Protein 3G4N (pdb70)

Solvent-accessible surface area: 38975 Å² total; per-residue (Å²): 209,88,19,40,33,38,18,2,43,20,28,16,67,28,109,36,65,25,13,121,140,56,80,39,0,36,86,120,36,0,103,80,18,44,84,77,0,15,53,21,10,2,36,32,8,62,0,3,6,17,129,43,67,2,0,4,0,67,9,12,62,1,78,20,75,92,28,104,12,78,29,0,8,0,9,17,71,126,60,42,66,5,30,7,55,108,61,62,30,29,75,11,83,18,3,72,42,72,70,2,7,133,89,4,0,60,32,57,19,15,4,17,42,6,3,0,29,0,0,58,27,0,0,0,0,91,7,12,5,43,123,35,105,19,14,2,31,52,25,54,31,74,108,66,65,130,3,5,26,0,84,2,25,49,110,70,70,47,144,44,147,69,8,35,66,13,0,19,0,70,0,34,85,21,49,5,46,0,40,37,130,15,39,60,52,32,119,54,79,105,65,67,72,92,94,44,62,55,6,68,10,77,0,8,5,64,44,122,78,101,48,46,24,76,31,2,16,3,109,9,19,10,33,25,60,29,57,7,81,34,76,98,32,0,3,120,110,0,46,5,122,46,144,26,117,11,32,41,19,29,53,4,83,33,72,5,93,1,38,38,134,80,32,2,19,69,18,62,43,36,81,72,91,59,96,83,65,45,58,37,135,7,88,0,49,29,138,8,56,2,4,2,23,0,36,6,15,75,1,40,2,25,4,45,5,53,0,17,0,52,11,21,9,23,0,35,0,34,14,5,0,81,160,59,16,2,0,28,104,78,65,20,80,119,70,24,110,54,102,19,52,0,20,9,46,68,38,128,71,79,27,11,8,5,58,4,11,0,12,39,7,117,86,116,61,50,38,112,41,4,30,3,47,36,0,25,111,48,24,8,64,62,24,0,26,72,12,0,3,78,8,30,27,51,8,52,0,1,1,31,7,81,3,39,3,75,4,28,32,12,17,97,17,18,51,8,52,61,58,103,47,149,47,105,42,86,20,112,58,84,80,158,91,1,55,70,56,23,2,59,122,32,41,29,34,46,67,105,67,212,91,17,46,40,32,22,0,48,12,27,18,68,29,102,33,67,24,13,123,145,57,74,39,0,45,101,119,33,0,75,80,13,36,85,67,0,18,46,24,8,1,29,31,14,63,0,1,4,18,138,45,55,2,0,10,0,65,10,12,60,1,73,30,75,86,29,110,15,83,32,0,6,0,8,16,78,128,44,44,71,6,33,7,55,107,36,43,32,35,63,11,85,16,2,69,29,72,62,1,8,134,88,5,0,59,40,61,21,22,3,15,34,6,4,0,31,0,0,55,26,0,0,0,4,77,7,10,5,39,125,32,96,11,20,4,41,52,23,64,33,76,109,68,65,117,1,6,29,0,84,2,30,54,108,74,66,50,137,48,142,73,10,36,60,14,0,20,0,69,0,30,102,27,50,6,58,0,29,45,130,15,28,62,87,34,130,55,102,81,63,104,68,124,74,49,54,46,10,80,17,168,79,161,78,52,20,93,24,22,8,3,103,10,18,9,17,4,61,30,56,8,77,36,81,94,26,0,0,122,118,0,47,4,107,92,133,23,152,8,39,61,22,39,65,2,81,35,49,5,78,0,39,34,138,83,28,4,22,66,20,62,44,34,94,58,91,61,84,84,64,36,36,19,35,9,84,90,43,21,9,20,6,21,8,21,68,1,39,2,30,2,54,6,50,0,34,0,42,11,19,10,18,0,30,0,32,15,8,0,68,161,54,20,1,0,28,98,86,62,23,81,120,74,24,118,54,104,21,48,0,22,8,42,83,44,122,54,78,31,6,11,3,59,5,11,0,19,42,8,118,86,116,54,47,43,110,48,4,34,3,45,46,0,28,155,101,46,32,61,70,43,0,31,75,12,0,3,70,7,28,17,54,9,45,0,2,0,35,7,80,2,46,6,42,2,18,8,11,18,78,11,11,36,53,66,114,57,72,70,154,76,4,54,70,60,35,2,76,106,36,39,38,44,89,72,104,92

Radius of gyration: 32.11 Å; Cα contacts (8 Å, |Δi|>4): 2156; chains: 2; bounding box: 64×55×109 Å

GO terms:
  GO:0042802 identical protein binding (F, IPI)
  GO:0001897 symbiont-mediated cytolysis of host cell (P, EXP)

InterPro domains:
  IPR005138 Aerolysin/Pertussis toxin domain [PF03440] (24-105)
  IPR005830 Aerolysin [PR00754] (46-64)
  IPR005830 Aerolysin [PR00754] (65-84)
  IPR005830 Aerolysin [PR00754] (85-105)
  IPR005830 Aerolysin [PR00754] (140-162)
  IPR005830 Aerolysin [PR00754] (265-289)
  IPR005830 Aerolysin [PR00754] (337-360)
  IPR005830 Aerolysin [PR00754] (382-401)
  IPR005830 Aerolysin [PR00754] (404-422)
  IPR005830 Aerolysin [PR00754] (423-442)
  IPR005831 Aerolysin/haemolysin toxin, conserved site [PS00274] (246-255)
  IPR016187 C-type lectin fold [SSF56436] (25-106)
  IPR037015 Aerolysin/Pertussis toxin (APT), N-terminal domain superfamily [G3DSA:3.10.40.10] (24-113)
  IPR055267 Aerolysin-like, C-terminal [PF01117] (120-476)
  IPR055267 Aerolysin-like, C-terminal [SM00999] (119-477)

Foldseek 3Di:
DAADLVQKDKDQAFWQDDDPQKGFAAPVNCVSVQVSVLVPDDLADWADGPDQWIFGHVVVPGDIDGHTDSMGIIGGPDAQPQAQDADAAAEDEDAAPVVSQCVQCPDQVQHQQLLQVVCVLQFFPQQAAQVDPDHSYCWDWDDDVQWIKTWHHQPDDHDDVPNNFIKIKIKDDKAWAWDLVQKDWAPWPDWDKDFPDKWKFKAWAAAQAWDWQKKKKKKWKFKKKKFWAWPYNNLQGYFHQAKDFHDDDDPPDDGHIDHGPDRSRVCGMDMDMDMDMAIDTDTAGHQWMKMKMKTKIKIKIKTKIKTKIWMKIKIKIWHWGDAPDRFFPVRDHPRDTDIAIAIQDDDDDLSRHPSNCSSCLVPVVSRHTGNVVSSCVVQNSVVVSVSVSSVNHTYIYMIIIMMMMMIMDMDHIDIGDIDHHCNHDDIDDDQVVCVVVRIHPIDIDMGRD/DAADLVQKDKDQAFWQDDDPQKGFAAPVNCVSVVVSVLVVDDLADWADGPDQWIFGHVVVPRDIGGHTDRMGIIGGPDAQPQAQDADAADEDEAAAPVVSQVCQCVDQVQHQPLLQVVCVLQFFPAQAAQVDPDHSYCWDWADDDQKIKTWHHQPDDHDDDPNSQIKIKIKDDKAWAWDLVQKDWDDKDFADKDFLDKAWDDDCDWQKKFKKKWKKKKKKFKDWPYNVQQRYFHQAKAARDDDYDADHGHIRHGPHGSRVDTIDIDIDIDMAIDIDNHFIKIKIKIKGKIKTKMKTKIWMKIKIKMWTWGDAPAGFFPVRDRPRDTDIAIAIQDDDDDCRRHPSNCSNCLPPVVSRHTTNVVSSCVVPNSVVVSVSVSSNNHTYIYMTIIMMMMMMMDMDHTDGCHDDDQVVCVVSVIHDIDTDMDGD

CATH classification: 3.10.40.10 (+2 more: 3.30.412.10, 2.170.15.10)

Organism: Aeromonas hydrophila (NCBI:txid644)

Sequence (877 aa):
EPVYPDQLRLFSLGQGVCGDKYRPVNREEAQSVKSNIVGMMGQWQISGLANGWVIMGPGYNGEIKPGTASNTWCYPTNPVTGEIPTLSALDIPDGDEVDVQWRLVHDSANFIKPTSYLAHYLGYAWVGGNDSQYVGEDMDVTRDGDGWVIRGNNDGGCDGYRCGDKTAIKVSNFAYNLDPDSFKHGDVTQSDRQLVKTVVGWAVNDSDTPQSGYDVTLRYDTATNWSKTNTYGLSEKVTTKNKFKWPLVGETELSIEIAANQSWASQNGGSTTTSLSQSVRPTVPARSKIPVKIELYKADISYPYEFKADVSYDLTLSGFLRWGGNAWYTHPDNRPNWNHTFVIGPYKDKASSIRYQWDKRYIPGEVKWWDWNWTIQQNGLSTMQNNLARVLRPVRAGITGDFSAESQFAGNIEIGAPVPLALRLEIPLDAQELSGLGFNNVSLSVTPAEPVYPDQLRLFSLGQGVCGDKYRPVNREEAQSVKSNIVGMMGQWQISGLANGWVIMGPGYNGEIKPGTASNTWCYPTNPVTGEIPTLSALDIPDGDEVDVQWRLVHDSANFIKPTSYLAHYLGYAWVGGNDSQYVGEDMDVTRDGDGWVIRGNNDGGCDGYRCGDKTAIKVSNFAYNLDPDSFKHGDVTQSDRQLVKTVVGWAPQSGYDVTLRYDTATNWSKTNTYGLSEKVTTKNKFKWPLVGETELSIEIAANQSWASQNGGSTTTSLSQSVRPTVIPVKIELYKADISYPYEFKADVSYDLTLSGFLRWGGNAWYTHPDNRPNWNHTFVIGPYKDKASSIRYQWDKRYIPGEVKWWDWNWTIQQNGLSTMQNNLARVLRPVRAGITGDFSAESQFAGNIEIGIPLDAQELSGLGFNNVSLSVTPA

Nearest PDB structures (foldseek):
  3g4n-assembly2_B  TM=1.002E+00  e=3.046E-89  Aeromonas hydrophila
  3g4o-assembly1_B  TM=9.792E-01  e=4.217E-81  Aeromonas hydrophila
  3g4n-assembly1_A  TM=9.771E-01  e=6.176E-81  Aeromonas hydrophila
  1pre-assembly1_B  TM=9.896E-01  e=1.203E-77  Aeromonas hydrophila
  3c0n-assembly1_A  TM=9.786E-01  e=7.780E-78  Aeromonas hydrophila

Secondary structure (DSSP, 8-state):
----GGG-EEE-SSTT---TTEEE--HHHHHHTHHHHHTTS-TT-EEE-STTEEEE-GGGTT-EEE---SSEEEEESSPPPSPPPPPPPEEE----HHHHHHHHHT-IIIIIHHHHHHHHHTTBS--S-TT-SSTT-SEEEEEETTEEEEEE---S---STTTTS--EEEEEEEEEEE-GGG-EE---SEEEEEEEEEEEEEEEE-SSS-B-SEEEEEEEEEEEEEEE--SSGGGGTEE-SS-EEPPP-SSS----EEPTTS-GGG--EEEEEEEEEEEE---B-TTEEEEEEEEEEEEEEEEEEEEEEEEEEEEEEEEEBPTT---BTT---S--EEEEEEEESS---GGG-HHHHHHHTT-GGG-SSB-HHHHHHHH-HHHHHHHHHHHT--EEEEEEEEEEEEEEEE---EE---EE---EEE----HHHHHHTT-EEEEEEEEE-/----GGG-EEE-SSTT---TTEEE--HHHHHHTHHHHHTTS-TT-EEEETTTEEEE-GGGTT-EEE---SSEEEEESSPPP-PPP-PPPEEE----HHHHHHHHHT-IIIIIHHHHHHHHHHTBS--S-TT-SSTT-SEEEEEETTEEEEEE---S---STTTTS--EEEEEEEEEEEEEEEEEE------EEEEEEEEEEE----SEEEEEEEEEEEEEEE--SSSGGGT-B-SS-EEPPP-SS-----EE-SSS-STT--EEEEEEEEEE-------EEEEEEEEEEEEEEEEEEEEEEEEEEEEEEBPTT---BTT--SS--EEEEEEEESS---GGG-HHHHHHTTT-GGG-SSB-HHHHHHHH-HHHHHHHHHHHT--EEEEEEEEEEEEEEEEEEEEE-----HHHHHHTT--S---EEEE-

B-factor: mean 48.71, std 21.64, range [9.12, 160.84]

Structure (mmCIF, N/CA/C/O backbone):
data_3G4N
#
_entry.id   3G4N
#
_cell.length_a   95.723
_cell.length_b   70.211
_cell.length_c   165.446
_cell.angle_alpha   90.00
_cell.angle_beta   109.11
_cell.angle_gamma   90.00
#
_symmetry.space_group_name_H-M   'C 1 2 1'
#
loop_
_entity.id
_entity.type
_entity.pdbx_description
1 polymer Aerolysin
2 water water
#
loop_
_atom_site.group_PDB
_atom_site.id
_atom_site.type_symbol
_atom_site.label_atom_id
_atom_site.label_alt_id
_atom_site.label_comp_id
_atom_site.label_asym_id
_atom_site.label_entity_id
_atom_site.label_seq_id
_atom_site.pdbx_PDB_ins_code
_atom_site.Cartn_x
_atom_site.Cartn_y
_atom_site.Cartn_z
_atom_site.occupancy
_atom_site.B_iso_or_equiv
_atom_site.auth_seq_id
_atom_site.auth_comp_id
_atom_site.auth_asym_id
_atom_site.auth_atom_id
_atom_site.pdbx_PDB_model_num
ATOM 1 N N . GLU A 1 2 ? -30.988 6.072 25.110 1.00 96.52 2 GLU A N 1
ATOM 2 C CA . GLU A 1 2 ? -30.540 7.273 25.808 1.00 91.83 2 GLU A CA 1
ATOM 3 C C . GLU A 1 2 ? -30.039 6.993 27.234 1.00 70.15 2 GLU A C 1
ATOM 4 O O . GLU A 1 2 ? -30.318 7.762 28.154 1.00 58.78 2 GLU A O 1
ATOM 10 N N . PRO A 1 3 ? -29.301 5.889 27.431 1.00 63.14 3 PRO A N 1
ATOM 11 C CA . PRO A 1 3 ? -28.793 5.619 28.781 1.00 59.01 3 PRO A CA 1
ATOM 12 C C . PRO A 1 3 ? -27.782 6.663 29.270 1.00 51.39 3 PRO A C 1
ATOM 13 O O . PRO A 1 3 ? -27.196 7.413 28.480 1.00 43.81 3 PRO A O 1
ATOM 17 N N . VAL A 1 4 ? -27.602 6.715 30.583 1.00 49.18 4 VAL A N 1
ATOM 18 C CA . VAL A 1 4 ? -26.527 7.492 31.165 1.00 38.94 4 VAL A CA 1
ATOM 19 C C . VAL A 1 4 ? -25.268 6.674 30.988 1.00 33.69 4 VAL A C 1
ATOM 20 O O . VAL A 1 4 ? -25.242 5.490 31.328 1.00 39.39 4 VAL A O 1
ATOM 24 N N . TYR A 1 5 ? -24.226 7.292 30.443 1.00 29.31 5 TYR A N 1
ATOM 25 C CA . TYR A 1 5 ? -22.958 6.592 30.245 1.00 30.66 5 TYR A CA 1
ATOM 26 C C . TYR A 1 5 ? -21.976 6.874 31.391 1.00 28.25 5 TYR A C 1
ATOM 27 O O . TYR A 1 5 ? -21.378 7.952 31.449 1.00 28.30 5 TYR A O 1
ATOM 36 N N . PRO A 1 6 ? -21.778 5.887 32.285 1.00 34.71 6 PRO A N 1
ATOM 37 C CA . PRO A 1 6 ? -20.922 6.058 33.463 1.00 33.39 6 PRO A CA 1
ATOM 38 C C . PRO A 1 6 ? -19.543 6.621 33.100 1.00 31.52 6 PRO A C 1
ATOM 39 O O . PRO A 1 6 ? -19.021 7.460 33.820 1.00 29.36 6 PRO A O 1
ATOM 43 N N . ASP A 1 7 ? -18.958 6.186 31.993 1.00 30.14 7 ASP A N 1
ATOM 44 C CA . ASP A 1 7 ? -17.609 6.662 31.668 1.00 25.14 7 ASP A CA 1
ATOM 45 C C . ASP A 1 7 ? -17.589 8.114 31.188 1.00 25.12 7 ASP A C 1
ATOM 46 O O . ASP A 1 7 ? -16.532 8.659 30.874 1.00 25.98 7 ASP A O 1
ATOM 51 N N . GLN A 1 8 ? -18.755 8.756 31.181 1.00 25.59 8 GLN A N 1
ATOM 52 C CA . GLN A 1 8 ? -18.821 10.205 30.937 1.00 30.51 8 GLN A CA 1
ATOM 53 C C . GLN A 1 8 ? -19.087 11.067 32.180 1.00 31.09 8 GLN A C 1
ATOM 54 O O . GLN A 1 8 ? -19.070 12.297 32.108 1.00 27.18 8 GLN A O 1
ATOM 60 N N . LEU A 1 9 ? -19.330 10.416 33.312 1.00 33.89 9 LEU A N 1
ATOM 61 C CA . LEU A 1 9 ? -19.495 11.116 34.586 1.00 30.42 9 LEU A CA 1
ATOM 62 C C . LEU A 1 9 ? -18.201 11.819 34.952 1.00 27.06 9 LEU A C 1
ATOM 63 O O . LEU A 1 9 ? -17.123 11.299 34.665 1.00 27.97 9 LEU A O 1
ATOM 68 N N . ARG A 1 10 ? -18.305 12.996 35.570 1.00 27.65 10 ARG A N 1
ATOM 69 C CA . ARG A 1 10 ? -17.153 13.671 36.176 1.00 27.59 10 ARG A CA 1
ATOM 70 C C . ARG A 1 10 ? -17.511 14.295 37.527 1.00 30.39 10 ARG A C 1
ATOM 71 O O . ARG A 1 10 ? -18.526 14.989 37.664 1.00 27.24 10 ARG A O 1
ATOM 79 N N . LEU A 1 11 ? -16.651 14.091 38.512 1.00 30.24 11 LEU A N 1
ATOM 80 C CA . LEU A 1 11 ? -16.878 14.670 39.833 1.00 30.22 11 LEU A CA 1
ATOM 81 C C . LEU A 1 11 ? -16.299 16.082 39.901 1.00 33.28 11 LEU A C 1
ATOM 82 O O . LEU A 1 11 ? -15.140 16.313 39.530 1.00 32.17 11 LEU A O 1
ATOM 87 N N . PHE A 1 12 ? -17.110 17.026 40.363 1.00 27.97 12 PHE A N 1
ATOM 88 C CA . PHE A 1 12 ? -16.638 18.381 40.616 1.00 35.01 12 PHE A CA 1
ATOM 89 C C . PHE A 1 12 ? -16.661 18.686 42.122 1.00 39.38 12 PHE A C 1
ATOM 90 O O . PHE A 1 12 ? -17.461 18.116 42.864 1.00 43.40 12 PHE A O 1
ATOM 98 N N . SER A 1 13 ? -15.778 19.576 42.563 1.00 34.38 13 SER A N 1
ATOM 99 C CA . SER A 1 13 ? -15.719 19.974 43.970 1.00 43.16 13 SER A CA 1
ATOM 100 C C . SER A 1 13 ? -15.845 21.481 44.036 1.00 46.75 13 SER A C 1
ATOM 101 O O . SER A 1 13 ? -14.888 22.180 44.370 1.00 48.48 13 SER A O 1
ATOM 104 N N . LEU A 1 14 ? -17.038 21.974 43.712 1.00 53.31 14 LEU A N 1
ATOM 105 C CA . LEU A 1 14 ? -17.252 23.397 43.485 1.00 53.27 14 LEU A CA 1
ATOM 106 C C . LEU A 1 14 ? -18.358 23.984 44.355 1.00 51.73 14 LEU A C 1
ATOM 107 O O . LEU A 1 14 ? -18.814 25.102 44.113 1.00 51.74 14 LEU A O 1
ATOM 112 N N . GLY A 1 15 ? -18.787 23.231 45.363 1.00 50.99 15 GLY A N 1
ATOM 113 C CA . GLY A 1 15 ? -19.872 23.665 46.222 1.00 56.91 15 GLY A CA 1
ATOM 114 C C . GLY A 1 15 ? -21.165 22.906 45.989 1.00 62.47 15 GLY A C 1
ATOM 115 O O . GLY A 1 15 ? -21.268 22.114 45.050 1.00 64.04 15 GLY A O 1
ATOM 116 N N . GLN A 1 16 ? -22.153 23.155 46.846 1.00 63.50 16 GLN A N 1
ATOM 117 C CA . GLN A 1 16 ? -23.450 22.482 46.769 1.00 61.42 16 GLN A CA 1
ATOM 118 C C . GLN A 1 16 ? -24.085 22.530 45.384 1.00 55.14 16 GLN A C 1
ATOM 119 O O . GLN A 1 16 ? -24.410 23.601 44.881 1.00 55.62 16 GLN A O 1
ATOM 125 N N . GLY A 1 17 ? -24.263 21.357 44.786 1.00 53.79 17 GLY A N 1
ATOM 126 C CA . GLY A 1 17 ? -24.916 21.219 43.494 1.00 58.41 17 GLY A CA 1
ATOM 127 C C . GLY A 1 17 ? -24.290 21.973 42.333 1.00 59.40 17 GLY A C 1
ATOM 128 O O . GLY A 1 17 ? -24.940 22.166 41.306 1.00 66.96 17 GLY A O 1
ATOM 129 N N . VAL A 1 18 ? -23.035 22.393 42.479 1.00 51.56 18 VAL A N 1
ATOM 130 C CA . VAL A 1 18 ? -22.360 23.141 41.418 1.00 51.06 18 VAL A CA 1
ATOM 131 C C . VAL A 1 18 ? -21.535 22.238 40.510 1.00 47.40 18 VAL A C 1
ATOM 132 O O . VAL A 1 18 ? -20.776 21.389 40.983 1.00 46.05 18 VAL A O 1
ATOM 136 N N . CYS A 1 19 ? -21.695 22.436 39.206 1.00 50.58 19 CYS A N 1
ATOM 137 C CA . CYS A 1 19 ? -20.979 21.677 38.187 1.00 48.11 19 CYS A CA 1
ATOM 138 C C . CYS A 1 19 ? -20.134 22.613 37.335 1.00 42.54 19 CYS A C 1
ATOM 139 O O . CYS A 1 19 ? -20.444 23.787 37.209 1.00 44.49 19 CYS A O 1
ATOM 142 N N . GLY A 1 20 ? -19.060 22.089 36.759 1.00 44.05 20 GLY A N 1
ATOM 143 C CA . GLY A 1 20 ? -18.196 22.884 35.904 1.00 47.56 20 GLY A CA 1
ATOM 144 C C . GLY A 1 20 ? -18.864 23.169 34.571 1.00 47.92 20 GLY A C 1
ATOM 145 O O . GLY A 1 20 ? -19.934 22.641 34.280 1.00 46.06 20 GLY A O 1
ATOM 146 N N . ASP A 1 21 ? -18.233 24.007 33.759 1.00 51.74 21 ASP A N 1
ATOM 147 C CA . ASP A 1 21 ? -18.798 24.372 32.461 1.00 55.14 21 ASP A CA 1
ATOM 148 C C . ASP A 1 21 ? -19.135 23.131 31.633 1.00 54.07 21 ASP A C 1
ATOM 149 O O . ASP A 1 21 ? -18.367 22.169 31.605 1.00 57.36 21 ASP A O 1
ATOM 154 N N . LYS A 1 22 ? -20.291 23.155 30.976 1.00 56.70 22 LYS A N 1
ATOM 155 C CA . LYS A 1 22 ? -20.696 22.084 30.062 1.00 58.09 22 LYS A CA 1
ATOM 156 C C . LYS A 1 22 ? -21.085 20.808 30.800 1.00 50.54 22 LYS A C 1
ATOM 157 O O . LYS A 1 22 ? -21.255 19.753 30.183 1.00 42.44 22 LYS A O 1
ATOM 163 N N . TYR A 1 23 ? -21.208 20.902 32.122 1.00 43.02 23 TYR A N 1
ATOM 164 C CA . TYR A 1 23 ? -21.684 19.779 32.908 1.00 37.38 23 TYR A CA 1
ATOM 165 C C . TYR A 1 23 ? -22.908 20.179 33.728 1.00 44.28 23 TYR A C 1
ATOM 166 O O . TYR A 1 23 ? -23.129 21.360 33.995 1.00 46.18 23 TYR A O 1
ATOM 175 N N . ARG A 1 24 ? -23.709 19.187 34.104 1.00 40.26 24 ARG A N 1
ATOM 176 C CA . ARG A 1 24 ? -24.911 19.408 34.893 1.00 41.54 24 ARG A CA 1
ATOM 177 C C . ARG A 1 24 ? -24.947 18.301 35.924 1.00 41.80 24 ARG A C 1
ATOM 178 O O . ARG A 1 24 ? -24.313 17.267 35.729 1.00 48.67 24 ARG A O 1
ATOM 186 N N . PRO A 1 25 ? -25.700 18.497 37.018 1.00 40.36 25 PRO A N 1
ATOM 187 C CA . PRO A 1 25 ? -25.690 17.476 38.071 1.00 38.70 25 PRO A CA 1
ATOM 188 C C . PRO A 1 25 ? -26.495 16.241 37.683 1.00 31.22 25 PRO A C 1
ATOM 189 O O . PRO A 1 25 ? -27.555 16.367 37.094 1.00 34.10 25 PRO A O 1
ATOM 193 N N . VAL A 1 26 ? -25.966 15.067 38.007 1.00 31.22 26 VAL A N 1
ATOM 194 C CA . VAL A 1 26 ? -26.666 13.796 37.863 1.00 33.74 26 VAL A CA 1
ATOM 195 C C . VAL A 1 26 ? -27.828 13.698 38.847 1.00 34.10 26 VAL A C 1
ATOM 196 O O . VAL A 1 26 ? -27.639 13.932 40.041 1.00 34.88 26 VAL A O 1
ATOM 200 N N . ASN A 1 27 ? -29.022 13.345 38.371 1.00 34.79 27 ASN A N 1
ATOM 201 C CA . ASN A 1 27 ? -30.168 13.211 39.283 1.00 44.60 27 ASN A CA 1
ATOM 202 C C . ASN A 1 27 ? -30.279 11.794 39.868 1.00 41.48 27 ASN A C 1
ATOM 203 O O . ASN A 1 27 ? -29.520 10.901 39.480 1.00 40.91 27 ASN A O 1
ATOM 208 N N . ARG A 1 28 ? -31.218 11.582 40.783 1.00 37.05 28 ARG A N 1
ATOM 209 C CA . ARG A 1 28 ? -31.261 10.314 41.517 1.00 37.15 28 ARG A CA 1
ATOM 210 C C . ARG A 1 28 ? -31.599 9.140 40.609 1.00 36.82 28 ARG A C 1
ATOM 211 O O . ARG A 1 28 ? -30.966 8.092 40.679 1.00 43.92 28 ARG A O 1
ATOM 219 N N . GLU A 1 29 ? -32.610 9.320 39.768 1.00 36.49 29 GLU A N 1
ATOM 220 C CA . GLU A 1 29 ? -32.995 8.310 38.791 1.00 41.60 29 GLU A CA 1
ATOM 221 C C . GLU A 1 29 ? -31.796 7.915 37.944 1.00 38.42 29 GLU A C 1
ATOM 222 O O . GLU A 1 29 ? -31.467 6.737 37.822 1.00 44.34 29 GLU A O 1
ATOM 228 N N . GLU A 1 30 ? -31.136 8.906 37.361 1.00 35.05 30 GLU A N 1
ATOM 229 C CA . GLU A 1 30 ? -29.940 8.635 36.569 1.00 37.55 30 GLU A CA 1
ATOM 230 C C . GLU A 1 30 ? -28.903 7.847 37.377 1.00 41.01 30 GLU A C 1
ATOM 231 O O . GLU A 1 30 ? -28.391 6.831 36.906 1.00 40.70 30 GLU A O 1
ATOM 237 N N . ALA A 1 31 ? -28.616 8.299 38.602 1.00 34.91 31 ALA A N 1
ATOM 238 C CA . ALA A 1 31 ? -27.643 7.620 39.451 1.00 32.50 31 ALA A CA 1
ATOM 239 C C . ALA A 1 31 ? -28.056 6.184 39.752 1.00 34.14 31 ALA A C 1
ATOM 240 O O . ALA A 1 31 ? -27.228 5.282 39.734 1.00 37.38 31 ALA A O 1
ATOM 242 N N . GLN A 1 32 ? -29.334 5.969 40.033 1.00 35.89 32 GLN A N 1
ATOM 243 C CA . GLN A 1 32 ? -29.812 4.619 40.300 1.00 38.66 32 GLN A CA 1
ATOM 244 C C . GLN A 1 32 ? -29.581 3.696 39.106 1.00 40.97 32 GLN A C 1
ATOM 245 O O . GLN A 1 32 ? -29.160 2.545 39.267 1.00 40.96 32 GLN A O 1
ATOM 251 N N . SER A 1 33 ? -29.868 4.217 37.913 1.00 38.09 33 SER A N 1
ATOM 252 C CA . SER A 1 33 ? -29.793 3.440 36.685 1.00 43.76 33 SER A CA 1
ATOM 253 C C . SER A 1 33 ? -28.409 2.844 36.487 1.00 45.01 33 SER A C 1
ATOM 254 O O . SER A 1 33 ? -28.281 1.763 35.918 1.00 50.64 33 SER A O 1
ATOM 257 N N . VAL A 1 34 ? -27.381 3.548 36.969 1.00 39.75 34 VAL A N 1
ATOM 258 C CA . VAL A 1 34 ? -25.998 3.080 36.887 1.00 35.20 34 VAL A CA 1
ATOM 259 C C . VAL A 1 34 ? -25.318 3.103 38.266 1.00 43.71 34 VAL A C 1
ATOM 260 O O . VAL A 1 34 ? -24.147 3.471 38.381 1.00 36.54 34 VAL A O 1
ATOM 264 N N . LYS A 1 35 ? -26.052 2.703 39.303 1.00 44.97 35 LYS A N 1
ATOM 265 C CA . LYS A 1 35 ? -25.584 2.844 40.689 1.00 41.41 35 LYS A CA 1
ATOM 266 C C . LYS A 1 35 ? -24.233 2.207 40.966 1.00 35.72 35 LYS A C 1
ATOM 267 O O . LYS A 1 35 ? -23.338 2.857 41.497 1.00 43.80 35 LYS A O 1
ATOM 273 N N . SER A 1 36 ? -24.090 0.928 40.649 1.00 33.79 36 SER A N 1
ATOM 274 C CA . SER A 1 36 ? -22.852 0.220 40.971 1.00 40.36 36 SER A CA 1
ATOM 275 C C . SER A 1 36 ? -21.614 0.834 40.300 1.00 34.66 36 SER A C 1
ATOM 276 O O . SER A 1 36 ? -20.517 0.773 40.861 1.00 33.30 36 SER A O 1
ATOM 279 N N . ASN A 1 37 ? -21.785 1.408 39.101 1.00 35.23 37 ASN A N 1
ATOM 280 C CA . ASN A 1 37 ? -20.658 2.028 38.375 1.00 35.04 37 ASN A CA 1
ATOM 281 C C . ASN A 1 37 ? -20.150 3.289 39.067 1.00 31.33 37 ASN A C 1
ATOM 282 O O . ASN A 1 37 ? -18.942 3.541 39.138 1.00 31.16 37 ASN A O 1
ATOM 287 N N . ILE A 1 38 ? -21.089 4.090 39.563 1.00 38.89 38 ILE A N 1
ATOM 288 C CA . ILE A 1 38 ? -20.752 5.299 40.308 1.00 32.41 38 ILE A CA 1
ATOM 289 C C . ILE A 1 38 ? -20.097 4.957 41.643 1.00 28.50 38 ILE A C 1
ATOM 290 O O . ILE A 1 38 ? -19.062 5.510 42.004 1.00 28.57 38 ILE A O 1
ATOM 295 N N . VAL A 1 39 ? -20.692 4.024 42.366 1.00 33.11 39 VAL A N 1
ATOM 296 C CA . VAL A 1 39 ? -20.198 3.690 43.687 1.00 28.48 39 VAL A CA 1
ATOM 297 C C . VAL A 1 39 ? -18.782 3.155 43.519 1.00 34.04 39 VAL A C 1
ATOM 298 O O . VAL A 1 39 ? -17.887 3.452 44.313 1.00 29.83 39 VAL A O 1
ATOM 302 N N . GLY A 1 40 ? -18.572 2.406 42.442 1.00 31.43 40 GLY A N 1
ATOM 303 C CA . GLY A 1 40 ? -17.292 1.783 42.198 1.00 24.46 40 GLY A CA 1
ATOM 304 C C . GLY A 1 40 ? -16.221 2.801 41.824 1.00 36.15 40 GLY A C 1
ATOM 305 O O . GLY A 1 40 ? -15.044 2.461 41.730 1.00 42.44 40 GLY A O 1
ATOM 306 N N . MET A 1 41 ? -16.629 4.048 41.599 1.00 31.78 41 MET A N 1
ATOM 307 C CA . MET A 1 41 ? -15.677 5.125 41.347 1.00 27.60 41 MET A CA 1
ATOM 308 C C . MET A 1 41 ? -15.477 6.020 42.555 1.00 31.19 41 MET A C 1
ATOM 309 O O . MET A 1 41 ? -14.899 7.097 42.432 1.00 30.29 41 MET A O 1
ATOM 314 N N . MET A 1 42 ? -15.953 5.586 43.725 1.00 25.91 42 MET A N 1
ATOM 315 C CA . MET A 1 42 ? -15.878 6.440 44.901 1.00 29.06 42 MET A CA 1
ATOM 316 C C . MET A 1 42 ? -15.007 5.822 45.989 1.00 30.57 42 MET A C 1
ATOM 317 O O . MET A 1 42 ? -14.874 4.592 46.071 1.00 24.97 42 MET A O 1
ATOM 322 N N . GLY A 1 43 ? -14.417 6.679 46.817 1.00 28.94 43 GLY A N 1
ATOM 323 C CA . GLY A 1 43 ? -13.704 6.223 48.003 1.00 32.11 43 GLY A CA 1
ATOM 324 C C . GLY A 1 43 ? -14.655 5.612 49.022 1.00 35.54 43 GLY A C 1
ATOM 325 O O . GLY A 1 43 ? -15.857 5.906 49.020 1.00 27.53 43 GLY A O 1
ATOM 326 N N . GLN A 1 44 ? -14.115 4.776 49.906 1.00 28.88 44 GLN A N 1
ATOM 327 C CA . GLN A 1 44 ? -14.930 3.955 50.784 1.00 24.11 44 GLN A CA 1
ATOM 328 C C . GLN A 1 44 ? -15.969 4.769 51.583 1.00 26.83 44 GLN A C 1
ATOM 329 O O . GLN A 1 44 ? -17.135 4.387 51.645 1.00 28.34 44 GLN A O 1
ATOM 335 N N . TRP A 1 45 ? -15.550 5.893 52.164 1.00 29.50 45 TRP A N 1
ATOM 336 C CA . TRP A 1 45 ? -16.445 6.744 52.936 1.00 29.27 45 TRP A CA 1
ATOM 337 C C . TRP A 1 45 ? -16.776 8.060 52.239 1.00 25.48 45 TRP A C 1
ATOM 338 O O . TRP A 1 45 ? -17.205 9.033 52.861 1.00 30.74 45 TRP A O 1
ATOM 349 N N . GLN A 1 46 ? -16.626 8.062 50.932 1.00 29.13 46 GLN A N 1
ATOM 350 C CA . GLN A 1 46 ? -16.950 9.226 50.130 1.00 31.62 46 GLN A CA 1
ATOM 351 C C . GLN A 1 46 ? -18.460 9.426 50.123 1.00 28.92 46 GLN A C 1
ATOM 352 O O . GLN A 1 46 ? -19.240 8.468 50.165 1.00 30.32 46 GLN A O 1
ATOM 358 N N . ILE A 1 47 ? -18.866 10.685 50.127 1.00 25.29 47 ILE A N 1
ATOM 359 C CA . ILE A 1 47 ? -20.262 11.036 49.950 1.00 28.41 47 ILE A CA 1
ATOM 360 C C . ILE A 1 47 ? -20.344 12.182 48.942 1.00 29.90 47 ILE A C 1
ATOM 361 O O . ILE A 1 47 ? -19.790 13.258 49.170 1.00 33.73 47 ILE A O 1
ATOM 366 N N . SER A 1 48 ? -21.043 11.955 47.836 1.00 27.41 48 SER A N 1
ATOM 367 C CA . SER A 1 48 ? -21.058 12.930 46.748 1.00 20.68 48 SER A CA 1
ATOM 368 C C . SER A 1 48 ? -22.465 13.367 46.403 1.00 26.72 48 SER A C 1
ATOM 369 O O . SER A 1 48 ? -23.409 12.573 46.431 1.00 34.77 48 SER A O 1
ATOM 372 N N . GLY A 1 49 ? -22.609 14.644 46.075 1.00 31.65 49 GLY A N 1
ATOM 373 C CA . GLY A 1 49 ? -23.923 15.204 45.806 1.00 32.54 49 GLY A CA 1
ATOM 374 C C . GLY A 1 49 ? -24.552 14.747 44.500 1.00 36.18 49 GLY A C 1
ATOM 375 O O . GLY A 1 49 ? -23.852 14.516 43.515 1.00 33.56 49 GLY A O 1
ATOM 376 N N . LEU A 1 50 ? -25.875 14.588 44.511 1.00 30.03 50 LEU A N 1
ATOM 377 C CA . LEU A 1 50 ? -26.666 14.457 43.296 1.00 32.67 50 LEU A CA 1
ATOM 378 C C . LEU A 1 50 ? -27.562 15.670 43.265 1.00 37.64 50 LEU A C 1
ATOM 379 O O . LEU A 1 50 ? -27.581 16.456 44.224 1.00 39.98 50 LEU A O 1
ATOM 384 N N . ALA A 1 51 ? -28.303 15.824 42.175 1.00 34.49 51 ALA A N 1
ATOM 385 C CA . ALA A 1 51 ? -29.218 16.939 42.033 1.00 33.87 51 ALA A CA 1
ATOM 386 C C . ALA A 1 51 ? -30.363 16.845 43.054 1.00 37.31 51 ALA A C 1
ATOM 387 O O . ALA A 1 51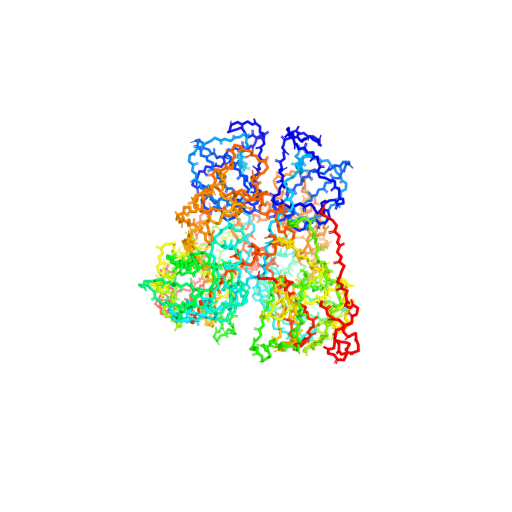 ? -30.689 15.757 43.519 1.00 37.59 51 ALA A O 1
ATOM 389 N N . ASN A 1 52 ? -30.933 18.000 43.400 1.00 29.03 52 ASN A N 1
ATOM 390 C CA . ASN A 1 52 ? -32.187 18.116 44.153 1.00 36.26 52 ASN A CA 1
ATOM 391 C C . ASN A 1 52 ? -32.124 17.508 45.553 1.00 39.01 52 ASN A C 1
ATOM 392 O O . ASN A 1 52 ? -33.021 16.770 45.930 1.00 34.32 52 ASN A O 1
ATOM 397 N N . GLY A 1 53 ? -31.065 17.793 46.304 1.00 40.44 53 GLY A N 1
ATOM 398 C CA . GLY A 1 53 ? -31.029 17.438 47.722 1.00 39.65 53 GLY A CA 1
ATOM 399 C C . GLY A 1 53 ? -30.641 16.000 48.026 1.00 40.76 53 GLY A C 1
ATOM 400 O O . GLY A 1 53 ? -30.683 15.580 49.181 1.00 44.51 53 GLY A O 1
ATOM 401 N N . TRP A 1 54 ? -30.262 15.239 47.002 1.00 37.22 54 TRP A N 1
ATOM 402 C CA . TRP A 1 54 ? -29.870 13.848 47.213 1.00 32.35 54 TRP A CA 1
ATOM 403 C C . TRP A 1 54 ? -28.386 13.697 47.209 1.00 38.39 54 TRP A C 1
ATOM 404 O O . TRP A 1 54 ? -27.654 14.524 46.652 1.00 36.63 54 TRP A O 1
ATOM 415 N N . VAL A 1 55 ? -27.951 12.590 47.786 1.00 30.67 55 VAL A N 1
ATOM 416 C CA . VAL A 1 55 ? -26.539 12.292 47.851 1.00 32.82 55 VAL A CA 1
ATOM 417 C C . VAL A 1 55 ? -26.360 10.805 47.574 1.00 30.40 55 VAL A C 1
ATOM 418 O O . VAL A 1 55 ? -27.300 10.028 47.762 1.00 31.24 55 VAL A O 1
ATOM 422 N N . ILE A 1 56 ? -25.193 10.427 47.048 1.00 28.86 56 ILE A N 1
ATOM 423 C CA . ILE A 1 56 ? -24.844 9.015 46.863 1.00 26.57 56 ILE A CA 1
ATOM 424 C C . ILE A 1 56 ? -23.584 8.694 47.668 1.00 28.17 56 ILE A C 1
ATOM 425 O O . ILE A 1 56 ? -22.639 9.482 47.679 1.00 26.46 56 ILE A O 1
ATOM 430 N N . MET A 1 57 ? -23.570 7.541 48.337 1.00 30.52 57 MET A N 1
ATOM 431 C CA . MET A 1 57 ? -22.495 7.227 49.277 1.00 29.26 57 MET A CA 1
ATOM 432 C C . MET A 1 57 ? -21.538 6.152 48.775 1.00 36.28 57 MET A C 1
ATOM 433 O O . MET A 1 57 ? -21.902 5.329 47.932 1.00 38.12 57 MET A O 1
ATOM 438 N N . GLY A 1 58 ? -20.321 6.164 49.317 1.00 37.27 58 GLY A N 1
ATOM 439 C CA . GLY A 1 58 ? -19.260 5.269 48.881 1.00 35.15 58 GLY A CA 1
ATOM 440 C C . GLY A 1 58 ? -19.555 3.840 49.274 1.00 31.92 58 GLY A C 1
ATOM 441 O O . GLY A 1 58 ? -20.546 3.581 49.962 1.00 30.44 58 GLY A O 1
ATOM 442 N N . PRO A 1 59 ? -18.692 2.907 48.857 1.00 30.10 59 PRO A N 1
ATOM 443 C CA . PRO A 1 59 ? -18.950 1.474 49.048 1.00 32.46 59 PRO A CA 1
ATOM 444 C C . PRO A 1 59 ? -18.884 1.064 50.518 1.00 32.50 59 PRO A C 1
ATOM 445 O O . PRO A 1 59 ? -19.403 0.013 50.900 1.00 37.11 59 PRO A O 1
ATOM 449 N N . GLY A 1 60 ? -18.234 1.883 51.331 1.00 23.09 60 GLY A N 1
ATOM 450 C CA . GLY A 1 60 ? -18.181 1.631 52.761 1.00 26.17 60 GLY A CA 1
ATOM 451 C C . GLY A 1 60 ? -19.554 1.826 53.399 1.00 28.51 60 GLY A C 1
ATOM 452 O O . GLY A 1 60 ? -19.860 1.213 54.420 1.00 32.43 60 GLY A O 1
ATOM 453 N N . TYR A 1 61 ? -20.377 2.673 52.783 1.00 29.88 61 TYR A N 1
ATOM 454 C CA . TYR A 1 61 ? -21.762 2.888 53.224 1.00 31.93 61 TYR A CA 1
ATOM 455 C C . TYR A 1 61 ? -22.732 2.056 52.379 1.00 26.17 61 TYR A C 1
ATOM 456 O O . TYR A 1 61 ? -23.914 2.363 52.307 1.00 32.66 61 TYR A O 1
ATOM 465 N N . ASN A 1 62 ? -22.216 1.034 51.705 1.00 29.97 62 ASN A N 1
ATOM 466 C CA . ASN A 1 62 ? -23.039 0.196 50.840 1.00 36.80 62 ASN A CA 1
ATOM 467 C C . ASN A 1 62 ? -23.657 0.952 49.657 1.00 38.87 62 ASN A C 1
ATOM 468 O O . ASN A 1 62 ? -24.718 0.577 49.160 1.00 35.20 62 ASN A O 1
ATOM 473 N N . GLY A 1 63 ? -22.985 2.005 49.194 1.00 40.56 63 GLY A N 1
ATOM 474 C CA . GLY A 1 63 ? -23.447 2.767 48.042 1.00 35.67 63 GLY A CA 1
ATOM 475 C C . GLY A 1 63 ? -24.887 3.250 48.107 1.00 41.26 63 GLY A C 1
ATOM 476 O O . GLY A 1 63 ? -25.615 3.202 47.117 1.00 45.36 63 GLY A O 1
ATOM 477 N N . GLU A 1 64 ? -25.294 3.738 49.271 1.00 35.15 64 GLU A N 1
ATOM 478 C CA . GLU A 1 64 ? -26.655 4.226 49.477 1.00 34.92 64 GLU A CA 1
ATOM 479 C C . GLU A 1 64 ? -26.936 5.585 48.810 1.00 32.42 64 GLU A C 1
ATOM 480 O O . GLU A 1 64 ? -26.119 6.505 48.868 1.00 35.53 64 GLU A O 1
ATOM 486 N N . ILE A 1 65 ? -28.097 5.691 48.173 1.00 28.73 65 ILE A N 1
ATOM 487 C CA . ILE A 1 65 ? -28.645 6.975 47.745 1.00 39.14 65 ILE A CA 1
ATOM 488 C C . ILE A 1 65 ? -29.698 7.454 48.739 1.00 47.57 65 ILE A C 1
ATOM 489 O O . ILE A 1 65 ? -30.721 6.801 48.934 1.00 54.25 65 ILE A O 1
ATOM 494 N N . LYS A 1 66 ? -29.447 8.596 49.366 1.00 42.90 66 LYS A N 1
ATOM 495 C CA . LYS A 1 66 ? -30.309 9.087 50.424 1.00 39.69 66 LYS A CA 1
ATOM 496 C C . LYS A 1 66 ? -30.210 10.599 50.467 1.00 38.34 66 LYS A C 1
ATOM 497 O O . LYS A 1 66 ? -29.274 11.170 49.919 1.00 37.51 66 LYS A O 1
ATOM 503 N N . PRO A 1 67 ? -31.177 11.260 51.110 1.00 41.49 67 PRO A N 1
ATOM 504 C CA . PRO A 1 67 ? -31.127 12.723 51.160 1.00 50.73 67 PRO A CA 1
ATOM 505 C C . PRO A 1 67 ? -29.871 13.247 51.838 1.00 50.15 67 PRO A C 1
ATOM 506 O O . PRO A 1 67 ? -29.328 12.620 52.749 1.00 50.01 67 PRO A O 1
ATOM 510 N N . GLY A 1 68 ? -29.416 14.413 51.403 1.00 46.30 68 GLY A N 1
ATOM 511 C CA . GLY A 1 68 ? -28.265 15.023 52.034 1.00 45.67 68 GLY A CA 1
ATOM 512 C C . GLY A 1 68 ? -27.637 16.150 51.248 1.00 42.19 68 GLY A C 1
ATOM 513 O O . GLY A 1 68 ? -28.097 16.509 50.149 1.00 37.14 68 GLY A O 1
ATOM 514 N N . THR A 1 69 ? -26.579 16.713 51.822 1.00 46.04 69 THR A N 1
ATOM 515 C CA . THR A 1 69 ? -25.816 17.772 51.171 1.00 58.80 69 THR A CA 1
ATOM 516 C C . THR A 1 69 ? -24.346 17.375 51.043 1.00 52.24 69 THR A C 1
ATOM 517 O O . THR A 1 69 ? -23.828 16.600 51.852 1.00 47.27 69 THR A O 1
ATOM 521 N N . ALA A 1 70 ? -23.688 17.911 50.016 1.00 46.80 70 ALA A N 1
ATOM 522 C CA . ALA A 1 70 ? -22.295 17.595 49.731 1.00 40.22 70 ALA A CA 1
ATOM 523 C C . ALA A 1 70 ? -21.645 18.756 48.987 1.00 38.73 70 ALA A C 1
ATOM 524 O O . ALA A 1 70 ? -22.289 19.421 48.194 1.00 42.60 70 ALA A O 1
ATOM 526 N N . SER A 1 71 ? -20.376 19.018 49.267 1.00 46.41 71 SER A N 1
ATOM 527 C CA . SER A 1 71 ? -19.664 20.108 48.602 1.00 47.66 71 SER A CA 1
ATOM 528 C C . SER A 1 71 ? -19.204 19.673 47.217 1.00 47.17 71 SER A C 1
ATOM 529 O O . SER A 1 71 ? -19.029 20.502 46.325 1.00 53.71 71 SER A O 1
ATOM 532 N N . ASN A 1 72 ? -19.011 18.370 47.045 1.00 40.07 72 ASN A N 1
ATOM 533 C CA . ASN A 1 72 ? -18.704 17.809 45.727 1.00 34.89 72 ASN A CA 1
ATOM 534 C C . ASN A 1 72 ? -19.937 17.189 45.058 1.00 29.86 72 ASN A C 1
ATOM 535 O O . ASN A 1 72 ? -20.841 16.712 45.738 1.00 32.30 72 ASN A O 1
ATOM 540 N N . THR A 1 73 ? -19.977 17.201 43.726 1.00 41.03 73 THR A N 1
ATOM 541 C CA . THR A 1 73 ? -21.175 16.804 42.985 1.00 35.99 73 THR A CA 1
ATOM 542 C C . THR A 1 73 ? -20.839 15.874 41.825 1.00 35.80 73 THR A C 1
ATOM 543 O O . THR A 1 73 ? -19.890 16.132 41.073 1.00 34.28 73 THR A O 1
ATOM 547 N N . TRP A 1 74 ? -21.605 14.794 41.677 1.00 27.09 74 TRP A N 1
ATOM 548 C CA . TRP A 1 74 ? -21.446 13.933 40.512 1.00 25.32 74 TRP A CA 1
ATOM 549 C C . TRP A 1 74 ? -22.153 14.618 39.353 1.00 28.34 74 TRP A C 1
ATOM 550 O O . TRP A 1 74 ? -23.311 15.029 39.493 1.00 33.43 74 TRP A O 1
ATOM 561 N N . CYS A 1 75 ? -21.447 14.750 38.224 1.00 35.26 75 CYS A N 1
ATOM 562 C CA . CYS A 1 75 ? -21.912 15.543 37.076 1.00 31.29 75 CYS A CA 1
ATOM 563 C C . CYS A 1 75 ? -21.830 14.804 35.736 1.00 28.54 75 CYS A C 1
ATOM 564 O O . CYS A 1 75 ? -21.152 13.791 35.615 1.00 29.87 75 CYS A O 1
ATOM 567 N N . TYR A 1 76 ? -22.519 15.338 34.726 1.00 27.99 76 TYR A N 1
ATOM 568 C CA . TYR A 1 76 ? -22.687 14.635 33.465 1.00 35.91 76 TYR A CA 1
ATOM 569 C C . TYR A 1 76 ? -22.798 15.663 32.345 1.00 37.40 76 TYR A C 1
ATOM 570 O O . TYR A 1 76 ? -23.447 16.693 32.514 1.00 44.48 76 TYR A O 1
ATOM 579 N N . PRO A 1 77 ? -22.159 15.390 31.200 1.00 32.64 77 PRO A N 1
ATOM 580 C CA . PRO A 1 77 ? -22.137 16.395 30.128 1.00 37.32 77 PRO A CA 1
ATOM 581 C C . PRO A 1 77 ? -23.517 16.936 29.807 1.00 34.06 77 PRO A C 1
ATOM 582 O O . PRO A 1 77 ? -24.458 16.174 29.592 1.00 34.31 77 PRO A O 1
ATOM 586 N N . THR A 1 78 ? -23.636 18.254 29.800 1.00 36.82 78 THR A N 1
ATOM 587 C CA . THR A 1 78 ? -24.827 18.882 29.260 1.00 52.24 78 THR A CA 1
ATOM 588 C C . THR A 1 78 ? -25.026 18.416 27.806 1.00 53.43 78 THR A C 1
ATOM 589 O O . THR A 1 78 ? -26.152 18.368 27.309 1.00 56.57 78 THR A O 1
ATOM 593 N N . ASN A 1 79 ? -23.933 18.055 27.137 1.00 47.52 79 ASN A N 1
ATOM 594 C CA . ASN A 1 79 ? -23.999 17.496 25.778 1.00 48.51 79 ASN A CA 1
ATOM 595 C C . ASN A 1 79 ? -23.128 16.254 25.644 1.00 39.15 79 ASN A C 1
ATOM 596 O O . ASN A 1 79 ? -21.971 16.350 25.235 1.00 40.73 79 ASN A O 1
ATOM 601 N N . PRO A 1 80 ? -23.675 15.085 26.010 1.00 36.66 80 PRO A N 1
ATOM 602 C CA . PRO A 1 80 ? -22.901 13.838 26.108 1.00 39.62 80 PRO A CA 1
ATOM 603 C C . PRO A 1 80 ? -22.574 13.251 24.746 1.00 48.91 80 PRO A C 1
ATOM 604 O O . PRO A 1 80 ? -23.312 13.476 23.785 1.00 43.27 80 PRO A O 1
ATOM 608 N N . VAL A 1 81 ? -21.481 12.501 24.659 1.00 45.59 81 VAL A N 1
ATOM 609 C CA . VAL A 1 81 ? -21.156 11.813 23.415 1.00 41.26 81 VAL A CA 1
ATOM 610 C C . VAL A 1 81 ? -22.093 10.630 23.277 1.00 45.32 81 VAL A C 1
ATOM 611 O O . VAL A 1 81 ? -22.137 9.753 24.136 1.00 36.92 81 VAL A O 1
ATOM 615 N N . THR A 1 82 ? -22.837 10.595 22.184 1.00 41.80 82 THR A N 1
ATOM 616 C CA . THR A 1 82 ? -23.889 9.608 22.043 1.00 42.63 82 THR A CA 1
ATOM 617 C C . THR A 1 82 ? -23.414 8.271 21.461 1.00 33.43 82 THR A C 1
ATOM 618 O O . THR A 1 82 ? -22.295 8.145 20.974 1.00 38.24 82 THR A O 1
ATOM 622 N N . GLY A 1 83 ? -24.279 7.270 21.565 1.00 37.50 83 GLY A N 1
ATOM 623 C CA . GLY A 1 83 ? -24.024 5.945 21.038 1.00 34.16 83 GLY A CA 1
ATOM 624 C C . GLY A 1 83 ? -22.639 5.389 21.224 1.00 37.28 83 GLY A C 1
ATOM 625 O O . GLY A 1 83 ? -21.927 5.169 20.236 1.00 31.81 83 GLY A O 1
ATOM 626 N N . GLU A 1 84 ? -22.258 5.129 22.479 1.00 24.18 84 GLU A N 1
ATOM 627 C CA . GLU A 1 84 ? -20.980 4.505 22.757 1.00 28.44 84 GLU A CA 1
ATOM 628 C C . GLU A 1 84 ? -20.922 3.085 22.204 1.00 30.02 84 GLU A C 1
ATOM 629 O O . GLU A 1 84 ? -21.933 2.395 22.141 1.00 32.12 84 GLU A O 1
ATOM 635 N N . ILE A 1 85 ? -19.721 2.648 21.832 1.00 27.26 85 ILE A N 1
ATOM 636 C CA . ILE A 1 85 ? -19.493 1.256 21.479 1.00 31.59 85 ILE A CA 1
ATOM 637 C C . ILE A 1 85 ? -19.615 0.355 22.708 1.00 43.01 85 ILE A C 1
ATOM 638 O O . ILE A 1 85 ? -18.884 0.515 23.669 1.00 39.11 85 ILE A O 1
ATOM 643 N N . PRO A 1 86 ? -20.544 -0.605 22.675 1.00 50.44 86 PRO A N 1
ATOM 644 C CA . PRO A 1 86 ? -20.731 -1.484 23.833 1.00 45.97 86 PRO A CA 1
ATOM 645 C C . PRO A 1 86 ? -19.469 -2.272 24.146 1.00 45.57 86 PRO A C 1
ATOM 646 O O . PRO A 1 86 ? -18.644 -2.477 23.266 1.00 37.05 86 PRO A O 1
ATOM 650 N N . THR A 1 87 ? -19.326 -2.700 25.398 1.00 41.53 87 THR A N 1
ATOM 651 C CA . THR A 1 87 ? -18.268 -3.626 25.767 1.00 42.33 87 THR A CA 1
ATOM 652 C C . THR A 1 87 ? -18.894 -5.004 25.903 1.00 41.87 87 THR A C 1
ATOM 653 O O . THR A 1 87 ? -19.887 -5.160 26.599 1.00 46.34 87 THR A O 1
ATOM 657 N N . LEU A 1 88 ? -18.345 -5.996 25.210 1.00 40.61 88 LEU A N 1
ATOM 658 C CA . LEU A 1 88 ? -18.919 -7.339 25.248 1.00 34.75 88 LEU A CA 1
ATOM 659 C C . LEU A 1 88 ? -18.195 -8.182 26.278 1.00 31.70 88 LEU A C 1
ATOM 660 O O . LEU A 1 88 ? -17.110 -7.830 26.694 1.00 29.27 88 LEU A O 1
ATOM 665 N N . SER A 1 89 ? -18.798 -9.298 26.670 1.00 40.22 89 SER A N 1
ATOM 666 C CA . SER A 1 89 ? -18.152 -10.230 27.581 1.00 42.28 89 SER A CA 1
ATOM 667 C C . SER A 1 89 ? -16.925 -10.775 26.881 1.00 48.57 89 SER A C 1
ATOM 668 O O . SER A 1 89 ? -16.872 -10.807 25.649 1.00 47.42 89 SER A O 1
ATOM 671 N N . ALA A 1 90 ? -15.944 -11.206 27.663 1.00 42.79 90 ALA A N 1
ATOM 672 C CA . ALA A 1 90 ? -14.682 -11.663 27.105 1.00 48.61 90 ALA A CA 1
ATOM 673 C C . ALA A 1 90 ? -14.842 -12.896 26.220 1.00 44.39 90 ALA A C 1
ATOM 674 O O . ALA A 1 90 ? -15.754 -13.705 26.405 1.00 38.34 90 ALA A O 1
ATOM 676 N N . LEU A 1 91 ? -13.937 -13.022 25.257 1.00 45.16 91 LEU A N 1
ATOM 677 C CA . LEU A 1 91 ? -13.794 -14.244 24.482 1.00 46.49 91 LEU A CA 1
ATOM 678 C C . LEU A 1 91 ? -12.653 -15.053 25.093 1.00 46.96 91 LEU A C 1
ATOM 679 O O . LEU A 1 91 ? -11.491 -14.665 24.986 1.00 44.27 91 LEU A O 1
ATOM 684 N N . ASP A 1 92 ? -12.984 -16.162 25.749 1.00 54.16 92 ASP A N 1
ATOM 685 C CA . ASP A 1 92 ? -11.978 -16.944 26.458 1.00 55.14 92 ASP A CA 1
ATOM 686 C C . ASP A 1 92 ? -11.411 -18.081 25.611 1.00 56.59 92 ASP A C 1
ATOM 687 O O . ASP A 1 92 ? -12.137 -18.966 25.168 1.00 60.00 92 ASP A O 1
ATOM 692 N N . ILE A 1 93 ? -10.099 -18.033 25.396 1.00 56.61 93 ILE A N 1
ATOM 693 C CA . ILE A 1 93 ? -9.367 -19.078 24.696 1.00 50.69 93 ILE A CA 1
ATOM 694 C C . ILE A 1 93 ? -8.567 -19.924 25.693 1.00 52.22 93 ILE A C 1
ATOM 695 O O . ILE A 1 93 ? -7.871 -19.392 26.564 1.00 45.17 93 ILE A O 1
ATOM 700 N N . PRO A 1 94 ? -8.665 -21.252 25.571 1.00 56.36 94 PRO A N 1
ATOM 701 C CA . PRO A 1 94 ? -7.992 -22.161 26.508 1.00 56.24 94 PRO A CA 1
ATOM 702 C C . PRO A 1 94 ? -6.473 -21.989 26.470 1.00 55.88 94 PRO A C 1
ATOM 703 O O . PRO A 1 94 ? -5.915 -21.623 25.428 1.00 57.44 94 PRO A O 1
ATOM 707 N N . ASP A 1 95 ? -5.820 -22.227 27.602 1.00 49.81 95 ASP A N 1
ATOM 708 C CA . ASP A 1 95 ? -4.361 -22.258 27.660 1.00 47.69 95 ASP A CA 1
ATOM 709 C C . ASP A 1 95 ? -3.867 -23.170 26.538 1.00 49.84 95 ASP A C 1
ATOM 710 O O . ASP A 1 95 ? -4.526 -24.157 26.202 1.00 53.46 95 ASP A O 1
ATOM 715 N N . GLY A 1 96 ? -2.723 -22.826 25.947 1.00 42.03 96 GLY A N 1
ATOM 716 C CA . GLY A 1 96 ? -2.077 -23.676 24.961 1.00 40.13 96 GLY A CA 1
ATOM 717 C C . GLY A 1 96 ? -0.738 -23.059 24.620 1.00 45.55 96 GLY A C 1
ATOM 718 O O . GLY A 1 96 ? -0.373 -22.026 25.181 1.00 49.07 96 GLY A O 1
ATOM 719 N N . ASP A 1 97 ? 0.008 -23.674 23.714 1.00 43.79 97 ASP A N 1
ATOM 720 C CA . ASP A 1 97 ? 1.188 -23.008 23.185 1.00 44.66 97 ASP A CA 1
ATOM 721 C C . ASP A 1 97 ? 0.725 -21.802 22.370 1.00 47.53 97 ASP A C 1
ATOM 722 O O . ASP A 1 97 ? -0.425 -21.744 21.940 1.00 46.49 97 ASP A O 1
ATOM 727 N N . GLU A 1 98 ? 1.613 -20.835 22.172 1.00 48.48 98 GLU A N 1
ATOM 728 C CA . GLU A 1 98 ? 1.248 -19.583 21.513 1.00 49.35 98 GLU A CA 1
ATOM 729 C C . GLU A 1 98 ? 0.658 -19.736 20.102 1.00 48.13 98 GLU A C 1
ATOM 730 O O . GLU A 1 98 ? -0.248 -18.997 19.723 1.00 50.10 98 GLU A O 1
ATOM 736 N N . VAL A 1 99 ? 1.171 -20.674 19.314 1.00 44.61 99 VAL A N 1
ATOM 737 C CA . VAL A 1 99 ? 0.642 -20.837 17.966 1.00 48.72 99 VAL A CA 1
ATOM 738 C C . VAL A 1 99 ? -0.812 -21.292 18.024 1.00 48.77 99 VAL A C 1
ATOM 739 O O . VAL A 1 99 ? -1.680 -20.720 17.374 1.00 49.14 99 VAL A O 1
ATOM 743 N N . ASP A 1 100 ? -1.072 -22.319 18.818 1.00 51.21 100 ASP A N 1
ATOM 744 C CA . ASP A 1 100 ? -2.424 -22.841 18.953 1.00 50.64 100 ASP A CA 1
ATOM 745 C C . ASP A 1 100 ? -3.391 -21.811 19.524 1.00 46.49 100 ASP A C 1
ATOM 746 O O . ASP A 1 100 ? -4.559 -21.784 19.144 1.00 46.54 100 ASP A O 1
ATOM 751 N N . VAL A 1 101 ? -2.916 -20.958 20.428 1.00 48.01 101 VAL A N 1
ATOM 752 C CA . VAL A 1 101 ? -3.761 -19.874 20.922 1.00 41.58 101 VAL A CA 1
ATOM 753 C C . VAL A 1 101 ? -4.076 -18.862 19.801 1.00 51.15 101 VAL A C 1
ATOM 754 O O . VAL A 1 101 ? -5.237 -18.499 19.603 1.00 50.73 101 VAL A O 1
ATOM 758 N N . GLN A 1 102 ? -3.052 -18.427 19.058 1.00 50.12 102 GLN A N 1
ATOM 759 C CA . GLN A 1 102 ? -3.256 -17.520 17.921 1.00 47.82 102 GLN A CA 1
ATOM 760 C C . GLN A 1 102 ? -4.191 -18.131 16.881 1.00 45.79 102 GLN A C 1
ATOM 761 O O . GLN A 1 102 ? -5.177 -17.517 16.486 1.00 48.52 102 GLN A O 1
ATOM 767 N N . TRP A 1 103 ? -3.870 -19.342 16.441 1.00 46.98 103 TRP A N 1
ATOM 768 C CA . TRP A 1 103 ? -4.686 -20.072 15.471 1.00 49.02 103 TRP A CA 1
ATOM 769 C C . TRP A 1 103 ? -6.175 -20.060 15.834 1.00 49.42 103 TRP A C 1
ATOM 770 O O . TRP A 1 103 ? -7.032 -19.760 14.999 1.00 48.34 103 TRP A O 1
ATOM 781 N N . ARG A 1 104 ? -6.473 -20.390 17.083 1.00 46.64 104 ARG A N 1
ATOM 782 C CA . ARG A 1 104 ? -7.847 -20.418 17.574 1.00 52.07 104 ARG A CA 1
ATOM 783 C C . ARG A 1 104 ? -8.507 -19.066 17.378 1.00 49.63 104 ARG A C 1
ATOM 784 O O . ARG A 1 104 ? -9.690 -18.977 17.043 1.00 50.15 104 ARG A O 1
ATOM 792 N N . LEU A 1 105 ? -7.740 -18.007 17.597 1.00 43.57 105 LEU A N 1
ATOM 793 C CA . LEU A 1 105 ? -8.270 -16.666 17.407 1.00 45.91 105 LEU A CA 1
ATOM 794 C C . LEU A 1 105 ? -8.530 -16.328 15.932 1.00 46.64 105 LEU A C 1
ATOM 795 O O . LEU A 1 105 ? -9.648 -15.969 15.563 1.00 42.01 105 LEU A O 1
ATOM 800 N N . VAL A 1 106 ? -7.503 -16.445 15.092 1.00 49.62 106 VAL A N 1
ATOM 801 C CA . VAL A 1 106 ? -7.601 -15.957 13.713 1.00 46.49 106 VAL A CA 1
ATOM 802 C C . VAL A 1 106 ? -8.506 -16.806 12.808 1.00 48.93 106 VAL A C 1
ATOM 803 O O . VAL A 1 106 ? -8.926 -16.350 11.746 1.00 47.81 106 VAL A O 1
ATOM 807 N N . HIS A 1 107 ? -8.826 -18.023 13.236 1.00 54.30 107 HIS A N 1
ATOM 808 C CA . HIS A 1 107 ? -9.682 -18.901 12.440 1.00 56.60 107 HIS A CA 1
ATOM 809 C C . HIS A 1 107 ? -11.137 -18.924 12.928 1.00 54.32 107 HIS A C 1
ATOM 810 O O . HIS A 1 107 ? -11.951 -19.710 12.453 1.00 56.82 107 HIS A O 1
ATOM 817 N N . ASP A 1 108 ? -11.455 -18.047 13.872 1.00 47.26 108 ASP A N 1
ATOM 818 C CA . ASP A 1 108 ? -12.824 -17.891 14.362 1.00 42.84 108 ASP A CA 1
ATOM 819 C C . ASP A 1 108 ? -13.590 -17.024 13.363 1.00 42.89 108 ASP A C 1
ATOM 820 O O . ASP A 1 108 ? -13.320 -15.833 13.233 1.00 47.43 108 ASP A O 1
ATOM 825 N N . SER A 1 109 ? -14.533 -17.620 12.645 1.00 43.73 109 SER A N 1
ATOM 826 C CA . SER A 1 109 ? -15.301 -16.879 11.653 1.00 36.95 109 SER A CA 1
ATOM 827 C C . SER A 1 109 ? -16.172 -15.809 12.309 1.00 39.07 109 SER A C 1
ATOM 828 O O . SER A 1 109 ? -16.039 -14.619 12.024 1.00 36.52 109 SER A O 1
ATOM 831 N N . ALA A 1 110 ? -17.061 -16.239 13.197 1.00 41.58 110 ALA A N 1
ATOM 832 C CA . ALA A 1 110 ? -18.067 -15.343 13.759 1.00 38.93 110 ALA A CA 1
ATOM 833 C C . ALA A 1 110 ? -17.459 -14.256 14.638 1.00 35.21 110 ALA A C 1
ATOM 834 O O . ALA A 1 110 ? -17.968 -13.141 14.676 1.00 40.58 110 ALA A O 1
ATOM 836 N N . ASN A 1 111 ? -16.364 -14.566 15.331 1.00 39.98 111 ASN A N 1
ATOM 837 C CA . ASN A 1 111 ? -15.789 -13.609 16.288 1.00 41.23 111 ASN A CA 1
ATOM 838 C C . ASN A 1 111 ? -14.595 -12.804 15.793 1.00 42.47 111 ASN A C 1
ATOM 839 O O . ASN A 1 111 ? -14.298 -11.735 16.336 1.00 46.71 111 ASN A O 1
ATOM 844 N N . PHE A 1 112 ? -13.919 -13.304 14.764 1.00 39.14 112 PHE A N 1
ATOM 845 C CA . PHE A 1 112 ? -12.751 -12.607 14.235 1.00 38.94 112 PHE A CA 1
ATOM 846 C C . PHE A 1 112 ? -12.813 -12.284 12.732 1.00 39.35 112 PHE A C 1
ATOM 847 O O . PHE A 1 112 ? -12.748 -11.118 12.334 1.00 37.21 112 PHE A O 1
ATOM 855 N N . ILE A 1 113 ? -12.916 -13.314 11.902 1.00 36.92 113 ILE A N 1
ATOM 856 C CA . ILE A 1 113 ? -12.873 -13.121 10.453 1.00 33.55 113 ILE A CA 1
ATOM 857 C C . ILE A 1 113 ? -13.937 -12.144 9.939 1.00 36.81 113 ILE A C 1
ATOM 858 O O . ILE A 1 113 ? -13.603 -11.152 9.293 1.00 39.16 113 ILE A O 1
ATOM 863 N N . LYS A 1 114 ? -15.206 -12.408 10.243 1.00 38.02 114 LYS A N 1
ATOM 864 C CA . LYS A 1 114 ? -16.307 -11.555 9.774 1.00 33.40 114 LYS A CA 1
ATOM 865 C C . LYS A 1 114 ? -16.321 -10.133 10.353 1.00 40.80 114 LYS A C 1
ATOM 866 O O . LYS A 1 114 ? -16.511 -9.164 9.610 1.00 34.91 114 LYS A O 1
ATOM 872 N N . PRO A 1 115 ? -16.126 -9.999 11.682 1.00 37.87 115 PRO A N 1
ATOM 873 C CA . PRO A 1 115 ? -16.055 -8.669 12.300 1.00 33.54 115 PRO A CA 1
ATOM 874 C C . PRO A 1 115 ? -14.946 -7.788 11.737 1.00 30.76 115 PRO A C 1
ATOM 875 O O . PRO A 1 115 ? -15.190 -6.606 11.522 1.00 34.96 115 PRO A O 1
ATOM 879 N N . THR A 1 116 ? -13.750 -8.335 11.534 1.00 24.15 116 THR A N 1
ATOM 880 C CA . THR A 1 116 ? -12.649 -7.552 10.966 1.00 31.90 116 THR A CA 1
ATOM 881 C C . THR A 1 116 ? -12.840 -7.296 9.461 1.00 37.18 116 THR A C 1
ATOM 882 O O . THR A 1 116 ? -12.401 -6.276 8.939 1.00 36.59 116 THR A O 1
ATOM 886 N N . SER A 1 117 ? -13.494 -8.229 8.778 1.00 39.61 117 SER A N 1
ATOM 887 C CA . SER A 1 117 ? -13.817 -8.076 7.362 1.00 29.79 117 SER A CA 1
ATOM 888 C C . SER A 1 117 ? -14.817 -6.947 7.178 1.00 33.09 117 SER A C 1
ATOM 889 O O . SER A 1 117 ? -14.580 -6.013 6.418 1.00 38.47 117 SER A O 1
ATOM 892 N N . TYR A 1 118 ? -15.922 -7.020 7.908 1.00 36.43 118 TYR A N 1
ATOM 893 C CA . TYR A 1 118 ? -16.935 -5.977 7.861 1.00 38.33 118 TYR A CA 1
ATOM 894 C C . TYR A 1 118 ? -16.379 -4.610 8.201 1.00 37.76 118 TYR A C 1
ATOM 895 O O . TYR A 1 118 ? -16.772 -3.600 7.609 1.00 41.51 118 TYR A O 1
ATOM 904 N N . LEU A 1 119 ? -15.452 -4.585 9.149 1.00 35.47 119 LEU A N 1
ATOM 905 C CA . LEU A 1 119 ? -14.795 -3.348 9.537 1.00 36.39 119 LEU A CA 1
ATOM 906 C C . LEU A 1 119 ? -14.012 -2.759 8.372 1.00 31.31 119 LEU A C 1
ATOM 907 O O . LEU A 1 119 ? -14.130 -1.572 8.093 1.00 32.08 119 LEU A O 1
ATOM 912 N N . ALA A 1 120 ? -13.192 -3.587 7.725 1.00 27.09 120 ALA A N 1
ATOM 913 C CA . ALA A 1 120 ? -12.476 -3.177 6.515 1.00 35.57 120 ALA A CA 1
ATOM 914 C C . ALA A 1 120 ? -13.497 -2.675 5.497 1.00 35.94 120 ALA A C 1
ATOM 915 O O . ALA A 1 120 ? -13.289 -1.656 4.854 1.00 38.32 120 ALA A O 1
ATOM 917 N N . HIS A 1 121 ? -14.614 -3.387 5.396 1.00 37.09 121 HIS A N 1
ATOM 918 C CA . HIS A 1 121 ? -15.665 -3.072 4.426 1.00 41.37 121 HIS A CA 1
ATOM 919 C C . HIS A 1 121 ? -16.329 -1.721 4.708 1.00 39.85 121 HIS A C 1
ATOM 920 O O . HIS A 1 121 ? -16.461 -0.889 3.801 1.00 31.27 121 HIS A O 1
ATOM 927 N N . TYR A 1 122 ? -16.727 -1.500 5.964 1.00 33.76 122 TYR A N 1
ATOM 928 C CA . TYR A 1 122 ? -17.387 -0.254 6.366 1.00 26.38 122 TYR A CA 1
ATOM 929 C C . TYR A 1 122 ? -16.443 0.930 6.233 1.00 27.68 122 TYR A C 1
ATOM 930 O O . TYR A 1 122 ? -16.879 2.068 6.077 1.00 37.07 122 TYR A O 1
ATOM 939 N N . LEU A 1 123 ? -15.145 0.674 6.315 1.00 27.24 123 LEU A N 1
ATOM 940 C CA . LEU A 1 123 ? -14.176 1.758 6.161 1.00 28.46 123 LEU A CA 1
ATOM 941 C C . LEU A 1 123 ? -13.957 2.127 4.692 1.00 31.32 123 LEU A C 1
ATOM 942 O O . LEU A 1 123 ? -13.374 3.166 4.393 1.00 30.51 123 LEU A O 1
ATOM 947 N N . GLY A 1 124 ? -14.446 1.292 3.776 1.00 37.55 124 GLY A N 1
ATOM 948 C CA . GLY A 1 124 ? -14.293 1.579 2.362 1.00 38.68 124 GLY A CA 1
ATOM 949 C C . GLY A 1 124 ? -13.300 0.699 1.623 1.00 40.24 124 GLY A C 1
ATOM 950 O O . GLY A 1 124 ? -13.127 0.845 0.410 1.00 36.53 124 GLY A O 1
ATOM 951 N N . TYR A 1 125 ? -12.654 -0.224 2.331 1.00 30.19 125 TYR A N 1
ATOM 952 C CA . TYR A 1 125 ? -11.737 -1.162 1.680 1.00 34.12 125 TYR A CA 1
ATOM 953 C C . TYR A 1 125 ? -12.455 -2.041 0.655 1.00 42.27 125 TYR A C 1
ATOM 954 O O . TYR A 1 125 ? -13.553 -2.528 0.904 1.00 50.02 125 TYR A O 1
ATOM 963 N N . ALA A 1 126 ? -11.824 -2.252 -0.495 1.00 42.11 126 ALA A N 1
ATOM 964 C CA . ALA A 1 126 ? -12.484 -2.916 -1.621 1.00 37.49 126 ALA A CA 1
ATOM 965 C C . ALA A 1 126 ? -12.292 -4.431 -1.632 1.00 35.65 126 ALA A C 1
ATOM 966 O O . ALA A 1 126 ? -11.219 -4.925 -1.315 1.00 44.27 126 ALA A O 1
ATOM 968 N N . TRP A 1 127 ? -13.334 -5.167 -2.008 1.00 38.03 127 TRP A N 1
ATOM 969 C CA . TRP A 1 127 ? -13.206 -6.608 -2.222 1.00 31.65 127 TRP A CA 1
ATOM 970 C C . TRP A 1 127 ? -12.754 -7.381 -0.976 1.00 33.35 127 TRP A C 1
ATOM 971 O O . TRP A 1 127 ? -11.750 -8.104 -1.013 1.00 29.73 127 TRP A O 1
ATOM 982 N N . VAL A 1 128 ? -13.501 -7.236 0.115 1.00 37.72 128 VAL A N 1
ATOM 983 C CA . VAL A 1 128 ? -13.226 -8.004 1.337 1.00 39.01 128 VAL A CA 1
ATOM 984 C C . VAL A 1 128 ? -14.060 -9.286 1.325 1.00 41.59 128 VAL A C 1
ATOM 985 O O . VAL A 1 128 ? -15.084 -9.374 1.992 1.00 46.32 128 VAL A O 1
ATOM 989 N N . GLY A 1 129 ? -13.627 -10.268 0.537 1.00 44.64 129 GLY A N 1
ATOM 990 C CA . GLY A 1 129 ? -14.397 -11.478 0.299 1.00 32.51 129 GLY A CA 1
ATOM 991 C C . GLY A 1 129 ? -13.765 -12.343 -0.777 1.00 36.64 129 GLY A C 1
ATOM 992 O O . GLY A 1 129 ? -13.075 -11.846 -1.667 1.00 36.98 129 GLY A O 1
ATOM 993 N N . GLY A 1 130 ? -14.003 -13.646 -0.700 1.00 40.87 130 GLY A N 1
ATOM 994 C CA . GLY A 1 130 ? -13.422 -14.581 -1.650 1.00 44.56 130 GLY A CA 1
ATOM 995 C C . GLY A 1 130 ? -14.248 -14.683 -2.916 1.00 52.36 130 GLY A C 1
ATOM 996 O O . GLY A 1 130 ? -15.376 -14.185 -2.955 1.00 56.51 130 GLY A O 1
ATOM 997 N N . ASN A 1 131 ? -13.692 -15.318 -3.947 1.00 50.33 131 ASN A N 1
ATOM 998 C CA . ASN A 1 131 ? -14.371 -15.446 -5.237 1.00 49.77 131 ASN A CA 1
ATOM 999 C C . ASN A 1 131 ? -15.566 -16.399 -5.220 1.00 56.96 131 ASN A C 1
ATOM 1000 O O . ASN A 1 131 ? -16.389 -16.379 -6.126 1.00 57.05 131 ASN A O 1
ATOM 1005 N N . ASP A 1 132 ? -15.665 -17.230 -4.189 1.00 62.19 132 ASP A N 1
ATOM 1006 C CA . ASP A 1 132 ? -16.733 -18.225 -4.131 1.00 68.45 132 ASP A CA 1
ATOM 1007 C C . ASP A 1 132 ? -17.859 -17.833 -3.162 1.00 66.57 132 ASP A C 1
ATOM 1008 O O . ASP A 1 132 ? -18.527 -18.689 -2.575 1.00 67.93 132 ASP A O 1
ATOM 1013 N N . SER A 1 133 ? -18.057 -16.528 -3.005 1.00 63.12 133 SER A N 1
ATOM 1014 C CA . SER A 1 133 ? -19.135 -15.987 -2.188 1.00 57.49 133 SER A CA 1
ATOM 1015 C C . SER A 1 133 ? -19.400 -14.553 -2.635 1.00 47.61 133 SER A C 1
ATOM 1016 O O . SER A 1 133 ? -18.482 -13.845 -3.049 1.00 39.83 133 SER A O 1
ATOM 1019 N N . GLN A 1 134 ? -20.650 -14.118 -2.552 1.00 46.67 134 GLN A N 1
ATOM 1020 C CA . GLN A 1 134 ? -20.968 -12.731 -2.873 1.00 52.69 134 GLN A CA 1
ATOM 1021 C C . GLN A 1 134 ? -21.044 -11.869 -1.613 1.00 58.91 134 GLN A C 1
ATOM 1022 O O . GLN A 1 134 ? -21.341 -10.675 -1.684 1.00 60.46 134 GLN A O 1
ATOM 1028 N N . TYR A 1 135 ? -20.755 -12.475 -0.464 1.00 58.24 135 TYR A N 1
ATOM 1029 C CA . TYR A 1 135 ? -20.840 -11.772 0.814 1.00 55.81 135 TYR A CA 1
ATOM 1030 C C . TYR A 1 135 ? -19.484 -11.376 1.371 1.00 55.26 135 TYR A C 1
ATOM 1031 O O . TYR A 1 135 ? -18.492 -12.073 1.179 1.00 60.90 135 TYR A O 1
ATOM 1040 N N . VAL A 1 136 ? -19.452 -10.253 2.075 1.00 52.67 136 VAL A N 1
ATOM 1041 C CA . VAL A 1 136 ? -18.224 -9.781 2.688 1.00 47.4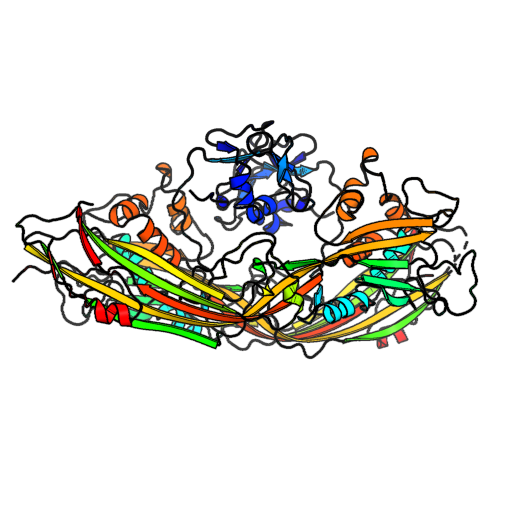7 136 VAL A CA 1
ATOM 1042 C C . VAL A 1 136 ? -17.773 -10.706 3.812 1.00 47.39 136 VAL A C 1
ATOM 1043 O O . VAL A 1 136 ? -18.588 -11.204 4.582 1.00 51.01 136 VAL A O 1
ATOM 1047 N N . GLY A 1 137 ? -16.470 -10.949 3.884 1.00 43.96 137 GLY A N 1
ATOM 1048 C CA . GLY A 1 137 ? -15.906 -11.757 4.944 1.00 46.39 137 GLY A CA 1
ATOM 1049 C C . GLY A 1 137 ? -16.121 -13.251 4.803 1.00 49.73 137 GLY A C 1
ATOM 1050 O O . GLY A 1 137 ? -15.870 -14.005 5.746 1.00 52.87 137 GLY A O 1
ATOM 1051 N N . GLU A 1 138 ? -16.589 -13.685 3.636 1.00 46.08 138 GLU A N 1
ATOM 1052 C CA . GLU A 1 138 ? -16.770 -15.109 3.371 1.00 46.56 138 GLU A CA 1
ATOM 1053 C C . GLU A 1 138 ? -15.759 -15.626 2.348 1.00 49.81 138 GLU A C 1
ATOM 1054 O O . GLU A 1 138 ? -15.233 -14.858 1.539 1.00 47.09 138 GLU A O 1
ATOM 1060 N N . ASP A 1 139 ? -15.496 -16.930 2.388 1.00 51.14 139 ASP A N 1
ATOM 1061 C CA . ASP A 1 139 ? -14.461 -17.533 1.554 1.00 48.48 139 ASP A CA 1
ATOM 1062 C C . ASP A 1 139 ? -13.155 -16.771 1.743 1.00 43.11 139 ASP A C 1
ATOM 1063 O O . ASP A 1 139 ? -12.497 -16.396 0.773 1.00 40.02 139 ASP A O 1
ATOM 1068 N N . MET A 1 140 ? -12.801 -16.516 3.005 1.00 46.70 140 MET A N 1
ATOM 1069 C CA . MET A 1 140 ? -11.544 -15.851 3.329 1.00 38.06 140 MET A CA 1
ATOM 1070 C C . MET A 1 140 ? -10.451 -16.888 3.543 1.00 39.94 140 MET A C 1
ATOM 1071 O O . MET A 1 140 ? -10.707 -17.961 4.077 1.00 48.84 140 MET A O 1
ATOM 1076 N N . ASP A 1 141 ? -9.229 -16.565 3.140 1.00 42.97 141 ASP A N 1
ATOM 1077 C CA . ASP A 1 141 ? -8.095 -17.450 3.381 1.00 39.72 141 ASP A CA 1
ATOM 1078 C C . ASP A 1 141 ? -7.255 -16.951 4.558 1.00 42.80 141 ASP A C 1
ATOM 1079 O O . ASP A 1 141 ? -6.832 -15.796 4.581 1.00 46.09 141 ASP A O 1
ATOM 1084 N N . VAL A 1 142 ? -7.024 -17.825 5.535 1.00 41.54 142 VAL A N 1
ATOM 1085 C CA . VAL A 1 142 ? -6.185 -17.487 6.681 1.00 43.29 142 VAL A CA 1
ATOM 1086 C C . VAL A 1 142 ? -4.826 -18.161 6.553 1.00 43.19 142 VAL A C 1
ATOM 1087 O O . VAL A 1 142 ? -4.734 -19.384 6.588 1.00 46.26 142 VAL A O 1
ATOM 1091 N N . THR A 1 143 ? -3.774 -17.363 6.389 1.00 42.40 143 THR A N 1
ATOM 1092 C CA . THR A 1 143 ? -2.437 -17.912 6.173 1.00 45.67 143 THR A CA 1
ATOM 1093 C C . THR A 1 143 ? -1.422 -17.302 7.132 1.00 46.19 143 THR A C 1
ATOM 1094 O O . THR A 1 143 ? -1.492 -16.115 7.446 1.00 48.25 143 THR A O 1
ATOM 1098 N N . ARG A 1 144 ? -0.484 -18.123 7.597 1.00 50.32 144 ARG A N 1
ATOM 1099 C CA . ARG A 1 144 ? 0.553 -17.663 8.517 1.00 56.12 144 ARG A CA 1
ATOM 1100 C C . ARG A 1 144 ? 1.571 -16.862 7.728 1.00 52.73 144 ARG A C 1
ATOM 1101 O O . ARG A 1 144 ? 1.997 -17.277 6.657 1.00 48.78 144 ARG A O 1
ATOM 1109 N N . ASP A 1 145 ? 1.934 -15.698 8.244 1.00 47.75 145 ASP A N 1
ATOM 1110 C CA . ASP A 1 145 ? 2.888 -14.848 7.558 1.00 39.55 145 ASP A CA 1
ATOM 1111 C C . ASP A 1 145 ? 3.928 -14.334 8.536 1.00 36.70 145 ASP A C 1
ATOM 1112 O O . ASP A 1 145 ? 3.709 -13.327 9.221 1.00 42.18 145 ASP A O 1
ATOM 1117 N N . GLY A 1 146 ? 5.060 -15.030 8.591 1.00 33.25 146 GLY A N 1
ATOM 1118 C CA . GLY A 1 146 ? 6.086 -14.737 9.569 1.00 37.41 146 GLY A CA 1
ATOM 1119 C C . GLY A 1 146 ? 5.468 -14.966 10.936 1.00 45.85 146 GLY A C 1
ATOM 1120 O O . GLY A 1 146 ? 4.840 -16.003 11.161 1.00 49.90 146 GLY A O 1
ATOM 1121 N N . ASP A 1 147 ? 5.614 -13.983 11.822 1.00 40.56 147 ASP A N 1
ATOM 1122 C CA . ASP A 1 147 ? 5.156 -14.094 13.209 1.00 47.58 147 ASP A CA 1
ATOM 1123 C C . ASP A 1 147 ? 3.679 -13.753 13.354 1.00 45.98 147 ASP A C 1
ATOM 1124 O O . ASP A 1 147 ? 3.131 -13.797 14.447 1.00 44.36 147 ASP A O 1
ATOM 1129 N N . GLY A 1 148 ? 3.031 -13.404 12.250 1.00 41.78 148 GLY A N 1
ATOM 1130 C CA . GLY A 1 148 ? 1.638 -13.001 12.311 1.00 46.56 148 GLY A CA 1
ATOM 1131 C C . GLY A 1 148 ? 0.749 -13.750 11.338 1.00 47.87 148 GLY A C 1
ATOM 1132 O O . GLY A 1 148 ? 1.118 -14.809 10.830 1.00 44.23 148 GLY A O 1
ATOM 1133 N N . TRP A 1 149 ? -0.425 -13.192 11.066 1.00 43.20 149 TRP A N 1
ATOM 1134 C CA . TRP A 1 149 ? -1.410 -13.884 10.241 1.00 42.69 149 TRP A CA 1
ATOM 1135 C C . TRP A 1 149 ? -2.066 -12.979 9.203 1.00 37.06 149 TRP A C 1
ATOM 1136 O O . TRP A 1 149 ? -2.250 -11.787 9.439 1.00 30.70 149 TRP A O 1
ATOM 1147 N N . VAL A 1 150 ? -2.416 -13.548 8.052 1.00 41.10 150 VAL A N 1
ATOM 1148 C CA . VAL A 1 150 ? -3.074 -12.776 7.001 1.00 39.32 150 VAL A CA 1
ATOM 1149 C C . VAL A 1 150 ? -4.414 -13.382 6.629 1.00 40.51 150 VAL A C 1
ATOM 1150 O O . VAL A 1 150 ? -4.501 -14.543 6.228 1.00 43.38 150 VAL A O 1
ATOM 1154 N N . ILE A 1 151 ? -5.460 -12.585 6.776 1.00 39.34 151 ILE A N 1
ATOM 1155 C CA . ILE A 1 151 ? -6.779 -12.965 6.313 1.00 37.18 151 ILE A CA 1
ATOM 1156 C C . ILE A 1 151 ? -7.039 -12.195 5.020 1.00 38.50 151 ILE A C 1
ATOM 1157 O O . ILE A 1 151 ? -6.795 -10.988 4.963 1.00 32.67 151 ILE A O 1
ATOM 1162 N N . ARG A 1 152 ? -7.524 -12.889 3.987 1.00 38.03 152 ARG A N 1
ATOM 1163 C CA . ARG A 1 152 ? -7.686 -12.292 2.662 1.00 33.91 152 ARG A CA 1
ATOM 1164 C C . ARG A 1 152 ? -8.520 -13.196 1.752 1.00 42.34 152 ARG A C 1
ATOM 1165 O O . ARG A 1 152 ? -8.244 -14.396 1.633 1.00 41.22 152 ARG A O 1
ATOM 1173 N N . GLY A 1 153 ? -9.530 -12.617 1.104 1.00 45.70 153 GLY A N 1
ATOM 1174 C CA . GLY A 1 153 ? -10.433 -13.377 0.254 1.00 43.70 153 GLY A CA 1
ATOM 1175 C C . GLY A 1 153 ? -9.686 -14.272 -0.716 1.00 39.81 153 GLY A C 1
ATOM 1176 O O . GLY A 1 153 ? -8.709 -13.850 -1.327 1.00 37.88 153 GLY A O 1
ATOM 1177 N N . ASN A 1 154 ? -10.117 -15.522 -0.842 1.00 38.83 154 ASN A N 1
ATOM 1178 C CA . ASN A 1 154 ? -9.495 -16.414 -1.814 1.00 46.83 154 ASN A CA 1
ATOM 1179 C C . ASN A 1 154 ? -9.556 -15.797 -3.204 1.00 47.85 154 ASN A C 1
ATOM 1180 O O . ASN A 1 154 ? -10.587 -15.242 -3.592 1.00 47.21 154 ASN A O 1
ATOM 1185 N N . ASN A 1 155 ? -8.456 -15.885 -3.949 1.00 43.84 155 ASN A N 1
ATOM 1186 C CA . ASN A 1 155 ? -8.371 -15.213 -5.242 1.00 44.81 155 ASN A CA 1
ATOM 1187 C C . ASN A 1 155 ? -8.243 -16.141 -6.453 1.00 43.04 155 ASN A C 1
ATOM 1188 O O . ASN A 1 155 ? -7.923 -15.683 -7.547 1.00 34.50 155 ASN A O 1
ATOM 1193 N N . ASP A 1 156 ? -8.490 -17.433 -6.264 1.00 44.42 156 ASP A N 1
ATOM 1194 C CA . ASP A 1 156 ? -8.310 -18.395 -7.353 1.00 47.29 156 ASP A CA 1
ATOM 1195 C C . ASP A 1 156 ? -9.239 -18.101 -8.527 1.00 51.92 156 ASP A C 1
ATOM 1196 O O . ASP A 1 156 ? -10.448 -17.921 -8.347 1.00 51.83 156 ASP A O 1
ATOM 1201 N N . GLY A 1 157 ? -8.661 -18.064 -9.726 1.00 52.98 157 GLY A N 1
ATOM 1202 C CA . GLY A 1 157 ? -9.424 -17.905 -10.949 1.00 53.72 157 GLY A CA 1
ATOM 1203 C C . GLY A 1 157 ? -9.707 -16.461 -11.304 1.00 56.40 157 GLY A C 1
ATOM 1204 O O . GLY A 1 157 ? -9.061 -15.535 -10.809 1.00 54.47 157 GLY A O 1
ATOM 1205 N N . GLY A 1 158 ? -10.685 -16.272 -12.181 1.00 57.97 158 GLY A N 1
ATOM 1206 C CA . GLY A 1 158 ? -11.079 -14.944 -12.599 1.00 52.83 158 GLY A CA 1
ATOM 1207 C C . GLY A 1 158 ? -12.154 -14.406 -11.685 1.00 46.33 158 GLY A C 1
ATOM 1208 O O . GLY A 1 158 ? -12.674 -15.122 -10.829 1.00 44.74 158 GLY A O 1
ATOM 1209 N N . CYS A 1 159 ? -12.490 -13.139 -11.877 1.00 45.23 159 CYS A N 1
ATOM 1210 C CA . CYS A 1 159 ? -13.502 -12.487 -11.069 1.00 51.60 159 CYS A CA 1
ATOM 1211 C C . CYS A 1 159 ? -14.115 -11.336 -11.848 1.00 51.43 159 CYS A C 1
ATOM 1212 O O . CYS A 1 159 ? -13.474 -10.748 -12.724 1.00 46.81 159 CYS A O 1
ATOM 1215 N N . ASP A 1 160 ? -15.349 -10.997 -11.501 1.00 59.45 160 ASP A N 1
ATOM 1216 C CA . ASP A 1 160 ? -16.044 -9.899 -12.152 1.00 62.80 160 ASP A CA 1
ATOM 1217 C C . ASP A 1 160 ? -16.141 -8.682 -11.235 1.00 61.97 160 ASP A C 1
ATOM 1218 O O . ASP A 1 160 ? -16.582 -8.778 -10.088 1.00 67.59 160 ASP A O 1
ATOM 1223 N N . GLY A 1 161 ? -15.705 -7.542 -11.757 1.00 51.69 161 GLY A N 1
ATOM 1224 C CA . GLY A 1 161 ? -15.714 -6.294 -11.026 1.00 35.90 161 GLY A CA 1
ATOM 1225 C C . GLY A 1 161 ? -14.430 -5.540 -11.291 1.00 39.34 161 GLY A C 1
ATOM 1226 O O . GLY A 1 161 ? -13.380 -6.138 -11.528 1.00 48.01 161 GLY A O 1
ATOM 1227 N N . TYR A 1 162 ? -14.500 -4.219 -11.256 1.00 40.84 162 TYR A N 1
ATOM 1228 C CA . TYR A 1 162 ? -13.302 -3.426 -11.442 1.00 42.41 162 TYR A CA 1
ATOM 1229 C C . TYR A 1 162 ? -12.294 -3.701 -10.308 1.00 50.91 162 TYR A C 1
ATOM 1230 O O . TYR A 1 162 ? -12.615 -3.575 -9.121 1.00 47.93 162 TYR A O 1
ATOM 1239 N N . ARG A 1 163 ? -11.084 -4.085 -10.700 1.00 46.19 163 ARG A N 1
ATOM 1240 C CA . ARG A 1 163 ? -10.008 -4.423 -9.785 1.00 45.49 163 ARG A CA 1
ATOM 1241 C C . ARG A 1 163 ? -10.369 -5.494 -8.765 1.00 41.10 163 ARG A C 1
ATOM 1242 O O . ARG A 1 163 ? -9.825 -5.509 -7.669 1.00 41.10 163 ARG A O 1
ATOM 1250 N N . CYS A 1 164 ? -11.251 -6.412 -9.149 1.00 35.24 164 CYS A N 1
ATOM 1251 C CA . CYS A 1 164 ? -11.658 -7.500 -8.268 1.00 40.85 164 CYS A CA 1
ATOM 1252 C C . CYS A 1 164 ? -10.511 -8.457 -7.948 1.00 46.57 164 CYS A C 1
ATOM 1253 O O . CYS A 1 164 ? -10.628 -9.306 -7.061 1.00 45.99 164 CYS A O 1
ATOM 1256 N N . GLY A 1 165 ? -9.408 -8.317 -8.677 1.00 48.34 165 GLY A N 1
ATOM 1257 C CA . GLY A 1 165 ? -8.221 -9.122 -8.444 1.00 38.31 165 GLY A CA 1
ATOM 1258 C C . GLY A 1 165 ? -7.433 -8.604 -7.253 1.00 40.81 165 GLY A C 1
ATOM 1259 O O . GLY A 1 165 ? -6.630 -9.324 -6.673 1.00 34.46 165 GLY A O 1
ATOM 1260 N N . ASP A 1 166 ? -7.673 -7.346 -6.897 1.00 44.79 166 ASP A N 1
ATOM 1261 C CA . ASP A 1 166 ? -6.990 -6.707 -5.782 1.00 41.92 166 ASP A CA 1
ATOM 1262 C C . ASP A 1 166 ? -7.783 -6.864 -4.479 1.00 38.58 166 ASP A C 1
ATOM 1263 O O . ASP A 1 166 ? -8.471 -5.942 -4.042 1.00 41.54 166 ASP A O 1
ATOM 1268 N N . LYS A 1 167 ? -7.687 -8.043 -3.870 1.00 33.18 167 LYS A N 1
ATOM 1269 C CA . LYS A 1 167 ? -8.429 -8.334 -2.654 1.00 37.83 167 LYS A CA 1
ATOM 1270 C C . LYS A 1 167 ? -7.769 -7.619 -1.476 1.00 32.96 167 LYS A C 1
ATOM 1271 O O . LYS A 1 167 ? -6.548 -7.619 -1.350 1.00 34.51 167 LYS A O 1
ATOM 1277 N N . THR A 1 168 ? -8.581 -6.991 -0.639 1.00 40.74 168 THR A N 1
ATOM 1278 C CA . THR A 1 168 ? -8.083 -6.345 0.577 1.00 30.52 168 THR A CA 1
ATOM 1279 C C . THR A 1 168 ? -7.584 -7.392 1.562 1.00 32.97 168 THR A C 1
ATOM 1280 O O . THR A 1 168 ? -8.224 -8.427 1.742 1.00 34.42 168 THR A O 1
ATOM 1284 N N . ALA A 1 169 ? -6.440 -7.118 2.192 1.00 35.76 169 ALA A N 1
ATOM 1285 C CA . ALA A 1 169 ? -5.863 -8.039 3.180 1.00 33.18 169 ALA A CA 1
ATOM 1286 C C . ALA A 1 169 ? -5.883 -7.478 4.597 1.00 33.73 169 ALA A C 1
ATOM 1287 O O . ALA A 1 169 ? -5.635 -6.287 4.827 1.00 31.26 169 ALA A O 1
ATOM 1289 N N . ILE A 1 170 ? -6.166 -8.367 5.542 1.00 35.04 170 ILE A N 1
ATOM 1290 C CA . ILE A 1 170 ? -6.180 -8.047 6.960 1.00 34.75 170 ILE A CA 1
ATOM 1291 C C . ILE A 1 170 ? -5.030 -8.800 7.625 1.00 40.72 170 ILE A C 1
ATOM 1292 O O . ILE A 1 170 ? -4.993 -10.030 7.608 1.00 39.85 170 ILE A O 1
ATOM 1297 N N . LYS A 1 171 ? -4.076 -8.076 8.193 1.00 28.48 171 LYS A N 1
ATOM 1298 C CA . LYS A 1 171 ? -2.951 -8.754 8.789 1.00 36.41 171 LYS A CA 1
ATOM 1299 C C . LYS A 1 171 ? -2.880 -8.551 10.304 1.00 35.90 171 LYS A C 1
ATOM 1300 O O . LYS A 1 171 ? -2.880 -7.425 10.803 1.00 38.14 171 LYS A O 1
ATOM 1306 N N . VAL A 1 172 ? -2.815 -9.664 11.019 1.00 37.94 172 VAL A N 1
ATOM 1307 C CA . VAL A 1 172 ? -2.733 -9.652 12.466 1.00 40.38 172 VAL A CA 1
ATOM 1308 C C . VAL A 1 172 ? -1.285 -9.845 12.884 1.00 41.53 172 VAL A C 1
ATOM 1309 O O . VAL A 1 172 ? -0.654 -10.826 12.502 1.00 40.92 172 VAL A O 1
ATOM 1313 N N . SER A 1 173 ? -0.762 -8.915 13.672 1.00 34.36 173 SER A N 1
ATOM 1314 C CA . SER A 1 173 ? 0.616 -9.024 14.110 1.00 39.67 173 SER A CA 1
ATOM 1315 C C . SER A 1 173 ? 0.834 -8.507 15.524 1.00 38.88 173 SER A C 1
ATOM 1316 O O . SER A 1 173 ? -0.090 -8.014 16.195 1.00 36.80 173 SER A O 1
ATOM 1319 N N . ASN A 1 174 ? 2.082 -8.608 15.957 1.00 33.81 174 ASN A N 1
ATOM 1320 C CA . ASN A 1 174 ? 2.507 -8.023 17.219 1.00 41.04 174 ASN A CA 1
ATOM 1321 C C . ASN A 1 174 ? 1.593 -8.395 18.394 1.00 37.94 174 ASN A C 1
ATOM 1322 O O . ASN A 1 174 ? 1.037 -7.533 19.067 1.00 34.58 174 ASN A O 1
ATOM 1327 N N . PHE A 1 175 ? 1.443 -9.691 18.623 1.00 34.89 175 PHE A N 1
ATOM 1328 C CA . PHE A 1 175 ? 0.645 -10.187 19.726 1.00 38.95 175 PHE A CA 1
ATOM 1329 C C . PHE A 1 175 ? 1.358 -9.917 21.057 1.00 40.89 175 PHE A C 1
ATOM 1330 O O . PHE A 1 175 ? 2.580 -9.993 21.146 1.00 39.67 175 PHE A O 1
ATOM 1338 N N . ALA A 1 176 ? 0.588 -9.593 22.081 1.00 40.50 176 ALA A N 1
ATOM 1339 C CA . ALA A 1 176 ? 1.131 -9.449 23.431 1.00 40.39 176 ALA A CA 1
ATOM 1340 C C . ALA A 1 176 ? 0.115 -9.950 24.460 1.00 44.93 176 ALA A C 1
ATOM 1341 O O . ALA A 1 176 ? -1.091 -9.954 24.199 1.00 41.53 176 ALA A O 1
ATOM 1343 N N . TYR A 1 177 ? 0.597 -10.370 25.629 1.00 43.30 177 TYR A N 1
ATOM 1344 C CA . TYR A 1 177 ? -0.265 -11.035 26.591 1.00 41.66 177 TYR A CA 1
ATOM 1345 C C . TYR A 1 177 ? -0.038 -10.495 28.005 1.00 45.56 177 TYR A C 1
ATOM 1346 O O . TYR A 1 177 ? 0.993 -10.754 28.611 1.00 34.46 177 TYR A O 1
ATOM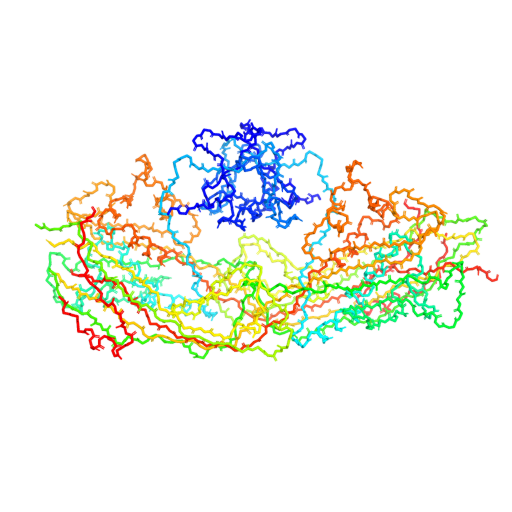 1355 N N . ASN A 1 178 ? -0.997 -9.732 28.520 1.00 48.16 178 ASN A N 1
ATOM 1356 C CA . ASN A 1 178 ? -0.867 -9.159 29.858 1.00 48.12 178 ASN A CA 1
ATOM 1357 C C . ASN A 1 178 ? -1.671 -9.910 30.901 1.00 44.36 178 ASN A C 1
ATOM 1358 O O . ASN A 1 178 ? -2.901 -9.830 30.897 1.00 37.37 178 ASN A O 1
ATOM 1363 N N . LEU A 1 179 ? -0.981 -10.629 31.790 1.00 42.44 179 LEU A N 1
ATOM 1364 C CA . LEU A 1 179 ? -1.650 -11.336 32.883 1.00 45.35 179 LEU A CA 1
ATOM 1365 C C . LEU A 1 179 ? -2.362 -10.346 33.787 1.00 46.89 179 LEU A C 1
ATOM 1366 O O . LEU A 1 179 ? -1.775 -9.365 34.243 1.00 48.92 179 LEU A O 1
ATOM 1371 N N . ASP A 1 180 ? -3.635 -10.619 34.035 1.00 41.81 180 ASP A N 1
ATOM 1372 C CA . ASP A 1 180 ? -4.474 -9.769 34.855 1.00 43.16 180 ASP A CA 1
ATOM 1373 C C . ASP A 1 180 ? -4.572 -10.363 36.257 1.00 42.16 180 ASP A C 1
ATOM 1374 O O . ASP A 1 180 ? -5.378 -11.254 36.492 1.00 44.75 180 ASP A O 1
ATOM 1379 N N . PRO A 1 181 ? -3.753 -9.867 37.197 1.00 44.24 181 PRO A N 1
ATOM 1380 C CA . PRO A 1 181 ? -3.659 -10.496 38.525 1.00 43.57 181 PRO A CA 1
ATOM 1381 C C . PRO A 1 181 ? -5.033 -10.748 39.147 1.00 40.17 181 PRO A C 1
ATOM 1382 O O . PRO A 1 181 ? -5.243 -11.796 39.748 1.00 38.55 181 PRO A O 1
ATOM 1386 N N . ASP A 1 182 ? -5.963 -9.822 38.941 1.00 51.39 182 ASP A N 1
ATOM 1387 C CA . ASP A 1 182 ? -7.295 -9.880 39.536 1.00 54.28 182 ASP A CA 1
ATOM 1388 C C . ASP A 1 182 ? -8.247 -10.901 38.899 1.00 53.37 182 ASP A C 1
ATOM 1389 O O . ASP A 1 182 ? -9.374 -11.065 39.365 1.00 51.46 182 ASP A O 1
ATOM 1394 N N . SER A 1 183 ? -7.810 -11.573 37.839 1.00 43.78 183 SER A N 1
ATOM 1395 C CA . SER A 1 183 ? -8.629 -12.607 37.204 1.00 36.98 183 SER A CA 1
ATOM 1396 C C . SER A 1 183 ? -8.406 -13.951 37.877 1.00 40.13 183 SER A C 1
ATOM 1397 O O . SER A 1 183 ? -9.012 -14.953 37.489 1.00 42.72 183 SER A O 1
ATOM 1400 N N . PHE A 1 184 ? -7.523 -13.969 38.876 1.00 32.66 184 PHE A N 1
ATOM 1401 C CA . PHE A 1 184 ? -7.152 -15.203 39.583 1.00 43.90 184 PHE A CA 1
ATOM 1402 C C . PHE A 1 184 ? -8.358 -16.077 39.892 1.00 48.37 184 PHE A C 1
ATOM 1403 O O . PHE A 1 184 ? -9.343 -15.612 40.468 1.00 51.00 184 PHE A O 1
ATOM 1411 N N . LYS A 1 185 ? -8.276 -17.340 39.489 1.00 49.74 185 LYS A N 1
ATOM 1412 C CA . LYS A 1 185 ? -9.200 -18.363 39.960 1.00 53.74 185 LYS A CA 1
ATOM 1413 C C . LYS A 1 185 ? -8.385 -19.613 40.292 1.00 57.23 185 LYS A C 1
ATOM 1414 O O . LYS A 1 185 ? -7.310 -19.831 39.729 1.00 60.05 185 LYS A O 1
ATOM 1420 N N . HIS A 1 186 ? -8.859 -20.416 41.236 1.00 49.87 186 HIS A N 1
ATOM 1421 C CA . HIS A 1 186 ? -8.098 -21.596 41.625 1.00 48.32 186 HIS A CA 1
ATOM 1422 C C . HIS A 1 186 ? -8.957 -22.851 41.710 1.00 57.29 186 HIS A C 1
ATOM 1423 O O . HIS A 1 186 ? -10.149 -22.778 42.012 1.00 63.29 186 HIS A O 1
ATOM 1430 N N . GLY A 1 187 ? -8.346 -23.997 41.423 1.00 51.95 187 GLY A N 1
ATOM 1431 C CA . GLY A 1 187 ? -9.036 -25.268 41.501 1.00 46.99 187 GLY A CA 1
ATOM 1432 C C . GLY A 1 187 ? -9.138 -25.728 42.942 1.00 55.85 187 GLY A C 1
ATOM 1433 O O . GLY A 1 187 ? -8.907 -24.957 43.874 1.00 55.61 187 GLY A O 1
ATOM 1434 N N . ASP A 1 188 ? -9.485 -26.992 43.134 1.00 62.52 188 ASP A N 1
ATOM 1435 C CA . ASP A 1 188 ? -9.623 -27.515 44.482 1.00 68.76 188 ASP A CA 1
ATOM 1436 C C . ASP A 1 188 ? -8.268 -27.547 45.192 1.00 61.88 188 ASP A C 1
ATOM 1437 O O . ASP A 1 188 ? -7.256 -27.952 44.613 1.00 62.90 188 ASP A O 1
ATOM 1442 N N . VAL A 1 189 ? -8.250 -27.097 46.442 1.00 52.91 189 VAL A N 1
ATOM 1443 C CA . VAL A 1 189 ? -7.019 -27.061 47.215 1.00 56.13 189 VAL A CA 1
ATOM 1444 C C . VAL A 1 189 ? -6.455 -28.470 47.434 1.00 68.29 189 VAL A C 1
ATOM 1445 O O . VAL A 1 189 ? -6.933 -29.224 48.281 1.00 69.63 189 VAL A O 1
ATOM 1449 N N . THR A 1 190 ? -5.444 -28.806 46.633 1.00 78.17 190 THR A N 1
ATOM 1450 C CA . THR A 1 190 ? -4.776 -30.109 46.659 1.00 81.31 190 THR A CA 1
ATOM 1451 C C . THR A 1 190 ? -4.340 -30.514 48.067 1.00 77.97 190 THR A C 1
ATOM 1452 O O . THR A 1 190 ? -4.845 -31.484 48.620 1.00 81.19 190 THR A O 1
ATOM 1456 N N . GLN A 1 191 ? -3.385 -29.776 48.625 1.00 76.65 191 GLN A N 1
ATOM 1457 C CA . GLN A 1 191 ? -2.970 -29.949 50.011 1.00 82.04 191 GLN A CA 1
ATOM 1458 C C . GLN A 1 191 ? -3.260 -28.666 50.766 1.00 75.47 191 GLN A C 1
ATOM 1459 O O . GLN A 1 191 ? -3.124 -27.573 50.216 1.00 69.35 191 GLN A O 1
ATOM 1465 N N . SER A 1 192 ? -3.669 -28.801 52.021 1.00 75.05 192 SER A N 1
ATOM 1466 C CA . SER A 1 192 ? -3.919 -27.643 52.865 1.00 75.74 192 SER A CA 1
ATOM 1467 C C . SER A 1 192 ? -3.929 -28.073 54.318 1.00 83.70 192 SER A C 1
ATOM 1468 O O . SER A 1 192 ? -4.531 -29.089 54.662 1.00 86.89 192 SER A O 1
ATOM 1471 N N . ASP A 1 193 ? -3.302 -27.258 55.153 1.00 87.68 193 ASP A N 1
ATOM 1472 C CA . ASP A 1 193 ? -3.245 -27.486 56.582 1.00 89.74 193 ASP A CA 1
ATOM 1473 C C . ASP A 1 193 ? -2.380 -26.462 57.362 1.00 86.22 193 ASP A C 1
ATOM 1474 O O . ASP A 1 193 ? -1.487 -25.823 56.822 1.00 81.21 193 ASP A O 1
ATOM 1479 N N . ARG A 1 194 ? -2.700 -26.297 58.639 1.00 84.13 194 ARG A N 1
ATOM 1480 C CA . ARG A 1 194 ? -1.984 -25.429 59.539 1.00 76.74 194 ARG A CA 1
ATOM 1481 C C . ARG A 1 194 ? -1.588 -26.317 60.696 1.00 66.50 194 ARG A C 1
ATOM 1482 O O . ARG A 1 194 ? -2.387 -26.488 61.577 1.00 56.08 194 ARG A O 1
ATOM 1490 N N . GLN A 1 195 ? -0.398 -26.924 60.694 1.00 40.85 195 GLN A N 1
ATOM 1491 C CA . GLN A 1 195 ? -0.157 -27.836 61.800 1.00 50.82 195 GLN A CA 1
ATOM 1492 C C . GLN A 1 195 ? 0.686 -27.222 62.916 1.00 41.94 195 GLN A C 1
ATOM 1493 O O . GLN A 1 195 ? 1.675 -26.523 62.671 1.00 31.64 195 GLN A O 1
ATOM 1499 N N . LEU A 1 196 ? 0.253 -27.472 64.144 1.00 40.99 196 LEU A N 1
ATOM 1500 C CA . LEU A 1 196 ? 0.960 -27.019 65.332 1.00 35.92 196 LEU A CA 1
ATOM 1501 C C . LEU A 1 196 ? 2.191 -27.900 65.506 1.00 37.41 196 LEU A C 1
ATOM 1502 O O . LEU A 1 196 ? 2.065 -29.104 65.701 1.00 38.58 196 LEU A O 1
ATOM 1507 N N . VAL A 1 197 ? 3.382 -27.316 65.423 1.00 36.10 197 VAL A N 1
ATOM 1508 C CA . VAL A 1 197 ? 4.603 -28.124 65.506 1.00 32.65 197 VAL A CA 1
ATOM 1509 C C . VAL A 1 197 ? 5.234 -28.038 66.899 1.00 35.59 197 VAL A C 1
ATOM 1510 O O . VAL A 1 197 ? 5.947 -28.940 67.348 1.00 30.32 197 VAL A O 1
ATOM 1514 N N . LYS A 1 198 ? 4.981 -26.930 67.573 1.00 34.37 198 LYS A N 1
ATOM 1515 C CA . LYS A 1 198 ? 5.516 -26.747 68.896 1.00 37.35 198 LYS A CA 1
ATOM 1516 C C . LYS A 1 198 ? 4.722 -25.685 69.597 1.00 36.08 198 LYS A C 1
ATOM 1517 O O . LYS A 1 198 ? 4.250 -24.729 68.982 1.00 34.29 198 LYS A O 1
ATOM 1523 N N . THR A 1 199 ? 4.576 -25.850 70.896 1.00 30.24 199 THR A N 1
ATOM 1524 C CA . THR A 1 199 ? 4.073 -24.751 71.679 1.00 35.54 199 THR A CA 1
ATOM 1525 C C . THR A 1 199 ? 5.074 -24.354 72.765 1.00 31.17 199 THR A C 1
ATOM 1526 O O . THR A 1 199 ? 5.592 -25.182 73.506 1.00 30.50 199 THR A O 1
ATOM 1530 N N . VAL A 1 200 ? 5.418 -23.076 72.756 1.00 30.44 200 VAL A N 1
ATOM 1531 C CA . VAL A 1 200 ? 6.320 -22.507 73.732 1.00 33.79 200 VAL A CA 1
ATOM 1532 C C . VAL A 1 200 ? 5.447 -21.999 74.859 1.00 33.84 200 VAL A C 1
ATOM 1533 O O . VAL A 1 200 ? 4.572 -21.176 74.614 1.00 39.76 200 VAL A O 1
ATOM 1537 N N . VAL A 1 201 ? 5.660 -22.491 76.084 1.00 32.35 201 VAL A N 1
ATOM 1538 C CA . VAL A 1 201 ? 4.768 -22.179 77.208 1.00 27.74 201 VAL A CA 1
ATOM 1539 C C . VAL A 1 201 ? 5.541 -21.957 78.511 1.00 35.77 201 VAL A C 1
ATOM 1540 O O . VAL A 1 201 ? 6.591 -22.561 78.726 1.00 34.46 201 VAL A O 1
ATOM 1544 N N . GLY A 1 202 ? 5.010 -21.102 79.386 1.00 24.51 202 GLY A N 1
ATOM 1545 C CA . GLY A 1 202 ? 5.651 -20.840 80.668 1.00 30.80 202 GLY A CA 1
ATOM 1546 C C . GLY A 1 202 ? 4.997 -19.723 81.461 1.00 33.77 202 GLY A C 1
ATOM 1547 O O . GLY A 1 202 ? 3.773 -19.610 81.500 1.00 39.96 202 GLY A O 1
ATOM 1548 N N . TRP A 1 203 ? 5.812 -18.899 82.108 1.00 36.87 203 TRP A N 1
ATOM 1549 C CA . TRP A 1 203 ? 5.287 -17.837 82.958 1.00 36.37 203 TRP A CA 1
ATOM 1550 C C . TRP A 1 203 ? 6.162 -16.605 82.869 1.00 39.50 203 TRP A C 1
ATOM 1551 O O . TRP A 1 203 ? 7.360 -16.691 82.611 1.00 42.51 203 TRP A O 1
ATOM 1562 N N . ALA A 1 204 ? 5.540 -15.454 83.067 1.00 30.70 204 ALA A N 1
ATOM 1563 C CA . ALA A 1 204 ? 6.265 -14.218 83.287 1.00 34.56 204 ALA A CA 1
ATOM 1564 C C . ALA A 1 204 ? 5.928 -13.822 84.724 1.00 42.27 204 ALA A C 1
ATOM 1565 O O . ALA A 1 204 ? 4.767 -13.876 85.122 1.00 41.84 204 ALA A O 1
ATOM 1567 N N . VAL A 1 205 ? 6.931 -13.457 85.514 1.00 46.15 205 VAL A N 1
ATOM 1568 C CA . VAL A 1 205 ? 6.697 -13.218 86.940 1.00 44.63 205 VAL A CA 1
ATOM 1569 C C . VAL A 1 205 ? 7.057 -11.797 87.365 1.00 48.28 205 VAL A C 1
ATOM 1570 O O . VAL A 1 205 ? 8.098 -11.271 86.983 1.00 55.81 205 VAL A O 1
ATOM 1574 N N . ASN A 1 206 ? 6.178 -11.175 88.140 1.00 51.54 206 ASN A N 1
ATOM 1575 C CA . ASN A 1 206 ? 6.476 -9.894 88.765 1.00 53.82 206 ASN A CA 1
ATOM 1576 C C . ASN A 1 206 ? 6.802 -10.107 90.242 1.00 55.67 206 ASN A C 1
ATOM 1577 O O . ASN A 1 206 ? 5.908 -10.327 91.055 1.00 56.41 206 ASN A O 1
ATOM 1582 N N . ASP A 1 207 ? 8.091 -10.048 90.571 1.00 57.53 207 ASP A N 1
ATOM 1583 C CA . ASP A 1 207 ? 8.586 -10.358 91.913 1.00 56.48 207 ASP A CA 1
ATOM 1584 C C . ASP A 1 207 ? 8.429 -9.206 92.903 1.00 62.52 207 ASP A C 1
ATOM 1585 O O . ASP A 1 207 ? 8.468 -9.421 94.114 1.00 65.51 207 ASP A O 1
ATOM 1590 N N . SER A 1 208 ? 8.275 -7.990 92.386 1.00 66.45 208 SER A N 1
ATOM 1591 C CA . SER A 1 208 ? 8.190 -6.794 93.221 1.00 67.37 208 SER A CA 1
ATOM 1592 C C . SER A 1 208 ? 6.897 -6.760 94.037 1.00 68.39 208 SER A C 1
ATOM 1593 O O . SER A 1 208 ? 6.006 -7.581 93.829 1.00 66.85 208 SER A O 1
ATOM 1596 N N . ASP A 1 209 ? 6.801 -5.813 94.968 1.00 72.94 209 ASP A N 1
ATOM 1597 C CA . ASP A 1 209 ? 5.599 -5.673 95.781 1.00 76.39 209 ASP A CA 1
ATOM 1598 C C . ASP A 1 209 ? 4.726 -4.581 95.196 1.00 78.03 209 ASP A C 1
ATOM 1599 O O . ASP A 1 209 ? 3.858 -4.032 95.873 1.00 80.49 209 ASP A O 1
ATOM 1604 N N . THR A 1 210 ? 4.963 -4.277 93.925 1.00 76.72 210 THR A N 1
ATOM 1605 C CA . THR A 1 210 ? 4.279 -3.186 93.251 1.00 78.03 210 THR A CA 1
ATOM 1606 C C . THR A 1 210 ? 3.753 -3.627 91.887 1.00 74.48 210 THR A C 1
ATOM 1607 O O . THR A 1 210 ? 4.494 -4.206 91.088 1.00 71.44 210 THR A O 1
ATOM 1611 N N . PRO A 1 211 ? 2.466 -3.355 91.618 1.00 73.31 211 PRO A N 1
ATOM 1612 C CA . PRO A 1 211 ? 1.852 -3.742 90.343 1.00 69.11 211 PRO A CA 1
ATOM 1613 C C . PRO A 1 211 ? 2.719 -3.281 89.190 1.00 70.81 211 PRO A C 1
ATOM 1614 O O . PRO A 1 211 ? 2.855 -2.080 88.983 1.00 73.30 211 PRO A O 1
ATOM 1618 N N . GLN A 1 212 ? 3.303 -4.220 88.454 1.00 76.02 212 GLN A N 1
ATOM 1619 C CA . GLN A 1 212 ? 4.219 -3.864 87.378 1.00 82.64 212 GLN A CA 1
ATOM 1620 C C . GLN A 1 212 ? 3.537 -3.767 86.018 1.00 89.47 212 GLN A C 1
ATOM 1621 O O . GLN A 1 212 ? 2.715 -4.607 85.649 1.00 91.64 212 GLN A O 1
ATOM 1627 N N . SER A 1 213 ? 3.895 -2.730 85.275 1.00 90.84 213 SER A N 1
ATOM 1628 C CA . SER A 1 213 ? 3.390 -2.545 83.927 1.00 90.71 213 SER A CA 1
ATOM 1629 C C . SER A 1 213 ? 4.439 -1.789 83.129 1.00 93.34 213 SER A C 1
ATOM 1630 O O . SER A 1 213 ? 5.570 -1.627 83.581 1.00 98.07 213 SER A O 1
ATOM 1633 N N . GLY A 1 214 ? 4.068 -1.320 81.945 1.00 91.48 214 GLY A N 1
ATOM 1634 C CA . GLY A 1 214 ? 5.008 -0.602 81.108 1.00 94.42 214 GLY A CA 1
ATOM 1635 C C . GLY A 1 214 ? 6.272 -1.406 80.868 1.00 94.72 214 GLY A C 1
ATOM 1636 O O . GLY A 1 214 ? 7.384 -0.894 81.002 1.00 96.47 214 GLY A O 1
ATOM 1637 N N . TYR A 1 215 ? 6.092 -2.679 80.525 1.00 91.08 215 TYR A N 1
ATOM 1638 C CA . TYR A 1 215 ? 7.197 -3.559 80.156 1.00 85.96 215 TYR A CA 1
ATOM 1639 C C . TYR A 1 215 ? 6.784 -4.458 79.000 1.00 71.48 215 TYR A C 1
ATOM 1640 O O . TYR A 1 215 ? 5.786 -5.174 79.086 1.00 63.71 215 TYR A O 1
ATOM 1649 N N . ASP A 1 216 ? 7.554 -4.416 77.919 1.00 64.41 216 ASP A N 1
ATOM 1650 C CA . ASP A 1 216 ? 7.263 -5.234 76.753 1.00 60.83 216 ASP A CA 1
ATOM 1651 C C . ASP A 1 216 ? 7.959 -6.587 76.840 1.00 54.54 216 ASP A C 1
ATOM 1652 O O . ASP A 1 216 ? 9.141 -6.674 77.186 1.00 43.31 216 ASP A O 1
ATOM 1657 N N . VAL A 1 217 ? 7.205 -7.639 76.538 1.00 51.39 217 VAL A N 1
ATOM 1658 C CA . VAL A 1 217 ? 7.773 -8.964 76.356 1.00 47.51 217 VAL A CA 1
ATOM 1659 C C . VAL A 1 217 ? 7.725 -9.274 74.873 1.00 52.01 217 VAL A C 1
ATOM 1660 O O . VAL A 1 217 ? 6.642 -9.429 74.303 1.00 51.80 217 VAL A O 1
ATOM 1664 N N . THR A 1 218 ? 8.894 -9.354 74.246 1.00 49.78 218 THR A N 1
ATOM 1665 C CA . THR A 1 218 ? 8.955 -9.461 72.795 1.00 49.86 218 THR A CA 1
ATOM 1666 C C . THR A 1 218 ? 9.607 -10.760 72.330 1.00 45.58 218 THR A C 1
ATOM 1667 O O . THR A 1 218 ? 10.680 -11.139 72.800 1.00 48.69 218 THR A O 1
ATOM 1671 N N . LEU A 1 219 ? 8.919 -11.451 71.427 1.00 36.10 219 LEU A N 1
ATOM 1672 C CA . LEU A 1 219 ? 9.439 -12.645 70.791 1.00 37.71 219 LEU A CA 1
ATOM 1673 C C . LEU A 1 219 ? 9.979 -12.217 69.446 1.00 42.43 219 LEU A C 1
ATOM 1674 O O . LEU A 1 219 ? 9.274 -11.574 68.675 1.00 42.43 219 LEU A O 1
ATOM 1679 N N . ARG A 1 220 ? 11.234 -12.548 69.166 1.00 41.30 220 ARG A N 1
ATOM 1680 C CA . ARG A 1 220 ? 11.753 -12.319 67.828 1.00 47.75 220 ARG A CA 1
ATOM 1681 C C . ARG A 1 220 ? 12.275 -13.623 67.247 1.00 40.32 220 ARG A C 1
ATOM 1682 O O . ARG A 1 220 ? 12.761 -14.492 67.972 1.00 33.41 220 ARG A O 1
ATOM 1690 N N . TYR A 1 221 ? 12.110 -13.777 65.940 1.00 36.89 221 TYR A N 1
ATOM 1691 C CA . TYR A 1 221 ? 12.488 -15.002 65.272 1.00 38.53 221 TYR A CA 1
ATOM 1692 C C . TYR A 1 221 ? 12.433 -14.746 63.784 1.00 44.77 221 TYR A C 1
ATOM 1693 O O . TYR A 1 221 ? 11.770 -13.815 63.338 1.00 52.78 221 TYR A O 1
ATOM 1702 N N . ASP A 1 222 ? 13.146 -15.550 63.011 1.00 48.29 222 ASP A N 1
ATOM 1703 C CA . ASP A 1 222 ? 12.984 -15.491 61.570 1.00 50.89 222 ASP A CA 1
ATOM 1704 C C . ASP A 1 222 ? 12.681 -16.866 61.015 1.00 48.89 222 ASP A C 1
ATOM 1705 O O . ASP A 1 222 ? 13.138 -17.876 61.543 1.00 52.52 222 ASP A O 1
ATOM 1710 N N . THR A 1 223 ? 11.859 -16.884 59.976 1.00 48.75 223 THR A N 1
ATOM 1711 C CA . THR A 1 223 ? 11.398 -18.103 59.333 1.00 46.75 223 THR A CA 1
ATOM 1712 C C . THR A 1 223 ? 11.497 -17.907 57.834 1.00 44.70 223 THR A C 1
ATOM 1713 O O . THR A 1 223 ? 11.526 -16.770 57.374 1.00 42.63 223 THR A O 1
ATOM 1717 N N . ALA A 1 224 ? 11.526 -19.012 57.085 1.00 41.38 224 ALA A N 1
ATOM 1718 C CA . ALA A 1 224 ? 11.487 -18.966 55.626 1.00 51.59 224 ALA A CA 1
ATOM 1719 C C . ALA A 1 224 ? 10.128 -19.359 55.040 1.00 48.67 224 ALA A C 1
ATOM 1720 O O . ALA A 1 224 ? 9.475 -20.296 55.491 1.00 57.63 224 ALA A O 1
ATOM 1722 N N . THR A 1 225 ? 9.711 -18.606 54.037 1.00 43.47 225 THR A N 1
ATOM 1723 C CA . THR A 1 225 ? 8.605 -18.983 53.179 1.00 35.61 225 THR A CA 1
ATOM 1724 C C . THR A 1 225 ? 9.171 -19.392 51.822 1.00 32.34 225 THR A C 1
ATOM 1725 O O . THR A 1 225 ? 9.912 -18.631 51.192 1.00 30.24 225 THR A O 1
ATOM 1729 N N . ASN A 1 226 ? 8.842 -20.590 51.361 1.00 25.09 226 ASN A N 1
ATOM 1730 C CA . ASN A 1 226 ? 9.162 -20.912 49.967 1.00 28.64 226 ASN A CA 1
ATOM 1731 C C . ASN A 1 226 ? 7.954 -21.376 49.189 1.00 36.44 226 ASN A C 1
ATOM 1732 O O . ASN A 1 226 ? 7.017 -21.973 49.742 1.00 33.36 226 ASN A O 1
ATOM 1737 N N . TRP A 1 227 ? 7.980 -21.048 47.903 1.00 36.81 227 TRP A N 1
ATOM 1738 C CA . TRP A 1 227 ? 6.886 -21.351 46.999 1.00 41.34 227 TRP A CA 1
ATOM 1739 C C . TRP A 1 227 ? 7.430 -21.775 45.653 1.00 41.59 227 TRP A C 1
ATOM 1740 O O . TRP A 1 227 ? 8.519 -21.352 45.246 1.00 39.23 227 TRP A O 1
ATOM 1751 N N . SER A 1 228 ? 6.657 -22.598 44.957 1.00 42.59 228 SER A N 1
ATOM 1752 C CA . SER A 1 228 ? 6.959 -22.911 43.569 1.00 45.61 228 SER A CA 1
ATOM 1753 C C . SER A 1 228 ? 5.677 -22.896 42.736 1.00 43.04 228 SER A C 1
ATOM 1754 O O . SER A 1 228 ? 4.571 -22.912 43.284 1.00 32.63 228 SER A O 1
ATOM 1757 N N . LYS A 1 229 ? 5.830 -22.835 41.413 1.00 38.12 229 LYS A N 1
ATOM 1758 C CA . LYS A 1 229 ? 4.695 -22.982 40.518 1.00 41.21 229 LYS A CA 1
ATOM 1759 C C . LYS A 1 229 ? 5.151 -23.530 39.173 1.00 41.93 229 LYS A C 1
ATOM 1760 O O . LYS A 1 229 ? 6.303 -23.341 38.771 1.00 37.94 229 LYS A O 1
ATOM 1766 N N . THR A 1 230 ? 4.243 -24.215 38.490 1.00 43.34 230 THR A N 1
ATOM 1767 C CA . THR A 1 230 ? 4.493 -24.668 37.125 1.00 40.67 230 THR A CA 1
ATOM 1768 C C . THR A 1 230 ? 3.651 -23.883 36.118 1.00 43.73 230 THR A C 1
ATOM 1769 O O . THR A 1 230 ? 2.719 -23.174 36.496 1.00 42.05 230 THR A O 1
ATOM 1773 N N . ASN A 1 231 ? 4.003 -24.004 34.838 1.00 38.91 231 ASN A N 1
ATOM 1774 C CA . ASN A 1 231 ? 3.288 -23.353 33.757 1.00 42.13 231 ASN A CA 1
ATOM 1775 C C . ASN A 1 231 ? 2.896 -24.447 32.769 1.00 47.19 231 ASN A C 1
ATOM 1776 O O . ASN A 1 231 ? 3.755 -25.066 32.144 1.00 39.15 231 ASN A O 1
ATOM 1781 N N . THR A 1 232 ? 1.605 -24.724 32.667 1.00 48.69 232 THR A N 1
ATOM 1782 C CA . THR A 1 232 ? 1.159 -25.873 31.888 1.00 52.29 232 THR A CA 1
ATOM 1783 C C . THR A 1 232 ? 1.633 -25.829 30.428 1.00 44.55 232 THR A C 1
ATOM 1784 O O . THR A 1 232 ? 1.973 -26.862 29.864 1.00 47.19 232 THR A O 1
ATOM 1788 N N . TYR A 1 233 ? 1.678 -24.634 29.841 1.00 44.05 233 TYR A N 1
ATOM 1789 C CA . TYR A 1 233 ? 1.981 -24.476 28.416 1.00 50.97 233 TYR A CA 1
ATOM 1790 C C . TYR A 1 233 ? 3.024 -23.386 28.124 1.00 53.33 233 TYR A C 1
ATOM 1791 O O . TYR A 1 233 ? 3.377 -22.601 29.001 1.00 47.51 233 TYR A O 1
ATOM 1800 N N . GLY A 1 234 ? 3.479 -23.326 26.872 1.00 52.91 234 GLY A N 1
ATOM 1801 C CA . GLY A 1 234 ? 4.547 -22.424 26.466 1.00 46.09 234 GLY A CA 1
ATOM 1802 C C . GLY A 1 234 ? 4.172 -20.965 26.244 1.00 43.51 234 GLY A C 1
ATOM 1803 O O . GLY A 1 234 ? 5.042 -20.097 26.207 1.00 41.46 234 GLY A O 1
ATOM 1804 N N . LEU A 1 235 ? 2.882 -20.684 26.109 1.00 40.33 235 LEU A N 1
ATOM 1805 C CA . LEU A 1 235 ? 2.410 -19.311 25.960 1.00 41.89 235 LEU A CA 1
ATOM 1806 C C . LEU A 1 235 ? 2.930 -18.421 27.100 1.00 45.16 235 LEU A C 1
ATOM 1807 O O . LEU A 1 235 ? 3.264 -17.242 26.905 1.00 42.65 235 LEU A O 1
ATOM 1812 N N . SER A 1 236 ? 2.987 -19.005 28.292 1.00 41.40 236 SER A N 1
ATOM 1813 C CA . SER A 1 236 ? 3.441 -18.309 29.489 1.00 40.92 236 SER A CA 1
ATOM 1814 C C . SER A 1 236 ? 4.840 -17.704 29.337 1.00 42.64 236 SER A C 1
ATOM 1815 O O . SER A 1 236 ? 5.174 -16.723 30.004 1.00 44.88 236 SER A O 1
ATOM 1818 N N . GLU A 1 237 ? 5.642 -18.283 28.448 1.00 43.97 237 GLU A N 1
ATOM 1819 C CA . GLU A 1 237 ? 6.966 -17.750 28.121 1.00 49.15 237 GLU A CA 1
ATOM 1820 C C . GLU A 1 237 ? 6.952 -16.329 27.574 1.00 44.83 237 GLU A C 1
ATOM 1821 O O . GLU A 1 237 ? 7.983 -15.660 27.584 1.00 49.24 237 GLU A O 1
ATOM 1827 N N . LYS A 1 238 ? 5.790 -15.867 27.111 1.00 37.83 238 LYS A N 1
ATOM 1828 C CA . LYS A 1 238 ? 5.652 -14.522 26.557 1.00 39.65 238 LYS A CA 1
ATOM 1829 C C . LYS A 1 238 ? 4.680 -13.619 27.334 1.00 39.17 238 LYS A C 1
ATOM 1830 O O . LYS A 1 238 ? 4.613 -12.410 27.092 1.00 38.64 238 LYS A O 1
ATOM 1836 N N . VAL A 1 239 ? 3.901 -14.186 28.245 1.00 41.05 239 VAL A N 1
ATOM 1837 C CA . VAL A 1 239 ? 3.005 -13.335 29.037 1.00 40.98 239 VAL A CA 1
ATOM 1838 C C . VAL A 1 239 ? 3.743 -12.618 30.158 1.00 43.31 239 VAL A C 1
ATOM 1839 O O . VAL A 1 239 ? 4.637 -13.177 30.783 1.00 45.44 239 VAL A O 1
ATOM 1843 N N . THR A 1 240 ? 3.378 -11.359 30.369 1.00 51.52 240 THR A N 1
ATOM 1844 C CA . THR A 1 240 ? 3.958 -10.530 31.414 1.00 51.44 240 THR A CA 1
ATOM 1845 C C . THR A 1 240 ? 2.806 -9.878 32.157 1.00 49.68 240 THR A C 1
ATOM 1846 O O . THR A 1 240 ? 1.668 -9.939 31.692 1.00 47.70 240 THR A O 1
ATOM 1850 N N . THR A 1 241 ? 3.094 -9.274 33.312 1.00 56.80 241 THR A N 1
ATOM 1851 C CA . THR A 1 241 ? 2.102 -8.484 34.042 1.00 53.20 241 THR A CA 1
ATOM 1852 C C . THR A 1 241 ? 2.562 -7.027 34.106 1.00 54.84 241 THR A C 1
ATOM 1853 O O . THR A 1 241 ? 3.744 -6.739 34.354 1.00 53.85 241 THR A O 1
ATOM 1857 N N . LYS A 1 242 ? 1.623 -6.118 33.853 1.00 49.61 242 LYS A N 1
ATOM 1858 C CA . LYS A 1 242 ? 1.950 -4.712 33.682 1.00 54.71 242 LYS A CA 1
ATOM 1859 C C . LYS A 1 242 ? 2.658 -4.191 34.934 1.00 57.49 242 LYS A C 1
ATOM 1860 O O . LYS A 1 242 ? 3.693 -3.524 34.846 1.00 59.03 242 LYS A O 1
ATOM 1866 N N . ASN A 1 243 ? 2.099 -4.519 36.095 1.00 62.44 243 ASN A N 1
ATOM 1867 C CA . ASN A 1 243 ? 2.616 -4.059 37.381 1.00 65.61 243 ASN A CA 1
ATOM 1868 C C . ASN A 1 243 ? 2.859 -5.211 38.349 1.00 66.71 243 ASN A C 1
ATOM 1869 O O . ASN A 1 243 ? 2.144 -6.215 38.331 1.00 64.85 243 ASN A O 1
ATOM 1874 N N . LYS A 1 244 ? 3.860 -5.057 39.211 1.00 62.47 244 LYS A N 1
ATOM 1875 C CA . LYS A 1 244 ? 4.150 -6.086 40.195 1.00 45.50 244 LYS A CA 1
ATOM 1876 C C . LYS A 1 244 ? 2.919 -6.303 41.079 1.00 47.15 244 LYS A C 1
ATOM 1877 O O . LYS A 1 244 ? 2.164 -5.372 41.344 1.00 46.80 244 LYS A O 1
ATOM 1883 N N . PHE A 1 245 ? 2.709 -7.533 41.527 1.00 43.94 245 PHE A N 1
ATOM 1884 C CA . PHE A 1 245 ? 1.583 -7.811 42.414 1.00 45.94 245 PHE A CA 1
ATOM 1885 C C . PHE A 1 245 ? 1.901 -8.958 43.368 1.00 44.58 245 PHE A C 1
ATOM 1886 O O . PHE A 1 245 ? 2.781 -9.779 43.102 1.00 43.18 245 PHE A O 1
ATOM 1894 N N . LYS A 1 246 ? 1.198 -9.000 44.491 1.00 53.38 246 LYS A N 1
ATOM 1895 C CA . LYS A 1 246 ? 1.418 -10.038 45.492 1.00 55.99 246 LYS A CA 1
ATOM 1896 C C . LYS A 1 246 ? 0.504 -11.226 45.221 1.00 53.30 246 LYS A C 1
ATOM 1897 O O . LYS A 1 246 ? -0.664 -11.047 44.872 1.00 49.61 246 LYS A O 1
ATOM 1903 N N . TRP A 1 247 ? 1.037 -12.435 45.383 1.00 53.17 247 TRP A N 1
ATOM 1904 C CA . TRP A 1 247 ? 0.261 -13.642 45.136 1.00 52.74 247 TRP A CA 1
ATOM 1905 C C . TRP A 1 247 ? -0.969 -13.710 46.038 1.00 49.99 247 TRP A C 1
ATOM 1906 O O . TRP A 1 247 ? -0.875 -13.497 47.247 1.00 47.33 247 TRP A O 1
ATOM 1917 N N . PRO A 1 248 ? -2.125 -14.039 45.445 1.00 48.95 248 PRO A N 1
ATOM 1918 C CA . PRO A 1 248 ? -3.408 -14.045 46.148 1.00 47.14 248 PRO A CA 1
ATOM 1919 C C . PRO A 1 248 ? -3.358 -14.895 47.404 1.00 48.18 248 PRO A C 1
ATOM 1920 O O . PRO A 1 248 ? -2.710 -15.944 47.423 1.00 38.49 248 PRO A O 1
ATOM 1924 N N . LEU A 1 249 ? -4.035 -14.434 48.449 1.00 48.44 249 LEU A N 1
ATOM 1925 C CA . LEU A 1 249 ? -4.161 -15.203 49.673 1.00 49.88 249 LEU A CA 1
ATOM 1926 C C . LEU A 1 249 ? -5.194 -16.308 49.477 1.00 52.10 249 LEU A C 1
ATOM 1927 O O . LEU A 1 249 ? -6.333 -16.041 49.102 1.00 53.29 249 LEU A O 1
ATOM 1932 N N . VAL A 1 250 ? -4.786 -17.552 49.704 1.00 54.02 250 VAL A N 1
ATOM 1933 C CA . VAL A 1 250 ? -5.726 -18.666 49.755 1.00 53.72 250 VAL A CA 1
ATOM 1934 C C . VAL A 1 250 ? -5.508 -19.481 51.036 1.00 48.03 250 VAL A C 1
ATOM 1935 O O . VAL A 1 250 ? -4.378 -19.890 51.340 1.00 44.61 250 VAL A O 1
ATOM 1939 N N . GLY A 1 251 ? -6.592 -19.719 51.770 1.00 46.79 251 GLY A N 1
ATOM 1940 C CA . GLY A 1 251 ? -6.522 -20.413 53.048 1.00 57.19 251 GLY A CA 1
ATOM 1941 C C . GLY A 1 251 ? -6.061 -19.491 54.162 1.00 68.05 251 GLY A C 1
ATOM 1942 O O . GLY A 1 251 ? -5.867 -18.297 53.939 1.00 65.58 251 GLY A O 1
ATOM 1943 N N . GLU A 1 252 ? -5.894 -20.036 55.365 1.00 84.72 252 GLU A N 1
ATOM 1944 C CA . GLU A 1 252 ? -5.419 -19.240 56.502 1.00 95.36 252 GLU A CA 1
ATOM 1945 C C . GLU A 1 252 ? -3.895 -19.125 56.520 1.00 100.70 252 GLU A C 1
ATOM 1946 O O . GLU A 1 252 ? -3.337 -18.241 57.171 1.00 103.43 252 GLU A O 1
ATOM 1952 N N . THR A 1 253 ? -3.234 -20.023 55.797 1.00 100.74 253 THR A N 1
ATOM 1953 C CA . THR A 1 253 ? -1.783 -19.988 55.653 1.00 106.01 253 THR A CA 1
ATOM 1954 C C . THR A 1 253 ? -1.309 -18.653 55.069 1.00 105.79 253 THR A C 1
ATOM 1955 O O . THR A 1 253 ? -1.401 -18.423 53.863 1.00 101.53 253 THR A O 1
ATOM 1959 N N . GLU A 1 254 ? -0.819 -17.775 55.940 1.00 109.28 254 GLU A N 1
ATOM 1960 C CA . GLU A 1 254 ? -0.307 -16.466 55.535 1.00 109.64 254 GLU A CA 1
ATOM 1961 C C . GLU A 1 254 ? 0.882 -16.605 54.595 1.00 99.46 254 GLU A C 1
ATOM 1962 O O . GLU A 1 254 ? 1.769 -17.425 54.832 1.00 101.88 254 GLU A O 1
ATOM 1968 N N . LEU A 1 255 ? 0.908 -15.800 53.536 1.00 87.58 255 LEU A N 1
ATOM 1969 C CA . LEU A 1 255 ? 2.007 -15.853 52.569 1.00 79.78 255 LEU A CA 1
ATOM 1970 C C . LEU A 1 255 ? 2.386 -14.483 52.005 1.00 73.18 255 LEU A C 1
ATOM 1971 O O . LEU A 1 255 ? 1.529 -13.631 51.778 1.00 74.16 255 LEU A O 1
ATOM 1976 N N . SER A 1 256 ? 3.679 -14.285 51.772 1.00 72.29 256 SER A N 1
ATOM 1977 C CA . SER A 1 256 ? 4.164 -13.072 51.135 1.00 77.15 256 SER A CA 1
ATOM 1978 C C . SER A 1 256 ? 4.982 -13.423 49.904 1.00 78.28 256 SER A C 1
ATOM 1979 O O . SER A 1 256 ? 6.172 -13.732 50.006 1.00 84.89 256 SER A O 1
ATOM 1982 N N . ILE A 1 257 ? 4.333 -13.386 48.743 1.00 71.40 257 ILE A N 1
ATOM 1983 C CA . ILE A 1 257 ? 4.979 -13.723 47.476 1.00 62.67 257 ILE A CA 1
ATOM 1984 C C . ILE A 1 257 ? 4.686 -12.671 46.414 1.00 57.21 257 ILE A C 1
ATOM 1985 O O . ILE A 1 257 ? 3.532 -12.355 46.140 1.00 55.75 257 ILE A O 1
ATOM 1990 N N . GLU A 1 258 ? 5.736 -12.138 45.804 1.00 52.66 258 GLU A N 1
ATOM 1991 C CA . GLU A 1 258 ? 5.583 -11.049 44.856 1.00 54.06 258 GLU A CA 1
ATOM 1992 C C . GLU A 1 258 ? 5.896 -11.516 43.445 1.00 61.28 258 GLU A C 1
ATOM 1993 O O . GLU A 1 258 ? 6.908 -12.174 43.212 1.00 68.73 258 GLU A O 1
ATOM 1999 N N . ILE A 1 259 ? 5.016 -11.181 42.510 1.00 56.93 259 ILE A N 1
ATOM 2000 C CA . ILE A 1 259 ? 5.259 -11.413 41.087 1.00 59.24 259 ILE A CA 1
ATOM 2001 C C . ILE A 1 259 ? 5.749 -10.115 40.457 1.00 55.12 259 ILE A C 1
ATOM 2002 O O . ILE A 1 259 ? 5.134 -9.067 40.634 1.00 43.84 259 ILE A O 1
ATOM 2007 N N . ALA A 1 260 ? 6.863 -10.187 39.733 1.00 55.84 260 ALA A N 1
ATOM 2008 C CA . ALA A 1 260 ? 7.492 -8.998 39.161 1.00 55.89 260 ALA A CA 1
ATOM 2009 C C . ALA A 1 260 ? 6.872 -8.546 37.851 1.00 51.19 260 ALA A C 1
ATOM 2010 O O . ALA A 1 260 ? 6.429 -9.359 37.030 1.00 42.43 260 ALA A O 1
ATOM 2012 N N . ALA A 1 261 ? 6.867 -7.234 37.656 1.00 48.18 261 ALA A N 1
ATOM 2013 C CA . ALA A 1 261 ? 6.411 -6.646 36.409 1.00 44.48 261 ALA A CA 1
ATOM 2014 C C . ALA A 1 261 ? 7.375 -6.925 35.270 1.00 67.15 261 ALA A C 1
ATOM 2015 O O . ALA A 1 261 ? 8.554 -7.223 35.494 1.00 56.71 261 ALA A O 1
ATOM 2017 N N . ASN A 1 262 ? 6.850 -6.825 34.049 1.00 71.37 262 ASN A N 1
ATOM 2018 C CA . ASN A 1 262 ? 7.650 -6.911 32.838 1.00 70.26 262 ASN A CA 1
ATOM 2019 C C . ASN A 1 262 ? 8.694 -8.015 32.928 1.00 68.89 262 ASN A C 1
ATOM 2020 O O . ASN A 1 262 ? 9.863 -7.817 32.585 1.00 68.57 262 ASN A O 1
ATOM 2025 N N . GLN A 1 263 ? 8.261 -9.175 33.407 1.00 64.21 263 GLN A N 1
ATOM 2026 C CA . GLN A 1 263 ? 9.114 -10.353 33.482 1.00 52.87 263 GLN A CA 1
ATOM 2027 C C . GLN A 1 263 ? 8.299 -11.569 33.071 1.00 41.69 263 GLN A C 1
ATOM 2028 O O . GLN A 1 263 ? 7.146 -11.722 33.481 1.00 47.23 263 GLN A O 1
ATOM 2034 N N . SER A 1 264 ? 8.906 -12.435 32.271 1.00 44.70 264 SER A N 1
ATOM 2035 C CA . SER A 1 264 ? 8.242 -13.623 31.744 1.00 43.43 264 SER A CA 1
ATOM 2036 C C . SER A 1 264 ? 7.543 -14.409 32.858 1.00 40.70 264 SER A C 1
ATOM 2037 O O . SER A 1 264 ? 8.171 -14.789 33.836 1.00 40.30 264 SER A O 1
ATOM 2040 N N . TRP A 1 265 ? 6.246 -14.640 32.700 1.00 37.78 265 TRP A N 1
ATOM 2041 C CA . TRP A 1 265 ? 5.486 -15.421 33.659 1.00 36.67 265 TRP A CA 1
ATOM 2042 C C . TRP A 1 265 ? 6.214 -16.728 33.854 1.00 42.38 265 TRP A C 1
ATOM 2043 O O . TRP A 1 265 ? 6.369 -17.212 34.983 1.00 38.59 265 TRP A O 1
ATOM 2054 N N . ALA A 1 266 ? 6.696 -17.275 32.746 1.00 35.39 266 ALA A N 1
ATOM 2055 C CA . ALA A 1 266 ? 7.381 -18.567 32.763 1.00 49.17 266 ALA A CA 1
ATOM 2056 C C . ALA A 1 266 ? 8.751 -18.521 33.422 1.00 44.24 266 ALA A C 1
ATOM 2057 O O . ALA A 1 266 ? 9.348 -19.564 33.657 1.00 43.73 266 ALA A O 1
ATOM 2059 N N . SER A 1 267 ? 9.257 -17.326 33.709 1.00 38.09 267 SER A N 1
ATOM 2060 C CA . SER A 1 267 ? 10.575 -17.210 34.325 1.00 44.24 267 SER A CA 1
ATOM 2061 C C . SER A 1 267 ? 10.505 -17.007 35.851 1.00 47.03 267 SER A C 1
ATOM 2062 O O . SER A 1 267 ? 11.540 -16.953 36.516 1.00 52.13 267 SER A O 1
ATOM 2065 N N . GLN A 1 268 ? 9.293 -16.884 36.397 1.00 48.98 268 GLN A N 1
ATOM 2066 C CA . GLN A 1 268 ? 9.114 -16.670 37.841 1.00 49.32 268 GLN A CA 1
ATOM 2067 C C . GLN A 1 268 ? 8.445 -17.886 38.465 1.00 39.62 268 GLN A C 1
ATOM 2068 O O . GLN A 1 268 ? 7.272 -17.822 38.842 1.00 38.79 268 GLN A O 1
ATOM 2074 N N . ASN A 1 269 ? 9.185 -18.989 38.567 1.00 39.93 269 ASN A N 1
ATOM 2075 C CA . ASN A 1 269 ? 8.599 -20.258 38.982 1.00 47.84 269 ASN A CA 1
ATOM 2076 C C . ASN A 1 269 ? 8.855 -20.652 40.442 1.00 49.50 269 ASN A C 1
ATOM 2077 O O . ASN A 1 269 ? 8.524 -21.765 40.865 1.00 44.43 269 ASN A O 1
ATOM 2082 N N . GLY A 1 270 ? 9.422 -19.742 41.218 1.00 39.72 270 GLY A N 1
ATOM 2083 C CA . GLY A 1 270 ? 9.666 -20.058 42.614 1.00 37.53 270 GLY A CA 1
ATOM 2084 C C . GLY A 1 270 ? 10.655 -19.183 43.349 1.00 39.10 270 GLY A C 1
ATOM 2085 O O . GLY A 1 270 ? 11.365 -18.379 42.743 1.00 38.87 270 GLY A O 1
ATOM 2086 N N . GLY A 1 271 ? 10.705 -19.348 44.673 1.00 39.52 271 GLY A N 1
ATOM 2087 C CA . GLY A 1 271 ? 11.693 -18.653 45.474 1.00 38.81 271 GLY A CA 1
ATOM 2088 C C . GLY A 1 271 ? 11.599 -18.978 46.954 1.00 41.16 271 GLY A C 1
ATOM 2089 O O . GLY A 1 271 ? 10.691 -19.680 47.399 1.00 29.98 271 GLY A O 1
ATOM 2090 N N . SER A 1 272 ? 12.555 -18.461 47.712 1.00 32.13 272 SER A N 1
ATOM 2091 C CA . SER A 1 272 ? 12.543 -18.589 49.159 1.00 38.91 272 SER A CA 1
ATOM 2092 C C . SER A 1 272 ? 12.952 -17.252 49.748 1.00 37.63 272 SER A C 1
ATOM 2093 O O . SER A 1 272 ? 13.893 -16.608 49.278 1.00 37.19 272 SER A O 1
ATOM 2096 N N . THR A 1 273 ? 12.212 -16.833 50.762 1.00 32.20 273 THR A N 1
ATOM 2097 C CA . THR A 1 273 ? 12.461 -15.581 51.450 1.00 39.77 273 THR A CA 1
ATOM 2098 C C . THR A 1 273 ? 12.555 -15.874 52.937 1.00 40.76 273 THR A C 1
ATOM 2099 O O . THR A 1 273 ? 11.723 -16.595 53.483 1.00 44.14 273 THR A O 1
ATOM 2103 N N . THR A 1 274 ? 13.557 -15.304 53.592 1.00 42.27 274 THR A N 1
ATOM 2104 C CA . THR A 1 274 ? 13.652 -15.376 55.047 1.00 42.70 274 THR A CA 1
ATOM 2105 C C . THR A 1 274 ? 13.437 -13.989 55.613 1.00 40.58 274 THR A C 1
ATOM 2106 O O . THR A 1 274 ? 14.005 -13.025 55.116 1.00 35.15 274 THR A O 1
ATOM 2110 N N . THR A 1 275 ? 12.610 -13.880 56.648 1.00 44.64 275 THR A N 1
ATOM 2111 C CA . THR A 1 275 ? 12.328 -12.584 57.241 1.00 50.55 275 THR A CA 1
ATOM 2112 C C . THR A 1 275 ? 12.401 -12.632 58.765 1.00 47.88 275 THR A C 1
ATOM 2113 O O . THR A 1 275 ? 11.857 -13.538 59.395 1.00 44.53 275 THR A O 1
ATOM 2117 N N . SER A 1 276 ? 13.067 -11.647 59.352 1.00 44.48 276 SER A N 1
ATOM 2118 C CA . SER A 1 276 ? 13.073 -11.514 60.796 1.00 51.27 276 SER A CA 1
ATOM 2119 C C . SER A 1 276 ? 11.797 -10.811 61.236 1.00 48.77 276 SER A C 1
ATOM 2120 O O . SER A 1 276 ? 11.469 -9.730 60.741 1.00 48.26 276 SER A O 1
ATOM 2123 N N . LEU A 1 277 ? 11.066 -11.439 62.150 1.00 44.46 277 LEU A N 1
ATOM 2124 C CA . LEU A 1 277 ? 9.822 -10.866 62.654 1.00 40.48 277 LEU A CA 1
ATOM 2125 C C . LEU A 1 277 ? 9.909 -10.802 64.161 1.00 40.18 277 LEU A C 1
ATOM 2126 O O . LEU A 1 277 ? 10.538 -11.653 64.778 1.00 36.45 277 LEU A O 1
ATOM 2131 N N . SER A 1 278 ? 9.260 -9.805 64.750 1.00 55.17 278 SER A N 1
ATOM 2132 C CA . SER A 1 278 ? 9.127 -9.729 66.201 1.00 66.48 278 SER A CA 1
ATOM 2133 C C . SER A 1 278 ? 7.740 -9.232 66.561 1.00 61.26 278 SER A C 1
ATOM 2134 O O . SER A 1 278 ? 7.225 -8.303 65.942 1.00 55.23 278 SER A O 1
ATOM 2137 N N . GLN A 1 279 ? 7.140 -9.873 67.559 1.00 62.30 279 GLN A N 1
ATOM 2138 C CA . GLN A 1 279 ? 5.832 -9.484 68.069 1.00 65.10 279 GLN A CA 1
ATOM 2139 C C . GLN A 1 279 ? 5.929 -9.322 69.578 1.00 67.88 279 GLN A C 1
ATOM 2140 O O . GLN A 1 279 ? 6.756 -9.966 70.226 1.00 66.65 279 GLN A O 1
ATOM 2146 N N . SER A 1 280 ? 5.084 -8.467 70.140 1.00 67.81 280 SER A N 1
ATOM 2147 C CA . SER A 1 280 ? 5.174 -8.169 71.562 1.00 68.78 280 SER A CA 1
ATOM 2148 C C . SER A 1 280 ? 3.820 -7.955 72.221 1.00 64.92 280 SER A C 1
ATOM 2149 O O . SER A 1 280 ? 2.789 -7.828 71.562 1.00 62.00 280 SER A O 1
ATOM 2152 N N . VAL A 1 281 ? 3.848 -7.923 73.543 1.00 63.56 281 VAL A N 1
ATOM 2153 C CA . VAL A 1 281 ? 2.676 -7.629 74.340 1.00 62.41 281 VAL A CA 1
ATOM 2154 C C . VAL A 1 281 ? 3.179 -6.824 75.531 1.00 60.45 281 VAL A C 1
ATOM 2155 O O . VAL A 1 281 ? 4.328 -6.983 75.934 1.00 61.19 281 VAL A O 1
ATOM 2159 N N . ARG A 1 282 ? 2.346 -5.935 76.065 1.00 61.07 282 ARG A N 1
ATOM 2160 C CA . ARG A 1 282 ? 2.749 -5.066 77.174 1.00 66.17 282 ARG A CA 1
ATOM 2161 C C . ARG A 1 282 ? 1.844 -5.299 78.386 1.00 61.19 282 ARG A C 1
ATOM 2162 O O . ARG A 1 282 ? 1.018 -4.455 78.726 1.00 62.73 282 ARG A O 1
ATOM 2170 N N . PRO A 1 283 ? 2.007 -6.457 79.041 1.00 55.58 283 PRO A N 1
ATOM 2171 C CA . PRO A 1 283 ? 1.102 -6.945 80.083 1.00 53.36 283 PRO A CA 1
ATOM 2172 C C . PRO A 1 283 ? 1.192 -6.152 81.381 1.00 55.17 283 PRO A C 1
ATOM 2173 O O . PRO A 1 283 ? 2.275 -5.700 81.763 1.00 54.97 283 PRO A O 1
ATOM 2177 N N . THR A 1 284 ? 0.057 -5.998 82.056 1.00 57.93 284 THR A N 1
ATOM 2178 C CA . THR A 1 284 ? 0.051 -5.489 83.422 1.00 53.57 284 THR A CA 1
ATOM 2179 C C . THR A 1 284 ? 0.009 -6.673 84.384 1.00 52.92 284 THR A C 1
ATOM 2180 O O . THR A 1 284 ? -0.922 -7.481 84.361 1.00 54.90 284 THR A O 1
ATOM 2184 N N . VAL A 1 285 ? 1.040 -6.791 85.211 1.00 48.95 285 VAL A N 1
ATOM 2185 C CA . VAL A 1 285 ? 1.128 -7.896 86.150 1.00 49.51 285 VAL A CA 1
ATOM 2186 C C . VAL A 1 285 ? 1.114 -7.371 87.594 1.00 56.80 285 VAL A C 1
ATOM 2187 O O . VAL A 1 285 ? 2.048 -6.701 88.038 1.00 54.02 285 VAL A O 1
ATOM 2191 N N . PRO A 1 286 ? 0.039 -7.668 88.328 1.00 55.28 286 PRO A N 1
ATOM 2192 C CA . PRO A 1 286 ? -0.084 -7.166 89.699 1.00 55.46 286 PRO A CA 1
ATOM 2193 C C . PRO A 1 286 ? 1.132 -7.562 90.545 1.00 55.78 286 PRO A C 1
ATOM 2194 O O . PRO A 1 286 ? 1.865 -8.491 90.197 1.00 56.23 286 PRO A O 1
ATOM 2198 N N . ALA A 1 287 ? 1.351 -6.839 91.636 1.00 55.99 287 ALA A N 1
ATOM 2199 C CA . ALA A 1 287 ? 2.476 -7.091 92.527 1.00 50.72 287 ALA A CA 1
ATOM 2200 C C . ALA A 1 287 ? 2.549 -8.561 92.911 1.00 47.42 287 ALA A C 1
ATOM 2201 O O . ALA A 1 287 ? 1.528 -9.183 93.186 1.00 59.71 287 ALA A O 1
ATOM 2203 N N . ARG A 1 288 ? 3.749 -9.126 92.905 1.00 47.07 288 ARG A N 1
ATOM 2204 C CA . ARG A 1 288 ? 3.945 -10.431 93.516 1.00 70.11 288 ARG A CA 1
ATOM 2205 C C . ARG A 1 288 ? 3.045 -11.479 92.869 1.00 66.09 288 ARG A C 1
ATOM 2206 O O . ARG A 1 288 ? 2.413 -12.276 93.567 1.00 57.13 288 ARG A O 1
ATOM 2214 N N . SER A 1 289 ? 2.995 -11.475 91.536 1.00 47.22 289 SER A N 1
ATOM 2215 C CA . SER A 1 289 ? 2.173 -12.421 90.786 1.00 47.82 289 SER A CA 1
ATOM 2216 C C . SER A 1 289 ? 2.829 -12.911 89.495 1.00 46.82 289 SER A C 1
ATOM 2217 O O . SER A 1 289 ? 3.839 -12.371 89.032 1.00 45.14 289 SER A O 1
ATOM 2220 N N . LYS A 1 290 ? 2.226 -13.944 88.921 1.00 41.26 290 LYS A N 1
ATOM 2221 C CA . LYS A 1 290 ? 2.682 -14.510 87.667 1.00 39.50 290 LYS A CA 1
ATOM 2222 C C . LYS A 1 290 ? 1.517 -14.592 86.689 1.00 43.21 290 LYS A C 1
ATOM 2223 O O . LYS A 1 290 ? 0.357 -14.680 87.103 1.00 46.38 290 LYS A O 1
ATOM 2229 N N . ILE A 1 291 ? 1.830 -14.534 85.400 1.00 33.62 291 ILE A N 1
ATOM 2230 C CA . ILE A 1 291 ? 0.852 -14.740 84.328 1.00 33.44 291 ILE A CA 1
ATOM 2231 C C . ILE A 1 291 ? 1.366 -15.800 83.364 1.00 37.33 291 ILE A C 1
ATOM 2232 O O . ILE A 1 291 ? 2.550 -15.823 83.025 1.00 34.77 291 ILE A O 1
ATOM 2237 N N . PRO A 1 292 ? 0.480 -16.699 82.933 1.00 33.02 292 PRO A N 1
ATOM 2238 C CA . PRO A 1 292 ? 0.880 -17.781 82.038 1.00 28.98 292 PRO A CA 1
ATOM 2239 C C . PRO A 1 292 ? 1.150 -17.157 80.664 1.00 29.24 292 PRO A C 1
ATOM 2240 O O . PRO A 1 292 ? 0.498 -16.177 80.315 1.00 30.56 292 PRO A O 1
ATOM 2244 N N . VAL A 1 293 ? 2.117 -17.683 79.919 1.00 35.10 293 VAL A N 1
ATOM 2245 C CA . VAL A 1 293 ? 2.404 -17.179 78.582 1.00 38.25 293 VAL A CA 1
ATOM 2246 C C . VAL A 1 293 ? 2.556 -18.360 77.649 1.00 38.84 293 VAL A C 1
ATOM 2247 O O . VAL A 1 293 ? 3.150 -19.369 78.023 1.00 35.82 293 VAL A O 1
ATOM 2251 N N . LYS A 1 294 ? 1.989 -18.240 76.451 1.00 34.15 294 LYS A N 1
ATOM 2252 C CA . LYS A 1 294 ? 2.026 -19.314 75.461 1.00 34.20 294 LYS A CA 1
ATOM 2253 C C . LYS A 1 294 ? 2.284 -18.713 74.080 1.00 33.10 294 LYS A C 1
ATOM 2254 O O . LYS A 1 294 ? 1.906 -17.583 73.817 1.00 36.71 294 LYS A O 1
ATOM 2260 N N . ILE A 1 295 ? 2.947 -19.464 73.214 1.00 28.73 295 ILE A N 1
ATOM 2261 C CA . ILE A 1 295 ? 3.134 -19.050 71.831 1.00 42.46 295 ILE A CA 1
ATOM 2262 C C . ILE A 1 295 ? 3.124 -20.314 70.993 1.00 39.38 295 ILE A C 1
ATOM 2263 O O . ILE A 1 295 ? 3.987 -21.182 71.146 1.00 39.47 295 ILE A O 1
ATOM 2268 N N . GLU A 1 296 ? 2.119 -20.436 70.139 1.00 35.01 296 GLU A N 1
ATOM 2269 C CA . GLU A 1 296 ? 2.008 -21.600 69.268 1.00 37.01 296 GLU A CA 1
ATOM 2270 C C . GLU A 1 296 ? 2.803 -21.390 67.992 1.00 24.94 296 GLU A C 1
ATOM 2271 O O . GLU A 1 296 ? 2.737 -20.330 67.384 1.00 34.98 296 GLU A O 1
ATOM 2277 N N . LEU A 1 297 ? 3.559 -22.411 67.603 1.00 25.77 297 LEU A N 1
ATOM 2278 C CA . LEU A 1 297 ? 4.349 -22.360 66.366 1.00 27.41 297 LEU A CA 1
ATOM 2279 C C . LEU A 1 297 ? 3.751 -23.305 65.348 1.00 28.82 297 LEU A C 1
ATOM 2280 O O . LEU A 1 297 ? 3.441 -24.461 65.669 1.00 31.81 297 LEU A O 1
ATOM 2285 N N . TYR A 1 298 ? 3.619 -22.823 64.120 1.00 25.53 298 TYR A N 1
ATOM 2286 C CA . TYR A 1 298 ? 2.923 -23.563 63.070 1.00 32.47 298 TYR A CA 1
ATOM 2287 C C . TYR A 1 298 ? 3.757 -23.760 61.803 1.00 34.86 298 TYR A C 1
ATOM 2288 O O . TYR A 1 298 ? 4.507 -22.874 61.402 1.00 27.10 298 TYR A O 1
ATOM 2297 N N . LYS A 1 299 ? 3.590 -24.927 61.186 1.00 37.63 299 LYS A N 1
ATOM 2298 C CA . LYS A 1 299 ? 3.979 -25.162 59.801 1.00 35.88 299 LYS A CA 1
ATOM 2299 C C . LYS A 1 299 ? 2.702 -25.169 58.977 1.00 42.16 299 LYS A C 1
ATOM 2300 O O . LYS A 1 299 ? 1.715 -25.798 59.356 1.00 41.88 299 LYS A O 1
ATOM 2306 N N . ALA A 1 300 ? 2.716 -24.460 57.855 1.00 31.11 300 ALA A N 1
ATOM 2307 C CA . ALA A 1 300 ? 1.567 -24.420 56.972 1.00 35.93 300 ALA A CA 1
ATOM 2308 C C . ALA A 1 300 ? 2.037 -24.673 55.539 1.00 42.07 300 ALA A C 1
ATOM 2309 O O . ALA A 1 300 ? 3.087 -24.181 55.116 1.00 39.89 300 ALA A O 1
ATOM 2311 N N . ASP A 1 301 ? 1.274 -25.462 54.800 1.00 41.49 301 ASP A N 1
ATOM 2312 C CA . ASP A 1 301 ? 1.542 -25.593 53.381 1.00 48.85 301 ASP A CA 1
ATOM 2313 C C . ASP A 1 301 ? 0.252 -25.692 52.581 1.00 49.23 301 ASP A C 1
ATOM 2314 O O . ASP A 1 301 ? -0.831 -25.930 53.137 1.00 44.74 301 ASP A O 1
ATOM 2319 N N . ILE A 1 302 ? 0.367 -25.461 51.277 1.00 39.49 302 ILE A N 1
ATOM 2320 C CA . ILE A 1 302 ? -0.803 -25.415 50.433 1.00 39.51 302 ILE A CA 1
ATOM 2321 C C . ILE A 1 302 ? -0.432 -25.673 48.990 1.00 43.23 302 ILE A C 1
ATOM 2322 O O . ILE A 1 302 ? 0.596 -25.204 48.496 1.00 46.70 302 ILE A O 1
ATOM 2327 N N . SER A 1 303 ? -1.261 -26.469 48.332 1.00 44.69 303 SER A N 1
ATOM 2328 C CA . SER A 1 303 ? -1.121 -26.726 46.915 1.00 43.86 303 SER A CA 1
ATOM 2329 C C . SER A 1 303 ? -2.488 -26.607 46.264 1.00 45.20 303 SER A C 1
ATOM 2330 O O . SER A 1 303 ? -3.509 -26.842 46.904 1.00 46.35 303 SER A O 1
ATOM 2333 N N . TYR A 1 304 ? -2.506 -26.225 44.994 1.00 40.82 304 TYR A N 1
ATOM 2334 C CA . TYR A 1 304 ? -3.751 -26.112 44.253 1.00 42.29 304 TYR A CA 1
ATOM 2335 C C . TYR A 1 304 ? -3.442 -25.706 42.822 1.00 45.34 304 TYR A C 1
ATOM 2336 O O . TYR A 1 304 ? -2.474 -24.983 42.582 1.00 43.99 304 TYR A O 1
ATOM 2345 N N . PRO A 1 305 ? -4.236 -26.205 41.859 1.00 49.10 305 PRO A N 1
ATOM 2346 C CA . PRO A 1 305 ? -4.070 -25.800 40.461 1.00 42.92 305 PRO A CA 1
ATOM 2347 C C . PRO A 1 305 ? -4.494 -24.352 40.282 1.00 43.27 305 PRO A C 1
ATOM 2348 O O . PRO A 1 305 ? -5.434 -23.909 40.931 1.00 40.45 305 PRO A O 1
ATOM 2352 N N . TYR A 1 306 ? -3.819 -23.613 39.414 1.00 43.69 306 TYR A N 1
ATOM 2353 C CA . TYR A 1 306 ? -4.144 -22.207 39.281 1.00 40.74 306 TYR A CA 1
ATOM 2354 C C . TYR A 1 306 ? -4.530 -21.856 37.860 1.00 41.64 306 TYR A C 1
ATOM 2355 O O . TYR A 1 306 ? -4.336 -22.643 36.928 1.00 37.73 306 TYR A O 1
ATOM 2364 N N . GLU A 1 307 ? -5.111 -20.672 37.716 1.00 46.29 307 GLU A N 1
ATOM 2365 C CA . GLU A 1 307 ? -5.461 -20.136 36.414 1.00 45.50 307 GLU A CA 1
ATOM 2366 C C . GLU A 1 307 ? -5.679 -18.635 36.506 1.00 44.07 307 GLU A C 1
ATOM 2367 O O . GLU A 1 307 ? -6.526 -18.178 37.272 1.00 43.50 307 GLU A O 1
ATOM 2373 N N . PHE A 1 308 ? -4.894 -17.880 35.742 1.00 35.76 308 PHE A N 1
ATOM 2374 C CA . PHE A 1 308 ? -5.152 -16.466 35.526 1.00 39.10 308 PHE A CA 1
ATOM 2375 C C . PHE A 1 308 ? -5.660 -16.299 34.075 1.00 42.21 308 PHE A C 1
ATOM 2376 O O . PHE A 1 308 ? -5.683 -17.261 33.305 1.00 42.90 308 PHE A O 1
ATOM 2384 N N . LYS A 1 309 ? -6.100 -15.095 33.716 1.00 45.75 309 LYS A N 1
ATOM 2385 C CA . LYS A 1 309 ? -6.394 -14.765 32.323 1.00 40.17 309 LYS A CA 1
ATOM 2386 C C . LYS A 1 309 ? -5.359 -13.760 31.865 1.00 47.07 309 LYS A C 1
ATOM 2387 O O . LYS A 1 309 ? -4.992 -12.856 32.619 1.00 42.96 309 LYS A O 1
ATOM 2393 N N . ALA A 1 310 ? -4.885 -13.914 30.631 1.00 35.97 310 ALA A N 1
ATOM 2394 C CA . ALA A 1 310 ? -3.991 -12.931 30.058 1.00 34.61 310 ALA A CA 1
ATOM 2395 C C . ALA A 1 310 ? -4.712 -12.252 28.915 1.00 39.78 310 ALA A C 1
ATOM 2396 O O . ALA A 1 310 ? -5.187 -12.907 27.975 1.00 42.13 310 ALA A O 1
ATOM 2398 N N . ASP A 1 311 ? -4.820 -10.935 29.005 1.00 37.62 311 ASP A N 1
ATOM 2399 C CA . ASP A 1 311 ? -5.494 -10.180 27.964 1.00 43.10 311 ASP A CA 1
ATOM 2400 C C . ASP A 1 311 ? -4.643 -10.192 26.689 1.00 46.04 311 ASP A C 1
ATOM 2401 O O . ASP A 1 311 ? -3.459 -9.854 26.721 1.00 48.77 311 ASP A O 1
ATOM 2406 N N . VAL A 1 312 ? -5.249 -10.605 25.578 1.00 42.01 312 VAL A N 1
ATOM 2407 C CA . VAL A 1 312 ? -4.528 -10.770 24.322 1.00 45.38 312 VAL A CA 1
ATOM 2408 C C . VAL A 1 312 ? -4.727 -9.568 23.423 1.00 47.00 312 VAL A C 1
ATOM 2409 O O . VAL A 1 312 ? -5.849 -9.243 23.056 1.00 41.01 312 VAL A O 1
ATOM 2413 N N . SER A 1 313 ? -3.631 -8.912 23.064 1.00 46.55 313 SER A N 1
ATOM 2414 C CA . SER A 1 313 ? -3.704 -7.725 22.230 1.00 45.90 313 SER A CA 1
ATOM 2415 C C . SER A 1 313 ? -2.950 -7.969 20.928 1.00 42.60 313 SER A C 1
ATOM 2416 O O . SER A 1 313 ? -2.034 -8.790 20.887 1.00 42.30 313 SER A O 1
ATOM 2419 N N . TYR A 1 314 ? -3.346 -7.274 19.866 1.00 39.58 314 TYR A N 1
ATOM 2420 C CA . TYR A 1 314 ? -2.685 -7.415 18.568 1.00 32.74 314 TYR A CA 1
ATOM 2421 C C . TYR A 1 314 ? -2.879 -6.164 17.727 1.00 32.22 314 TYR A C 1
ATOM 2422 O O . TYR A 1 314 ? -3.744 -5.332 18.010 1.00 35.54 314 TYR A O 1
ATOM 2431 N N . ASP A 1 315 ? -2.050 -6.026 16.701 1.00 33.30 315 ASP A N 1
ATOM 2432 C CA . ASP A 1 315 ? -2.240 -4.982 15.703 1.00 35.58 315 ASP A CA 1
ATOM 2433 C C . ASP A 1 315 ? -2.980 -5.530 14.499 1.00 36.74 315 ASP A C 1
ATOM 2434 O O . ASP A 1 315 ? -2.674 -6.617 13.989 1.00 31.35 315 ASP A O 1
ATOM 2439 N N . LEU A 1 316 ? -3.947 -4.749 14.042 1.00 39.49 316 LEU A N 1
ATOM 2440 C CA . LEU A 1 316 ? -4.759 -5.101 12.899 1.00 40.67 316 LEU A CA 1
ATOM 2441 C C . LEU A 1 316 ? -4.412 -4.123 11.792 1.00 35.36 316 LEU A C 1
ATOM 2442 O O . LEU A 1 316 ? -4.741 -2.939 11.888 1.00 32.96 316 LEU A O 1
ATOM 2447 N N . THR A 1 317 ? -3.720 -4.603 10.760 1.00 29.69 317 THR A N 1
ATOM 2448 C CA . THR A 1 317 ? -3.314 -3.742 9.650 1.00 31.75 317 THR A CA 1
ATOM 2449 C C . THR A 1 317 ? -4.180 -4.033 8.436 1.00 31.98 317 THR A C 1
ATOM 2450 O O . THR A 1 317 ? -4.171 -5.142 7.906 1.00 31.73 317 THR A O 1
ATOM 2454 N N . LEU A 1 318 ? -4.946 -3.036 8.016 1.00 39.12 318 LEU A N 1
ATOM 2455 C CA . LEU A 1 318 ? -5.867 -3.194 6.900 1.00 38.40 318 LEU A CA 1
ATOM 2456 C C . LEU A 1 318 ? -5.271 -2.605 5.627 1.00 35.75 318 LEU A C 1
ATOM 2457 O O . LEU A 1 318 ? -5.025 -1.401 5.562 1.00 29.69 318 LEU A O 1
ATOM 2462 N N . SER A 1 319 ? -5.058 -3.446 4.616 1.00 30.40 319 SER A N 1
ATOM 2463 C CA . SER A 1 319 ? -4.429 -2.981 3.379 1.00 32.62 319 SER A CA 1
ATOM 2464 C C . SER A 1 319 ? -5.175 -3.427 2.126 1.00 28.77 319 SER A C 1
ATOM 2465 O O . SER A 1 319 ? -5.462 -4.610 1.930 1.00 32.23 319 SER A O 1
ATOM 2468 N N . GLY A 1 320 ? -5.478 -2.457 1.280 1.00 31.84 320 GLY A N 1
ATOM 2469 C CA . GLY A 1 320 ? -6.280 -2.687 0.100 1.00 34.62 320 GLY A CA 1
ATOM 2470 C C . GLY A 1 320 ? -6.615 -1.308 -0.392 1.00 39.45 320 GLY A C 1
ATOM 2471 O O . GLY A 1 320 ? -6.244 -0.328 0.266 1.00 40.37 320 GLY A O 1
ATOM 2472 N N . PHE A 1 321 ? -7.301 -1.220 -1.533 1.00 33.74 321 PHE A N 1
ATOM 2473 C CA . PHE A 1 321 ? -7.654 0.076 -2.081 1.00 31.96 321 PHE A CA 1
ATOM 2474 C C . PHE A 1 321 ? -9.018 0.555 -1.619 1.00 32.94 321 PHE A C 1
ATOM 2475 O O . PHE A 1 321 ? -9.900 -0.240 -1.318 1.00 36.61 321 PHE A O 1
ATOM 2483 N N . LEU A 1 322 ? -9.170 1.868 -1.543 1.00 29.81 322 LEU A N 1
ATOM 2484 C CA . LEU A 1 322 ? -10.408 2.459 -1.071 1.00 37.14 322 LEU A CA 1
ATOM 2485 C C . LEU A 1 322 ? -11.375 2.734 -2.222 1.00 42.48 322 LEU A C 1
ATOM 2486 O O . LEU A 1 322 ? -11.011 3.345 -3.226 1.00 44.09 322 LEU A O 1
ATOM 2491 N N . ARG A 1 323 ? -12.610 2.283 -2.039 1.00 40.25 323 ARG A N 1
ATOM 2492 C CA . ARG A 1 323 ? -13.654 2.380 -3.034 1.00 40.55 323 ARG A CA 1
ATOM 2493 C C . ARG A 1 323 ? -14.007 3.800 -3.431 1.00 37.45 323 ARG A C 1
ATOM 2494 O O . ARG A 1 323 ? -13.927 4.741 -2.639 1.00 33.44 323 ARG A O 1
ATOM 2502 N N . TRP A 1 324 ? -14.398 3.920 -4.689 1.00 40.17 324 TRP A N 1
ATOM 2503 C CA . TRP A 1 324 ? -14.823 5.169 -5.276 1.00 41.99 324 TRP A CA 1
ATOM 2504 C C . TRP A 1 324 ? -16.241 5.499 -4.815 1.00 39.99 324 TRP A C 1
ATOM 2505 O O . TRP A 1 324 ? -17.103 4.623 -4.710 1.00 38.64 324 TRP A O 1
ATOM 2516 N N . GLY A 1 325 ? -16.474 6.770 -4.534 1.00 43.64 325 GLY A N 1
ATOM 2517 C CA . GLY A 1 325 ? -17.780 7.222 -4.105 1.00 50.11 325 GLY A CA 1
ATOM 2518 C C . GLY A 1 325 ? -18.250 6.595 -2.807 1.00 48.02 325 GLY A C 1
ATOM 2519 O O . GLY A 1 325 ? -19.453 6.483 -2.564 1.00 52.52 325 GLY A O 1
ATOM 2520 N N . GLY A 1 326 ? -17.312 6.179 -1.965 1.00 42.03 326 GLY A N 1
ATOM 2521 C CA . GLY A 1 326 ? -17.700 5.590 -0.702 1.00 36.02 326 GLY A CA 1
ATOM 2522 C C . GLY A 1 326 ? -16.610 4.921 0.100 1.00 35.98 326 GLY A C 1
ATOM 2523 O O . GLY A 1 326 ? -16.485 3.701 0.097 1.00 36.24 326 GLY A O 1
ATOM 2524 N N . ASN A 1 327 ? -15.828 5.723 0.805 1.00 39.55 327 ASN A N 1
ATOM 2525 C CA . ASN A 1 327 ? -14.911 5.189 1.806 1.00 35.64 327 ASN A CA 1
ATOM 2526 C C . ASN A 1 327 ? -14.863 6.141 2.992 1.00 35.32 327 ASN A C 1
ATOM 2527 O O . ASN A 1 327 ? -15.314 7.291 2.888 1.00 36.82 327 ASN A O 1
ATOM 2532 N N . ALA A 1 328 ? -14.308 5.677 4.111 1.00 40.16 328 ALA A N 1
ATOM 2533 C CA . ALA A 1 328 ? -14.410 6.420 5.370 1.00 37.61 328 ALA A CA 1
ATOM 2534 C C . ALA A 1 328 ? -13.227 7.320 5.695 1.00 38.42 328 ALA A C 1
ATOM 2535 O O . ALA A 1 328 ? -13.243 7.985 6.731 1.00 34.47 328 ALA A O 1
ATOM 2537 N N . TRP A 1 329 ? -12.214 7.366 4.825 1.00 37.08 329 TRP A N 1
ATOM 2538 C CA . TRP A 1 329 ? -11.071 8.224 5.104 1.00 38.58 329 TRP A CA 1
ATOM 2539 C C . TRP A 1 329 ? -11.519 9.676 5.139 1.00 43.49 329 TRP A C 1
ATOM 2540 O O . TRP A 1 329 ? -12.406 10.068 4.382 1.00 38.91 329 TRP A O 1
ATOM 2551 N N . TYR A 1 330 ? -10.912 10.469 6.022 1.00 41.90 330 TYR A N 1
ATOM 2552 C CA . TYR A 1 330 ? -11.399 11.823 6.276 1.00 44.50 330 TYR A CA 1
ATOM 2553 C C . TYR A 1 330 ? -11.332 12.700 5.029 1.00 46.97 330 TYR A C 1
ATOM 2554 O O . TYR A 1 330 ? -12.076 13.665 4.926 1.00 51.53 330 TYR A O 1
ATOM 2563 N N . THR A 1 331 ? -10.457 12.360 4.082 1.00 50.77 331 THR A N 1
ATOM 2564 C CA . THR A 1 331 ? -10.355 13.125 2.835 1.00 47.96 331 THR A CA 1
ATOM 2565 C C . THR A 1 331 ? -11.344 12.627 1.786 1.00 55.40 331 THR A C 1
ATOM 2566 O O . THR A 1 331 ? -11.610 13.320 0.813 1.00 52.65 331 THR A O 1
ATOM 2570 N N . HIS A 1 332 ? -11.882 11.427 1.988 1.00 55.79 332 HIS A N 1
ATOM 2571 C CA . HIS A 1 332 ? -12.805 10.828 1.028 1.00 53.88 332 HIS A CA 1
ATOM 2572 C C . HIS A 1 332 ? -12.224 10.829 -0.392 1.00 46.81 332 HIS A C 1
ATOM 2573 O O . HIS A 1 332 ? -12.761 11.464 -1.297 1.00 46.47 332 HIS A O 1
ATOM 2580 N N . PRO A 1 333 ? -11.104 10.118 -0.576 1.00 44.75 333 PRO A N 1
ATOM 2581 C CA . PRO A 1 333 ? -10.390 10.049 -1.858 1.00 44.85 333 PRO A CA 1
ATOM 2582 C C . PRO A 1 333 ? -11.195 9.279 -2.902 1.00 40.87 333 PRO A C 1
ATOM 2583 O O . PRO A 1 333 ? -11.842 8.283 -2.572 1.00 47.06 333 PRO A O 1
ATOM 2587 N N . ASP A 1 334 ? -11.157 9.738 -4.148 1.00 43.29 334 ASP A N 1
ATOM 2588 C CA . ASP A 1 334 ? -11.899 9.088 -5.224 1.00 45.60 334 ASP A CA 1
ATOM 2589 C C . ASP A 1 334 ? -11.017 8.470 -6.294 1.00 45.89 334 ASP A C 1
ATOM 2590 O O . ASP A 1 334 ? -11.509 8.028 -7.334 1.00 48.88 334 ASP A O 1
ATOM 2595 N N . ASN A 1 335 ? -9.720 8.426 -6.043 1.00 40.75 335 ASN A N 1
ATOM 2596 C CA . ASN A 1 335 ? -8.800 7.880 -7.032 1.00 46.25 335 ASN A CA 1
ATOM 2597 C C . ASN A 1 335 ? -8.412 6.420 -6.767 1.00 45.25 335 ASN A C 1
ATOM 2598 O O . ASN A 1 335 ? -7.466 5.895 -7.356 1.00 50.42 335 ASN A O 1
ATOM 2603 N N . ARG A 1 336 ? -9.170 5.766 -5.895 1.00 43.43 336 ARG A N 1
ATOM 2604 C CA . ARG A 1 336 ? -8.903 4.383 -5.510 1.00 32.81 336 ARG A CA 1
ATOM 2605 C C . ARG A 1 336 ? -7.467 4.180 -5.023 1.00 43.18 336 ARG A C 1
ATOM 2606 O O . ARG A 1 336 ? -6.756 3.284 -5.487 1.00 42.94 336 ARG A O 1
ATOM 2614 N N . PRO A 1 337 ? -7.041 5.001 -4.054 1.00 43.60 337 PRO A N 1
ATOM 2615 C CA . PRO A 1 337 ? -5.666 4.865 -3.578 1.00 40.00 337 PRO A CA 1
ATOM 2616 C C . PRO A 1 337 ? -5.505 3.558 -2.829 1.00 39.96 337 PRO A C 1
ATOM 2617 O O . PRO A 1 337 ? -6.456 3.073 -2.212 1.00 43.34 337 PRO A O 1
ATOM 2621 N N . ASN A 1 338 ? -4.314 2.982 -2.920 1.00 39.48 338 ASN A N 1
ATOM 2622 C CA . ASN A 1 338 ? -3.944 1.860 -2.084 1.00 44.02 338 ASN A CA 1
ATOM 2623 C C . ASN A 1 338 ? -3.714 2.375 -0.662 1.00 44.99 338 ASN A C 1
ATOM 2624 O O . ASN A 1 338 ? -3.040 3.382 -0.459 1.00 46.00 338 ASN A O 1
ATOM 2629 N N . TRP A 1 339 ? -4.307 1.706 0.316 1.00 41.33 339 TRP A N 1
ATOM 2630 C CA . TRP A 1 339 ? -4.325 2.239 1.664 1.00 39.23 339 TRP A CA 1
ATOM 2631 C C . TRP A 1 339 ? -3.854 1.205 2.662 1.00 38.64 339 TRP A C 1
ATOM 2632 O O . TRP A 1 339 ? -4.027 0.003 2.474 1.00 35.76 339 TRP A O 1
ATOM 2643 N N . ASN A 1 340 ? -3.259 1.696 3.737 1.00 38.37 340 ASN A N 1
ATOM 2644 C CA . ASN A 1 340 ? -2.782 0.853 4.804 1.00 36.64 340 ASN A CA 1
ATOM 2645 C C . ASN A 1 340 ? -3.069 1.610 6.059 1.00 36.30 340 ASN A C 1
ATOM 2646 O O . ASN A 1 340 ? -2.765 2.799 6.139 1.00 36.05 340 ASN A O 1
ATOM 2651 N N . HIS A 1 341 ? -3.673 0.934 7.026 1.00 29.36 341 HIS A N 1
ATOM 2652 C CA . HIS A 1 341 ? -3.879 1.524 8.332 1.00 36.13 341 HIS A CA 1
ATOM 2653 C C . HIS A 1 341 ? -3.810 0.466 9.419 1.00 28.86 341 HIS A C 1
ATOM 2654 O O . HIS A 1 341 ? -4.251 -0.672 9.234 1.00 36.88 341 HIS A O 1
ATOM 2661 N N . THR A 1 342 ? -3.242 0.846 10.551 1.00 36.87 342 THR A N 1
ATOM 2662 C CA . THR A 1 342 ? -3.060 -0.090 11.642 1.00 33.13 342 THR A CA 1
ATOM 2663 C C . THR A 1 342 ? -3.879 0.362 12.847 1.00 32.84 342 THR A C 1
ATOM 2664 O O . THR A 1 342 ? -3.760 1.493 13.313 1.00 34.79 342 THR A O 1
ATOM 2668 N N . PHE A 1 343 ? -4.766 -0.511 13.291 1.00 29.17 343 PHE A N 1
ATOM 2669 C CA . PHE A 1 343 ? -5.464 -0.313 14.547 1.00 36.97 343 PHE A CA 1
ATOM 2670 C C . PHE A 1 343 ? -4.804 -1.185 15.593 1.00 33.71 343 PHE A C 1
ATOM 2671 O O . PHE A 1 343 ? -4.352 -2.289 15.296 1.00 32.27 343 PHE A O 1
ATOM 2679 N N . VAL A 1 344 ? -4.742 -0.684 16.814 1.00 40.50 344 VAL A N 1
ATOM 2680 C CA . VAL A 1 344 ? -4.242 -1.479 17.926 1.00 39.03 344 VAL A CA 1
ATOM 2681 C C . VAL A 1 344 ? -5.423 -2.035 18.722 1.00 34.84 344 VAL A C 1
ATOM 2682 O O . VAL A 1 344 ? -6.197 -1.293 19.326 1.00 33.19 344 VAL A O 1
ATOM 2686 N N . ILE A 1 345 ? -5.577 -3.353 18.691 1.00 25.83 345 ILE A N 1
ATOM 2687 C CA . ILE A 1 345 ? -6.664 -3.994 19.394 1.00 31.20 345 ILE A CA 1
ATOM 2688 C C . ILE A 1 345 ? -6.158 -4.366 20.794 1.00 42.59 345 ILE A C 1
ATOM 2689 O O . ILE A 1 345 ? -5.431 -5.346 20.980 1.00 46.13 345 ILE A O 1
ATOM 2694 N N . GLY A 1 346 ? -6.530 -3.554 21.775 1.00 48.46 346 GLY A N 1
ATOM 2695 C CA . GLY A 1 346 ? -6.069 -3.733 23.137 1.00 44.44 346 GLY A CA 1
ATOM 2696 C C . GLY A 1 346 ? -5.691 -2.393 23.728 1.00 51.24 346 GLY A C 1
ATOM 2697 O O . GLY A 1 346 ? -6.210 -1.362 23.309 1.00 57.63 346 GLY A O 1
ATOM 2698 N N . PRO A 1 347 ? -4.793 -2.402 24.720 1.00 51.68 347 PRO A N 1
ATOM 2699 C CA . PRO A 1 347 ? -4.273 -1.184 25.343 1.00 53.33 347 PRO A CA 1
ATOM 2700 C C . PRO A 1 347 ? -4.024 -0.052 24.351 1.00 55.00 347 PRO A C 1
ATOM 2701 O O . PRO A 1 347 ? -3.357 -0.254 23.334 1.00 55.35 347 PRO A O 1
ATOM 2705 N N . TYR A 1 348 ? -4.569 1.122 24.661 1.00 50.78 348 TYR A N 1
ATOM 2706 C CA . TYR A 1 348 ? -4.356 2.337 23.884 1.00 47.55 348 TYR A CA 1
ATOM 2707 C C . TYR A 1 348 ? -2.876 2.637 23.642 1.00 50.57 348 TYR A C 1
ATOM 2708 O O . TYR A 1 348 ? -2.036 2.448 24.517 1.00 56.00 348 TYR A O 1
ATOM 2717 N N . LYS A 1 349 ? -2.563 3.114 22.444 1.00 37.40 349 LYS A N 1
ATOM 2718 C CA . LYS A 1 349 ? -1.184 3.471 22.119 1.00 42.62 349 LYS A CA 1
ATOM 2719 C C . LYS A 1 349 ? -1.081 4.888 21.584 1.00 41.20 349 LYS A C 1
ATOM 2720 O O . LYS A 1 349 ? -0.218 5.657 22.005 1.00 39.81 349 LYS A O 1
ATOM 2726 N N . ASP A 1 350 ? -1.977 5.229 20.661 1.00 43.47 350 ASP A N 1
ATOM 2727 C CA . ASP A 1 350 ? -2.125 6.601 20.189 1.00 37.02 350 ASP A CA 1
ATOM 2728 C C . ASP A 1 350 ? -3.450 6.773 19.434 1.00 37.89 350 ASP A C 1
ATOM 2729 O O . ASP A 1 350 ? -4.103 5.792 19.080 1.00 44.54 350 ASP A O 1
ATOM 2734 N N . LYS A 1 351 ? -3.847 8.018 19.202 1.00 34.40 351 LYS A N 1
ATOM 2735 C CA . LYS A 1 351 ? -5.160 8.312 18.635 1.00 31.87 351 LYS A CA 1
ATOM 2736 C C . LYS A 1 351 ? -5.346 7.694 17.251 1.00 34.74 351 LYS A C 1
ATOM 2737 O O . LYS A 1 351 ? -6.381 7.099 16.963 1.00 27.16 351 LYS A O 1
ATOM 2743 N N . ALA A 1 352 ? -4.330 7.823 16.405 1.00 35.09 352 ALA A N 1
ATOM 2744 C CA . ALA A 1 352 ? -4.425 7.347 15.026 1.00 35.09 352 ALA A CA 1
ATOM 2745 C C . ALA A 1 352 ? -4.844 5.887 14.993 1.00 37.50 352 ALA A C 1
ATOM 2746 O O . ALA A 1 352 ? -5.565 5.468 14.084 1.00 32.99 352 ALA A O 1
ATOM 2748 N N . SER A 1 353 ? -4.415 5.124 16.001 1.00 34.64 353 SER A N 1
ATOM 2749 C CA . SER A 1 353 ? -4.622 3.674 16.010 1.00 34.75 353 SER A CA 1
ATOM 2750 C C . SER A 1 353 ? -5.700 3.227 16.989 1.00 37.89 353 SER A C 1
ATOM 2751 O O . SER A 1 353 ? -5.801 2.048 17.318 1.00 35.98 353 SER A O 1
ATOM 2754 N N . SER A 1 354 ? -6.531 4.159 17.429 1.00 38.61 354 SER A N 1
ATOM 2755 C CA . SER A 1 354 ? -7.521 3.828 18.440 1.00 30.10 354 SER A CA 1
ATOM 2756 C C . SER A 1 354 ? -8.944 4.046 17.978 1.00 31.23 354 SER A C 1
ATOM 2757 O O . SER A 1 354 ? -9.414 5.181 17.883 1.00 30.31 354 SER A O 1
ATOM 2760 N N . ILE A 1 355 ? -9.627 2.946 17.690 1.00 36.51 355 ILE A N 1
ATOM 2761 C CA . ILE A 1 355 ? -11.029 2.993 17.295 1.00 38.39 355 ILE A CA 1
ATOM 2762 C C . ILE A 1 355 ? -11.892 3.701 18.357 1.00 35.84 355 ILE A C 1
ATOM 2763 O O . ILE A 1 355 ? -12.686 4.606 18.046 1.00 33.08 355 ILE A O 1
ATOM 2768 N N . ARG A 1 356 ? -11.720 3.295 19.613 1.00 33.12 356 ARG A N 1
ATOM 2769 C CA . ARG A 1 356 ? -12.466 3.903 20.711 1.00 32.96 356 ARG A CA 1
ATOM 2770 C C . ARG A 1 356 ? -12.294 5.408 20.790 1.00 27.58 356 ARG A C 1
ATOM 2771 O O . ARG A 1 356 ? -13.281 6.132 20.944 1.00 34.23 356 ARG A O 1
ATOM 2779 N N . TYR A 1 357 ? -11.051 5.875 20.709 1.00 26.50 357 TYR A N 1
ATOM 2780 C CA . TYR A 1 357 ? -10.780 7.308 20.760 1.00 31.30 357 TYR A CA 1
ATOM 2781 C C . TYR A 1 357 ? -11.421 8.028 19.571 1.00 35.24 357 TYR A C 1
ATOM 2782 O O . TYR A 1 357 ? -12.174 8.989 19.745 1.00 35.96 357 TYR A O 1
ATOM 2791 N N . GLN A 1 358 ? -11.120 7.565 18.365 1.00 38.43 358 GLN A N 1
ATOM 2792 C CA . GLN A 1 358 ? -11.660 8.202 17.159 1.00 27.77 358 GLN A CA 1
ATOM 2793 C C . GLN A 1 358 ? -13.178 8.273 17.245 1.00 27.44 358 GLN A C 1
ATOM 2794 O O . GLN A 1 358 ? -13.778 9.317 17.002 1.00 37.17 358 GLN A O 1
ATOM 2800 N N . TRP A 1 359 ? -13.790 7.158 17.630 1.00 25.19 359 TRP A N 1
ATOM 2801 C CA . TRP A 1 359 ? -15.236 7.090 17.795 1.00 33.20 359 TRP A CA 1
ATOM 2802 C C . TRP A 1 359 ? -15.809 8.099 18.797 1.00 35.27 359 TRP A C 1
ATOM 2803 O O . TRP A 1 359 ? -16.777 8.795 18.502 1.00 40.25 359 TRP A O 1
ATOM 2814 N N . ASP A 1 360 ? -15.219 8.180 19.983 1.00 36.53 360 ASP A N 1
ATOM 2815 C CA . ASP A 1 360 ? -15.766 9.061 21.011 1.00 38.39 360 ASP A CA 1
ATOM 2816 C C . ASP A 1 360 ? -15.543 10.537 20.702 1.00 41.73 360 ASP A C 1
ATOM 2817 O O . ASP A 1 360 ? -16.229 11.397 21.251 1.00 42.55 360 ASP A O 1
ATOM 2822 N N . LYS A 1 361 ? -14.612 10.831 19.799 1.00 46.08 361 LYS A N 1
ATOM 2823 C CA . LYS A 1 361 ? -14.323 12.221 19.446 1.00 39.31 361 LYS A CA 1
ATOM 2824 C C . LYS A 1 361 ? -14.918 12.658 18.118 1.00 40.66 361 LYS A C 1
ATOM 2825 O O . LYS A 1 361 ? -14.721 13.802 17.695 1.00 46.57 361 LYS A O 1
ATOM 2831 N N . ARG A 1 362 ? -15.665 11.760 17.479 1.00 37.77 362 ARG A N 1
ATOM 2832 C CA . ARG A 1 362 ? -16.108 11.952 16.092 1.00 44.66 362 ARG A CA 1
ATOM 2833 C C . ARG A 1 362 ? -16.894 13.244 15.834 1.00 56.09 362 ARG A C 1
ATOM 2834 O O . ARG A 1 362 ? -16.913 13.743 14.703 1.00 54.37 362 ARG A O 1
ATOM 2842 N N . TYR A 1 363 ? -17.548 13.781 16.865 1.00 54.10 363 TYR A N 1
ATOM 2843 C CA . TYR A 1 363 ? -18.347 14.995 16.694 1.00 51.86 363 TYR A CA 1
ATOM 2844 C C . TYR A 1 363 ? -17.509 16.265 16.850 1.00 56.43 363 TYR A C 1
ATOM 2845 O O . TYR A 1 363 ? -18.041 17.373 16.803 1.00 63.87 363 TYR A O 1
ATOM 2854 N N . ILE A 1 364 ? -16.200 16.103 17.030 1.00 55.00 364 ILE A N 1
ATOM 2855 C CA . ILE A 1 364 ? -15.285 17.238 17.145 1.00 55.00 364 ILE A CA 1
ATOM 2856 C C . ILE A 1 364 ? -14.396 17.337 15.909 1.00 54.01 364 ILE A C 1
ATOM 2857 O O . ILE A 1 364 ? -13.347 16.701 15.855 1.00 49.15 364 ILE A O 1
ATOM 2862 N N . PRO A 1 365 ? -14.806 18.143 14.914 1.00 67.04 365 PRO A N 1
ATOM 2863 C CA . PRO A 1 365 ? -14.128 18.193 13.609 1.00 65.12 365 PRO A CA 1
ATOM 2864 C C . PRO A 1 365 ? -12.600 18.269 13.676 1.00 57.18 365 PRO A C 1
ATOM 2865 O O . PRO A 1 365 ? -11.934 17.698 12.813 1.00 58.60 365 PRO A O 1
ATOM 2869 N N . GLY A 1 366 ? -12.051 18.948 14.677 1.00 50.54 366 GLY A N 1
ATOM 2870 C CA . GLY A 1 366 ? -10.607 19.067 14.795 1.00 48.49 366 GLY A CA 1
ATOM 2871 C C . GLY A 1 366 ? -9.925 17.750 15.128 1.00 53.89 366 GLY A C 1
ATOM 2872 O O . GLY A 1 366 ? -8.711 17.603 14.941 1.00 53.35 366 GLY A O 1
ATOM 2873 N N . GLU A 1 367 ? -10.707 16.788 15.618 1.00 47.84 367 GLU A N 1
ATOM 2874 C CA . GLU A 1 367 ? -10.179 15.479 16.012 1.00 47.81 367 GLU A CA 1
ATOM 2875 C C . GLU A 1 367 ? -10.190 14.463 14.862 1.00 48.65 367 GLU A C 1
ATOM 2876 O O . GLU A 1 367 ? -9.461 13.465 14.891 1.00 43.71 367 GLU A O 1
ATOM 2882 N N . VAL A 1 368 ? -11.017 14.724 13.853 1.00 50.05 368 VAL A N 1
ATOM 2883 C CA . VAL A 1 368 ? -11.180 13.804 12.731 1.00 46.26 368 VAL A CA 1
ATOM 2884 C C . VAL A 1 368 ? -10.000 13.899 11.761 1.00 44.75 368 VAL A C 1
ATOM 2885 O O . VAL A 1 368 ? -10.047 14.623 10.762 1.00 47.08 368 VAL A O 1
ATOM 2889 N N . LYS A 1 369 ? -8.941 13.153 12.055 1.00 34.21 369 LYS A N 1
ATOM 2890 C CA . LYS A 1 369 ? -7.739 13.203 11.229 1.00 37.92 369 LYS A CA 1
ATOM 2891 C C . LYS A 1 369 ? -7.440 11.899 10.482 1.00 32.98 369 LYS A C 1
ATOM 2892 O O . LYS A 1 369 ? -6.452 11.813 9.770 1.00 40.86 369 LYS A O 1
ATOM 2898 N N . TRP A 1 370 ? -8.274 10.884 10.666 1.00 32.38 370 TRP A N 1
ATOM 2899 C CA . TRP A 1 370 ? -8.031 9.585 10.054 1.00 36.96 370 TRP A CA 1
ATOM 2900 C C . TRP A 1 370 ? -9.330 9.072 9.475 1.00 43.19 370 TRP A C 1
ATOM 2901 O O . TRP A 1 370 ? -9.678 9.418 8.348 1.00 47.68 370 TRP A O 1
ATOM 2912 N N . TRP A 1 371 ? -10.064 8.282 10.252 1.00 36.46 371 TRP A N 1
ATOM 2913 C CA . TRP A 1 371 ? -11.334 7.749 9.784 1.00 38.47 371 TRP A CA 1
ATOM 2914 C C . TRP A 1 371 ? -12.496 8.639 10.206 1.00 40.26 371 TRP A C 1
ATOM 2915 O O . TRP A 1 371 ? -12.455 9.250 11.269 1.00 41.42 371 TRP A O 1
ATOM 2926 N N . ASP A 1 372 ? -13.511 8.722 9.346 1.00 38.76 372 ASP A N 1
ATOM 2927 C CA . ASP A 1 372 ? -14.687 9.566 9.546 1.00 39.03 372 ASP A CA 1
ATOM 2928 C C . ASP A 1 372 ? -15.825 8.668 10.009 1.00 36.21 372 ASP A C 1
ATOM 2929 O O . ASP A 1 372 ? -16.555 8.107 9.202 1.00 38.92 372 ASP A O 1
ATOM 2934 N N . TRP A 1 373 ? -15.961 8.503 11.318 1.00 32.48 373 TRP A N 1
ATOM 2935 C CA . TRP A 1 373 ? -16.907 7.525 11.845 1.00 35.49 373 TRP A CA 1
ATOM 2936 C C . TRP A 1 373 ? -18.363 7.938 11.704 1.00 35.15 373 TRP A C 1
ATOM 2937 O O . TRP A 1 373 ? -19.242 7.085 11.640 1.00 36.47 373 TRP A O 1
ATOM 2948 N N . ASN A 1 374 ? -18.608 9.241 11.657 1.00 33.53 374 ASN A N 1
ATOM 2949 C CA . ASN A 1 374 ? -19.939 9.762 11.378 1.00 37.30 374 ASN A CA 1
ATOM 2950 C C . ASN A 1 374 ? -20.423 9.367 9.985 1.00 39.19 374 ASN A C 1
ATOM 2951 O O . ASN A 1 374 ? -21.615 9.115 9.794 1.00 39.24 374 ASN A O 1
ATOM 2956 N N . TRP A 1 375 ? -19.495 9.308 9.032 1.00 38.99 375 TRP A N 1
ATOM 2957 C CA . TRP A 1 375 ? -19.785 8.799 7.686 1.00 38.94 375 TRP A CA 1
ATOM 2958 C C . TRP A 1 375 ? -20.131 7.316 7.751 1.00 42.02 375 TRP A C 1
ATOM 2959 O O . TRP A 1 375 ? -21.072 6.878 7.104 1.00 43.77 375 TRP A O 1
ATOM 2970 N N . THR A 1 376 ? -19.390 6.542 8.548 1.00 40.57 376 THR A N 1
ATOM 2971 C CA . THR A 1 376 ? -19.689 5.116 8.651 1.00 34.68 376 THR A CA 1
ATOM 2972 C C . THR A 1 376 ? -21.067 4.895 9.240 1.00 34.71 376 THR A C 1
ATOM 2973 O O . THR A 1 376 ? -21.748 3.927 8.895 1.00 34.02 376 THR A O 1
ATOM 2977 N N . ILE A 1 377 ? -21.478 5.813 10.113 1.00 33.93 377 ILE A N 1
ATOM 2978 C CA . ILE A 1 377 ? -22.763 5.715 10.797 1.00 35.75 377 ILE A CA 1
ATOM 2979 C C . ILE A 1 377 ? -23.883 6.065 9.830 1.00 41.86 377 ILE A C 1
ATOM 2980 O O . ILE A 1 377 ? -24.920 5.400 9.796 1.00 44.58 377 ILE A O 1
ATOM 2985 N N . GLN A 1 378 ? -23.662 7.111 9.042 1.00 46.66 378 GLN A N 1
ATOM 2986 C CA . GLN A 1 378 ? -24.659 7.553 8.070 1.00 47.67 378 GLN A CA 1
ATOM 2987 C C . GLN A 1 378 ? -24.893 6.475 7.009 1.00 45.17 378 GLN A C 1
ATOM 2988 O O . GLN A 1 378 ? -26.030 6.225 6.605 1.00 35.80 378 GLN A O 1
ATOM 2994 N N . GLN A 1 379 ? -23.818 5.809 6.603 1.00 41.92 379 GLN A N 1
ATOM 2995 C CA . GLN A 1 379 ? -23.873 4.791 5.561 1.00 38.81 379 GLN A CA 1
ATOM 2996 C C . GLN A 1 379 ? -24.479 3.462 5.994 1.00 46.20 379 GLN A C 1
ATOM 2997 O O . GLN A 1 379 ? -25.152 2.806 5.202 1.00 49.11 379 GLN A O 1
ATOM 3003 N N . ASN A 1 380 ? -24.219 3.046 7.233 1.00 38.33 380 ASN A N 1
ATOM 3004 C CA . ASN A 1 380 ? -24.590 1.702 7.665 1.00 37.09 380 ASN A CA 1
ATOM 3005 C C . ASN A 1 380 ? -25.532 1.668 8.863 1.00 40.44 380 ASN A C 1
ATOM 3006 O O . ASN A 1 380 ? -26.134 0.637 9.158 1.00 43.21 380 ASN A O 1
ATOM 3011 N N . GLY A 1 381 ? -25.666 2.800 9.542 1.00 37.43 381 GLY A N 1
ATOM 3012 C CA . GLY A 1 381 ? -26.591 2.903 10.651 1.00 43.67 381 GLY A CA 1
ATOM 3013 C C . GLY A 1 381 ? -25.866 2.770 11.975 1.00 38.76 381 GLY A C 1
ATOM 3014 O O . GLY A 1 381 ? -24.925 1.993 12.098 1.00 41.91 381 GLY A O 1
ATOM 3015 N N . LEU A 1 382 ? -26.303 3.538 12.961 1.00 37.66 382 LEU A N 1
ATOM 3016 C CA . LEU A 1 382 ? -25.624 3.565 14.260 1.00 35.87 382 LEU A CA 1
ATOM 3017 C C . LEU A 1 382 ? -25.443 2.174 14.875 1.00 42.49 382 LEU A C 1
ATOM 3018 O O . LEU A 1 382 ? -24.317 1.761 15.146 1.00 46.58 382 LEU A O 1
ATOM 3023 N N . SER A 1 383 ? -26.533 1.438 15.085 1.00 42.74 383 SER A N 1
ATOM 3024 C CA . SER A 1 383 ? -26.414 0.147 15.770 1.00 42.68 383 SER A CA 1
ATOM 3025 C C . SER A 1 383 ? -25.586 -0.875 14.992 1.00 41.06 383 SER A C 1
ATOM 3026 O O . SER A 1 383 ? -24.973 -1.749 15.590 1.00 45.38 383 SER A O 1
ATOM 3029 N N . THR A 1 384 ? -25.569 -0.771 13.664 1.00 37.17 384 THR A N 1
ATOM 3030 C CA . THR A 1 384 ? -24.730 -1.651 12.841 1.00 40.32 384 THR A CA 1
ATOM 3031 C C . THR A 1 384 ? -23.237 -1.430 13.075 1.00 37.55 384 THR A C 1
ATOM 3032 O O . THR A 1 384 ? -22.456 -2.377 13.121 1.00 37.63 384 THR A O 1
ATOM 3036 N N . MET A 1 385 ? -22.846 -0.163 13.159 1.00 32.99 385 MET A N 1
ATOM 3037 C CA . MET A 1 385 ? -21.471 0.197 13.441 1.00 32.59 385 MET A CA 1
ATOM 3038 C C . MET A 1 385 ? -21.142 -0.181 14.887 1.00 30.69 385 MET A C 1
ATOM 3039 O O . MET A 1 385 ? -20.079 -0.727 15.166 1.00 36.35 385 MET A O 1
ATOM 3044 N N . GLN A 1 386 ? -22.072 0.079 15.800 1.00 36.73 386 GLN A N 1
ATOM 3045 C CA . GLN A 1 386 ? -21.895 -0.296 17.211 1.00 38.63 386 GLN A CA 1
ATOM 3046 C C . GLN A 1 386 ? -21.646 -1.783 17.452 1.00 43.02 386 GLN A C 1
ATOM 3047 O O . GLN A 1 386 ? -20.724 -2.160 18.182 1.00 43.80 386 GLN A O 1
ATOM 3053 N N . ASN A 1 387 ? -22.484 -2.619 16.851 1.00 42.51 387 ASN A N 1
ATOM 3054 C CA . ASN A 1 387 ? -22.392 -4.066 16.997 1.00 45.88 387 ASN A CA 1
ATOM 3055 C C . ASN A 1 387 ? -21.154 -4.638 16.331 1.00 42.64 387 ASN A C 1
ATOM 3056 O O . ASN A 1 387 ? -20.576 -5.604 16.815 1.00 43.37 387 ASN A O 1
ATOM 3061 N N . ASN A 1 388 ? -20.763 -4.070 15.198 1.00 40.19 388 ASN A N 1
ATOM 3062 C CA . ASN A 1 388 ? -19.546 -4.530 14.539 1.00 37.98 388 ASN A CA 1
ATOM 3063 C C . ASN A 1 388 ? -18.278 -4.179 15.330 1.00 33.53 388 ASN A C 1
ATOM 3064 O O . ASN A 1 388 ? -17.430 -5.036 15.579 1.00 38.51 388 ASN A O 1
ATOM 3069 N N . LEU A 1 389 ? -18.138 -2.919 15.718 1.00 31.45 389 LEU A N 1
ATOM 3070 C CA . LEU A 1 389 ? -16.960 -2.514 16.492 1.00 31.85 389 LEU A CA 1
ATOM 3071 C C . LEU A 1 389 ? -16.883 -3.184 17.875 1.00 34.41 389 LEU A C 1
ATOM 3072 O O . LEU A 1 389 ? -15.786 -3.462 18.377 1.00 36.10 389 LEU A O 1
ATOM 3077 N N . ALA A 1 390 ? -18.031 -3.446 18.490 1.00 35.06 390 ALA A N 1
ATOM 3078 C CA . ALA A 1 390 ? -18.024 -4.118 19.789 1.00 38.52 390 ALA A CA 1
ATOM 3079 C C . ALA A 1 390 ? -17.464 -5.526 19.625 1.00 37.28 390 ALA A C 1
ATOM 3080 O O . ALA A 1 390 ? -16.831 -6.037 20.542 1.00 28.86 390 ALA A O 1
ATOM 3082 N N . ARG A 1 391 ? -17.660 -6.136 18.449 1.00 33.41 391 ARG A N 1
ATOM 3083 C CA . ARG A 1 391 ? -17.088 -7.470 18.176 1.00 35.33 391 ARG A CA 1
ATOM 3084 C C . ARG A 1 391 ? -15.598 -7.414 17.813 1.00 34.82 391 ARG A C 1
ATOM 3085 O O . ARG A 1 391 ? -14.792 -8.211 18.309 1.00 36.72 391 ARG A O 1
ATOM 3093 N N . VAL A 1 392 ? -15.243 -6.473 16.945 1.00 27.71 392 VAL A N 1
ATOM 3094 C CA . VAL A 1 392 ? -13.840 -6.165 16.682 1.00 24.41 392 VAL A CA 1
ATOM 3095 C C . VAL A 1 392 ? -13.055 -5.897 17.997 1.00 33.95 392 VAL A C 1
ATOM 3096 O O . VAL A 1 392 ? -11.945 -6.400 18.162 1.00 28.42 392 VAL A O 1
ATOM 3100 N N . LEU A 1 393 ? -13.635 -5.126 18.922 1.00 33.24 393 LEU A N 1
ATOM 3101 C CA . LEU A 1 393 ? -12.925 -4.696 20.144 1.00 31.64 393 LEU A CA 1
ATOM 3102 C C . LEU A 1 393 ? -13.158 -5.611 21.357 1.00 41.29 393 LEU A C 1
ATOM 3103 O O . LEU A 1 393 ? -12.750 -5.295 22.482 1.00 43.53 393 LEU A O 1
ATOM 3108 N N . ARG A 1 394 ? -13.801 -6.746 21.120 1.00 40.28 394 ARG A N 1
ATOM 3109 C CA . ARG A 1 394 ? -14.160 -7.665 22.179 1.00 41.36 394 ARG A CA 1
ATOM 3110 C C . ARG A 1 394 ? -12.906 -8.185 22.877 1.00 44.16 394 ARG A C 1
ATOM 3111 O O . ARG A 1 394 ? -11.999 -8.710 22.225 1.00 38.51 394 ARG A O 1
ATOM 3119 N N . PRO A 1 395 ? -12.837 -8.023 24.212 1.00 42.77 395 PRO A N 1
ATOM 3120 C CA . PRO A 1 395 ? -11.650 -8.500 24.919 1.00 41.16 395 PRO A CA 1
ATOM 3121 C C . PRO A 1 395 ? -11.425 -9.983 24.688 1.00 41.12 395 PRO A C 1
ATOM 3122 O O . PRO A 1 395 ? -12.338 -10.784 24.868 1.00 45.36 395 PRO A O 1
ATOM 3126 N N . VAL A 1 396 ? -10.211 -10.329 24.272 1.00 35.69 396 VAL A N 1
ATOM 3127 C CA . VAL A 1 396 ? -9.816 -11.715 24.089 1.00 35.95 396 VAL A CA 1
ATOM 3128 C C . VAL A 1 396 ? -8.854 -12.104 25.199 1.00 41.16 396 VAL A C 1
ATOM 3129 O O . VAL A 1 396 ? -7.843 -11.432 25.422 1.00 40.94 396 VAL A O 1
ATOM 3133 N N . ARG A 1 397 ? -9.167 -13.186 25.899 1.00 46.33 397 ARG A N 1
ATOM 3134 C CA . ARG A 1 397 ? -8.350 -13.600 27.035 1.00 43.04 397 ARG A CA 1
ATOM 3135 C C . ARG A 1 397 ? -7.927 -15.056 26.922 1.00 38.82 397 ARG A C 1
ATOM 3136 O O . ARG A 1 397 ? -8.748 -15.935 26.685 1.00 42.12 397 ARG A O 1
ATOM 3144 N N . ALA A 1 398 ? -6.626 -15.292 27.047 1.00 34.78 398 ALA A N 1
ATOM 3145 C CA . ALA A 1 398 ? -6.092 -16.642 27.076 1.00 34.07 398 ALA A CA 1
ATOM 3146 C C . ALA A 1 398 ? -5.903 -17.079 28.530 1.00 38.49 398 ALA A C 1
ATOM 3147 O O . ALA A 1 398 ? -5.491 -16.280 29.370 1.00 41.48 398 ALA A O 1
ATOM 3149 N N . GLY A 1 399 ? -6.202 -18.341 28.822 1.00 39.97 399 GLY A N 1
ATOM 3150 C CA . GLY A 1 399 ? -6.012 -18.894 30.156 1.00 37.52 399 GLY A CA 1
ATOM 3151 C C . GLY A 1 399 ? -4.566 -19.267 30.439 1.00 41.80 399 GLY A C 1
ATOM 3152 O O . GLY A 1 399 ? -3.876 -19.847 29.600 1.00 40.26 399 GLY A O 1
ATOM 3153 N N . ILE A 1 400 ? -4.090 -18.930 31.630 1.00 39.42 400 ILE A N 1
ATOM 3154 C CA . ILE A 1 400 ? -2.705 -19.219 31.985 1.00 37.13 400 ILE A CA 1
ATOM 3155 C C . ILE A 1 400 ? -2.690 -20.113 33.221 1.00 37.38 400 ILE A C 1
ATOM 3156 O O . ILE A 1 400 ? -3.044 -19.675 34.314 1.00 36.51 400 ILE A O 1
ATOM 3161 N N . THR A 1 401 ? -2.284 -21.365 33.036 1.00 37.34 401 THR A N 1
ATOM 3162 C CA . THR A 1 401 ? -2.456 -22.394 34.052 1.00 31.63 401 THR A CA 1
ATOM 3163 C C . THR A 1 401 ? -1.167 -23.095 34.450 1.00 38.45 401 THR A C 1
ATOM 3164 O O . THR A 1 401 ? -0.111 -22.915 33.835 1.00 33.85 401 THR A O 1
ATOM 3168 N N . GLY A 1 402 ? -1.287 -23.910 35.494 1.00 42.10 402 GLY A N 1
ATOM 3169 C CA . GLY A 1 402 ? -0.187 -24.680 36.045 1.00 38.28 402 GLY A CA 1
ATOM 3170 C C . GLY A 1 402 ? -0.531 -25.037 37.483 1.00 40.64 402 GLY A C 1
ATOM 3171 O O . GLY A 1 402 ? -1.682 -24.905 37.907 1.00 46.06 402 GLY A O 1
ATOM 3172 N N . ASP A 1 403 ? 0.454 -25.486 38.246 1.00 43.50 403 ASP A N 1
ATOM 3173 C CA . ASP A 1 403 ? 0.200 -25.801 39.651 1.00 44.25 403 ASP A CA 1
ATOM 3174 C C . ASP A 1 403 ? 0.970 -24.874 40.584 1.00 40.24 403 ASP A C 1
ATOM 3175 O O . ASP A 1 403 ? 2.050 -24.403 40.236 1.00 37.26 403 ASP A O 1
ATOM 3180 N N . PHE A 1 404 ? 0.377 -24.578 41.741 1.00 38.23 404 PHE A N 1
ATOM 3181 C CA . PHE A 1 404 ? 1.011 -23.744 42.763 1.00 38.79 404 PHE A CA 1
ATOM 3182 C C . PHE A 1 404 ? 1.183 -24.527 44.056 1.00 43.71 404 PHE A C 1
ATOM 3183 O O . PHE A 1 404 ? 0.396 -25.426 44.365 1.00 44.38 404 PHE A O 1
ATOM 3191 N N . SER A 1 405 ? 2.225 -24.182 44.806 1.00 40.95 405 SER A N 1
ATOM 3192 C CA . SER A 1 405 ? 2.503 -24.825 46.077 1.00 42.21 405 SER A CA 1
ATOM 3193 C C . SER A 1 405 ? 3.374 -23.904 46.911 1.00 41.94 405 SER A C 1
ATOM 3194 O O . SER A 1 405 ? 4.254 -23.213 46.393 1.00 35.25 405 SER A O 1
ATOM 3197 N N . ALA A 1 406 ? 3.109 -23.871 48.208 1.00 36.47 406 ALA A N 1
ATOM 3198 C CA . ALA A 1 406 ? 3.837 -22.977 49.084 1.00 28.75 406 ALA A CA 1
ATOM 3199 C C . ALA A 1 406 ? 3.940 -23.604 50.461 1.00 37.84 406 ALA A C 1
ATOM 3200 O O . ALA A 1 406 ? 3.120 -24.452 50.822 1.00 35.69 406 ALA A O 1
ATOM 3202 N N . GLU A 1 407 ? 4.945 -23.174 51.216 1.00 38.30 407 GLU A N 1
ATOM 3203 C CA . GLU A 1 407 ? 5.214 -23.698 52.550 1.00 39.83 407 GLU A CA 1
ATOM 3204 C C . GLU A 1 407 ? 5.741 -22.584 53.432 1.00 35.85 407 GLU A C 1
ATOM 3205 O O . GLU A 1 407 ? 6.595 -21.811 53.010 1.00 38.41 407 GLU A O 1
ATOM 3211 N N . SER A 1 408 ? 5.246 -22.496 54.661 1.00 31.15 408 SER A N 1
ATOM 3212 C CA . SER A 1 408 ? 5.797 -21.519 55.591 1.00 33.69 408 SER A CA 1
ATOM 3213 C C . SER A 1 408 ? 5.828 -22.024 57.033 1.00 33.65 408 SER A C 1
ATOM 3214 O O . SER A 1 408 ? 5.247 -23.057 57.365 1.00 33.05 408 SER A O 1
ATOM 3217 N N . GLN A 1 409 ? 6.528 -21.287 57.881 1.00 30.91 409 GLN A N 1
ATOM 3218 C CA . GLN A 1 409 ? 6.486 -21.520 59.318 1.00 28.40 409 GLN A CA 1
ATOM 3219 C C . GLN A 1 409 ? 6.228 -20.170 59.927 1.00 35.70 409 GLN A C 1
ATOM 3220 O O . GLN A 1 409 ? 6.843 -19.175 59.538 1.00 43.93 409 GLN A O 1
ATOM 3226 N N . PHE A 1 410 ? 5.292 -20.117 60.857 1.00 33.73 410 PHE A N 1
ATOM 3227 C CA . PHE A 1 410 ? 5.003 -18.858 61.513 1.00 38.93 410 PHE A CA 1
ATOM 3228 C C . PHE A 1 410 ? 4.613 -19.070 62.967 1.00 33.22 410 PHE A C 1
ATOM 3229 O O . PHE A 1 410 ? 4.212 -20.164 63.365 1.00 28.13 410 PHE A O 1
ATOM 3237 N N . ALA A 1 411 ? 4.754 -18.010 63.751 1.00 33.01 411 ALA A N 1
ATOM 3238 C CA . ALA A 1 411 ? 4.368 -18.030 65.150 1.00 34.42 411 ALA A CA 1
ATOM 3239 C C . ALA A 1 411 ? 2.980 -17.434 65.256 1.00 36.00 411 ALA A C 1
ATOM 3240 O O . ALA A 1 411 ? 2.639 -16.524 64.507 1.00 32.64 411 ALA A O 1
ATOM 3242 N N . GLY A 1 412 ? 2.179 -17.958 66.178 1.00 28.73 412 GLY A N 1
ATOM 3243 C CA . GLY A 1 412 ? 0.905 -17.353 66.503 1.00 27.23 412 GLY A CA 1
ATOM 3244 C C . GLY A 1 412 ? 1.229 -16.131 67.323 1.00 31.75 412 GLY A C 1
ATOM 3245 O O . GLY A 1 412 ? 2.397 -15.814 67.511 1.00 33.38 412 GLY A O 1
ATOM 3246 N N . ASN A 1 413 ? 0.209 -15.448 67.821 1.00 34.56 413 ASN A N 1
ATOM 3247 C CA . ASN A 1 413 ? 0.422 -14.302 68.692 1.00 34.29 413 ASN A CA 1
ATOM 3248 C C . ASN A 1 413 ? 0.889 -14.778 70.063 1.00 31.45 413 ASN A C 1
ATOM 3249 O O . ASN A 1 413 ? 0.599 -15.906 70.468 1.00 29.99 413 ASN A O 1
ATOM 3254 N N . ILE A 1 414 ? 1.622 -13.928 70.776 1.00 39.05 414 ILE A N 1
ATOM 3255 C CA . ILE A 1 414 ? 1.905 -14.194 72.181 1.00 34.47 414 ILE A CA 1
ATOM 3256 C C . ILE A 1 414 ? 0.601 -14.043 72.951 1.00 36.39 414 ILE A C 1
ATOM 3257 O O . ILE A 1 414 ? -0.056 -13.014 72.865 1.00 39.18 414 ILE A O 1
ATOM 3262 N N . GLU A 1 415 ? 0.236 -15.078 73.697 1.00 30.20 415 GLU A N 1
ATOM 3263 C CA . GLU A 1 415 ? -1.008 -15.085 74.439 1.00 32.98 415 GLU A CA 1
ATOM 3264 C C . GLU A 1 415 ? -0.688 -15.116 75.925 1.00 36.16 415 GLU A C 1
ATOM 3265 O O . GLU A 1 415 ? 0.290 -15.725 76.339 1.00 32.93 415 GLU A O 1
ATOM 3271 N N . ILE A 1 416 ? -1.519 -14.458 76.721 1.00 30.52 416 ILE A N 1
ATOM 3272 C CA . ILE A 1 416 ? -1.295 -14.398 78.153 1.00 32.99 416 ILE A CA 1
ATOM 3273 C C . ILE A 1 416 ? -2.595 -14.709 78.897 1.00 33.12 416 ILE A C 1
ATOM 3274 O O . ILE A 1 416 ? -3.685 -14.372 78.429 1.00 29.26 416 ILE A O 1
ATOM 3279 N N . GLY A 1 417 ? -2.479 -15.365 80.048 1.00 30.77 417 GLY A N 1
ATOM 3280 C CA . GLY A 1 417 ? -3.638 -15.636 80.883 1.00 35.37 417 GLY A CA 1
ATOM 3281 C C . GLY A 1 417 ? -3.761 -14.642 82.030 1.00 45.01 417 GLY A C 1
ATOM 3282 O O . GLY A 1 417 ? -3.015 -13.664 82.106 1.00 43.97 417 GLY A O 1
ATOM 3283 N N . ALA A 1 418 ? -4.716 -14.883 82.924 1.00 45.08 418 ALA A N 1
ATOM 3284 C CA . ALA A 1 418 ? -4.899 -14.008 84.069 1.00 45.68 418 ALA A CA 1
ATOM 3285 C C . ALA A 1 418 ? -3.832 -14.272 85.129 1.00 32.55 418 ALA A C 1
ATOM 3286 O O . ALA A 1 418 ? -3.327 -15.396 85.251 1.00 27.20 418 ALA A O 1
ATOM 3288 N N . PRO A 1 419 ? -3.468 -13.224 85.881 1.00 41.42 419 PRO A N 1
ATOM 3289 C CA . PRO A 1 419 ? -2.475 -13.329 86.955 1.00 41.54 419 PRO A CA 1
ATOM 3290 C C . PRO A 1 419 ? -2.876 -14.317 88.048 1.00 43.27 419 PRO A C 1
ATOM 3291 O O . PRO A 1 419 ? -4.051 -14.430 88.408 1.00 46.39 419 PRO A O 1
ATOM 3295 N N . VAL A 1 420 ? -1.872 -15.031 88.546 1.00 44.20 420 VAL A N 1
ATOM 3296 C CA . VAL A 1 420 ? -1.965 -15.897 89.722 1.00 46.82 420 VAL A CA 1
ATOM 3297 C C . VAL A 1 420 ? -1.043 -15.338 90.798 1.00 41.55 420 VAL A C 1
ATOM 3298 O O . VAL A 1 420 ? 0.088 -14.961 90.503 1.00 45.59 420 VAL A O 1
ATOM 3302 N N . PRO A 1 421 ? -1.528 -15.253 92.048 1.00 47.06 421 PRO A N 1
ATOM 3303 C CA . PRO A 1 421 ? -0.650 -14.878 93.166 1.00 40.93 421 PRO A CA 1
ATOM 3304 C C . PRO A 1 421 ? 0.488 -15.872 93.339 1.00 40.73 421 PRO A C 1
ATOM 3305 O O . PRO A 1 421 ? 0.244 -17.072 93.248 1.00 42.70 421 PRO A O 1
ATOM 3309 N N . LEU A 1 422 ? 1.706 -15.379 93.562 1.00 38.01 422 LEU A N 1
ATOM 3310 C CA . LEU A 1 422 ? 2.850 -16.241 93.854 1.00 39.81 422 LEU A CA 1
ATOM 3311 C C . LEU A 1 422 ? 2.580 -17.014 95.137 1.00 46.60 422 LEU A C 1
ATOM 3312 O O . LEU A 1 422 ? 1.891 -16.517 96.022 1.00 45.20 422 LEU A O 1
ATOM 3317 N N . ALA A 1 423 ? 3.103 -18.232 95.222 1.00 48.96 423 ALA A N 1
ATOM 3318 C CA . ALA A 1 423 ? 2.851 -19.102 96.369 1.00 66.34 423 ALA A CA 1
ATOM 3319 C C . ALA A 1 423 ? 3.975 -19.026 97.398 1.00 69.66 423 ALA A C 1
ATOM 3320 O O . ALA A 1 423 ? 4.479 -17.943 97.704 1.00 71.52 423 ALA A O 1
ATOM 3322 N N . LEU A 1 441 ? 10.341 -7.684 85.274 1.00 61.40 441 LEU A N 1
ATOM 3323 C CA . LEU A 1 441 ? 9.582 -8.854 84.838 1.00 52.53 441 LEU A CA 1
ATOM 3324 C C . LEU A 1 441 ? 10.512 -10.025 84.528 1.00 47.96 441 LEU A C 1
ATOM 3325 O O . LEU A 1 441 ? 11.440 -9.896 83.731 1.00 52.70 441 LEU A O 1
ATOM 3330 N N . ARG A 1 442 ? 10.248 -11.164 85.162 1.00 38.33 442 ARG A N 1
ATOM 3331 C CA . ARG A 1 442 ? 11.085 -12.352 85.028 1.00 38.98 442 ARG A CA 1
ATOM 3332 C C . ARG A 1 442 ? 10.405 -13.438 84.195 1.00 38.60 442 ARG A C 1
ATOM 3333 O O . ARG A 1 442 ? 9.271 -13.827 84.471 1.00 39.74 442 ARG A O 1
ATOM 3341 N N . LEU A 1 443 ? 11.096 -13.927 83.171 1.00 39.13 443 LEU A N 1
ATOM 3342 C CA . LEU A 1 443 ? 10.513 -14.934 82.286 1.00 38.78 443 LEU A CA 1
ATOM 3343 C C . LEU A 1 443 ? 10.972 -16.339 82.649 1.00 36.89 443 LEU A C 1
ATOM 3344 O O . LEU A 1 443 ? 12.175 -16.598 82.778 1.00 36.24 443 LEU A O 1
ATOM 3349 N N . GLU A 1 444 ? 10.008 -17.241 82.820 1.00 25.67 444 GLU A N 1
ATOM 3350 C CA . GLU A 1 444 ? 10.306 -18.663 82.920 1.00 33.90 444 GLU A CA 1
ATOM 3351 C C . GLU A 1 444 ? 9.649 -19.384 81.752 1.00 36.86 444 GLU A C 1
ATOM 3352 O O . GLU A 1 444 ? 8.562 -19.948 81.882 1.00 30.25 444 GLU A O 1
ATOM 3358 N N . ILE A 1 445 ? 10.321 -19.346 80.604 1.00 34.50 445 ILE A N 1
ATOM 3359 C CA . ILE A 1 445 ? 9.763 -19.873 79.367 1.00 31.79 445 ILE A CA 1
ATOM 3360 C C . ILE A 1 445 ? 10.883 -20.532 78.578 1.00 35.49 445 ILE A C 1
ATOM 3361 O O . ILE A 1 445 ? 11.612 -19.855 77.851 1.00 38.66 445 ILE A O 1
ATOM 3366 N N . PRO A 1 446 ? 11.032 -21.855 78.729 1.00 38.12 446 PRO A N 1
ATOM 3367 C CA . PRO A 1 446 ? 12.162 -22.547 78.099 1.00 39.37 446 PRO A CA 1
ATOM 3368 C C . PRO A 1 446 ? 12.061 -22.550 76.580 1.00 36.33 446 PRO A C 1
ATOM 3369 O O . PRO A 1 446 ? 10.973 -22.787 76.050 1.00 29.43 446 PRO A O 1
ATOM 3373 N N . LEU A 1 447 ? 13.191 -22.279 75.917 1.00 36.60 447 LEU A N 1
ATOM 3374 C CA . LEU A 1 447 ? 13.338 -22.320 74.466 1.00 38.00 447 LEU A CA 1
ATOM 3375 C C . LEU A 1 447 ? 14.570 -23.148 74.109 1.00 41.86 447 LEU A C 1
ATOM 3376 O O . LEU A 1 447 ? 15.674 -22.841 74.566 1.00 40.13 447 LEU A O 1
ATOM 3381 N N . ASP A 1 448 ? 14.397 -24.183 73.290 1.00 29.70 448 ASP A N 1
ATOM 3382 C CA . ASP A 1 448 ? 15.529 -24.972 72.865 1.00 33.21 448 ASP A CA 1
ATOM 3383 C C . ASP A 1 448 ? 15.911 -24.510 71.456 1.00 38.15 448 ASP A C 1
ATOM 3384 O O . ASP A 1 448 ? 15.213 -24.809 70.494 1.00 29.73 448 ASP A O 1
ATOM 3389 N N . ALA A 1 449 ? 16.999 -23.751 71.345 1.00 38.97 449 ALA A N 1
ATOM 3390 C CA . ALA A 1 449 ? 17.422 -23.194 70.060 1.00 36.87 449 ALA A CA 1
ATOM 3391 C C . ALA A 1 449 ? 17.586 -24.274 68.991 1.00 32.44 449 ALA A C 1
ATOM 3392 O O . ALA A 1 449 ? 17.148 -24.112 67.847 1.00 29.57 449 ALA A O 1
ATOM 3394 N N . GLN A 1 450 ? 18.221 -25.374 69.369 1.00 29.81 450 GLN A N 1
ATOM 3395 C CA . GLN A 1 450 ? 18.484 -26.454 68.424 1.00 29.09 450 GLN A CA 1
ATOM 3396 C C . GLN A 1 450 ? 17.185 -27.029 67.894 1.00 31.20 450 GLN A C 1
ATOM 3397 O O . GLN A 1 450 ? 17.003 -27.144 66.675 1.00 28.21 450 GLN A O 1
ATOM 3403 N N . GLU A 1 451 ? 16.285 -27.402 68.805 1.00 29.29 451 GLU A N 1
ATOM 3404 C CA . GLU A 1 451 ? 15.027 -28.011 68.375 1.00 29.16 451 GLU A CA 1
ATOM 3405 C C . GLU A 1 451 ? 14.227 -27.040 67.523 1.00 25.09 451 GLU A C 1
ATOM 3406 O O . GLU A 1 451 ? 13.653 -27.445 66.529 1.00 23.32 451 GLU A O 1
ATOM 3412 N N . LEU A 1 452 ? 14.187 -25.764 67.908 1.00 24.83 452 LEU A N 1
ATOM 3413 C CA . LEU A 1 452 ? 13.492 -24.762 67.107 1.00 28.51 452 LEU A CA 1
ATOM 3414 C C . LEU A 1 452 ? 14.090 -24.650 65.699 1.00 27.80 452 LEU A C 1
ATOM 3415 O O . LEU A 1 452 ? 13.350 -24.584 64.711 1.00 28.30 452 LEU A O 1
ATOM 3420 N N . SER A 1 453 ? 15.419 -24.638 65.610 1.00 23.28 453 SER A N 1
ATOM 3421 C CA . SER A 1 453 ? 16.079 -24.542 64.309 1.00 23.48 453 SER A CA 1
ATOM 3422 C C . SER A 1 453 ? 15.682 -25.748 63.456 1.00 25.63 453 SER A C 1
ATOM 3423 O O . SER A 1 453 ? 15.433 -25.626 62.268 1.00 30.07 453 SER A O 1
ATOM 3426 N N . GLY A 1 454 ? 15.607 -26.917 64.081 1.00 31.04 454 GLY A N 1
ATOM 3427 C CA . GLY A 1 454 ? 15.194 -28.106 63.363 1.00 31.50 454 GLY A CA 1
ATOM 3428 C C . GLY A 1 454 ? 13.760 -28.019 62.876 1.00 38.00 454 GLY A C 1
ATOM 3429 O O . GLY A 1 454 ? 13.382 -28.739 61.955 1.00 36.03 454 GLY A O 1
ATOM 3430 N N . LEU A 1 455 ? 12.960 -27.152 63.499 1.00 30.12 455 LEU A N 1
ATOM 3431 C CA . LEU A 1 455 ? 11.579 -26.943 63.068 1.00 30.36 455 LEU A CA 1
ATOM 3432 C C . LEU A 1 455 ? 11.432 -25.752 62.115 1.00 32.15 455 LEU A C 1
ATOM 3433 O O . LEU A 1 455 ? 10.323 -25.433 61.704 1.00 31.14 455 LEU A O 1
ATOM 3438 N N . GLY A 1 456 ? 12.542 -25.090 61.782 1.00 28.26 456 GLY A N 1
ATOM 3439 C CA . GLY A 1 456 ? 12.519 -24.002 60.806 1.00 31.53 456 GLY A CA 1
ATOM 3440 C C . GLY A 1 456 ? 12.389 -22.618 61.427 1.00 37.22 456 GLY A C 1
ATOM 3441 O O . GLY A 1 456 ? 12.186 -21.630 60.718 1.00 39.88 456 GLY A O 1
ATOM 3442 N N . PHE A 1 457 ? 12.514 -22.542 62.752 1.00 25.28 457 PHE A N 1
ATOM 3443 C CA . PHE A 1 457 ? 12.478 -21.261 63.457 1.00 27.22 457 PHE A CA 1
ATOM 3444 C C . PHE A 1 457 ? 13.863 -20.952 63.999 1.00 26.66 457 PHE A C 1
ATOM 3445 O O . PHE A 1 457 ? 14.364 -21.672 64.848 1.00 28.58 457 PHE A O 1
ATOM 3453 N N . ASN A 1 458 ? 14.477 -19.883 63.504 1.00 33.01 458 ASN A N 1
ATOM 3454 C CA . ASN A 1 458 ? 15.872 -19.596 63.814 1.00 32.88 458 ASN A CA 1
ATOM 3455 C C . ASN A 1 458 ? 16.023 -18.261 64.528 1.00 34.99 458 ASN A C 1
ATOM 3456 O O . ASN A 1 458 ? 15.158 -17.377 64.408 1.00 36.82 458 ASN A O 1
ATOM 3461 N N . ASN A 1 459 ? 17.110 -18.133 65.285 1.00 39.28 459 ASN A N 1
ATOM 3462 C CA . ASN A 1 459 ? 17.395 -16.918 66.040 1.00 41.37 459 ASN A CA 1
ATOM 3463 C C . ASN A 1 459 ? 16.181 -16.489 66.843 1.00 40.60 459 ASN A C 1
ATOM 3464 O O . ASN A 1 459 ? 15.678 -15.375 66.693 1.00 40.40 459 ASN A O 1
ATOM 3469 N N . VAL A 1 460 ? 15.708 -17.402 67.683 1.00 41.62 460 VAL A N 1
ATOM 3470 C CA . VAL A 1 460 ? 14.494 -17.191 68.458 1.00 38.79 460 VAL A CA 1
ATOM 3471 C C . VAL A 1 460 ? 14.837 -16.671 69.845 1.00 40.35 460 VAL A C 1
ATOM 3472 O O . VAL A 1 460 ? 15.674 -17.239 70.539 1.00 42.67 460 VAL A O 1
ATOM 3476 N N . SER A 1 461 ? 14.198 -15.582 70.246 1.00 36.77 461 SER A N 1
ATOM 3477 C CA . SER A 1 461 ? 14.421 -15.074 71.585 1.00 43.70 461 SER A CA 1
ATOM 3478 C C . SER A 1 461 ? 13.150 -14.475 72.167 1.00 42.34 461 SER A C 1
ATOM 3479 O O . SER A 1 461 ? 12.252 -14.056 71.431 1.00 38.62 461 SER A O 1
ATOM 3482 N N . LEU A 1 462 ? 13.078 -14.472 73.495 1.00 45.09 462 LEU A N 1
ATOM 3483 C CA . LEU A 1 462 ? 12.029 -13.781 74.229 1.00 46.83 462 LEU A CA 1
ATOM 3484 C C . LEU A 1 462 ? 12.694 -12.780 75.166 1.00 43.82 462 LEU A C 1
ATOM 3485 O O . LEU A 1 462 ? 13.530 -13.143 75.984 1.00 36.97 462 LEU A O 1
ATOM 3490 N N . SER A 1 463 ? 12.328 -11.513 75.030 1.00 51.66 463 SER A N 1
ATOM 3491 C CA . SER A 1 463 ? 13.011 -10.452 75.753 1.00 58.16 463 SER A CA 1
ATOM 3492 C C . SER A 1 463 ? 12.057 -9.617 76.589 1.00 57.00 463 SER A C 1
ATOM 3493 O O . SER A 1 463 ? 10.882 -9.473 76.257 1.00 53.59 463 SER A O 1
ATOM 3496 N N . VAL A 1 464 ? 12.587 -9.072 77.680 1.00 58.08 464 VAL A N 1
ATOM 3497 C CA . VAL A 1 464 ? 11.851 -8.157 78.538 1.00 55.89 464 VAL A CA 1
ATOM 3498 C C . VAL A 1 464 ? 12.567 -6.811 78.543 1.00 63.19 464 VAL A C 1
ATOM 3499 O O . VAL A 1 464 ? 13.721 -6.719 78.964 1.00 68.54 464 VAL A O 1
ATOM 3503 N N . THR A 1 465 ? 11.888 -5.775 78.057 1.00 65.13 465 THR A N 1
ATOM 3504 C CA . THR A 1 465 ? 12.466 -4.434 77.984 1.00 74.89 465 THR A CA 1
ATOM 3505 C C . THR A 1 465 ? 11.396 -3.370 78.225 1.00 88.48 465 THR A C 1
ATOM 3506 O O . THR A 1 465 ? 10.214 -3.613 77.975 1.00 93.17 465 THR A O 1
ATOM 3510 N N . PRO A 1 466 ? 11.807 -2.185 78.717 1.00 93.37 466 PRO A N 1
ATOM 3511 C CA . PRO A 1 466 ? 10.888 -1.054 78.899 1.00 96.41 466 PRO A CA 1
ATOM 3512 C C . PRO A 1 466 ? 10.142 -0.738 77.606 1.00 101.37 466 PRO A C 1
ATOM 3513 O O . PRO A 1 466 ? 10.744 -0.766 76.533 1.00 101.53 466 PRO A O 1
ATOM 3517 N N . ALA A 1 467 ? 8.850 -0.443 77.711 1.00 107.17 467 ALA A N 1
ATOM 3518 C CA . ALA A 1 467 ? 8.007 -0.250 76.533 1.00 114.26 467 ALA A CA 1
ATOM 3519 C C . ALA A 1 467 ? 8.530 0.834 75.592 1.00 122.33 467 ALA A C 1
ATOM 3520 O O . ALA A 1 467 ? 9.018 1.875 76.034 1.00 124.39 467 ALA A O 1
ATOM 3522 N N . GLU B 1 2 ? 4.868 3.819 54.768 1.00 101.11 2 GLU B N 1
ATOM 3523 C CA . GLU B 1 2 ? 4.022 4.962 54.439 1.00 100.32 2 GLU B CA 1
ATOM 3524 C C . GLU B 1 2 ? 3.191 4.705 53.181 1.00 84.63 2 GLU B C 1
ATOM 3525 O O . GLU B 1 2 ? 3.299 5.443 52.199 1.00 75.24 2 GLU B O 1
ATOM 3531 N N . PRO B 1 3 ? 2.349 3.658 53.215 1.00 79.38 3 PRO B N 1
ATOM 3532 C CA . PRO B 1 3 ? 1.526 3.276 52.065 1.00 72.35 3 PRO B CA 1
ATOM 3533 C C . PRO B 1 3 ? 0.417 4.286 51.798 1.00 57.85 3 PRO B C 1
ATOM 3534 O O . PRO B 1 3 ? -0.197 4.803 52.730 1.00 53.68 3 PRO B O 1
ATOM 3538 N N . VAL B 1 4 ? 0.173 4.571 50.526 1.00 49.98 4 VAL B N 1
ATOM 3539 C CA . VAL B 1 4 ? -0.933 5.429 50.150 1.00 33.46 4 VAL B CA 1
ATOM 3540 C C . VAL B 1 4 ? -2.181 4.591 50.251 1.00 31.99 4 VAL B C 1
ATOM 3541 O O . VAL B 1 4 ? -2.216 3.459 49.774 1.00 40.46 4 VAL B O 1
ATOM 3545 N N . TYR B 1 5 ? -3.201 5.122 50.915 1.00 36.39 5 TYR B N 1
ATOM 3546 C CA . TYR B 1 5 ? -4.454 4.398 51.023 1.00 27.48 5 TYR B CA 1
ATOM 3547 C C . TYR B 1 5 ? -5.383 4.898 49.930 1.00 20.89 5 TYR B C 1
ATOM 3548 O O . TYR B 1 5 ? -5.883 6.017 49.990 1.00 29.20 5 TYR B O 1
ATOM 3557 N N . PRO B 1 6 ? -5.636 4.059 48.928 1.00 26.24 6 PRO B N 1
ATOM 3558 C CA . PRO B 1 6 ? -6.498 4.496 47.829 1.00 28.67 6 PRO B CA 1
ATOM 3559 C C . PRO B 1 6 ? -7.885 5.001 48.288 1.00 27.51 6 PRO B C 1
ATOM 3560 O O . PRO B 1 6 ? -8.382 5.962 47.710 1.00 25.04 6 PRO B O 1
ATOM 3564 N N . ASP B 1 7 ? -8.485 4.415 49.323 1.00 28.05 7 ASP B N 1
ATOM 3565 C CA . ASP B 1 7 ? -9.805 4.896 49.748 1.00 23.79 7 ASP B CA 1
ATOM 3566 C C . ASP B 1 7 ? -9.822 6.320 50.325 1.00 25.81 7 ASP B C 1
ATOM 3567 O O . ASP B 1 7 ? -10.895 6.887 50.534 1.00 24.45 7 ASP B O 1
ATOM 3572 N N . GLN B 1 8 ? -8.644 6.901 50.562 1.00 26.16 8 GLN B N 1
ATOM 3573 C CA . GLN B 1 8 ? -8.555 8.272 51.075 1.00 30.23 8 GLN B CA 1
ATOM 3574 C C . GLN B 1 8 ? -8.192 9.274 49.969 1.00 33.39 8 GLN B C 1
ATOM 3575 O O . GLN B 1 8 ? -8.091 10.475 50.214 1.00 36.60 8 GLN B O 1
ATOM 3581 N N . LEU B 1 9 ? -8.016 8.776 48.748 1.00 33.97 9 LEU B N 1
ATOM 3582 C CA . LEU B 1 9 ? -7.786 9.632 47.587 1.00 29.79 9 LEU B CA 1
ATOM 3583 C C . LEU B 1 9 ? -9.029 10.460 47.292 1.00 30.03 9 LEU B C 1
ATOM 3584 O O . LEU B 1 9 ? -10.148 9.960 47.385 1.00 29.68 9 LEU B O 1
ATOM 3589 N N . ARG B 1 10 ? -8.840 11.718 46.925 1.00 26.67 10 ARG B N 1
ATOM 3590 C CA . ARG B 1 10 ? -9.976 12.558 46.573 1.00 31.87 10 ARG B CA 1
ATOM 3591 C C . ARG B 1 10 ? -9.627 13.449 45.378 1.00 28.23 10 ARG B C 1
ATOM 3592 O O . ARG B 1 10 ? -8.545 14.034 45.330 1.00 29.70 10 ARG B O 1
ATOM 3600 N N . LEU B 1 11 ? -10.544 13.578 44.425 1.00 30.69 11 LEU B N 1
ATOM 3601 C CA . LEU B 1 11 ? -10.299 14.443 43.270 1.00 27.76 11 LEU B CA 1
ATOM 3602 C C . LEU B 1 11 ? -10.920 15.817 43.458 1.00 34.29 11 LEU B C 1
ATOM 3603 O O . LEU B 1 11 ? -12.079 15.937 43.868 1.00 31.97 11 LEU B O 1
ATOM 3608 N N . PHE B 1 12 ? -10.146 16.856 43.149 1.00 29.39 12 PHE B N 1
ATOM 3609 C CA . PHE B 1 12 ? -10.620 18.228 43.267 1.00 30.97 12 PHE B CA 1
ATOM 3610 C C . PHE B 1 12 ? -10.534 18.922 41.908 1.00 40.33 12 PHE B C 1
ATOM 3611 O O . PHE B 1 12 ? -9.671 18.598 41.097 1.00 40.08 12 PHE B O 1
ATOM 3619 N N . SER B 1 13 ? -11.430 19.870 41.665 1.00 43.05 13 SER B N 1
ATOM 3620 C CA . SER B 1 13 ? -11.447 20.602 40.401 1.00 45.58 13 SER B CA 1
ATOM 3621 C C . SER B 1 13 ? -11.324 22.089 40.673 1.00 48.21 13 SER B C 1
ATOM 3622 O O . SER B 1 13 ? -12.292 22.836 40.542 1.00 54.79 13 SER B O 1
ATOM 3625 N N . LEU B 1 14 ? -10.123 22.516 41.051 1.00 44.38 14 LEU B N 1
ATOM 3626 C CA . LEU B 1 14 ? -9.930 23.852 41.583 1.00 50.24 14 LEU B CA 1
ATOM 3627 C C . LEU B 1 14 ? -8.771 24.580 40.913 1.00 58.76 14 LEU B C 1
ATOM 3628 O O . LEU B 1 14 ? -8.231 25.537 41.473 1.00 62.60 14 LEU B O 1
ATOM 3633 N N . GLY B 1 15 ? -8.386 24.127 39.723 1.00 52.81 15 GLY B N 1
ATOM 3634 C CA . GLY B 1 15 ? -7.262 24.717 39.018 1.00 54.52 15 GLY B CA 1
ATOM 3635 C C . GLY B 1 15 ? -6.011 23.857 39.058 1.00 57.26 15 GLY B C 1
ATOM 3636 O O . GLY B 1 15 ? -5.967 22.840 39.750 1.00 56.98 15 GLY B O 1
ATOM 3637 N N . GLN B 1 16 ? -4.991 24.271 38.312 1.00 54.39 16 GLN B N 1
ATOM 3638 C CA . GLN B 1 16 ? -3.736 23.529 38.232 1.00 59.18 16 GLN B CA 1
ATOM 3639 C C . GLN B 1 16 ? -3.123 23.250 39.601 1.00 54.88 16 GLN B C 1
ATOM 3640 O O . GLN B 1 16 ? -2.826 24.177 40.349 1.00 64.12 16 GLN B O 1
ATOM 3646 N N . GLY B 1 17 ? -2.914 21.974 39.911 1.00 50.97 17 GLY B N 1
ATOM 3647 C CA . GLY B 1 17 ? -2.283 21.577 41.164 1.00 53.18 17 G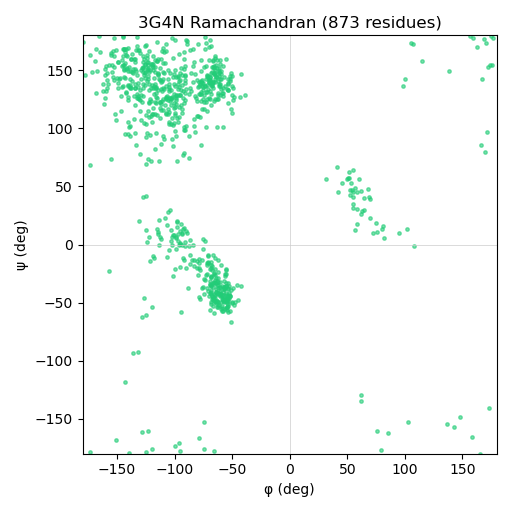LY B CA 1
ATOM 3648 C C . GLY B 1 17 ? -2.958 22.062 42.440 1.00 56.66 17 GLY B C 1
ATOM 3649 O O . GLY B 1 17 ? -2.383 21.986 43.532 1.00 62.28 17 GLY B O 1
ATOM 3650 N N . VAL B 1 18 ? -4.179 22.566 42.320 1.00 53.08 18 VAL B N 1
ATOM 3651 C CA . VAL B 1 18 ? -4.875 23.089 43.486 1.00 56.54 18 VAL B CA 1
ATOM 3652 C C . VAL B 1 18 ? -5.716 22.014 44.170 1.00 52.85 18 VAL B C 1
ATOM 3653 O O . VAL B 1 18 ? -6.562 21.361 43.542 1.00 49.31 18 VAL B O 1
ATOM 3657 N N . CYS B 1 19 ? -5.458 21.832 45.459 1.00 46.54 19 CYS B N 1
ATOM 3658 C CA . CYS B 1 19 ? -6.207 20.890 46.281 1.00 48.87 19 CYS B CA 1
ATOM 3659 C C . CYS B 1 19 ? -7.060 21.624 47.313 1.00 52.69 19 CYS B C 1
ATOM 3660 O O . CYS B 1 19 ? -6.793 22.781 47.642 1.00 58.48 19 CYS B O 1
ATOM 3663 N N . GLY B 1 20 ? -8.085 20.945 47.821 1.00 44.62 20 GLY B N 1
ATOM 3664 C CA . GLY B 1 20 ? -8.918 21.503 48.865 1.00 43.53 20 GLY B CA 1
ATOM 3665 C C . GLY B 1 20 ? -8.181 21.602 50.189 1.00 48.45 20 GLY B C 1
ATOM 3666 O O . GLY B 1 20 ? -7.081 21.070 50.352 1.00 42.14 20 GLY B O 1
ATOM 3667 N N . ASP B 1 21 ? -8.797 22.295 51.139 1.00 52.83 21 ASP B N 1
ATOM 3668 C CA . ASP B 1 21 ? -8.229 22.452 52.468 1.00 62.73 21 ASP B CA 1
ATOM 3669 C C . ASP B 1 21 ? -7.978 21.102 53.133 1.00 60.52 21 ASP B C 1
ATOM 3670 O O . ASP B 1 21 ? -8.863 20.242 53.167 1.00 60.29 21 ASP B O 1
ATOM 3675 N N . LYS B 1 22 ? -6.769 20.932 53.657 1.00 56.55 22 LYS B N 1
ATOM 3676 C CA . LYS B 1 22 ? -6.363 19.706 54.350 1.00 57.82 22 LYS B CA 1
ATOM 3677 C C . LYS B 1 22 ? -6.099 18.560 53.375 1.00 47.79 22 LYS B C 1
ATOM 3678 O O . LYS B 1 22 ? -6.086 17.387 53.756 1.00 46.87 22 LYS B O 1
ATOM 3684 N N . TYR B 1 23 ? -5.900 18.908 52.111 1.00 45.63 23 TYR B N 1
ATOM 3685 C CA . TYR B 1 23 ? -5.477 17.936 51.116 1.00 43.82 23 TYR B CA 1
ATOM 3686 C C . TYR B 1 23 ? -4.230 18.449 50.401 1.00 47.23 23 TYR B C 1
ATOM 3687 O O . TYR B 1 23 ? -3.932 19.639 50.427 1.00 52.44 23 TYR B O 1
ATOM 3696 N N . ARG B 1 24 ? -3.495 17.534 49.787 1.00 35.61 24 ARG B N 1
ATOM 3697 C CA . ARG B 1 24 ? -2.299 17.879 49.034 1.00 44.63 24 ARG B CA 1
ATOM 3698 C C . ARG B 1 24 ? -2.278 16.987 47.798 1.00 39.64 24 ARG B C 1
ATOM 3699 O O . ARG B 1 24 ? -2.961 15.969 47.763 1.00 38.99 24 ARG B O 1
ATOM 3707 N N . PRO B 1 25 ? -1.491 17.354 46.779 1.00 38.49 25 PRO B N 1
ATOM 3708 C CA . PRO B 1 25 ? -1.554 16.560 45.546 1.00 39.32 25 PRO B CA 1
ATOM 3709 C C . PRO B 1 25 ? -0.747 15.253 45.611 1.00 38.49 25 PRO B C 1
ATOM 3710 O O . PRO B 1 25 ? 0.377 15.219 46.109 1.00 42.02 25 PRO B O 1
ATOM 3714 N N . VAL B 1 26 ? -1.347 14.174 45.123 1.00 32.07 26 VAL B N 1
ATOM 3715 C CA . VAL B 1 26 ? -0.661 12.899 44.994 1.00 30.71 26 VAL B CA 1
ATOM 3716 C C . VAL B 1 26 ? 0.477 13.062 43.966 1.00 37.26 26 VAL B C 1
ATOM 3717 O O . VAL B 1 26 ? 0.300 13.745 42.960 1.00 39.59 26 VAL B O 1
ATOM 3721 N N . ASN B 1 27 ? 1.638 12.456 44.221 1.00 37.98 27 ASN B N 1
ATOM 3722 C CA . ASN B 1 27 ? 2.757 12.528 43.274 1.00 42.42 27 ASN B CA 1
ATOM 3723 C C . ASN B 1 27 ? 2.830 11.260 42.425 1.00 44.52 27 ASN B C 1
ATOM 3724 O O . ASN B 1 27 ? 2.060 10.311 42.642 1.00 43.62 27 ASN B O 1
ATOM 3729 N N . ARG B 1 28 ? 3.750 11.235 41.467 1.00 41.64 28 ARG B N 1
ATOM 3730 C CA . ARG B 1 28 ? 3.709 10.214 40.424 1.00 37.66 28 ARG B CA 1
ATOM 3731 C C . ARG B 1 28 ? 4.159 8.856 40.943 1.00 34.55 28 ARG B C 1
ATOM 3732 O O . ARG B 1 28 ? 3.728 7.821 40.437 1.00 41.10 28 ARG B O 1
ATOM 3740 N N . GLU B 1 29 ? 5.038 8.858 41.941 1.00 35.19 29 GLU B N 1
ATOM 3741 C CA . GLU B 1 29 ? 5.425 7.610 42.606 1.00 42.26 29 GLU B CA 1
ATOM 3742 C C . GLU B 1 29 ? 4.263 7.015 43.421 1.00 40.18 29 GLU B C 1
ATOM 3743 O O . GLU B 1 29 ? 4.020 5.806 43.398 1.00 47.97 29 GLU B O 1
ATOM 3749 N N . GLU B 1 30 ? 3.534 7.864 44.132 1.00 31.00 30 GLU B N 1
ATOM 3750 C CA . GLU B 1 30 ? 2.355 7.388 44.865 1.00 29.92 30 GLU B CA 1
ATOM 3751 C C . GLU B 1 30 ? 1.269 6.849 43.917 1.00 31.19 30 GLU B C 1
ATOM 3752 O O . GLU B 1 30 ? 0.766 5.741 44.102 1.00 38.83 30 GLU B O 1
ATOM 3758 N N . ALA B 1 31 ? 0.930 7.633 42.898 1.00 36.69 31 ALA B N 1
ATOM 3759 C CA . ALA B 1 31 ? -0.011 7.213 41.848 1.00 33.91 31 ALA B CA 1
ATOM 3760 C C . ALA B 1 31 ? 0.335 5.862 41.182 1.00 37.75 31 ALA B C 1
ATOM 3761 O O . ALA B 1 31 ? -0.555 5.034 40.964 1.00 41.70 31 ALA B O 1
ATOM 3763 N N . GLN B 1 32 ? 1.613 5.633 40.866 1.00 30.18 32 GLN B N 1
ATOM 3764 C CA . GLN B 1 32 ? 2.027 4.367 40.243 1.00 33.94 32 GLN B CA 1
ATOM 3765 C C . GLN B 1 32 ? 1.778 3.204 41.191 1.00 36.96 32 GLN B C 1
ATOM 3766 O O . GLN B 1 32 ? 1.317 2.130 40.783 1.00 40.14 32 GLN B O 1
ATOM 3772 N N . SER B 1 33 ? 2.078 3.456 42.463 1.00 30.32 33 SER B N 1
ATOM 3773 C CA . SER B 1 33 ? 1.893 2.511 43.547 1.00 42.09 33 SER B CA 1
ATOM 3774 C C . SER B 1 33 ? 0.465 2.013 43.620 1.00 42.00 33 SER B C 1
ATOM 3775 O O . SER B 1 33 ? 0.214 0.854 43.953 1.00 42.34 33 SER B O 1
ATOM 3778 N N . VAL B 1 34 ? -0.475 2.897 43.319 1.00 37.71 34 VAL B N 1
ATOM 3779 C CA . VAL B 1 34 ? -1.882 2.523 43.358 1.00 42.44 34 VAL B CA 1
ATOM 3780 C C . VAL B 1 34 ? -2.558 2.824 42.020 1.00 39.12 34 VAL B C 1
ATOM 3781 O O . VAL B 1 34 ? -3.679 3.309 41.981 1.00 41.10 34 VAL B O 1
ATOM 3785 N N . LYS B 1 35 ? -1.859 2.524 40.929 1.00 38.25 35 LYS B N 1
ATOM 3786 C CA . LYS B 1 35 ? -2.347 2.885 39.591 1.00 38.58 35 LYS B CA 1
ATOM 3787 C C . LYS B 1 35 ? -3.754 2.359 39.304 1.00 30.74 35 LYS B C 1
ATOM 3788 O O . LYS B 1 35 ? -4.643 3.125 38.945 1.00 32.55 35 LYS B O 1
ATOM 3794 N N . SER B 1 36 ? -3.941 1.053 39.472 1.00 40.37 36 SER B N 1
ATOM 3795 C CA . SER B 1 36 ? -5.235 0.380 39.296 1.00 41.70 36 SER B CA 1
ATOM 3796 C C . SER B 1 36 ? -6.398 1.123 39.946 1.00 44.21 36 SER B C 1
ATOM 3797 O O . SER B 1 36 ? -7.461 1.295 39.342 1.00 43.03 36 SER B O 1
ATOM 3800 N N . ASN B 1 37 ? -6.206 1.525 41.199 1.00 33.71 37 ASN B N 1
ATOM 3801 C CA . ASN B 1 37 ? -7.275 2.121 41.991 1.00 26.76 37 ASN B CA 1
ATOM 3802 C C . ASN B 1 37 ? -7.640 3.503 41.480 1.00 23.61 37 ASN B C 1
ATOM 3803 O O . ASN B 1 37 ? -8.810 3.847 41.387 1.00 28.62 37 ASN B O 1
ATOM 3808 N N . ILE B 1 38 ? -6.629 4.311 41.175 1.00 28.08 38 ILE B N 1
ATOM 3809 C CA . ILE B 1 38 ? -6.866 5.666 40.667 1.00 29.03 38 ILE B CA 1
ATOM 3810 C C . ILE B 1 38 ? -7.562 5.654 39.290 1.00 27.08 38 ILE B C 1
ATOM 3811 O O . ILE B 1 38 ? -8.521 6.394 39.038 1.00 26.89 38 ILE B O 1
ATOM 3816 N N . VAL B 1 39 ? -7.077 4.814 38.396 1.00 31.17 39 VAL B N 1
ATOM 3817 C CA . VAL B 1 39 ? -7.638 4.786 37.041 1.00 34.28 39 VAL B CA 1
ATOM 3818 C C . VAL B 1 39 ? -9.090 4.292 37.072 1.00 34.11 39 VAL B C 1
ATOM 3819 O O . VAL B 1 39 ? -9.918 4.740 36.287 1.00 36.66 39 VAL B O 1
ATOM 3823 N N . GLY B 1 40 ? -9.408 3.405 38.014 1.00 29.10 40 GLY B N 1
ATOM 3824 C CA . GLY B 1 40 ? -10.768 2.906 38.151 1.00 26.93 40 GLY B CA 1
ATOM 3825 C C . GLY B 1 40 ? -11.753 3.887 38.789 1.00 28.92 40 GLY B C 1
ATOM 3826 O O . GLY B 1 40 ? -12.910 3.550 38.995 1.00 33.74 40 GLY B O 1
ATOM 3827 N N . MET B 1 41 ? -11.315 5.112 39.069 1.00 26.02 41 MET B N 1
ATOM 3828 C CA . MET B 1 41 ? -12.226 6.148 39.563 1.00 29.81 41 MET B CA 1
ATOM 3829 C C . MET B 1 41 ? -12.389 7.263 38.525 1.00 35.40 41 MET B C 1
ATOM 3830 O O . MET B 1 41 ? -13.049 8.280 38.787 1.00 38.89 41 MET B O 1
ATOM 3835 N N . MET B 1 42 ? -11.813 7.050 37.340 1.00 30.05 42 MET B N 1
ATOM 3836 C CA . MET B 1 42 ? -11.762 8.081 36.306 1.00 29.05 42 MET B CA 1
ATOM 3837 C C . MET B 1 42 ? -12.676 7.811 35.103 1.00 24.90 42 MET B C 1
ATOM 3838 O O . MET B 1 42 ? -12.909 6.661 34.720 1.00 22.91 42 MET B O 1
ATOM 3843 N N . GLY B 1 43 ? -13.197 8.878 34.506 1.00 31.72 43 GLY B N 1
ATOM 3844 C CA . GLY B 1 43 ? -13.864 8.750 33.216 1.00 35.82 43 GLY B CA 1
ATOM 3845 C C . GLY B 1 43 ? -12.914 8.209 32.149 1.00 34.02 43 GLY B C 1
ATOM 3846 O O . GLY B 1 43 ? -11.698 8.309 32.274 1.00 33.23 43 GLY B O 1
ATOM 3847 N N . GLN B 1 44 ? -13.470 7.648 31.083 1.00 33.71 44 GLN B N 1
ATOM 3848 C CA . GLN B 1 44 ? -12.665 6.933 30.107 1.00 27.77 44 GLN B CA 1
ATOM 3849 C C . GLN B 1 44 ? -11.525 7.774 29.539 1.00 30.11 44 GLN B C 1
ATOM 3850 O O . GLN B 1 44 ? -10.411 7.281 29.419 1.00 29.12 44 GLN B O 1
ATOM 3856 N N . TRP B 1 45 ? -11.803 9.034 29.203 1.00 30.39 45 TRP B N 1
ATOM 3857 C CA . TRP B 1 45 ? -10.796 9.937 28.632 1.00 30.66 45 TRP B CA 1
ATOM 3858 C C . TRP B 1 45 ? -10.464 11.087 29.581 1.00 36.16 45 TRP B C 1
ATOM 3859 O O . TRP B 1 45 ? -9.971 12.138 29.166 1.00 38.46 45 TRP B O 1
ATOM 3870 N N . GLN B 1 46 ? -10.749 10.889 30.860 1.00 38.14 46 GLN B N 1
ATOM 3871 C CA . GLN B 1 46 ? -10.373 11.862 31.881 1.00 33.58 46 GLN B CA 1
ATOM 3872 C C . GLN B 1 46 ? -8.863 11.921 31.956 1.00 34.83 46 GLN B C 1
ATOM 3873 O O . GLN B 1 46 ? -8.190 10.905 31.833 1.00 33.40 46 GLN B O 1
ATOM 3879 N N . ILE B 1 47 ? -8.338 13.120 32.161 1.00 31.96 47 ILE B N 1
ATOM 3880 C CA . ILE B 1 47 ? -6.939 13.311 32.452 1.00 33.59 47 ILE B CA 1
ATOM 3881 C C . ILE B 1 47 ? -6.872 14.160 33.710 1.00 36.08 47 ILE B C 1
ATOM 3882 O O . ILE B 1 47 ? -7.408 15.268 33.738 1.00 35.61 47 ILE B O 1
ATOM 3887 N N . SER B 1 48 ? -6.208 13.653 34.742 1.00 36.87 48 SER B N 1
ATOM 3888 C CA . SER B 1 48 ? -6.180 14.346 36.024 1.00 35.69 48 SER B CA 1
ATOM 3889 C C . SER B 1 48 ? -4.772 14.653 36.500 1.00 39.88 48 SER B C 1
ATOM 3890 O O . SER B 1 48 ? -3.835 13.915 36.202 1.00 41.05 48 SER B O 1
ATOM 3893 N N . GLY B 1 49 ? -4.628 15.737 37.260 1.00 34.89 49 GLY B N 1
ATOM 3894 C CA . GLY B 1 49 ? -3.307 16.231 37.610 1.00 31.77 49 GLY B CA 1
ATOM 3895 C C . GLY B 1 49 ? -2.685 15.579 38.831 1.00 37.35 49 GLY B C 1
ATOM 3896 O O . GLY B 1 49 ? -3.390 15.185 39.773 1.00 37.38 49 GLY B O 1
ATOM 3897 N N . LEU B 1 50 ? -1.360 15.471 38.809 1.00 34.36 50 LEU B N 1
ATOM 3898 C CA . LEU B 1 50 ? -0.596 15.007 39.952 1.00 40.06 50 LEU B CA 1
ATOM 3899 C C . LEU B 1 50 ? 0.370 16.102 40.371 1.00 41.73 50 LEU B C 1
ATOM 3900 O O . LEU B 1 50 ? 0.355 17.200 39.808 1.00 37.29 50 LEU B O 1
ATOM 3905 N N . ALA B 1 51 ? 1.202 15.800 41.365 1.00 42.72 51 ALA B N 1
ATOM 3906 C CA . ALA B 1 51 ? 2.177 16.756 41.866 1.00 42.96 51 ALA B CA 1
ATOM 3907 C C . ALA B 1 51 ? 3.285 17.018 40.849 1.00 45.14 51 ALA B C 1
ATOM 3908 O O . ALA B 1 51 ? 3.756 16.098 40.183 1.00 46.19 51 ALA B O 1
ATOM 3910 N N . ASN B 1 52 ? 3.671 18.287 40.730 1.00 49.37 52 ASN B N 1
ATOM 3911 C CA . ASN B 1 52 ? 4.885 18.706 40.012 1.00 38.96 52 ASN B CA 1
ATOM 3912 C C . ASN B 1 52 ? 4.871 18.498 38.498 1.00 44.01 52 ASN B C 1
ATOM 3913 O O . ASN B 1 52 ? 5.837 17.981 37.939 1.00 50.57 52 ASN B O 1
ATOM 3918 N N . GLY B 1 53 ? 3.792 18.916 37.848 1.00 40.13 53 GLY B N 1
ATOM 3919 C CA . GLY B 1 53 ? 3.673 18.819 36.404 1.00 47.48 53 GLY B CA 1
ATOM 3920 C C . GLY B 1 53 ? 3.536 17.415 35.841 1.00 50.67 53 GLY B C 1
ATOM 3921 O O . GLY B 1 53 ? 4.111 17.110 34.799 1.00 57.66 53 GLY B O 1
ATOM 3922 N N . TRP B 1 54 ? 2.783 16.553 36.518 1.00 44.06 54 TRP B N 1
ATOM 3923 C CA . TRP B 1 54 ? 2.465 15.244 35.954 1.00 39.76 54 TRP B CA 1
ATOM 3924 C C . TRP B 1 54 ? 0.963 15.093 35.896 1.00 39.09 54 TRP B C 1
ATOM 3925 O O . TRP B 1 54 ? 0.259 15.765 36.634 1.00 38.72 54 TRP B O 1
ATOM 3936 N N . VAL B 1 55 ? 0.475 14.259 34.980 1.00 42.17 55 VAL B N 1
ATOM 3937 C CA . VAL B 1 55 ? -0.938 13.905 34.940 1.00 40.18 55 VAL B CA 1
ATOM 3938 C C . VAL B 1 55 ? -1.049 12.400 34.933 1.00 37.01 55 VAL B C 1
ATOM 3939 O O . VAL B 1 55 ? -0.071 11.713 34.665 1.00 41.05 55 VAL B O 1
ATOM 3943 N N . ILE B 1 56 ? -2.232 11.894 35.265 1.00 37.34 56 ILE B N 1
ATOM 3944 C CA . ILE B 1 56 ? -2.569 10.494 35.033 1.00 36.73 56 ILE B CA 1
ATOM 3945 C C . ILE B 1 56 ? -3.812 10.439 34.151 1.00 37.51 56 ILE B C 1
ATOM 3946 O O . ILE B 1 56 ? -4.776 11.170 34.384 1.00 38.90 56 ILE B O 1
ATOM 3951 N N . MET B 1 57 ? -3.765 9.601 33.116 1.00 46.20 57 MET B N 1
ATOM 3952 C CA . MET B 1 57 ? -4.853 9.500 32.141 1.00 41.70 57 MET B CA 1
ATOM 3953 C C . MET B 1 57 ? -5.847 8.378 32.470 1.00 36.45 57 MET B C 1
ATOM 3954 O O . MET B 1 57 ? -5.489 7.375 33.089 1.00 34.85 57 MET B O 1
ATOM 3959 N N . GLY B 1 58 ? -7.096 8.547 32.053 1.00 30.01 58 GLY B N 1
ATOM 3960 C CA . GLY B 1 58 ? -8.129 7.571 32.339 1.00 29.07 58 GLY B CA 1
ATOM 3961 C C . GLY B 1 58 ? -7.914 6.232 31.654 1.00 25.39 58 GLY B C 1
ATOM 3962 O O . GLY B 1 58 ? -6.914 6.030 30.967 1.00 26.81 58 GLY B O 1
ATOM 3963 N N . PRO B 1 59 ? -8.865 5.305 31.834 1.00 23.92 59 PRO B N 1
ATOM 3964 C CA . PRO B 1 59 ? -8.674 3.925 31.375 1.00 29.43 59 PRO B CA 1
ATOM 3965 C C . PRO B 1 59 ? -8.662 3.811 29.837 1.00 30.32 59 PRO B C 1
ATOM 3966 O O . PRO B 1 59 ? -8.020 2.913 29.285 1.00 31.45 59 PRO B O 1
ATOM 3970 N N . GLY B 1 60 ? -9.355 4.729 29.173 1.00 29.11 60 GLY B N 1
ATOM 3971 C CA . GLY B 1 60 ? -9.391 4.762 27.716 1.00 29.47 60 GLY B CA 1
ATOM 3972 C C . GLY B 1 60 ? -7.977 4.959 27.214 1.00 34.19 60 GLY B C 1
ATOM 3973 O O . GLY B 1 60 ? -7.597 4.380 26.213 1.00 34.16 60 GLY B O 1
ATOM 3974 N N . TYR B 1 61 ? -7.194 5.758 27.937 1.00 33.57 61 TYR B N 1
ATOM 3975 C CA . TYR B 1 61 ? -5.803 6.005 27.573 1.00 35.12 61 TYR B CA 1
ATOM 3976 C C . TYR B 1 61 ? -4.856 5.019 28.249 1.00 35.32 61 TYR B C 1
ATOM 3977 O O . TYR B 1 61 ? -3.661 5.271 28.308 1.00 35.74 61 TYR B O 1
ATOM 3986 N N . ASN B 1 62 ? -5.390 3.936 28.805 1.00 35.54 62 ASN B N 1
ATOM 3987 C CA . ASN B 1 62 ? -4.553 2.924 29.442 1.00 36.52 62 ASN B CA 1
ATOM 3988 C C . ASN B 1 62 ? -3.900 3.415 30.756 1.00 40.66 62 ASN B C 1
ATOM 3989 O O . ASN B 1 62 ? -2.868 2.897 31.182 1.00 40.60 62 ASN B O 1
ATOM 3994 N N . GLY B 1 63 ? -4.499 4.420 31.380 1.00 35.06 63 GLY B N 1
ATOM 3995 C CA . GLY B 1 63 ? -4.010 4.932 32.654 1.00 32.96 63 GLY B CA 1
ATOM 3996 C C . GLY B 1 63 ? -2.549 5.348 32.637 1.00 40.72 63 GLY B C 1
ATOM 3997 O O . GLY B 1 63 ? -1.791 5.038 33.560 1.00 44.38 63 GLY B O 1
ATOM 3998 N N . GLU B 1 64 ? -2.146 6.068 31.597 1.00 36.02 64 GLU B N 1
ATOM 3999 C CA . GLU B 1 64 ? -0.757 6.523 31.501 1.00 37.13 64 GLU B CA 1
ATOM 4000 C C . GLU B 1 64 ? -0.449 7.663 32.468 1.00 37.33 64 GLU B C 1
ATOM 4001 O O . GLU B 1 64 ? -1.232 8.595 32.621 1.00 37.49 64 GLU B O 1
ATOM 4007 N N . ILE B 1 65 ? 0.699 7.577 33.123 1.00 36.99 65 ILE B N 1
ATOM 4008 C CA . ILE B 1 65 ? 1.185 8.676 33.943 1.00 40.17 65 ILE B CA 1
ATOM 4009 C C . ILE B 1 65 ? 2.289 9.386 33.183 1.00 41.49 65 ILE B C 1
ATOM 4010 O O . ILE B 1 65 ? 3.292 8.768 32.845 1.00 42.13 65 ILE B O 1
ATOM 4015 N N . LYS B 1 66 ? 2.108 10.676 32.909 1.00 36.96 66 LYS B N 1
ATOM 4016 C CA . LYS B 1 66 ? 3.079 11.412 32.089 1.00 44.20 66 LYS B CA 1
ATOM 4017 C C . LYS B 1 66 ? 3.116 12.894 32.450 1.00 43.14 66 LYS B C 1
ATOM 4018 O O . LYS B 1 66 ? 2.232 13.381 33.159 1.00 42.21 66 LYS B O 1
ATOM 4024 N N . PRO B 1 67 ? 4.132 13.625 31.959 1.00 48.65 67 PRO B N 1
ATOM 4025 C CA . PRO B 1 67 ? 4.174 15.065 32.233 1.00 46.80 67 PRO B CA 1
ATOM 4026 C C . PRO B 1 67 ? 3.009 15.756 31.550 1.00 43.74 67 PRO B C 1
ATOM 4027 O O . PRO B 1 67 ? 2.524 15.252 30.543 1.00 43.64 67 PRO B O 1
ATOM 4031 N N . GLY B 1 68 ? 2.548 16.875 32.095 1.00 43.17 68 GLY B N 1
ATOM 4032 C CA . GLY B 1 68 ? 1.345 17.498 31.570 1.00 49.02 68 GLY B CA 1
ATOM 4033 C C . GLY B 1 68 ? 0.618 18.400 32.548 1.00 51.31 68 GLY B C 1
ATOM 4034 O O . GLY B 1 68 ? 1.035 18.573 33.693 1.00 47.77 68 GLY B O 1
ATOM 4035 N N . THR B 1 69 ? -0.479 18.984 32.083 1.00 58.38 69 THR B N 1
ATOM 4036 C CA . THR B 1 69 ? -1.259 19.910 32.893 1.00 62.49 69 THR B CA 1
ATOM 4037 C C . THR B 1 69 ? -2.711 19.442 32.984 1.00 56.71 69 THR B C 1
ATOM 4038 O O . THR B 1 69 ? -3.159 18.650 32.159 1.00 60.02 69 THR B O 1
ATOM 4042 N N . ALA B 1 70 ? -3.436 19.930 33.987 1.00 55.30 70 ALA B N 1
ATOM 4043 C CA . ALA B 1 70 ? -4.857 19.621 34.140 1.00 47.79 70 ALA B CA 1
ATOM 4044 C C . ALA B 1 70 ? -5.506 20.545 35.163 1.00 50.96 70 ALA B C 1
ATOM 4045 O O . ALA B 1 70 ? -4.851 20.992 36.102 1.00 54.90 70 ALA B O 1
ATOM 4047 N N . SER B 1 71 ? -6.793 20.826 34.971 1.00 53.96 71 SER B N 1
ATOM 4048 C CA . SER B 1 71 ? -7.546 21.725 35.845 1.00 55.07 71 SER B CA 1
ATOM 4049 C C . SER B 1 71 ? -7.944 21.028 37.132 1.00 51.01 71 SER B C 1
ATOM 4050 O O . SER B 1 71 ? -8.252 21.677 38.128 1.00 49.09 71 SER B O 1
ATOM 4053 N N . ASN B 1 72 ? -7.982 19.702 37.086 1.00 49.39 72 ASN B N 1
ATOM 4054 C CA . ASN B 1 72 ? -8.347 18.906 38.247 1.00 44.88 72 ASN B CA 1
ATOM 4055 C C . ASN B 1 72 ? -7.175 18.056 38.713 1.00 46.32 72 ASN B C 1
ATOM 4056 O O . ASN B 1 72 ? -6.246 17.773 37.942 1.00 42.10 72 ASN B O 1
ATOM 4061 N N . THR B 1 73 ? -7.223 17.662 39.983 1.00 43.26 73 THR B N 1
ATOM 4062 C CA . THR B 1 73 ? -6.061 17.112 40.657 1.00 39.81 73 THR B CA 1
ATOM 4063 C C . THR B 1 73 ? -6.440 15.976 41.588 1.00 35.02 73 THR B C 1
ATOM 4064 O O . THR B 1 73 ? -7.365 16.114 42.383 1.00 38.56 73 THR B O 1
ATOM 4068 N N . TRP B 1 74 ? -5.745 14.846 41.479 1.00 30.11 74 TRP B N 1
ATOM 4069 C CA . TRP B 1 74 ? -5.885 13.802 42.480 1.00 33.51 74 TRP B CA 1
ATOM 4070 C C . TRP B 1 74 ? -5.147 14.225 43.732 1.00 29.38 74 TRP B C 1
ATOM 4071 O O . TRP B 1 74 ? -3.961 14.537 43.679 1.00 33.47 74 TRP B O 1
ATOM 4082 N N . CYS B 1 75 ? -5.856 14.230 44.857 1.00 24.92 75 CYS B N 1
ATOM 4083 C CA . CYS B 1 75 ? -5.254 14.652 46.120 1.00 31.10 75 CYS B CA 1
ATOM 4084 C C . CYS B 1 75 ? -5.407 13.611 47.222 1.00 31.78 75 CYS B C 1
ATOM 4085 O O . CYS B 1 75 ? -6.130 12.620 47.081 1.00 28.30 75 CYS B O 1
ATOM 4088 N N . TYR B 1 76 ? -4.709 13.868 48.323 1.00 31.36 76 TYR B N 1
ATOM 4089 C CA . TYR B 1 76 ? -4.596 12.955 49.438 1.00 35.42 76 TYR B CA 1
ATOM 4090 C C . TYR B 1 76 ? -4.471 13.831 50.685 1.00 39.57 76 TYR B C 1
ATOM 4091 O O . TYR B 1 76 ? -3.809 14.872 50.640 1.00 37.63 76 TYR B O 1
ATOM 4100 N N . PRO B 1 77 ? -5.098 13.411 51.799 1.00 37.24 77 PRO B N 1
ATOM 4101 C CA . PRO B 1 77 ? -5.111 14.214 53.032 1.00 40.82 77 PRO B CA 1
ATOM 4102 C C . PRO B 1 77 ? -3.710 14.615 53.477 1.00 34.07 77 PRO B C 1
ATOM 4103 O O . PRO B 1 77 ? -2.811 13.774 53.472 1.00 33.26 77 PRO B O 1
ATOM 4107 N N . THR B 1 78 ? -3.525 15.889 53.821 1.00 41.62 78 THR B N 1
ATOM 4108 C CA . THR B 1 78 ? -2.269 16.350 54.425 1.00 48.08 78 THR B CA 1
ATOM 4109 C C . THR B 1 78 ? -1.970 15.482 55.650 1.00 47.85 78 THR B C 1
ATOM 4110 O O . THR B 1 78 ? -0.824 15.107 55.900 1.00 46.56 78 THR B O 1
ATOM 4114 N N . ASN B 1 79 ? -3.029 15.140 56.379 1.00 49.33 79 ASN B N 1
ATOM 4115 C CA . ASN B 1 79 ? -2.943 14.213 57.496 1.00 51.04 79 ASN B CA 1
ATOM 4116 C C . ASN B 1 79 ? -3.852 12.993 57.318 1.00 39.29 79 ASN B C 1
ATOM 4117 O O . ASN B 1 79 ? -5.033 13.014 57.694 1.00 45.73 79 ASN B O 1
ATOM 4122 N N . PRO B 1 80 ? -3.293 11.902 56.779 1.00 36.34 80 PRO B N 1
ATOM 4123 C CA . PRO B 1 80 ? -4.146 10.763 56.432 1.00 41.97 80 PRO B CA 1
ATOM 4124 C C . PRO B 1 80 ? -4.513 9.994 57.690 1.00 46.61 80 PRO B C 1
ATOM 4125 O O . PRO B 1 80 ? -3.810 10.113 58.695 1.00 50.86 80 PRO B O 1
ATOM 4129 N N . VAL B 1 81 ? -5.590 9.215 57.638 1.00 40.82 81 VAL B N 1
ATOM 4130 C CA . VAL B 1 81 ? -5.916 8.318 58.738 1.00 35.43 81 VAL B CA 1
ATOM 4131 C C . VAL B 1 81 ? -5.042 7.096 58.560 1.00 36.90 81 VAL B C 1
ATOM 4132 O O . VAL B 1 81 ? -5.047 6.470 57.509 1.00 36.93 81 VAL B O 1
ATOM 4136 N N . THR B 1 82 ? -4.267 6.771 59.583 1.00 34.50 82 THR B N 1
ATOM 4137 C CA . THR B 1 82 ? -3.269 5.714 59.486 1.00 27.15 82 THR B CA 1
ATOM 4138 C C . THR B 1 82 ? -3.877 4.398 59.922 1.00 32.04 82 THR B C 1
ATOM 4139 O O . THR B 1 82 ? -4.948 4.372 60.521 1.00 29.88 82 THR B O 1
ATOM 4143 N N . GLY B 1 83 ? -3.192 3.303 59.614 1.00 29.27 83 GLY B N 1
ATOM 4144 C CA . GLY B 1 83 ? -3.520 2.004 60.180 1.00 38.67 83 GLY B CA 1
ATOM 4145 C C . GLY B 1 83 ? -4.876 1.401 59.837 1.00 33.69 83 GLY B C 1
ATOM 4146 O O . GLY B 1 83 ? -5.513 0.783 60.685 1.00 29.46 83 GLY B O 1
ATOM 4147 N N . GLU B 1 84 ? -5.286 1.547 58.582 1.00 26.11 84 GLU B N 1
ATOM 4148 C CA . GLU B 1 84 ? -6.488 0.928 58.074 1.00 29.81 84 GLU B CA 1
ATOM 4149 C C . GLU B 1 84 ? -6.533 -0.559 58.365 1.00 28.06 84 GLU B C 1
ATOM 4150 O O . GLU B 1 84 ? -5.513 -1.239 58.372 1.00 27.13 84 GLU B O 1
ATOM 4156 N N . ILE B 1 85 ? -7.732 -1.076 58.577 1.00 21.54 85 ILE B N 1
ATOM 4157 C CA . ILE B 1 85 ? -7.889 -2.504 58.785 1.00 23.76 85 ILE B CA 1
ATOM 4158 C C . ILE B 1 85 ? -7.655 -3.192 57.456 1.00 31.04 85 ILE B C 1
ATOM 4159 O O . ILE B 1 85 ? -8.284 -2.838 56.477 1.00 32.70 85 ILE B O 1
ATOM 4164 N N . PRO B 1 86 ? -6.719 -4.158 57.415 1.00 38.08 86 PRO B N 1
ATOM 4165 C CA . PRO B 1 86 ? -6.450 -4.914 56.194 1.00 35.42 86 PRO B CA 1
ATOM 4166 C C . PRO B 1 86 ? -7.679 -5.657 55.764 1.00 41.51 86 PRO B C 1
ATOM 4167 O O . PRO B 1 86 ? -8.411 -6.176 56.598 1.00 44.27 86 PRO B O 1
ATOM 4171 N N . THR B 1 87 ? -7.894 -5.720 54.461 1.00 38.05 87 THR B N 1
ATOM 4172 C CA . THR B 1 87 ? -8.970 -6.510 53.925 1.00 50.44 87 THR B CA 1
ATOM 4173 C C . THR B 1 87 ? -8.406 -7.847 53.453 1.00 56.34 87 THR B C 1
ATOM 4174 O O . THR B 1 87 ? -7.919 -7.960 52.332 1.00 65.69 87 THR B O 1
ATOM 4178 N N . LEU B 1 88 ? -8.445 -8.854 54.321 1.00 49.50 88 LEU B N 1
ATOM 4179 C CA . LEU B 1 88 ? -7.966 -10.175 53.941 1.00 45.71 88 LEU B CA 1
ATOM 4180 C C . LEU B 1 88 ? -8.865 -10.717 52.833 1.00 54.92 88 LEU B C 1
ATOM 4181 O O . LEU B 1 88 ? -9.975 -10.215 52.617 1.00 54.92 88 LEU B O 1
ATOM 4186 N N . SER B 1 89 ? -8.393 -11.728 52.115 1.00 58.32 89 SER B N 1
ATOM 4187 C CA . SER B 1 89 ? -9.201 -12.296 51.042 1.00 61.05 89 SER B CA 1
ATOM 4188 C C . SER B 1 89 ? -10.184 -13.309 51.617 1.00 58.46 89 SER B C 1
ATOM 4189 O O . SER B 1 89 ? -9.969 -13.855 52.705 1.00 54.25 89 SER B O 1
ATOM 4192 N N . ALA B 1 90 ? -11.260 -13.553 50.880 1.00 62.31 90 ALA B N 1
ATOM 4193 C CA . ALA B 1 90 ? -12.363 -14.380 51.361 1.00 59.29 90 ALA B CA 1
ATOM 4194 C C . ALA B 1 90 ? -11.912 -15.742 51.892 1.00 56.04 90 ALA B C 1
ATOM 4195 O O . ALA B 1 90 ? -10.988 -16.351 51.362 1.00 54.11 90 ALA B O 1
ATOM 4197 N N . LEU B 1 91 ? -12.560 -16.197 52.958 1.00 51.95 91 LEU B N 1
ATOM 4198 C CA . LEU B 1 91 ? -12.432 -17.578 53.422 1.00 49.94 91 LEU B CA 1
ATOM 4199 C C . LEU B 1 91 ? -13.599 -18.401 52.872 1.00 56.00 91 LEU B C 1
ATOM 4200 O O . LEU B 1 91 ? -14.756 -18.001 52.996 1.00 52.60 91 LEU B O 1
ATOM 4205 N N . ASP B 1 92 ? -13.293 -19.540 52.251 1.00 56.18 92 ASP B N 1
ATOM 4206 C CA . ASP B 1 92 ? -14.301 -20.303 51.518 1.00 57.00 92 ASP B CA 1
ATOM 4207 C C . ASP B 1 92 ? -14.787 -21.540 52.256 1.00 59.54 92 ASP B C 1
ATOM 4208 O O . ASP B 1 92 ? -14.000 -22.410 52.628 1.00 62.65 92 ASP B O 1
ATOM 4213 N N . ILE B 1 93 ? -16.097 -21.606 52.460 1.00 63.38 93 ILE B N 1
ATOM 4214 C CA . ILE B 1 93 ? -16.741 -22.783 53.022 1.00 61.69 93 ILE B CA 1
ATOM 4215 C C . ILE B 1 93 ? -17.448 -23.495 51.883 1.00 59.28 93 ILE B C 1
ATOM 4216 O O . ILE B 1 93 ? -18.090 -22.851 51.055 1.00 62.02 93 ILE B O 1
ATOM 4221 N N . PRO B 1 94 ? -17.315 -24.826 51.823 1.00 59.67 94 PRO B N 1
ATOM 4222 C CA . PRO B 1 94 ? -17.924 -25.619 50.747 1.00 63.84 94 PRO B CA 1
ATOM 4223 C C . PRO B 1 94 ? -19.453 -25.532 50.749 1.00 61.97 94 PRO B C 1
ATOM 4224 O O . PRO B 1 94 ? -20.056 -25.181 51.766 1.00 54.59 94 PRO B O 1
ATOM 4228 N N . ASP B 1 95 ? -20.069 -25.839 49.612 1.00 64.29 95 ASP B N 1
ATOM 4229 C CA . ASP B 1 95 ? -21.522 -25.869 49.529 1.00 69.18 95 ASP B CA 1
ATOM 4230 C C . ASP B 1 95 ? -22.042 -26.865 50.563 1.00 67.71 95 ASP B C 1
ATOM 4231 O O . ASP B 1 95 ? -21.333 -27.792 50.958 1.00 68.80 95 ASP B O 1
ATOM 4236 N N . GLY B 1 96 ? -23.274 -26.657 51.012 1.00 62.26 96 GLY B N 1
ATOM 4237 C CA . GLY B 1 96 ? -23.913 -27.572 51.938 1.00 54.48 96 GLY B CA 1
ATOM 4238 C C . GLY B 1 96 ? -25.268 -27.040 52.347 1.00 48.37 96 GLY B C 1
ATOM 4239 O O . GLY B 1 96 ? -25.675 -25.956 51.917 1.00 39.02 96 GLY B O 1
ATOM 4240 N N . ASP B 1 97 ? -25.978 -27.812 53.165 1.00 50.43 97 ASP B N 1
ATOM 4241 C CA . ASP B 1 97 ? -27.206 -27.326 53.784 1.00 50.18 97 ASP B CA 1
ATOM 4242 C C . ASP B 1 97 ? -26.840 -26.209 54.761 1.00 41.86 97 ASP B C 1
ATOM 4243 O O . ASP B 1 97 ? -25.734 -26.184 55.291 1.00 41.30 97 ASP B O 1
ATOM 4248 N N . GLU B 1 98 ? -27.766 -25.290 54.994 1.00 39.93 98 GLU B N 1
ATOM 4249 C CA . GLU B 1 98 ? -27.478 -24.109 55.797 1.00 48.35 98 GLU B CA 1
ATOM 4250 C C . GLU B 1 98 ? -26.818 -24.424 57.133 1.00 51.43 98 GLU B C 1
ATOM 4251 O O . GLU B 1 98 ? -25.798 -23.831 57.475 1.00 55.20 98 GLU B O 1
ATOM 4257 N N . VAL B 1 99 ? -27.386 -25.353 57.889 1.00 48.12 99 VAL B N 1
ATOM 4258 C CA . VAL B 1 99 ? -26.874 -25.599 59.233 1.00 49.17 99 VAL B CA 1
ATOM 4259 C C . VAL B 1 99 ? -25.499 -26.232 59.216 1.00 45.03 99 VAL B C 1
ATOM 4260 O O . VAL B 1 99 ? -24.770 -26.151 60.192 1.00 47.17 99 VAL B O 1
ATOM 4264 N N . ASP B 1 100 ? -25.144 -26.863 58.103 1.00 50.52 100 ASP B N 1
ATOM 4265 C CA . ASP B 1 100 ? -23.798 -27.396 57.933 1.00 53.23 100 ASP B CA 1
ATOM 4266 C C . ASP B 1 100 ? -22.796 -26.285 57.631 1.00 49.57 100 ASP B C 1
ATOM 4267 O O . ASP B 1 100 ? -21.657 -26.325 58.090 1.00 51.16 100 ASP B O 1
ATOM 4272 N N . VAL B 1 101 ? -23.219 -25.297 56.849 1.00 46.24 101 VAL B N 1
ATOM 4273 C CA . VAL B 1 101 ? -22.348 -24.173 56.528 1.00 47.99 101 VAL B CA 1
ATOM 4274 C C . VAL B 1 101 ? -22.081 -23.364 57.788 1.00 52.93 101 VAL B C 1
ATOM 4275 O O . VAL B 1 101 ? -20.934 -23.009 58.067 1.00 57.55 101 VAL B O 1
ATOM 4279 N N . GLN B 1 102 ? -23.142 -23.099 58.553 1.00 47.38 102 GLN B N 1
ATOM 4280 C CA . GLN B 1 102 ? -23.040 -22.352 59.806 1.00 39.39 102 GLN B CA 1
ATOM 4281 C C . GLN B 1 102 ? -22.179 -23.100 60.808 1.00 37.13 102 GLN B C 1
ATOM 4282 O O . GLN B 1 102 ? -21.292 -22.515 61.419 1.00 37.71 102 GLN B O 1
ATOM 4288 N N . TRP B 1 103 ? -22.454 -24.391 60.984 1.00 31.79 103 TRP B N 1
ATOM 4289 C CA . TRP B 1 103 ? -21.669 -25.217 61.887 1.00 41.92 103 TRP B CA 1
ATOM 4290 C C . TRP B 1 103 ? -20.166 -25.053 61.652 1.00 52.77 103 TRP B C 1
ATOM 4291 O O . TRP B 1 103 ? -19.404 -24.802 62.585 1.00 55.85 103 TRP B O 1
ATOM 4302 N N . ARG B 1 104 ? -19.746 -25.214 60.401 1.00 52.77 104 ARG B N 1
ATOM 4303 C CA . ARG B 1 104 ? -18.334 -25.105 60.048 1.00 57.34 104 ARG B CA 1
ATOM 4304 C C . ARG B 1 104 ? -17.766 -23.744 60.432 1.00 52.48 104 ARG B C 1
ATOM 4305 O O . ARG B 1 104 ? -16.642 -23.643 60.921 1.00 54.75 104 ARG B O 1
ATOM 4313 N N . LEU B 1 105 ? -18.554 -22.701 60.200 1.00 53.57 105 LEU B N 1
ATOM 4314 C CA . LEU B 1 105 ? -18.129 -21.337 60.483 1.00 48.21 105 LEU B CA 1
ATOM 4315 C C . LEU B 1 105 ? -17.849 -21.112 61.955 1.00 47.19 105 LEU B C 1
ATOM 4316 O O . LEU B 1 105 ? -16.768 -20.653 62.319 1.00 48.95 105 LEU B O 1
ATOM 4321 N N . VAL B 1 106 ? -18.822 -21.446 62.794 1.00 44.06 106 VAL B N 1
ATOM 4322 C CA . VAL B 1 106 ? -18.783 -21.069 64.209 1.00 40.43 106 VAL B CA 1
ATOM 4323 C C . VAL B 1 106 ? -17.974 -22.003 65.113 1.00 42.99 106 VAL B C 1
ATOM 4324 O O . VAL B 1 106 ? -17.674 -21.654 66.257 1.00 43.80 106 VAL B O 1
ATOM 4328 N N . HIS B 1 107 ? -17.620 -23.182 64.612 1.00 45.25 107 HIS B N 1
ATOM 4329 C CA . HIS B 1 107 ? -16.709 -24.061 65.345 1.00 46.29 107 HIS B CA 1
ATOM 4330 C C . HIS B 1 107 ? -15.270 -23.915 64.856 1.00 42.40 107 HIS B C 1
ATOM 4331 O O . HIS B 1 107 ? -14.400 -24.698 65.227 1.00 40.24 107 HIS B O 1
ATOM 4338 N N . ASP B 1 108 ? -15.025 -22.925 64.009 1.00 45.14 108 ASP B N 1
ATOM 4339 C CA . ASP B 1 108 ? -13.678 -22.709 63.475 1.00 36.00 108 ASP B CA 1
ATOM 4340 C C . ASP B 1 108 ? -12.865 -21.905 64.478 1.00 34.85 108 ASP B C 1
ATOM 4341 O O . ASP B 1 108 ? -13.021 -20.691 64.573 1.00 33.84 108 ASP B O 1
ATOM 4346 N N . SER B 1 109 ? -11.992 -22.581 65.219 1.00 36.92 109 SER B N 1
ATOM 4347 C CA . SER B 1 109 ? -11.218 -21.923 66.267 1.00 41.24 109 SER B CA 1
ATOM 4348 C C . SER B 1 109 ? -10.350 -20.762 65.772 1.00 40.76 109 SER B C 1
ATOM 4349 O O . SER B 1 109 ? -10.487 -19.637 66.245 1.00 40.03 109 SER B O 1
ATOM 4352 N N . ALA B 1 110 ? -9.465 -21.031 64.820 1.00 37.57 110 ALA B N 1
ATOM 4353 C CA . ALA B 1 110 ? -8.521 -20.020 64.334 1.00 35.47 110 ALA B CA 1
ATOM 4354 C C . ALA B 1 110 ? -9.178 -18.880 63.530 1.00 34.86 110 ALA B C 1
ATOM 4355 O O . ALA B 1 110 ? -8.743 -17.725 63.578 1.00 36.03 110 ALA B O 1
ATOM 4357 N N . ASN B 1 111 ? -10.216 -19.207 62.771 1.00 38.84 111 ASN B N 1
ATOM 4358 C CA . ASN B 1 111 ? -10.843 -18.212 61.900 1.00 41.45 111 ASN B CA 1
ATOM 4359 C C . ASN B 1 111 ? -12.062 -17.509 62.514 1.00 37.91 111 ASN B C 1
ATOM 4360 O O . ASN B 1 111 ? -12.448 -16.433 62.061 1.00 35.14 111 ASN B O 1
ATOM 4365 N N . PHE B 1 112 ? -12.659 -18.108 63.542 1.00 33.73 112 PHE B N 1
ATOM 4366 C CA . PHE B 1 112 ? -13.875 -17.534 64.139 1.00 29.98 112 PHE B CA 1
ATOM 4367 C C . PHE B 1 112 ? -13.849 -17.334 65.667 1.00 31.93 112 PHE B C 1
ATOM 4368 O O . PHE B 1 112 ? -13.983 -16.210 66.158 1.00 31.58 112 PHE B O 1
ATOM 4376 N N . ILE B 1 113 ? -13.715 -18.424 66.415 1.00 32.36 113 ILE B N 1
ATOM 4377 C CA . ILE B 1 113 ? -13.819 -18.356 67.879 1.00 31.49 113 ILE B CA 1
ATOM 4378 C C . ILE B 1 113 ? -12.716 -17.500 68.506 1.00 32.74 113 ILE B C 1
ATOM 4379 O O . ILE B 1 113 ? -12.991 -16.639 69.335 1.00 33.49 113 ILE B O 1
ATOM 4384 N N . LYS B 1 114 ? -11.463 -17.727 68.110 1.00 31.22 114 LYS B N 1
ATOM 4385 C CA . LYS B 1 114 ? -10.359 -16.959 68.687 1.00 30.40 114 LYS B CA 1
ATOM 4386 C C . LYS B 1 114 ? -10.460 -15.466 68.417 1.00 27.85 114 LYS B C 1
ATOM 4387 O O . LYS B 1 114 ? -10.372 -14.669 69.351 1.00 36.23 114 LYS B O 1
ATOM 4393 N N . PRO B 1 115 ? -10.633 -15.064 67.141 1.00 27.52 115 PRO B N 1
ATOM 4394 C CA . PRO B 1 115 ? -10.690 -13.613 66.927 1.00 26.67 115 PRO B CA 1
ATOM 4395 C C . PRO B 1 115 ? -11.961 -12.959 67.491 1.00 24.97 115 PRO B C 1
ATOM 4396 O O . PRO B 1 115 ? -11.890 -11.800 67.877 1.00 22.29 115 PRO B O 1
ATOM 4400 N N . THR B 1 116 ? -13.097 -13.651 67.519 1.00 24.43 116 THR B N 1
ATOM 4401 C CA . THR B 1 116 ? -14.290 -13.007 68.106 1.00 23.57 116 THR B CA 1
ATOM 4402 C C . THR B 1 116 ? -14.150 -12.888 69.622 1.00 29.75 116 THR B C 1
ATOM 4403 O O . THR B 1 116 ? -14.497 -11.864 70.195 1.00 36.48 116 THR B O 1
ATOM 4407 N N . SER B 1 117 ? -13.607 -13.923 70.262 1.00 34.10 117 SER B N 1
ATOM 4408 C CA . SER B 1 117 ? -13.255 -13.838 71.676 1.00 25.93 117 SER B CA 1
ATOM 4409 C C . SER B 1 117 ? -12.270 -12.704 71.948 1.00 27.12 117 SER B C 1
ATOM 4410 O O . SER B 1 117 ? -12.462 -11.916 72.884 1.00 26.30 117 SER B O 1
ATOM 4413 N N . TYR B 1 118 ? -11.222 -12.598 71.133 1.00 28.78 118 TYR B N 1
ATOM 4414 C CA . TYR B 1 118 ? -10.204 -11.577 71.376 1.00 21.79 118 TYR B CA 1
ATOM 4415 C C . TYR B 1 118 ? -10.752 -10.176 71.173 1.00 24.96 118 TYR B C 1
ATOM 4416 O O . TYR B 1 118 ? -10.388 -9.240 71.897 1.00 23.21 118 TYR B O 1
ATOM 4425 N N . LEU B 1 119 ? -11.637 -10.019 70.192 1.00 20.32 119 LEU B N 1
ATOM 4426 C CA . LEU B 1 119 ? -12.284 -8.728 70.007 1.00 23.00 119 LEU B CA 1
ATOM 4427 C C . LEU B 1 119 ? -13.074 -8.305 71.262 1.00 27.27 119 LEU B C 1
ATOM 4428 O O . LEU B 1 119 ? -12.941 -7.178 71.731 1.00 20.74 119 LEU B O 1
ATOM 4433 N N . ALA B 1 120 ? -13.909 -9.200 71.780 1.00 25.21 120 ALA B N 1
ATOM 4434 C CA . ALA B 1 120 ? -14.627 -8.954 73.035 1.00 26.15 120 ALA B CA 1
ATOM 4435 C C . ALA B 1 120 ? -13.656 -8.578 74.155 1.00 20.50 120 ALA B C 1
ATOM 4436 O O . ALA B 1 120 ? -13.874 -7.619 74.882 1.00 17.35 120 ALA B O 1
ATOM 4438 N N . HIS B 1 121 ? -12.580 -9.350 74.268 1.00 23.01 121 HIS B N 1
ATOM 4439 C CA . HIS B 1 121 ? -11.508 -9.110 75.238 1.00 31.70 121 HIS B CA 1
ATOM 4440 C C . HIS B 1 121 ? -10.902 -7.710 75.110 1.00 31.02 121 HIS B C 1
ATOM 4441 O O . HIS B 1 121 ? -10.760 -6.984 76.098 1.00 22.77 121 HIS B O 1
ATOM 4448 N N . TYR B 1 122 ? -10.556 -7.316 73.891 1.00 27.73 122 TYR B N 1
ATOM 4449 C CA . TYR B 1 122 ? -9.897 -6.027 73.688 1.00 21.45 122 TYR B CA 1
ATOM 4450 C C . TYR B 1 122 ? -10.841 -4.867 73.986 1.00 21.79 122 TYR B C 1
ATOM 4451 O O . TYR B 1 122 ? -10.404 -3.764 74.329 1.00 24.49 122 TYR B O 1
ATOM 4460 N N . LEU B 1 123 ? -12.139 -5.106 73.811 1.00 20.07 123 LEU B N 1
ATOM 4461 C CA . LEU B 1 123 ? -13.135 -4.076 74.107 1.00 17.78 123 LEU B CA 1
ATOM 4462 C C . LEU B 1 123 ? -13.364 -3.938 75.612 1.00 18.02 123 LEU B C 1
ATOM 4463 O O . LEU B 1 123 ? -13.985 -2.973 76.065 1.00 24.48 123 LEU B O 1
ATOM 4468 N N . GLY B 1 124 ? -12.873 -4.912 76.378 1.00 20.43 124 GLY B N 1
ATOM 4469 C CA . GLY B 1 124 ? -12.993 -4.880 77.817 1.00 19.27 124 GLY B CA 1
ATOM 4470 C C . GLY B 1 124 ? -14.079 -5.767 78.427 1.00 23.34 124 GLY B C 1
ATOM 4471 O O . GLY B 1 124 ? -14.377 -5.626 79.595 1.00 27.96 124 GLY B O 1
ATOM 4472 N N . TYR B 1 125 ? -14.651 -6.689 77.661 1.00 25.22 125 TYR B N 1
ATOM 4473 C CA . TYR B 1 125 ? -15.560 -7.689 78.224 1.00 22.41 125 TYR B CA 1
ATOM 4474 C C . TYR B 1 125 ? -14.773 -8.666 79.087 1.00 24.64 125 TYR B C 1
ATOM 4475 O O . TYR B 1 125 ? -13.657 -9.071 78.740 1.00 25.96 125 TYR B O 1
ATOM 4484 N N . ALA B 1 126 ? -15.370 -9.075 80.197 1.00 27.86 126 ALA B N 1
ATOM 4485 C CA . ALA B 1 126 ? -14.673 -9.880 81.198 1.00 23.66 126 ALA B CA 1
ATOM 4486 C C . ALA B 1 126 ? -14.865 -11.353 80.922 1.00 27.27 126 ALA B C 1
ATOM 4487 O O . ALA B 1 126 ? -15.915 -11.759 80.440 1.00 31.98 126 ALA B O 1
ATOM 4489 N N . TRP B 1 127 ? -13.843 -12.149 81.224 1.00 24.89 127 TRP B N 1
ATOM 4490 C CA . TRP B 1 127 ? -13.934 -13.609 81.191 1.00 30.98 127 TRP B CA 1
ATOM 4491 C C . TRP B 1 127 ? -14.420 -14.181 79.866 1.00 36.48 127 TRP B C 1
ATOM 4492 O O . TRP B 1 127 ? -15.482 -14.827 79.772 1.00 28.57 127 TRP B O 1
ATOM 4503 N N . VAL B 1 128 ? -13.612 -13.953 78.838 1.00 36.69 128 VAL B N 1
ATOM 4504 C CA . VAL B 1 128 ? -13.895 -14.512 77.540 1.00 33.57 128 VAL B CA 1
ATOM 4505 C C . VAL B 1 128 ? -13.081 -15.779 77.352 1.00 41.03 128 VAL B C 1
ATOM 4506 O O . VAL B 1 128 ? -12.110 -15.802 76.595 1.00 49.44 128 VAL B O 1
ATOM 4510 N N . GLY B 1 129 ? -13.480 -16.826 78.065 1.00 39.35 129 GLY B N 1
ATOM 4511 C CA . GLY B 1 129 ? -12.819 -18.119 78.007 1.00 43.18 129 GLY B CA 1
ATOM 4512 C C . GLY B 1 129 ? -13.415 -19.061 79.044 1.00 44.13 129 GLY B C 1
ATOM 4513 O O . GLY B 1 129 ? -13.956 -18.608 80.050 1.00 30.17 129 GLY B O 1
ATOM 4514 N N . GLY B 1 130 ? -13.330 -20.364 78.795 1.00 42.62 130 GLY B N 1
ATOM 4515 C CA . GLY B 1 130 ? -13.814 -21.352 79.746 1.00 49.17 130 GLY B CA 1
ATOM 4516 C C . GLY B 1 130 ? -12.854 -21.431 80.915 1.00 55.37 130 GLY B C 1
ATOM 4517 O O . GLY B 1 130 ? -11.758 -20.882 80.847 1.00 56.50 130 GLY B O 1
ATOM 4518 N N . ASN B 1 131 ? -13.241 -22.095 81.999 1.00 56.78 131 ASN B N 1
ATOM 4519 C CA . ASN B 1 131 ? -12.329 -22.170 83.138 1.00 61.41 131 ASN B CA 1
ATOM 4520 C C . ASN B 1 131 ? -11.406 -23.397 83.102 1.00 61.57 131 ASN B C 1
ATOM 4521 O O . ASN B 1 131 ? -10.583 -23.597 83.995 1.00 62.23 131 ASN B O 1
ATOM 4526 N N . ASP B 1 132 ? -11.525 -24.194 82.044 1.00 58.42 132 ASP B N 1
ATOM 4527 C CA . ASP B 1 132 ? -10.553 -25.252 81.786 1.00 66.34 132 ASP B CA 1
ATOM 4528 C C . ASP B 1 132 ? -9.437 -24.822 80.821 1.00 57.66 132 ASP B C 1
ATOM 4529 O O . ASP B 1 132 ? -8.734 -25.662 80.254 1.00 62.07 132 ASP B O 1
ATOM 4534 N N . SER B 1 133 ? -9.278 -23.514 80.637 1.00 47.14 133 SER B N 1
ATOM 4535 C CA . SER B 1 133 ? -8.089 -22.977 79.968 1.00 48.49 133 SER B CA 1
ATOM 4536 C C . SER B 1 133 ? -7.654 -21.660 80.610 1.00 39.43 133 SER B C 1
ATOM 4537 O O . SER B 1 133 ? -8.455 -20.965 81.217 1.00 33.78 133 SER B O 1
ATOM 4540 N N . GLN B 1 134 ? -6.385 -21.301 80.470 1.00 31.68 134 GLN B N 1
ATOM 4541 C CA . GLN B 1 134 ? -5.929 -20.043 81.044 1.00 32.37 134 GLN B CA 1
ATOM 4542 C C . GLN B 1 134 ? -6.057 -18.893 80.048 1.00 35.91 134 GLN B C 1
ATOM 4543 O O . GLN B 1 134 ? -5.752 -17.742 80.362 1.00 42.20 134 GLN B O 1
ATOM 4549 N N . TYR B 1 135 ? -6.527 -19.203 78.846 1.00 37.63 135 TYR B N 1
ATOM 4550 C CA . TYR B 1 135 ? -6.421 -18.251 77.740 1.00 35.04 135 TYR B CA 1
ATOM 4551 C C . TYR B 1 135 ? -7.770 -17.843 77.147 1.00 35.21 135 TYR B C 1
ATOM 4552 O O . TYR B 1 135 ? -8.751 -18.578 77.241 1.00 36.19 135 TYR B O 1
ATOM 4561 N N . VAL B 1 136 ? -7.823 -16.672 76.526 1.00 32.09 136 VAL B N 1
ATOM 4562 C CA . VAL B 1 136 ? -9.070 -16.255 75.903 1.00 27.69 136 VAL B CA 1
ATOM 4563 C C . VAL B 1 136 ? -9.381 -17.030 74.615 1.00 35.64 136 VAL B C 1
ATOM 4564 O O . VAL B 1 136 ? -8.483 -17.370 73.830 1.00 32.50 136 VAL B O 1
ATOM 4568 N N . GLY B 1 137 ? -10.662 -17.327 74.419 1.00 29.86 137 GLY B N 1
ATOM 4569 C CA . GLY B 1 137 ? -11.097 -17.995 73.210 1.00 32.68 137 GLY B CA 1
ATOM 4570 C C . GLY B 1 137 ? -10.865 -19.485 73.245 1.00 32.28 137 GLY B C 1
ATOM 4571 O O . GLY B 1 137 ? -10.934 -20.163 72.221 1.00 40.73 137 GLY B O 1
ATOM 4572 N N . GLU B 1 138 ? -10.580 -20.002 74.432 1.00 31.66 138 GLU B N 1
ATOM 4573 C CA . GLU B 1 138 ? -10.360 -21.434 74.598 1.00 27.70 138 GLU B CA 1
ATOM 4574 C C . GLU B 1 138 ? -11.367 -22.036 75.578 1.00 38.90 138 GLU B C 1
ATOM 4575 O O . GLU B 1 138 ? -11.922 -21.338 76.437 1.00 38.90 138 GLU B O 1
ATOM 4581 N N . ASP B 1 139 ? -11.606 -23.334 75.435 1.00 42.31 139 ASP B N 1
ATOM 4582 C CA . ASP B 1 139 ? -12.618 -24.010 76.231 1.00 45.19 139 ASP B CA 1
ATOM 4583 C C . ASP B 1 139 ? -13.962 -23.294 76.069 1.00 43.17 139 ASP B C 1
ATOM 4584 O O . ASP B 1 139 ? -14.696 -23.097 77.035 1.00 43.42 139 ASP B O 1
ATOM 4589 N N . MET B 1 140 ? -14.260 -22.886 74.836 1.00 43.82 140 MET B N 1
ATOM 4590 C CA . MET B 1 140 ? -15.505 -22.196 74.529 1.00 35.34 140 MET B CA 1
ATOM 4591 C C . MET B 1 140 ? -16.575 -23.175 74.061 1.00 42.99 140 MET B C 1
ATOM 4592 O O . MET B 1 140 ? -16.427 -23.818 73.022 1.00 42.74 140 MET B O 1
ATOM 4597 N N . ASP B 1 141 ? -17.654 -23.284 74.831 1.00 44.58 141 ASP B N 1
ATOM 4598 C CA . ASP B 1 141 ? -18.826 -24.038 74.399 1.00 46.47 141 ASP B CA 1
ATOM 4599 C C . ASP B 1 141 ? -19.507 -23.283 73.260 1.00 41.47 141 ASP B C 1
ATOM 4600 O O . ASP B 1 141 ? -19.695 -22.071 73.340 1.00 39.87 141 ASP B O 1
ATOM 4605 N N . VAL B 1 142 ? -19.842 -23.981 72.181 1.00 40.76 142 VAL B N 1
ATOM 4606 C CA . VAL B 1 142 ? -20.663 -23.370 71.146 1.00 40.50 142 VAL B CA 1
ATOM 4607 C C . VAL B 1 142 ? -21.985 -24.133 71.033 1.00 49.54 142 VAL B C 1
ATOM 4608 O O . VAL B 1 142 ? -22.018 -25.353 70.818 1.00 47.20 142 VAL B O 1
ATOM 4612 N N . THR B 1 143 ? -23.074 -23.392 71.204 1.00 46.68 143 THR B N 1
ATOM 4613 C CA . THR B 1 143 ? -24.400 -23.969 71.357 1.00 44.11 143 THR B CA 1
ATOM 4614 C C . THR B 1 143 ? -25.330 -23.407 70.309 1.00 43.27 143 THR B C 1
ATOM 4615 O O . THR B 1 143 ? -25.270 -22.221 69.990 1.00 48.02 143 THR B O 1
ATOM 4619 N N . ARG B 1 144 ? -26.190 -24.253 69.760 1.00 48.38 144 ARG B N 1
ATOM 4620 C CA . ARG B 1 144 ? -27.223 -23.761 68.861 1.00 50.05 144 ARG B CA 1
ATOM 4621 C C . ARG B 1 144 ? -28.303 -23.097 69.719 1.00 42.06 144 ARG B C 1
ATOM 4622 O O . ARG B 1 144 ? -28.661 -23.609 70.768 1.00 39.40 144 ARG B O 1
ATOM 4630 N N . ASP B 1 145 ? -28.781 -21.933 69.300 1.00 43.05 145 ASP B N 1
ATOM 4631 C CA . ASP B 1 145 ? -29.798 -21.225 70.071 1.00 42.42 145 ASP B CA 1
ATOM 4632 C C . ASP B 1 145 ? -30.664 -20.357 69.165 1.00 40.65 145 ASP B C 1
ATOM 4633 O O . ASP B 1 145 ? -30.192 -19.375 68.602 1.00 40.29 145 ASP B O 1
ATOM 4638 N N . GLY B 1 146 ? -31.939 -20.721 69.034 1.00 47.39 146 GLY B N 1
ATOM 4639 C CA . GLY B 1 146 ? -32.807 -20.071 68.068 1.00 51.18 146 GLY B CA 1
ATOM 4640 C C . GLY B 1 146 ? -32.269 -20.286 66.662 1.00 53.11 146 GLY B C 1
ATOM 4641 O O . GLY B 1 146 ? -31.876 -21.398 66.306 1.00 51.66 146 GLY B O 1
ATOM 4642 N N . ASP B 1 147 ? -32.235 -19.222 65.865 1.00 55.30 147 ASP B N 1
ATOM 4643 C CA . ASP B 1 147 ? -31.688 -19.307 64.511 1.00 56.70 147 ASP B CA 1
ATOM 4644 C C . ASP B 1 147 ? -30.222 -18.877 64.482 1.00 51.51 147 ASP B C 1
ATOM 4645 O O . ASP B 1 147 ? -29.646 -18.674 63.413 1.00 50.38 147 ASP B O 1
ATOM 4650 N N . GLY B 1 148 ? -29.623 -18.738 65.661 1.00 42.19 148 GLY B N 1
ATOM 4651 C CA . GLY B 1 148 ? -28.226 -18.354 65.751 1.00 44.30 148 GLY B CA 1
ATOM 4652 C C . GLY B 1 148 ? -27.397 -19.358 66.523 1.00 42.92 148 GLY B C 1
ATOM 4653 O O . GLY B 1 148 ? -27.795 -20.504 66.712 1.00 45.41 148 GLY B O 1
ATOM 4654 N N . TRP B 1 149 ? -26.239 -18.912 66.986 1.00 41.61 149 TRP B N 1
ATOM 4655 C CA . TRP B 1 149 ? -25.343 -19.755 67.756 1.00 36.37 149 TRP B CA 1
ATOM 4656 C C . TRP B 1 149 ? -24.804 -18.946 68.916 1.00 34.94 149 TRP B C 1
ATOM 4657 O O . TRP B 1 149 ? -24.625 -17.735 68.803 1.00 40.19 149 TRP B O 1
ATOM 4668 N N . VAL B 1 150 ? -24.526 -19.611 70.027 1.00 36.33 150 VAL B N 1
ATOM 4669 C CA . VAL B 1 150 ? -23.961 -18.930 71.185 1.00 36.14 150 VAL B CA 1
ATOM 4670 C C . VAL B 1 150 ? -22.612 -19.507 71.577 1.00 39.66 150 VAL B C 1
ATOM 4671 O O . VAL B 1 150 ? -22.484 -20.699 71.841 1.00 45.00 150 VAL B O 1
ATOM 4675 N N . ILE B 1 151 ? -21.602 -18.653 71.616 1.00 41.12 151 ILE B N 1
ATOM 4676 C CA . ILE B 1 151 ? -20.280 -19.086 72.031 1.00 39.00 151 ILE B CA 1
ATOM 4677 C C . ILE B 1 151 ? -19.937 -18.436 73.352 1.00 35.37 151 ILE B C 1
ATOM 4678 O O . ILE B 1 151 ? -19.934 -17.216 73.472 1.00 40.71 151 ILE B O 1
ATOM 4683 N N . ARG B 1 152 ? -19.651 -19.257 74.349 1.00 33.91 152 ARG B N 1
ATOM 4684 C CA . ARG B 1 152 ? -19.464 -18.760 75.700 1.00 29.68 152 ARG B CA 1
ATOM 4685 C C . ARG B 1 152 ? -18.534 -19.705 76.434 1.00 30.60 152 ARG B C 1
ATOM 4686 O O . ARG B 1 152 ? -18.608 -20.919 76.247 1.00 36.16 152 ARG B O 1
ATOM 4694 N N . GLY B 1 153 ? -17.646 -19.157 77.257 1.00 35.58 153 GLY B N 1
ATOM 4695 C CA . GLY B 1 153 ? -16.690 -19.988 77.970 1.00 35.31 153 GLY B CA 1
ATOM 4696 C C . GLY B 1 153 ? -17.399 -21.021 78.821 1.00 40.80 153 GLY B C 1
ATOM 4697 O O . GLY B 1 153 ? -18.372 -20.701 79.501 1.00 41.77 153 GLY B O 1
ATOM 4698 N N . ASN B 1 154 ? -16.932 -22.266 78.781 1.00 42.65 154 ASN B N 1
ATOM 4699 C CA . ASN B 1 154 ? -17.505 -23.290 79.649 1.00 50.08 154 ASN B CA 1
ATOM 4700 C C . ASN B 1 154 ? -17.455 -22.821 81.095 1.00 46.08 154 ASN B C 1
ATOM 4701 O O . ASN B 1 154 ? -16.433 -22.309 81.553 1.00 43.61 154 ASN B O 1
ATOM 4706 N N . ASN B 1 155 ? -18.567 -22.981 81.802 1.00 38.73 155 ASN B N 1
ATOM 4707 C CA . ASN B 1 155 ? -18.696 -22.436 83.143 1.00 40.91 155 ASN B CA 1
ATOM 4708 C C . ASN B 1 155 ? -18.761 -23.530 84.203 1.00 48.97 155 ASN B C 1
ATOM 4709 O O . ASN B 1 155 ? -18.949 -23.247 85.385 1.00 49.93 155 ASN B O 1
ATOM 4714 N N . ASP B 1 156 ? -18.601 -24.779 83.776 1.00 55.43 156 ASP B N 1
ATOM 4715 C CA . ASP B 1 156 ? -18.657 -25.919 84.692 1.00 63.33 156 ASP B CA 1
ATOM 4716 C C . ASP B 1 156 ? -17.486 -25.928 85.666 1.00 68.03 156 ASP B C 1
ATOM 4717 O O . ASP B 1 156 ? -16.382 -25.488 85.340 1.00 69.24 156 ASP B O 1
ATOM 4722 N N . GLY B 1 157 ? -17.730 -26.448 86.862 1.00 70.05 157 GLY B N 1
ATOM 4723 C CA . GLY B 1 157 ? -16.710 -26.480 87.889 1.00 73.20 157 GLY B CA 1
ATOM 4724 C C . GLY B 1 157 ? -16.522 -25.110 88.504 1.00 74.79 157 GLY B C 1
ATOM 4725 O O . GLY B 1 157 ? -17.392 -24.238 88.402 1.00 74.96 157 GLY B O 1
ATOM 4726 N N . GLY B 1 158 ? -15.376 -24.918 89.145 1.00 72.72 158 GLY B N 1
ATOM 4727 C CA . GLY B 1 158 ? -15.086 -23.663 89.807 1.00 69.50 158 GLY B CA 1
ATOM 4728 C C . GLY B 1 158 ? -14.142 -22.810 88.989 1.00 61.65 158 GLY B C 1
ATOM 4729 O O . GLY B 1 158 ? -13.678 -23.228 87.932 1.00 61.58 158 GLY B O 1
ATOM 4730 N N . CYS B 1 159 ? -13.858 -21.613 89.490 1.00 57.90 159 CYS B N 1
ATOM 4731 C CA . CYS B 1 159 ? -12.963 -20.689 88.813 1.00 58.70 159 CYS B CA 1
ATOM 4732 C C . CYS B 1 159 ? -12.430 -19.638 89.786 1.00 55.09 159 CYS B C 1
ATOM 4733 O O . CYS B 1 159 ? -13.105 -19.272 90.758 1.00 53.85 159 CYS B O 1
ATOM 4736 N N . ASP B 1 160 ? -11.224 -19.149 89.504 1.00 43.67 160 ASP B N 1
ATOM 4737 C CA . ASP B 1 160 ? -10.601 -18.090 90.289 1.00 45.55 160 ASP B CA 1
ATOM 4738 C C . ASP B 1 160 ? -10.787 -16.707 89.669 1.00 43.35 160 ASP B C 1
ATOM 4739 O O . ASP B 1 160 ? -10.783 -16.549 88.448 1.00 43.27 160 ASP B O 1
ATOM 4744 N N . GLY B 1 161 ? -10.962 -15.702 90.522 1.00 51.99 161 GLY B N 1
ATOM 4745 C CA . GLY B 1 161 ? -11.096 -14.329 90.071 1.00 49.27 161 GLY B CA 1
ATOM 4746 C C . GLY B 1 161 ? -12.457 -13.723 90.360 1.00 47.61 161 GLY B C 1
ATOM 4747 O O . GLY B 1 161 ? -13.456 -14.432 90.522 1.00 50.29 161 GLY B O 1
ATOM 4748 N N . TYR B 1 162 ? -12.495 -12.396 90.407 1.00 40.16 162 TYR B N 1
ATOM 4749 C CA . TYR B 1 162 ? -13.726 -11.678 90.706 1.00 44.43 162 TYR B CA 1
ATOM 4750 C C . TYR B 1 162 ? -14.781 -11.847 89.618 1.00 46.00 162 TYR B C 1
ATOM 4751 O O . TYR B 1 162 ? -14.540 -11.546 88.446 1.00 41.84 162 TYR B O 1
ATOM 4760 N N . ARG B 1 163 ? -15.951 -12.328 90.021 1.00 42.51 163 ARG B N 1
ATOM 4761 C CA . ARG B 1 163 ? -17.075 -12.492 89.112 1.00 33.26 163 ARG B CA 1
ATOM 4762 C C . ARG B 1 163 ? -16.687 -13.338 87.899 1.00 34.61 163 ARG B C 1
ATOM 4763 O O . ARG B 1 163 ? -17.166 -13.103 86.797 1.00 37.02 163 ARG B O 1
ATOM 4771 N N . CYS B 1 164 ? -15.825 -14.325 88.121 1.00 36.80 164 CYS B N 1
ATOM 4772 C CA . CYS B 1 164 ? -15.345 -15.195 87.052 1.00 36.72 164 CYS B CA 1
ATOM 4773 C C . CYS B 1 164 ? -16.447 -16.101 86.513 1.00 43.62 164 CYS B C 1
ATOM 4774 O O . CYS B 1 164 ? -16.308 -16.688 85.435 1.00 40.84 164 CYS B O 1
ATOM 4777 N N . GLY B 1 165 ? -17.545 -16.199 87.263 1.00 41.83 165 GLY B N 1
ATOM 4778 C CA . GLY B 1 165 ? -18.685 -17.000 86.859 1.00 39.71 165 GLY B CA 1
ATOM 4779 C C . GLY B 1 165 ? -19.538 -16.238 85.864 1.00 43.22 165 GLY B C 1
ATOM 4780 O O . GLY B 1 165 ? -20.406 -16.804 85.195 1.00 40.52 165 GLY B O 1
ATOM 4781 N N . ASP B 1 166 ? -19.283 -14.938 85.767 1.00 38.94 166 ASP B N 1
ATOM 4782 C CA . ASP B 1 166 ? -19.954 -14.088 84.786 1.00 31.32 166 ASP B CA 1
ATOM 4783 C C . ASP B 1 166 ? -19.220 -14.061 83.438 1.00 28.89 166 ASP B C 1
ATOM 4784 O O . ASP B 1 166 ? -18.573 -13.071 83.092 1.00 26.74 166 ASP B O 1
ATOM 4789 N N . LYS B 1 167 ? -19.348 -15.154 82.689 1.00 31.13 167 LYS B N 1
ATOM 4790 C CA . LYS B 1 167 ? -18.600 -15.352 81.462 1.00 38.39 167 LYS B CA 1
ATOM 4791 C C . LYS B 1 167 ? -19.268 -14.589 80.326 1.00 37.23 167 LYS B C 1
ATOM 4792 O O . LYS B 1 167 ? -20.495 -14.530 80.251 1.00 29.23 167 LYS B O 1
ATOM 4798 N N . THR B 1 168 ? -18.455 -14.007 79.446 1.00 27.64 168 THR B N 1
ATOM 4799 C CA . THR B 1 168 ? -18.975 -13.248 78.302 1.00 21.51 168 THR B CA 1
ATOM 4800 C C . THR B 1 168 ? -19.461 -14.185 77.206 1.00 30.92 168 THR B C 1
ATOM 4801 O O . THR B 1 168 ? -18.854 -15.220 76.948 1.00 31.60 168 THR B O 1
ATOM 4805 N N . ALA B 1 169 ? -20.571 -13.818 76.577 1.00 30.60 169 ALA B N 1
ATOM 4806 C CA . ALA B 1 169 ? -21.192 -14.657 75.570 1.00 24.57 169 ALA B CA 1
ATOM 4807 C C . ALA B 1 169 ? -21.145 -13.897 74.258 1.00 30.14 169 ALA B C 1
ATOM 4808 O O . ALA B 1 169 ? -21.360 -12.690 74.232 1.00 36.10 169 ALA B O 1
ATOM 4810 N N . ILE B 1 170 ? -20.822 -14.597 73.179 1.00 28.88 170 ILE B N 1
ATOM 4811 C CA . ILE B 1 170 ? -20.903 -14.034 71.848 1.00 32.16 170 ILE B CA 1
ATOM 4812 C C . ILE B 1 170 ? -22.054 -14.745 71.149 1.00 39.15 170 ILE B C 1
ATOM 4813 O O . ILE B 1 170 ? -22.070 -15.974 71.081 1.00 38.31 170 ILE B O 1
ATOM 4818 N N . LYS B 1 171 ? -23.030 -13.992 70.655 1.00 34.66 171 LYS B N 1
ATOM 4819 C CA . LYS B 1 171 ? -24.085 -14.607 69.865 1.00 29.58 171 LYS B CA 1
ATOM 4820 C C . LYS B 1 171 ? -23.957 -14.221 68.402 1.00 26.96 171 LYS B C 1
ATOM 4821 O O . LYS B 1 171 ? -23.715 -13.066 68.061 1.00 31.78 171 LYS B O 1
ATOM 4827 N N . VAL B 1 172 ? -24.077 -15.226 67.551 1.00 22.36 172 VAL B N 1
ATOM 4828 C CA . VAL B 1 172 ? -24.040 -15.053 66.115 1.00 30.02 172 VAL B CA 1
ATOM 4829 C C . VAL B 1 172 ? -25.445 -15.321 65.607 1.00 30.36 172 VAL B C 1
ATOM 4830 O O . VAL B 1 172 ? -26.015 -16.376 65.883 1.00 35.95 172 VAL B O 1
ATOM 4834 N N . SER B 1 173 ? -26.014 -14.371 64.877 1.00 27.52 173 SER B N 1
ATOM 4835 C CA . SER B 1 173 ? -27.407 -14.503 64.460 1.00 36.01 173 SER B CA 1
ATOM 4836 C C . SER B 1 173 ? -27.666 -13.737 63.172 1.00 33.01 173 SER B C 1
ATOM 4837 O O . SER B 1 173 ? -26.776 -13.076 62.640 1.00 30.67 173 SER B O 1
ATOM 4840 N N . ASN B 1 174 ? -28.896 -13.827 62.677 1.00 34.15 174 ASN B N 1
ATOM 4841 C CA . ASN B 1 174 ? -29.303 -13.044 61.523 1.00 36.73 174 ASN B CA 1
ATOM 4842 C C . ASN B 1 174 ? -28.401 -13.279 60.298 1.00 34.23 174 ASN B C 1
ATOM 4843 O O . ASN B 1 174 ? -27.934 -12.338 59.655 1.00 31.92 174 ASN B O 1
ATOM 4848 N N . PHE B 1 175 ? -28.156 -14.547 59.988 1.00 34.56 175 PHE B N 1
ATOM 4849 C CA . PHE B 1 175 ? -27.360 -14.906 58.819 1.00 41.91 175 PHE B CA 1
ATOM 4850 C C . PHE B 1 175 ? -28.057 -14.534 57.521 1.00 38.91 175 PHE B C 1
ATOM 4851 O O . PHE B 1 175 ? -29.262 -14.715 57.383 1.00 39.09 175 PHE B O 1
ATOM 4859 N N . ALA B 1 176 ? -27.287 -14.028 56.569 1.00 35.17 176 ALA B N 1
ATOM 4860 C CA . ALA B 1 176 ? -27.798 -13.747 55.233 1.00 38.88 176 ALA B CA 1
ATOM 4861 C C . ALA B 1 176 ? -26.732 -14.091 54.194 1.00 39.93 176 ALA B C 1
ATOM 4862 O O . ALA B 1 176 ? -25.540 -14.006 54.474 1.00 37.81 176 ALA B O 1
ATOM 4864 N N . TYR B 1 177 ? -27.168 -14.466 52.994 1.00 39.78 177 TYR B N 1
ATOM 4865 C CA . TYR B 1 177 ? -26.265 -14.928 51.954 1.00 41.46 177 TYR B CA 1
ATOM 4866 C C . TYR B 1 177 ? -26.541 -14.204 50.649 1.00 38.74 177 TYR B C 1
ATOM 4867 O O . TYR B 1 177 ? -27.612 -14.331 50.072 1.00 37.78 177 TYR B O 1
ATOM 4876 N N . ASN B 1 178 ? -25.575 -13.419 50.196 1.00 39.33 178 ASN B N 1
ATOM 4877 C CA . ASN B 1 178 ? -25.739 -12.678 48.961 1.00 37.88 178 ASN B CA 1
ATOM 4878 C C . ASN B 1 178 ? -24.879 -13.279 47.852 1.00 42.82 178 ASN B C 1
ATOM 4879 O O . ASN B 1 178 ? -23.645 -13.241 47.915 1.00 44.97 178 ASN B O 1
ATOM 4884 N N . LEU B 1 179 ? -25.534 -13.848 46.844 1.00 33.57 179 LEU B N 1
ATOM 4885 C CA . LEU B 1 179 ? -24.823 -14.445 45.728 1.00 41.42 179 LEU B CA 1
ATOM 4886 C C . LEU B 1 179 ? -24.198 -13.356 44.860 1.00 46.48 179 LEU B C 1
ATOM 4887 O O . LEU B 1 179 ? -24.856 -12.385 44.495 1.00 42.67 179 LEU B O 1
ATOM 4892 N N . ASP B 1 180 ? -22.920 -13.525 44.539 1.00 51.20 180 ASP B N 1
ATOM 4893 C CA . ASP B 1 180 ? -22.197 -12.573 43.705 1.00 42.24 180 ASP B CA 1
ATOM 4894 C C . ASP B 1 180 ? -22.113 -13.076 42.271 1.00 42.41 180 ASP B C 1
ATOM 4895 O O . ASP B 1 180 ? -21.425 -14.060 41.986 1.00 42.66 180 ASP B O 1
ATOM 4900 N N . PRO B 1 181 ? -22.809 -12.395 41.353 1.00 41.83 181 PRO B N 1
ATOM 4901 C CA . PRO B 1 181 ? -22.838 -12.846 39.958 1.00 45.28 181 PRO B CA 1
ATOM 4902 C C . PRO B 1 181 ? -21.441 -12.836 39.330 1.00 49.70 181 PRO B C 1
ATOM 4903 O O . PRO B 1 181 ? -21.160 -13.633 38.437 1.00 56.03 181 PRO B O 1
ATOM 4907 N N . ASP B 1 182 ? -20.581 -11.949 39.817 1.00 54.06 182 ASP B N 1
ATOM 4908 C CA . ASP B 1 182 ? -19.210 -11.814 39.321 1.00 55.45 182 ASP B CA 1
ATOM 4909 C C . ASP B 1 182 ? -18.291 -12.977 39.707 1.00 58.71 182 ASP B C 1
ATOM 4910 O O . ASP B 1 182 ? -17.205 -13.116 39.147 1.00 63.00 182 ASP B O 1
ATOM 4915 N N . SER B 1 183 ? -18.705 -13.791 40.674 1.00 52.69 183 SER B N 1
ATOM 4916 C CA . SER B 1 183 ? -17.853 -14.870 41.176 1.00 48.26 183 SER B CA 1
ATOM 4917 C C . SER B 1 183 ? -18.081 -16.139 40.375 1.00 48.95 183 SER B C 1
ATOM 4918 O O . SER B 1 183 ? -17.596 -17.220 40.730 1.00 49.70 183 SER B O 1
ATOM 4921 N N . PHE B 1 184 ? -18.822 -15.990 39.283 1.00 46.86 184 PHE B N 1
ATOM 4922 C CA . PHE B 1 184 ? -19.216 -17.116 38.451 1.00 48.80 184 PHE B CA 1
ATOM 4923 C C . PHE B 1 184 ? -18.044 -17.904 37.880 1.00 57.27 184 PHE B C 1
ATOM 4924 O O . PHE B 1 184 ? -17.121 -17.336 37.299 1.00 59.63 184 PHE B O 1
ATOM 4932 N N . LYS B 1 185 ? -18.109 -19.220 38.047 1.00 61.33 185 LYS B N 1
ATOM 4933 C CA . LYS B 1 185 ? -17.165 -20.150 37.444 1.00 64.58 185 LYS B CA 1
ATOM 4934 C C . LYS B 1 185 ? -17.953 -21.352 36.942 1.00 64.33 185 LYS B C 1
ATOM 4935 O O . LYS B 1 185 ? -18.917 -21.772 37.577 1.00 66.27 185 LYS B O 1
ATOM 4941 N N . HIS B 1 186 ? -17.563 -21.901 35.799 1.00 63.13 186 HIS B N 1
ATOM 4942 C CA . HIS B 1 186 ? -18.259 -23.065 35.266 1.00 69.21 186 HIS B CA 1
ATOM 4943 C C . HIS B 1 186 ? -17.335 -24.271 35.194 1.00 69.55 186 HIS B C 1
ATOM 4944 O O . HIS B 1 186 ? -16.134 -24.128 34.985 1.00 68.17 186 HIS B O 1
ATOM 4951 N N . GLY B 1 187 ? -17.903 -25.458 35.368 1.00 73.89 187 GLY B N 1
ATOM 4952 C CA . GLY B 1 187 ? -17.143 -26.689 35.251 1.00 78.73 187 GLY B CA 1
ATOM 4953 C C . GLY B 1 187 ? -16.834 -27.023 33.804 1.00 85.93 187 GLY B C 1
ATOM 4954 O O . GLY B 1 187 ? -16.750 -26.132 32.956 1.00 86.44 187 GLY B O 1
ATOM 4955 N N . ASP B 1 188 ? -16.660 -28.308 33.516 1.00 90.36 188 ASP B N 1
ATOM 4956 C CA . ASP B 1 188 ? -16.408 -28.746 32.146 1.00 95.94 188 ASP B CA 1
ATOM 4957 C C . ASP B 1 188 ? -17.671 -28.648 31.296 1.00 88.71 188 ASP B C 1
ATOM 4958 O O . ASP B 1 188 ? -18.704 -29.240 31.625 1.00 81.23 188 ASP B O 1
ATOM 4963 N N . VAL B 1 189 ? -17.577 -27.885 30.209 1.00 88.71 189 VAL B N 1
ATOM 4964 C CA . VAL B 1 189 ? -18.702 -27.669 29.304 1.00 93.95 189 VAL B CA 1
ATOM 4965 C C . VAL B 1 189 ? -18.942 -28.873 28.398 1.00 104.56 189 VAL B C 1
ATOM 4966 O O . VAL B 1 189 ? -18.017 -29.375 27.760 1.00 104.78 189 VAL B O 1
ATOM 4970 N N . THR B 1 190 ? -20.189 -29.333 28.349 1.00 113.96 190 THR B N 1
ATOM 4971 C CA . THR B 1 190 ? -20.567 -30.438 27.478 1.00 124.86 190 THR B CA 1
ATOM 4972 C C . THR B 1 190 ? -21.114 -29.910 26.151 1.00 134.08 190 THR B C 1
ATOM 4973 O O . THR B 1 190 ? -20.582 -30.214 25.081 1.00 135.97 190 THR B O 1
ATOM 4977 N N . GLN B 1 191 ? -22.173 -29.108 26.232 1.00 137.67 191 GLN B N 1
ATOM 4978 C CA . GLN B 1 191 ? -22.807 -28.527 25.053 1.00 140.21 191 GLN B CA 1
ATOM 4979 C C . GLN B 1 191 ? -22.123 -27.231 24.632 1.00 133.54 191 GLN B C 1
ATOM 4980 O O . GLN B 1 191 ? -21.874 -26.361 25.465 1.00 132.75 191 GLN B O 1
ATOM 4986 N N . SER B 1 192 ? -21.822 -27.101 23.344 1.00 126.75 192 SER B N 1
ATOM 4987 C CA . SER B 1 192 ? -21.379 -25.820 22.798 1.00 120.88 192 SER B CA 1
ATOM 4988 C C . SER B 1 192 ? -21.231 -25.841 21.282 1.00 129.59 192 SER B C 1
ATOM 4989 O O . SER B 1 192 ? -20.123 -25.768 20.746 1.00 132.55 192 SER B O 1
ATOM 4992 N N . ASP B 1 193 ? -22.364 -25.948 20.599 1.00 131.46 193 ASP B N 1
ATOM 4993 C CA . ASP B 1 193 ? -22.414 -25.750 19.160 1.00 130.12 193 ASP B CA 1
ATOM 4994 C C . ASP B 1 193 ? -23.731 -25.079 18.791 1.00 123.21 193 ASP B C 1
ATOM 4995 O O . ASP B 1 193 ? -24.789 -25.423 19.324 1.00 120.25 193 ASP B O 1
ATOM 5000 N N . ARG B 1 194 ? -23.648 -24.093 17.906 1.00 100.22 194 ARG B N 1
ATOM 5001 C CA . ARG B 1 194 ? -24.833 -23.427 17.392 1.00 92.79 194 ARG B CA 1
ATOM 5002 C C . ARG B 1 194 ? -25.109 -23.930 15.979 1.00 87.53 194 ARG B C 1
ATOM 5003 O O . ARG B 1 194 ? -24.228 -23.899 15.120 1.00 88.67 194 ARG B O 1
ATOM 5011 N N . GLN B 1 195 ? -26.326 -24.409 15.744 1.00 78.14 195 GLN B N 1
ATOM 5012 C CA . GLN B 1 195 ? -26.663 -24.981 14.451 1.00 76.07 195 GLN B CA 1
ATOM 5013 C C . GLN B 1 195 ? -27.441 -23.991 13.598 1.00 69.69 195 GLN B C 1
ATOM 5014 O O . GLN B 1 195 ? -28.427 -23.411 14.043 1.00 63.52 195 GLN B O 1
ATOM 5020 N N . LEU B 1 196 ? -26.987 -23.795 12.367 1.00 70.42 196 LEU B N 1
ATOM 5021 C CA . LEU B 1 196 ? -27.710 -22.955 11.428 1.00 67.13 196 LEU B CA 1
ATOM 5022 C C . LEU B 1 196 ? -28.889 -23.728 10.871 1.00 70.36 196 LEU B C 1
ATOM 5023 O O . LEU B 1 196 ? -28.710 -24.664 10.100 1.00 74.73 196 LEU B O 1
ATOM 5028 N N . VAL B 1 197 ? -30.094 -23.330 11.258 1.00 66.29 197 VAL B N 1
ATOM 5029 C CA . VAL B 1 197 ? -31.298 -24.044 10.852 1.00 62.19 197 VAL B CA 1
ATOM 5030 C C . VAL B 1 197 ? -31.849 -23.540 9.516 1.00 67.40 197 VAL B C 1
ATOM 5031 O O . VAL B 1 197 ? -32.345 -24.324 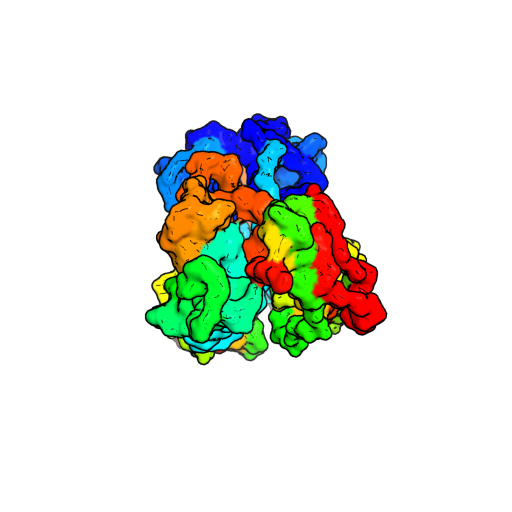8.702 1.00 67.33 197 VAL B O 1
ATOM 5035 N N . LYS B 1 198 ? -31.766 -22.230 9.293 1.00 70.07 198 LYS B N 1
ATOM 5036 C CA . LYS B 1 198 ? -32.289 -21.627 8.064 1.00 70.55 198 LYS B CA 1
ATOM 5037 C C . LYS B 1 198 ? -31.466 -20.427 7.613 1.00 65.01 198 LYS B C 1
ATOM 5038 O O . LYS B 1 198 ? -31.230 -19.503 8.388 1.00 58.70 198 LYS B O 1
ATOM 5044 N N . THR B 1 199 ? -31.035 -20.443 6.359 1.00 64.05 199 THR B N 1
ATOM 5045 C CA . THR B 1 199 ? -30.492 -19.245 5.750 1.00 67.34 199 THR B CA 1
ATOM 5046 C C . THR B 1 199 ? -31.563 -18.632 4.844 1.00 76.11 199 THR B C 1
ATOM 5047 O O . THR B 1 199 ? -31.832 -19.136 3.748 1.00 75.57 199 THR B O 1
ATOM 5051 N N . VAL B 1 200 ? -32.201 -17.566 5.317 1.00 79.90 200 VAL B N 1
ATOM 5052 C CA . VAL B 1 200 ? -33.144 -16.821 4.485 1.00 78.39 200 VAL B CA 1
ATOM 5053 C C . VAL B 1 200 ? -32.371 -16.047 3.422 1.00 77.84 200 VAL B C 1
ATOM 5054 O O . VAL B 1 200 ? -31.333 -15.457 3.725 1.00 74.62 200 VAL B O 1
ATOM 5058 N N . VAL B 1 201 ? -32.869 -16.050 2.185 1.00 70.81 201 VAL B N 1
ATOM 5059 C CA . VAL B 1 201 ? -32.198 -15.354 1.080 1.00 76.03 201 VAL B CA 1
ATOM 5060 C C . VAL B 1 201 ? -33.174 -14.627 0.141 1.00 81.38 201 VAL B C 1
ATOM 5061 O O . VAL B 1 201 ? -34.389 -14.647 0.349 1.00 80.74 201 VAL B O 1
ATOM 5065 N N . GLY B 1 202 ? -32.625 -13.986 -0.887 1.00 83.65 202 GLY B N 1
ATOM 5066 C CA . GLY B 1 202 ? -33.419 -13.234 -1.843 1.00 88.26 202 GLY B CA 1
ATOM 5067 C C . GLY B 1 202 ? -32.679 -12.034 -2.406 1.00 90.06 202 GLY B C 1
ATOM 5068 O O . GLY B 1 202 ? -31.455 -12.051 -2.549 1.00 80.39 202 GLY B O 1
ATOM 5069 N N . TRP B 1 203 ? -33.425 -10.982 -2.725 1.00 95.75 203 TRP B N 1
ATOM 5070 C CA . TRP B 1 203 ? -32.841 -9.794 -3.341 1.00 98.37 203 TRP B CA 1
ATOM 5071 C C . TRP B 1 203 ? -33.539 -8.524 -2.863 1.00 97.94 203 TRP B C 1
ATOM 5072 O O . TRP B 1 203 ? -34.486 -8.580 -2.075 1.00 97.33 203 TRP B O 1
ATOM 5083 N N . ALA B 1 204 ? -33.069 -7.378 -3.345 1.00 98.22 204 ALA B N 1
ATOM 5084 C CA . ALA B 1 204 ? -33.727 -6.107 -3.062 1.00 96.66 204 ALA B CA 1
ATOM 5085 C C . ALA B 1 204 ? -33.680 -5.176 -4.271 1.00 97.50 204 ALA B C 1
ATOM 5086 O O . ALA B 1 204 ? -32.605 -4.767 -4.711 1.00 94.97 204 ALA B O 1
ATOM 5088 N N . PRO B 1 211 ? -29.617 5.480 -8.124 1.00 137.40 211 PRO B N 1
ATOM 5089 C CA . PRO B 1 211 ? -29.253 4.549 -7.050 1.00 135.97 211 PRO B CA 1
ATOM 5090 C C . PRO B 1 211 ? -30.015 4.857 -5.765 1.00 136.56 211 PRO B C 1
ATOM 5091 O O . PRO B 1 211 ? -30.760 5.837 -5.720 1.00 139.46 211 PRO B O 1
ATOM 5095 N N . GLN B 1 212 ? -29.831 4.035 -4.735 1.00 133.47 212 GLN B N 1
ATOM 5096 C CA . GLN B 1 212 ? -30.525 4.243 -3.467 1.00 129.05 212 GLN B CA 1
ATOM 5097 C C . GLN B 1 212 ? -29.608 4.104 -2.259 1.00 128.53 212 GLN B C 1
ATOM 5098 O O . GLN B 1 212 ? -28.560 3.462 -2.326 1.00 126.31 212 GLN B O 1
ATOM 5104 N N . SER B 1 213 ? -30.022 4.717 -1.156 1.00 132.69 213 SER B N 1
ATOM 5105 C CA . SER B 1 213 ? -29.311 4.637 0.113 1.00 133.54 213 SER B CA 1
ATOM 5106 C C . SER B 1 213 ? -30.238 5.145 1.204 1.00 136.27 213 SER B C 1
ATOM 5107 O O . SER B 1 213 ? -31.365 5.544 0.922 1.00 139.82 213 SER B O 1
ATOM 5110 N N . GLY B 1 214 ? -29.766 5.135 2.445 1.00 135.47 214 GLY B N 1
ATOM 5111 C CA . GLY B 1 214 ? -30.546 5.655 3.554 1.00 136.13 214 GLY B CA 1
ATOM 5112 C C . GLY B 1 214 ? -31.891 4.972 3.725 1.00 135.76 214 GLY B C 1
ATOM 5113 O O . GLY B 1 214 ? -32.861 5.590 4.168 1.00 136.62 214 GLY B O 1
ATOM 5114 N N . TYR B 1 215 ? -31.951 3.694 3.363 1.00 133.16 215 TYR B N 1
ATOM 5115 C CA . TYR B 1 215 ? -33.147 2.885 3.578 1.00 129.49 215 TYR B CA 1
ATOM 5116 C C . TYR B 1 215 ? -32.801 1.660 4.416 1.00 121.16 215 TYR B C 1
ATOM 5117 O O . TYR B 1 215 ? -32.038 0.796 3.985 1.00 118.24 215 TYR B O 1
ATOM 5126 N N . ASP B 1 216 ? -33.359 1.599 5.621 1.00 116.81 216 ASP B N 1
ATOM 5127 C CA . ASP B 1 216 ? -33.067 0.512 6.546 1.00 112.65 216 ASP B CA 1
ATOM 5128 C C . ASP B 1 216 ? -34.028 -0.655 6.365 1.00 113.36 216 ASP B C 1
ATOM 5129 O O . ASP B 1 216 ? -35.169 -0.604 6.827 1.00 117.29 216 ASP B O 1
ATOM 5134 N N . VAL B 1 217 ? -33.568 -1.703 5.691 1.00 108.03 217 VAL B N 1
ATOM 5135 C CA . VAL B 1 217 ? -34.326 -2.944 5.622 1.00 99.15 217 VAL B CA 1
ATOM 5136 C C . VAL B 1 217 ? -34.249 -3.633 6.972 1.00 89.48 217 VAL B C 1
ATOM 5137 O O . VAL B 1 217 ? -33.250 -4.270 7.294 1.00 87.06 217 VAL B O 1
ATOM 5141 N N . THR B 1 218 ? -35.309 -3.504 7.760 1.00 87.97 218 THR B N 1
ATOM 5142 C CA . THR B 1 218 ? -35.299 -3.966 9.141 1.00 76.54 218 THR B CA 1
ATOM 5143 C C . THR B 1 218 ? -36.044 -5.278 9.321 1.00 77.18 218 THR B C 1
ATOM 5144 O O . THR B 1 218 ? -37.210 -5.399 8.952 1.00 75.89 218 THR B O 1
ATOM 5148 N N . LEU B 1 219 ? -35.363 -6.259 9.898 1.00 82.63 219 LEU B N 1
ATOM 5149 C CA . LEU B 1 219 ? -35.995 -7.515 10.279 1.00 85.80 219 LEU B CA 1
ATOM 5150 C C . LEU B 1 219 ? -36.301 -7.520 11.770 1.00 85.51 219 LEU B C 1
ATOM 5151 O O . LEU B 1 219 ? -35.400 -7.369 12.589 1.00 85.97 219 LEU B O 1
ATOM 5156 N N . ARG B 1 220 ? -37.569 -7.689 12.126 1.00 90.05 220 ARG B N 1
ATOM 5157 C CA . ARG B 1 220 ? -37.929 -7.850 13.530 1.00 92.94 220 ARG B CA 1
ATOM 5158 C C . ARG B 1 220 ? -38.618 -9.184 13.782 1.00 89.31 220 ARG B C 1
ATOM 5159 O O . ARG B 1 220 ? -39.735 -9.423 13.329 1.00 92.77 220 ARG B O 1
ATOM 5167 N N . TYR B 1 221 ? -37.922 -10.046 14.511 1.00 83.56 221 TYR B N 1
ATOM 5168 C CA . TYR B 1 221 ? -38.403 -11.377 14.839 1.00 78.15 221 TYR B CA 1
ATOM 5169 C C . TYR B 1 221 ? -38.377 -11.547 16.352 1.00 72.44 221 TYR B C 1
ATOM 5170 O O . TYR B 1 221 ? -38.004 -10.627 17.080 1.00 59.71 221 TYR B O 1
ATOM 5179 N N . ASP B 1 222 ? -38.757 -12.734 16.815 1.00 79.74 222 ASP B N 1
ATOM 5180 C CA . ASP B 1 222 ? -38.732 -13.059 18.237 1.00 86.81 222 ASP B CA 1
ATOM 5181 C C . ASP B 1 222 ? -37.752 -14.188 18.537 1.00 88.84 222 ASP B C 1
ATOM 5182 O O . ASP B 1 222 ? -37.773 -15.229 17.874 1.00 88.83 222 ASP B O 1
ATOM 5187 N N . THR B 1 223 ? -36.894 -13.972 19.534 1.00 87.03 223 THR B N 1
ATOM 5188 C CA . THR B 1 223 ? -35.944 -14.990 19.975 1.00 84.86 223 THR B CA 1
ATOM 5189 C C . THR B 1 223 ? -36.466 -15.718 21.200 1.00 88.41 223 THR B C 1
ATOM 5190 O O . THR B 1 223 ? -37.096 -15.115 22.070 1.00 89.08 223 THR B O 1
ATOM 5194 N N . ALA B 1 224 ? -36.183 -17.015 21.269 1.00 89.90 224 ALA B N 1
ATOM 5195 C CA . ALA B 1 224 ? -36.619 -17.841 22.389 1.00 85.89 224 ALA B CA 1
ATOM 5196 C C . ALA B 1 224 ? -35.422 -18.393 23.147 1.00 82.74 224 ALA B C 1
ATOM 5197 O O . ALA B 1 224 ? -34.462 -18.867 22.539 1.00 83.37 224 ALA B O 1
ATOM 5199 N N . THR B 1 225 ? -35.487 -18.322 24.474 1.00 89.04 225 THR B N 1
ATOM 5200 C CA . THR B 1 225 ? -34.428 -18.833 25.340 1.00 89.78 225 THR B CA 1
ATOM 5201 C C . THR B 1 225 ? -35.001 -19.758 26.424 1.00 93.00 225 THR B C 1
ATOM 5202 O O . THR B 1 225 ? -35.642 -19.299 27.371 1.00 97.09 225 THR B O 1
ATOM 5206 N N . ASN B 1 226 ? -34.770 -21.060 26.275 1.00 86.93 226 ASN B N 1
ATOM 5207 C CA . ASN B 1 226 ? -35.221 -22.048 27.254 1.00 83.10 226 ASN B CA 1
ATOM 5208 C C . ASN B 1 226 ? -34.075 -22.573 28.107 1.00 76.12 226 ASN B C 1
ATOM 5209 O O . ASN B 1 226 ? -33.072 -23.054 27.580 1.00 74.39 226 ASN B O 1
ATOM 5214 N N . TRP B 1 227 ? -34.236 -22.490 29.423 1.00 70.09 227 TRP B N 1
ATOM 5215 C CA . TRP B 1 227 ? -33.159 -22.828 30.351 1.00 67.94 227 TRP B CA 1
ATOM 5216 C C . TRP B 1 227 ? -33.654 -23.484 31.636 1.00 65.46 227 TRP B C 1
ATOM 5217 O O . TRP B 1 227 ? -34.828 -23.387 31.983 1.00 57.52 227 TRP B O 1
ATOM 5228 N N . SER B 1 228 ? -32.739 -24.141 32.341 1.00 70.47 228 SER B N 1
ATOM 5229 C CA . SER B 1 228 ? -33.034 -24.732 33.640 1.00 75.40 228 SER B CA 1
ATOM 5230 C C . SER B 1 228 ? -31.751 -24.809 34.450 1.00 75.17 228 SER B C 1
ATOM 5231 O O . SER B 1 228 ? -30.658 -24.636 33.906 1.00 78.55 228 SER B O 1
ATOM 5234 N N . LYS B 1 229 ? -31.883 -25.054 35.749 1.00 70.14 229 LYS B N 1
ATOM 5235 C CA . LYS B 1 229 ? -30.720 -25.256 36.610 1.00 68.83 229 LYS B CA 1
ATOM 5236 C C . LYS B 1 229 ? -31.078 -26.054 37.859 1.00 69.94 229 LYS B C 1
ATOM 5237 O O . LYS B 1 229 ? -32.231 -26.064 38.291 1.00 68.69 229 LYS B O 1
ATOM 5243 N N . THR B 1 230 ? -30.085 -26.734 38.425 1.00 71.12 230 THR B N 1
ATOM 5244 C CA . THR B 1 230 ? -30.280 -27.477 39.666 1.00 69.26 230 THR B CA 1
ATOM 5245 C C . THR B 1 230 ? -29.467 -26.892 40.819 1.00 63.86 230 THR B C 1
ATOM 5246 O O . THR B 1 230 ? -28.484 -26.175 40.611 1.00 57.14 230 THR B O 1
ATOM 5250 N N . ASN B 1 231 ? -29.894 -27.212 42.037 1.00 63.90 231 ASN B N 1
ATOM 5251 C CA . ASN B 1 231 ? -29.267 -26.705 43.250 1.00 66.00 231 ASN B CA 1
ATOM 5252 C C . ASN B 1 231 ? -28.854 -27.845 44.172 1.00 67.79 231 ASN B C 1
ATOM 5253 O O . ASN B 1 231 ? -29.694 -28.447 44.847 1.00 67.27 231 ASN B O 1
ATOM 5258 N N . THR B 1 232 ? -27.556 -28.129 44.197 1.00 63.58 232 THR B N 1
ATOM 5259 C CA . THR B 1 232 ? -27.019 -29.279 44.919 1.00 67.25 232 THR B CA 1
ATOM 5260 C C . THR B 1 232 ? -27.447 -29.357 46.390 1.00 67.76 232 THR B C 1
ATOM 5261 O O . THR B 1 232 ? -27.644 -30.445 46.924 1.00 68.51 232 THR B O 1
ATOM 5265 N N . TYR B 1 233 ? -27.576 -28.204 47.041 1.00 68.15 233 TYR B N 1
ATOM 5266 C CA . TYR B 1 233 ? -27.878 -28.164 48.470 1.00 69.40 233 TYR B CA 1
ATOM 5267 C C . TYR B 1 233 ? -28.992 -27.184 48.819 1.00 66.69 233 TYR B C 1
ATOM 5268 O O . TYR B 1 233 ? -29.519 -26.483 47.952 1.00 59.03 233 TYR B O 1
ATOM 5277 N N . GLY B 1 234 ? -29.321 -27.133 50.109 1.00 68.11 234 GLY B N 1
ATOM 5278 C CA . GLY B 1 234 ? -30.465 -26.383 50.598 1.00 65.80 234 GLY B CA 1
ATOM 5279 C C . GLY B 1 234 ? -30.162 -24.961 51.032 1.00 62.46 234 GLY B C 1
ATOM 5280 O O . GLY B 1 234 ? -31.080 -24.173 51.265 1.00 61.95 234 GLY B O 1
ATOM 5281 N N . LEU B 1 235 ? -28.880 -24.628 51.156 1.00 54.43 235 LEU B N 1
ATOM 5282 C CA . LEU B 1 235 ? -28.499 -23.258 51.470 1.00 50.27 235 LEU B CA 1
ATOM 5283 C C . LEU B 1 235 ? -29.106 -22.377 50.386 1.00 53.22 235 LEU B C 1
ATOM 5284 O O . LEU B 1 235 ? -29.555 -21.260 50.644 1.00 49.61 235 LEU B O 1
ATOM 5289 N N . SER B 1 236 ? -29.121 -22.917 49.170 1.00 55.18 236 SER B N 1
ATOM 5290 C CA . SER B 1 236 ? -29.741 -22.284 48.010 1.00 60.46 236 SER B CA 1
ATOM 5291 C C . SER B 1 236 ? -31.095 -21.660 48.330 1.00 48.11 236 SER B C 1
ATOM 5292 O O . SER B 1 236 ? -31.467 -20.628 47.765 1.00 38.23 236 SER B O 1
ATOM 5295 N N . GLU B 1 237 ? -31.840 -22.306 49.216 1.00 48.30 237 GLU B N 1
ATOM 5296 C CA . GLU B 1 237 ? -33.202 -21.873 49.523 1.00 51.25 237 GLU B CA 1
ATOM 5297 C C . GLU B 1 237 ? -33.217 -20.529 50.240 1.00 48.65 237 GLU B C 1
ATOM 5298 O O . GLU B 1 237 ? -34.220 -19.811 50.216 1.00 53.31 237 GLU B O 1
ATOM 5304 N N . LYS B 1 238 ? -32.098 -20.179 50.867 1.00 39.96 238 LYS B N 1
ATOM 5305 C CA . LYS B 1 238 ? -32.008 -18.893 51.549 1.00 37.74 238 LYS B CA 1
ATOM 5306 C C . LYS B 1 238 ? -31.150 -17.855 50.831 1.00 34.11 238 LYS B C 1
ATOM 5307 O O . LYS B 1 238 ? -31.160 -16.685 51.193 1.00 31.92 238 LYS B O 1
ATOM 5313 N N . VAL B 1 239 ? -30.411 -18.247 49.804 1.00 43.20 239 VAL B N 1
ATOM 5314 C CA . VAL B 1 239 ? -29.552 -17.239 49.189 1.00 37.37 239 VAL B CA 1
ATOM 5315 C C . VAL B 1 239 ? -30.315 -16.408 48.162 1.00 37.38 239 VAL B C 1
ATOM 5316 O O . VAL B 1 239 ? -31.155 -16.923 47.430 1.00 50.76 239 VAL B O 1
ATOM 5320 N N . THR B 1 240 ? -30.044 -15.107 48.159 1.00 37.51 240 THR B N 1
ATOM 5321 C CA . THR B 1 240 ? -30.621 -14.178 47.196 1.00 42.09 240 THR B CA 1
ATOM 5322 C C . THR B 1 240 ? -29.490 -13.335 46.605 1.00 37.87 240 THR B C 1
ATOM 5323 O O . THR B 1 240 ? -28.382 -13.355 47.118 1.00 35.30 240 THR B O 1
ATOM 5327 N N . THR B 1 241 ? -29.775 -12.607 45.526 1.00 41.73 241 THR B N 1
ATOM 5328 C CA . THR B 1 241 ? -28.791 -11.742 44.876 1.00 43.07 241 THR B CA 1
ATOM 5329 C C . THR B 1 241 ? -29.307 -10.311 44.970 1.00 46.77 241 THR B C 1
ATOM 5330 O O . THR B 1 241 ? -30.490 -10.070 44.765 1.00 43.52 241 THR B O 1
ATOM 5334 N N . LYS B 1 242 ? -28.434 -9.368 45.307 1.00 50.78 242 LYS B N 1
ATOM 5335 C CA . LYS B 1 242 ? -28.878 -8.006 45.595 1.00 52.41 242 LYS B CA 1
ATOM 5336 C C . LYS B 1 242 ? -29.497 -7.331 44.377 1.00 59.66 242 LYS B C 1
ATOM 5337 O O . LYS B 1 242 ? -30.506 -6.631 44.493 1.00 61.85 242 LYS B O 1
ATOM 5343 N N . ASN B 1 243 ? -28.891 -7.550 43.212 1.00 59.88 243 ASN B N 1
ATOM 5344 C CA . ASN B 1 243 ? -29.356 -6.947 41.966 1.00 58.22 243 ASN B CA 1
ATOM 5345 C C . ASN B 1 243 ? -29.686 -7.998 40.907 1.00 56.79 243 ASN B C 1
ATOM 5346 O O . ASN B 1 243 ? -28.957 -8.974 40.736 1.00 54.19 243 ASN B O 1
ATOM 5351 N N . LYS B 1 244 ? -30.788 -7.811 40.194 1.00 58.70 244 LYS B N 1
ATOM 5352 C CA . LYS B 1 244 ? -31.117 -8.746 39.132 1.00 59.29 244 LYS B CA 1
ATOM 5353 C C . LYS B 1 244 ? -29.984 -8.734 38.106 1.00 56.96 244 LYS B C 1
ATOM 5354 O O . LYS B 1 244 ? -29.441 -7.674 37.790 1.00 54.49 244 LYS B O 1
ATOM 5360 N N . PHE B 1 245 ? -29.605 -9.908 37.609 1.00 53.67 245 PHE B N 1
ATOM 5361 C CA . PHE B 1 245 ? -28.538 -9.979 36.615 1.00 54.35 245 PHE B CA 1
ATOM 5362 C C . PHE B 1 245 ? -28.826 -10.950 35.473 1.00 60.93 245 PHE B C 1
ATOM 5363 O O . PHE B 1 245 ? -29.666 -11.839 35.591 1.00 59.53 245 PHE B O 1
ATOM 5371 N N . LYS B 1 246 ? -28.133 -10.773 34.354 1.00 67.22 246 LYS B N 1
ATOM 5372 C CA . LYS B 1 246 ? -28.320 -11.683 33.232 1.00 73.08 246 LYS B CA 1
ATOM 5373 C C . LYS B 1 246 ? -27.269 -12.788 33.244 1.00 70.10 246 LYS B C 1
ATOM 5374 O O . LYS B 1 246 ? -26.075 -12.527 33.356 1.00 67.17 246 LYS B O 1
ATOM 5380 N N . TRP B 1 247 ? -27.733 -14.029 33.157 1.00 70.13 247 TRP B N 1
ATOM 5381 C CA . TRP B 1 247 ? -26.842 -15.175 33.226 1.00 66.68 247 TRP B CA 1
ATOM 5382 C C . TRP B 1 247 ? -25.738 -15.012 32.192 1.00 62.77 247 TRP B C 1
ATOM 5383 O O . TRP B 1 247 ? -26.012 -14.673 31.042 1.00 57.63 247 TRP B O 1
ATOM 5394 N N . PRO B 1 248 ? -24.483 -15.242 32.607 1.00 60.57 248 PRO B N 1
ATOM 5395 C CA . PRO B 1 248 ? -23.271 -15.042 31.799 1.00 59.04 248 PRO B CA 1
ATOM 5396 C C . PRO B 1 248 ? -23.189 -15.921 30.554 1.00 62.64 248 PRO B C 1
ATOM 5397 O O . PRO B 1 248 ? -23.552 -17.097 30.578 1.00 59.96 248 PRO B O 1
ATOM 5401 N N . LEU B 1 249 ? -22.693 -15.333 29.468 1.00 75.13 249 LEU B N 1
ATOM 5402 C CA . LEU B 1 249 ? -22.471 -16.054 28.221 1.00 76.17 249 LEU B CA 1
ATOM 5403 C C . LEU B 1 249 ? -21.324 -17.053 28.368 1.00 70.61 249 LEU B C 1
ATOM 5404 O O . LEU B 1 249 ? -20.331 -16.778 29.036 1.00 71.45 249 LEU B O 1
ATOM 5409 N N . VAL B 1 250 ? -21.479 -18.217 27.750 1.00 67.69 250 VAL B N 1
ATOM 5410 C CA . VAL B 1 250 ? -20.425 -19.225 27.708 1.00 64.70 250 VAL B CA 1
ATOM 5411 C C . VAL B 1 250 ? -20.394 -19.878 26.321 1.00 65.99 250 VAL B C 1
ATOM 5412 O O . VAL B 1 250 ? -21.142 -20.815 26.044 1.00 69.97 250 VAL B O 1
ATOM 5416 N N . GLY B 1 251 ? -19.526 -19.373 25.448 1.00 68.36 251 GLY B N 1
ATOM 5417 C CA . GLY B 1 251 ? -19.468 -19.853 24.080 1.00 70.83 251 GLY B CA 1
ATOM 5418 C C . GLY B 1 251 ? -20.134 -18.889 23.117 1.00 71.56 251 GLY B C 1
ATOM 5419 O O . GLY B 1 251 ? -20.191 -17.683 23.378 1.00 63.90 251 GLY B O 1
ATOM 5420 N N . GLU B 1 252 ? -20.639 -19.423 22.006 1.00 81.44 252 GLU B N 1
ATOM 5421 C CA . GLU B 1 252 ? -21.243 -18.609 20.950 1.00 96.91 252 GLU B CA 1
ATOM 5422 C C . GLU B 1 252 ? -22.773 -18.647 20.996 1.00 102.35 252 GLU B C 1
ATOM 5423 O O . GLU B 1 252 ? -23.448 -18.124 20.105 1.00 106.11 252 GLU B O 1
ATOM 5429 N N . THR B 1 253 ? -23.318 -19.272 22.032 1.00 101.47 253 THR B N 1
ATOM 5430 C CA . THR B 1 253 ? -24.764 -19.363 22.171 1.00 103.54 253 THR B CA 1
ATOM 5431 C C . THR B 1 253 ? -25.304 -18.196 22.994 1.00 100.76 253 THR B C 1
ATOM 5432 O O . THR B 1 253 ? -25.249 -18.209 24.223 1.00 99.37 253 THR B O 1
ATOM 5436 N N . GLU B 1 254 ? -25.816 -17.181 22.306 1.00 101.28 254 GLU B N 1
ATOM 5437 C CA . GLU B 1 254 ? -26.361 -16.003 22.969 1.00 103.09 254 GLU B CA 1
ATOM 5438 C C . GLU B 1 254 ? -27.522 -16.386 23.884 1.00 100.25 254 GLU B C 1
ATOM 5439 O O . GLU B 1 254 ? -28.453 -17.072 23.462 1.00 99.96 254 GLU B O 1
ATOM 5445 N N . LEU B 1 255 ? -27.463 -15.939 25.136 1.00 96.03 255 LEU B N 1
ATOM 5446 C CA . LEU B 1 255 ? -28.494 -16.269 26.115 1.00 91.86 255 LEU B CA 1
ATOM 5447 C C . LEU B 1 255 ? -29.285 -15.053 26.576 1.00 92.92 255 LEU B C 1
ATOM 5448 O O . LEU B 1 255 ? -28.761 -13.943 26.651 1.00 94.69 255 LEU B O 1
ATOM 5453 N N . SER B 1 256 ? -30.554 -15.281 26.889 1.00 93.04 256 SER B N 1
ATOM 5454 C CA . SER B 1 256 ? -31.433 -14.239 27.396 1.00 90.79 256 SER B CA 1
ATOM 5455 C C . SER B 1 256 ? -32.135 -14.744 28.656 1.00 81.42 256 SER B C 1
ATOM 5456 O O . SER B 1 256 ? -33.304 -15.142 28.623 1.00 80.09 256 SER B O 1
ATOM 5459 N N . ILE B 1 257 ? -31.395 -14.734 29.758 1.00 71.92 257 ILE B N 1
ATOM 5460 C CA . ILE B 1 257 ? -31.879 -15.206 31.046 1.00 67.90 257 ILE B CA 1
ATOM 5461 C C . ILE B 1 257 ? -31.563 -14.161 32.098 1.00 63.87 257 ILE B C 1
ATOM 5462 O O . ILE B 1 257 ? -30.413 -13.756 32.241 1.00 61.81 257 ILE B O 1
ATOM 5467 N N . GLU B 1 258 ? -32.572 -13.716 32.838 1.00 61.52 258 GLU B N 1
ATOM 5468 C CA . GLU B 1 258 ? -32.309 -12.794 33.938 1.00 62.28 258 GLU B CA 1
ATOM 5469 C C . GLU B 1 258 ? -32.608 -13.435 35.283 1.00 60.67 258 GLU B C 1
ATOM 5470 O O . GLU B 1 258 ? -33.557 -14.198 35.424 1.00 60.93 258 GLU B O 1
ATOM 5476 N N . ILE B 1 259 ? -31.788 -13.118 36.272 1.00 60.91 259 ILE B N 1
ATOM 5477 C CA . ILE B 1 259 ? -32.010 -13.602 37.623 1.00 58.67 259 ILE B CA 1
ATOM 5478 C C . ILE B 1 259 ? -32.538 -12.455 38.471 1.00 53.15 259 ILE B C 1
ATOM 5479 O O . ILE B 1 259 ? -31.826 -11.487 38.731 1.00 54.23 259 ILE B O 1
ATOM 5484 N N . ALA B 1 260 ? -33.792 -12.570 38.891 1.00 52.94 260 ALA B N 1
ATOM 5485 C CA . ALA B 1 260 ? -34.442 -11.535 39.683 1.00 56.74 260 ALA B CA 1
ATOM 5486 C C . ALA B 1 260 ? -33.789 -11.393 41.053 1.00 53.68 260 ALA B C 1
ATOM 5487 O O . ALA B 1 260 ? -33.307 -12.370 41.618 1.00 52.78 260 ALA B O 1
ATOM 5489 N N . ALA B 1 261 ? -33.775 -10.171 41.577 1.00 56.91 261 ALA B N 1
ATOM 5490 C CA . ALA B 1 261 ? -33.272 -9.911 42.923 1.00 57.97 261 ALA B CA 1
ATOM 5491 C C . ALA B 1 261 ? -34.261 -10.405 43.966 1.00 64.71 261 ALA B C 1
ATOM 5492 O O . ALA B 1 261 ? -35.331 -10.906 43.626 1.00 71.63 261 ALA B O 1
ATOM 5494 N N . ASN B 1 262 ? -33.897 -10.250 45.234 1.00 66.03 262 ASN B N 1
ATOM 5495 C CA . ASN B 1 262 ? -34.783 -10.571 46.350 1.00 68.99 262 ASN B CA 1
ATOM 5496 C C . ASN B 1 262 ? -35.752 -11.721 46.069 1.00 63.26 262 ASN B C 1
ATOM 5497 O O . ASN B 1 262 ? -36.962 -11.566 46.175 1.00 60.35 262 ASN B O 1
ATOM 5502 N N . GLN B 1 263 ? -35.200 -12.871 45.703 1.00 60.88 263 GLN B N 1
ATOM 5503 C CA . GLN B 1 263 ? -35.979 -14.073 45.442 1.00 58.00 263 GLN B CA 1
ATOM 5504 C C . GLN B 1 263 ? -35.004 -15.237 45.560 1.00 51.41 263 GLN B C 1
ATOM 5505 O O . GLN B 1 263 ? -33.914 -15.181 45.006 1.00 44.05 263 GLN B O 1
ATOM 5511 N N . SER B 1 264 ? -35.376 -16.277 46.299 1.00 46.02 264 SER B N 1
ATOM 5512 C CA . SER B 1 264 ? -34.451 -17.373 46.572 1.00 41.47 264 SER B CA 1
ATOM 5513 C C . SER B 1 264 ? -33.820 -17.941 45.298 1.00 51.06 264 SER B C 1
ATOM 5514 O O . SER B 1 264 ? -34.454 -17.993 44.241 1.00 56.33 264 SER B O 1
ATOM 5517 N N . TRP B 1 265 ? -32.564 -18.358 45.412 1.00 51.93 265 TRP B N 1
ATOM 5518 C CA . TRP B 1 265 ? -31.850 -19.020 44.326 1.00 45.64 265 TRP B CA 1
ATOM 5519 C C . TRP B 1 265 ? -32.551 -20.335 43.994 1.00 45.01 265 TRP B C 1
ATOM 5520 O O . TRP B 1 265 ? -32.716 -20.681 42.830 1.00 48.92 265 TRP B O 1
ATOM 5531 N N . ALA B 1 266 ? -32.959 -21.063 45.029 1.00 42.91 266 ALA B N 1
ATOM 5532 C CA . ALA B 1 266 ? -33.615 -22.359 44.858 1.00 50.83 266 ALA B CA 1
ATOM 5533 C C . ALA B 1 266 ? -34.996 -22.245 44.214 1.00 54.60 266 ALA B C 1
ATOM 5534 O O . ALA B 1 266 ? -35.515 -23.223 43.678 1.00 54.43 266 ALA B O 1
ATOM 5536 N N . SER B 1 267 ? -35.578 -21.050 44.251 1.00 56.33 267 SER B N 1
ATOM 5537 C CA . SER B 1 267 ? -36.877 -20.820 43.623 1.00 56.66 267 SER B CA 1
ATOM 5538 C C . SER B 1 267 ? -36.770 -20.490 42.131 1.00 55.34 267 SER B C 1
ATOM 5539 O O . SER B 1 267 ? -37.769 -20.521 41.416 1.00 48.60 267 SER B O 1
ATOM 5542 N N . GLN B 1 268 ? -35.562 -20.180 41.657 1.00 52.55 268 GLN B N 1
ATOM 5543 C CA . GLN B 1 268 ? -35.382 -19.782 40.261 1.00 51.92 268 GLN B CA 1
ATOM 5544 C C . GLN B 1 268 ? -34.655 -20.842 39.435 1.00 52.32 268 GLN B C 1
ATOM 5545 O O . GLN B 1 268 ? -33.435 -20.818 39.326 1.00 52.15 268 GLN B O 1
ATOM 5551 N N . ASN B 1 269 ? -35.415 -21.745 38.828 1.00 46.98 269 ASN B N 1
ATOM 5552 C CA . ASN B 1 269 ? -34.841 -22.943 38.227 1.00 50.24 269 ASN B CA 1
ATOM 5553 C C . ASN B 1 269 ? -35.117 -23.127 36.737 1.00 56.46 269 ASN B C 1
ATOM 5554 O O . ASN B 1 269 ? -34.784 -24.170 36.175 1.00 60.84 269 ASN B O 1
ATOM 5559 N N . GLY B 1 270 ? -35.723 -22.128 36.100 1.00 58.15 270 GLY B N 1
ATOM 5560 C CA . GLY B 1 270 ? -35.928 -22.185 34.663 1.00 62.27 270 GLY B CA 1
ATOM 5561 C C . GLY B 1 270 ? -36.829 -21.109 34.090 1.00 63.81 270 GLY B C 1
ATOM 5562 O O . GLY B 1 270 ? -37.453 -20.338 34.826 1.00 61.84 270 GLY B O 1
ATOM 5563 N N . GLY B 1 271 ? -36.906 -21.072 32.760 1.00 64.12 271 GLY B N 1
ATOM 5564 C CA . GLY B 1 271 ? -37.675 -20.057 32.067 1.00 63.43 271 GLY B CA 1
ATOM 5565 C C . GLY B 1 271 ? -37.878 -20.318 30.590 1.00 74.75 271 GLY B C 1
ATOM 5566 O O . GLY B 1 271 ? -37.252 -21.196 29.994 1.00 77.25 271 GLY B O 1
ATOM 5567 N N . SER B 1 272 ? -38.774 -19.536 30.002 1.00 86.55 272 SER B N 1
ATOM 5568 C CA . SER B 1 272 ? -39.089 -19.617 28.585 1.00 92.12 272 SER B CA 1
ATOM 5569 C C . SER B 1 272 ? -39.532 -18.227 28.157 1.00 91.19 272 SER B C 1
ATOM 5570 O O . SER B 1 272 ? -40.621 -17.775 28.520 1.00 92.59 272 SER B O 1
ATOM 5573 N N . THR B 1 273 ? -38.671 -17.542 27.412 1.00 90.22 273 THR B N 1
ATOM 5574 C CA . THR B 1 273 ? -38.926 -16.171 26.989 1.00 94.25 273 THR B CA 1
ATOM 5575 C C . THR B 1 273 ? -38.896 -16.072 25.466 1.00 101.01 273 THR B C 1
ATOM 5576 O O . THR B 1 273 ? -38.192 -16.832 24.802 1.00 92.69 273 THR B O 1
ATOM 5580 N N . THR B 1 274 ? -39.688 -15.152 24.921 1.00 112.22 274 THR B N 1
ATOM 5581 C CA . THR B 1 274 ? -39.610 -14.798 23.507 1.00 122.22 274 THR B CA 1
ATOM 5582 C C . THR B 1 274 ? -39.737 -13.285 23.340 1.00 131.05 274 THR B C 1
ATOM 5583 O O . THR B 1 274 ? -40.833 -12.729 23.427 1.00 133.56 274 THR B O 1
ATOM 5587 N N . THR B 1 275 ? -38.606 -12.623 23.118 1.00 96.02 275 THR B N 1
ATOM 5588 C CA . THR B 1 275 ? -38.588 -11.172 22.966 1.00 96.46 275 THR B CA 1
ATOM 5589 C C . THR B 1 275 ? -38.377 -10.762 21.511 1.00 103.51 275 THR B C 1
ATOM 5590 O O . THR B 1 275 ? -37.752 -11.485 20.733 1.00 103.45 275 THR B O 1
ATOM 5594 N N . SER B 1 276 ? -38.921 -9.607 21.145 1.00 107.44 276 SER B N 1
ATOM 5595 C CA . SER B 1 276 ? -38.752 -9.079 19.800 1.00 107.70 276 SER B CA 1
ATOM 5596 C C . SER B 1 276 ? -37.375 -8.449 19.661 1.00 104.25 276 SER B C 1
ATOM 5597 O O . SER B 1 276 ? -36.901 -7.763 20.569 1.00 102.27 276 SER B O 1
ATOM 5600 N N . LEU B 1 277 ? -36.736 -8.697 18.522 1.00 102.03 277 LEU B N 1
ATOM 5601 C CA . LEU B 1 277 ? -35.404 -8.173 18.249 1.00 98.58 277 LEU B CA 1
ATOM 5602 C C . LEU B 1 277 ? -35.289 -7.729 16.800 1.00 102.78 277 LEU B C 1
ATOM 5603 O O . LEU B 1 277 ? -35.202 -8.560 15.897 1.00 107.26 277 LEU B O 1
ATOM 5608 N N . SER B 1 278 ? -35.289 -6.419 16.578 1.00 99.79 278 SER B N 1
ATOM 5609 C CA . SER B 1 278 ? -35.122 -5.884 15.234 1.00 93.79 278 SER B CA 1
ATOM 5610 C C . SER B 1 278 ? -33.645 -5.799 14.874 1.00 84.42 278 SER B C 1
ATOM 5611 O O . SER B 1 278 ? -32.784 -5.692 15.748 1.00 80.85 278 SER B O 1
ATOM 5614 N N . GLN B 1 279 ? -33.364 -5.855 13.579 1.00 79.11 279 GLN B N 1
ATOM 5615 C CA . GLN B 1 279 ? -32.003 -5.778 13.079 1.00 71.59 279 GLN B CA 1
ATOM 5616 C C . GLN B 1 279 ? -32.035 -5.124 11.714 1.00 65.53 279 GLN B C 1
ATOM 5617 O O . GLN B 1 279 ? -32.867 -5.473 10.882 1.00 59.84 279 GLN B O 1
ATOM 5623 N N . SER B 1 280 ? -31.127 -4.184 11.480 1.00 63.45 280 SER B N 1
ATOM 5624 C CA . SER B 1 280 ? -31.216 -3.335 10.298 1.00 63.16 280 SER B CA 1
ATOM 5625 C C . SER B 1 280 ? -29.984 -3.368 9.404 1.00 58.27 280 SER B C 1
ATOM 5626 O O . SER B 1 280 ? -28.882 -3.693 9.846 1.00 58.92 280 SER B O 1
ATOM 5629 N N . VAL B 1 281 ? -30.189 -3.025 8.137 1.00 60.10 281 VAL B N 1
ATOM 5630 C CA . VAL B 1 281 ? -29.089 -2.866 7.195 1.00 60.48 281 VAL B CA 1
ATOM 5631 C C . VAL B 1 281 ? -29.378 -1.707 6.239 1.00 63.95 281 VAL B C 1
ATOM 5632 O O . VAL B 1 281 ? -30.523 -1.474 5.858 1.00 68.34 281 VAL B O 1
ATOM 5636 N N . ARG B 1 282 ? -28.334 -0.971 5.878 1.00 68.68 282 ARG B N 1
ATOM 5637 C CA . ARG B 1 282 ? -28.467 0.185 5.001 1.00 75.84 282 ARG B CA 1
ATOM 5638 C C . ARG B 1 282 ? -27.804 -0.119 3.663 1.00 83.19 282 ARG B C 1
ATOM 5639 O O . ARG B 1 282 ? -26.628 0.192 3.461 1.00 85.65 282 ARG B O 1
ATOM 5647 N N . PRO B 1 283 ? -28.555 -0.738 2.745 1.00 88.38 283 PRO B N 1
ATOM 5648 C CA . PRO B 1 283 ? -28.038 -1.126 1.432 1.00 93.75 283 PRO B CA 1
ATOM 5649 C C . PRO B 1 283 ? -27.909 0.058 0.478 1.00 98.59 283 PRO B C 1
ATOM 5650 O O . PRO B 1 283 ? -28.767 0.942 0.468 1.00 98.63 283 PRO B O 1
ATOM 5654 N N . THR B 1 284 ? -26.838 0.065 -0.311 1.00 102.16 284 THR B N 1
ATOM 5655 C CA . THR B 1 284 ? -26.629 1.082 -1.336 1.00 106.82 284 THR B CA 1
ATOM 5656 C C . THR B 1 284 ? -26.626 0.437 -2.724 1.00 106.46 284 THR B C 1
ATOM 5657 O O . THR B 1 284 ? -25.601 -0.072 -3.177 1.00 105.06 284 THR B O 1
ATOM 5661 N N . VAL B 1 285 ? -27.775 0.451 -3.393 1.00 107.41 285 VAL B N 1
ATOM 5662 C CA . VAL B 1 285 ? -27.891 -0.166 -4.714 1.00 111.54 285 VAL B CA 1
ATOM 5663 C C . VAL B 1 285 ? -27.707 0.838 -5.853 1.00 115.31 285 VAL B C 1
ATOM 5664 O O . VAL B 1 285 ? -28.645 1.530 -6.251 1.00 117.37 285 VAL B O 1
ATOM 5668 N N . ILE B 1 291 ? -29.302 -6.528 -5.354 1.00 117.88 291 ILE B N 1
ATOM 5669 C CA . ILE B 1 291 ? -28.340 -6.886 -4.316 1.00 113.24 291 ILE B CA 1
ATOM 5670 C C . ILE B 1 291 ? -28.601 -8.272 -3.730 1.00 107.31 291 ILE B C 1
ATOM 5671 O O . ILE B 1 291 ? -29.753 -8.679 -3.557 1.00 104.39 291 ILE B O 1
ATOM 5676 N N . PRO B 1 292 ? -27.517 -9.000 -3.422 1.00 102.96 292 PRO B N 1
ATOM 5677 C CA . PRO B 1 292 ? -27.558 -10.326 -2.798 1.00 97.85 292 PRO B CA 1
ATOM 5678 C C . PRO B 1 292 ? -27.790 -10.204 -1.293 1.00 89.18 292 PRO B C 1
ATOM 5679 O O . PRO B 1 292 ? -26.898 -9.729 -0.594 1.00 82.12 292 PRO B O 1
ATOM 5683 N N . VAL B 1 293 ? -28.962 -10.620 -0.810 1.00 86.67 293 VAL B N 1
ATOM 5684 C CA . VAL B 1 293 ? -29.304 -10.493 0.608 1.00 80.76 293 VAL B CA 1
ATOM 5685 C C . VAL B 1 293 ? -29.522 -11.850 1.271 1.00 71.84 293 VAL B C 1
ATOM 5686 O O . VAL B 1 293 ? -29.807 -12.839 0.596 1.00 64.70 293 VAL B O 1
ATOM 5690 N N . LYS B 1 294 ? -29.399 -11.886 2.597 1.00 69.09 294 LYS B N 1
ATOM 5691 C CA . LYS B 1 294 ? -29.608 -13.117 3.350 1.00 60.69 294 LYS B CA 1
ATOM 5692 C C . LYS B 1 294 ? -29.612 -12.878 4.857 1.00 54.80 294 LYS B C 1
ATOM 5693 O O . LYS B 1 294 ? -28.934 -11.989 5.356 1.00 49.27 294 LYS B O 1
ATOM 5699 N N . ILE B 1 295 ? -30.390 -13.679 5.573 1.00 58.88 295 ILE B N 1
ATOM 5700 C CA . ILE B 1 295 ? -30.406 -13.638 7.027 1.00 61.93 295 ILE B CA 1
ATOM 5701 C C . ILE B 1 295 ? -30.317 -15.062 7.558 1.00 59.81 295 ILE B C 1
ATOM 5702 O O . ILE B 1 295 ? -31.115 -15.916 7.172 1.00 58.25 295 ILE B O 1
ATOM 5707 N N . GLU B 1 296 ? -29.342 -15.313 8.430 1.00 57.49 296 GLU B N 1
ATOM 5708 C CA . GLU B 1 296 ? -29.124 -16.649 8.988 1.00 59.91 296 GLU B CA 1
ATOM 5709 C C . GLU B 1 296 ? -29.813 -16.811 10.331 1.00 55.23 296 GLU B C 1
ATOM 5710 O O . GLU B 1 296 ? -29.815 -15.890 11.146 1.00 53.53 296 GLU B O 1
ATOM 5716 N N . LEU B 1 297 ? -30.370 -17.996 10.569 1.00 53.47 297 LEU B N 1
ATOM 5717 C CA . LEU B 1 297 ? -31.141 -18.271 11.783 1.00 50.29 297 LEU B CA 1
ATOM 5718 C C . LEU B 1 297 ? -30.499 -19.402 12.596 1.00 45.41 297 LEU B C 1
ATOM 5719 O O . LEU B 1 297 ? -30.115 -20.424 12.044 1.00 51.67 297 LEU B O 1
ATOM 5724 N N . TYR B 1 298 ? -30.382 -19.233 13.907 1.00 47.97 298 TYR B N 1
ATOM 5725 C CA . TYR B 1 298 ? -29.563 -20.165 14.683 1.00 52.90 298 TYR B CA 1
ATOM 5726 C C . TYR B 1 298 ? -30.254 -20.838 15.868 1.00 57.24 298 TYR B C 1
ATOM 5727 O O . TYR B 1 298 ? -30.965 -20.200 16.643 1.00 56.90 298 TYR B O 1
ATOM 5736 N N . LYS B 1 299 ? -30.008 -22.134 16.005 1.00 62.66 299 LYS B N 1
ATOM 5737 C CA . LYS B 1 299 ? -30.458 -22.905 17.153 1.00 72.52 299 LYS B CA 1
ATOM 5738 C C . LYS B 1 299 ? -29.236 -23.402 17.927 1.00 74.63 299 LYS B C 1
ATOM 5739 O O . LYS B 1 299 ? -28.484 -24.252 17.441 1.00 72.79 299 LYS B O 1
ATOM 5745 N N . ALA B 1 300 ? -29.038 -22.858 19.126 1.00 74.32 300 ALA B N 1
ATOM 5746 C CA . ALA B 1 300 ? -27.889 -23.209 19.956 1.00 76.94 300 ALA B CA 1
ATOM 5747 C C . ALA B 1 300 ? -28.290 -23.626 21.373 1.00 76.84 300 ALA B C 1
ATOM 5748 O O . ALA B 1 300 ? -29.360 -23.257 21.856 1.00 75.72 300 ALA B O 1
ATOM 5750 N N . ASP B 1 301 ? -27.421 -24.392 22.033 1.00 76.97 301 ASP B N 1
ATOM 5751 C CA . ASP B 1 301 ? -27.661 -24.827 23.411 1.00 80.42 301 ASP B CA 1
ATOM 5752 C C . ASP B 1 301 ? -26.375 -25.142 24.197 1.00 81.67 301 ASP B C 1
ATOM 5753 O O . ASP B 1 301 ? -25.373 -25.577 23.622 1.00 83.03 301 ASP B O 1
ATOM 5758 N N . ILE B 1 302 ? -26.415 -24.914 25.510 1.00 79.69 302 ILE B N 1
ATOM 5759 C CA . ILE B 1 302 ? -25.253 -25.117 26.382 1.00 82.99 302 ILE B CA 1
ATOM 5760 C C . ILE B 1 302 ? -25.613 -25.810 27.701 1.00 74.71 302 ILE B C 1
ATOM 5761 O O . ILE B 1 302 ? -26.649 -25.526 28.303 1.00 66.30 302 ILE B O 1
ATOM 5766 N N . SER B 1 303 ? -24.743 -26.711 28.150 1.00 71.98 303 SER B N 1
ATOM 5767 C CA . SER B 1 303 ? -24.938 -27.399 29.420 1.00 70.22 303 SER B CA 1
ATOM 5768 C C . SER B 1 303 ? -23.629 -27.559 30.190 1.00 69.17 303 SER B C 1
ATOM 5769 O O . SER B 1 303 ? -22.645 -28.075 29.658 1.00 73.12 303 SER B O 1
ATOM 5772 N N . TYR B 1 304 ? -23.625 -27.119 31.445 1.00 63.83 304 TYR B N 1
ATOM 5773 C CA . TYR B 1 304 ? -22.431 -27.205 32.283 1.00 62.78 304 TYR B CA 1
ATOM 5774 C C . TYR B 1 304 ? -22.735 -27.115 33.784 1.00 63.60 304 TYR B C 1
ATOM 5775 O O . TYR B 1 304 ? -23.745 -26.535 34.190 1.00 56.60 304 TYR B O 1
ATOM 5784 N N . PRO B 1 305 ? -21.862 -27.709 34.613 1.00 64.71 305 PRO B N 1
ATOM 5785 C CA . PRO B 1 305 ? -21.928 -27.518 36.067 1.00 64.99 305 PRO B CA 1
ATOM 5786 C C . PRO B 1 305 ? -21.490 -26.097 36.437 1.00 66.38 305 PRO B C 1
ATOM 5787 O O . PRO B 1 305 ? -20.469 -25.628 35.926 1.00 67.83 305 PRO B O 1
ATOM 5791 N N . TYR B 1 306 ? -22.252 -25.425 37.301 1.00 62.83 306 TYR B N 1
ATOM 5792 C CA . TYR B 1 306 ? -21.940 -24.048 37.693 1.00 58.44 306 TYR B CA 1
ATOM 5793 C C . TYR B 1 306 ? -21.474 -23.928 39.142 1.00 56.07 306 TYR B C 1
ATOM 5794 O O . TYR B 1 306 ? -21.557 -24.883 39.922 1.00 56.29 306 TYR B O 1
ATOM 5803 N N . GLU B 1 307 ? -20.969 -22.746 39.483 1.00 54.62 307 GLU B N 1
ATOM 5804 C CA . GLU B 1 307 ? -20.733 -22.374 40.877 1.00 59.51 307 GLU B CA 1
ATOM 5805 C C . GLU B 1 307 ? -20.613 -20.861 41.049 1.00 55.73 307 GLU B C 1
ATOM 5806 O O . GLU B 1 307 ? -19.823 -20.212 40.369 1.00 49.47 307 GLU B O 1
ATOM 5812 N N . PHE B 1 308 ? -21.410 -20.296 41.948 1.00 55.11 308 PHE B N 1
ATOM 5813 C CA . PHE B 1 308 ? -21.194 -18.921 42.369 1.00 50.67 308 PHE B CA 1
ATOM 5814 C C . PHE B 1 308 ? -20.716 -18.924 43.814 1.00 48.48 308 PHE B C 1
ATOM 5815 O O . PHE B 1 308 ? -20.821 -19.942 44.502 1.00 51.26 308 PHE B O 1
ATOM 5823 N N . LYS B 1 309 ? -20.202 -17.790 44.282 1.00 44.51 309 LYS B N 1
ATOM 5824 C CA . LYS B 1 309 ? -19.938 -17.630 45.712 1.00 43.88 309 LYS B CA 1
ATOM 5825 C C . LYS B 1 309 ? -21.042 -16.825 46.404 1.00 43.35 309 LYS B C 1
ATOM 5826 O O . LYS B 1 309 ? -21.543 -15.826 45.879 1.00 40.62 309 LYS B O 1
ATOM 5832 N N . ALA B 1 310 ? -21.431 -17.274 47.587 1.00 45.59 310 ALA B N 1
ATOM 5833 C CA . ALA B 1 310 ? -22.391 -16.530 48.378 1.00 44.01 310 ALA B CA 1
ATOM 5834 C C . ALA B 1 310 ? -21.683 -15.908 49.572 1.00 40.96 310 ALA B C 1
ATOM 5835 O O . ALA B 1 310 ? -21.096 -16.611 50.396 1.00 42.27 310 ALA B O 1
ATOM 5837 N N . ASP B 1 311 ? -21.727 -14.584 49.653 1.00 39.58 311 ASP B N 1
ATOM 5838 C CA . ASP B 1 311 ? -21.115 -13.871 50.771 1.00 41.62 311 ASP B CA 1
ATOM 5839 C C . ASP B 1 311 ? -21.971 -13.983 52.027 1.00 43.80 311 ASP B C 1
ATOM 5840 O O . ASP B 1 311 ? -23.115 -13.523 52.056 1.00 44.12 311 ASP B O 1
ATOM 5845 N N . VAL B 1 312 ? -21.414 -14.619 53.051 1.00 41.16 312 VAL B N 1
ATOM 5846 C CA . VAL B 1 312 ? -22.107 -14.806 54.311 1.00 40.86 312 VAL B CA 1
ATOM 5847 C C . VAL B 1 312 ? -21.986 -13.556 55.178 1.00 45.86 312 VAL B C 1
ATOM 5848 O O . VAL B 1 312 ? -20.878 -13.050 55.403 1.00 40.54 312 VAL B O 1
ATOM 5852 N N . SER B 1 313 ? -23.121 -13.059 55.660 1.00 43.40 313 SER B N 1
ATOM 5853 C CA . SER B 1 313 ? -23.118 -11.980 56.650 1.00 41.49 313 SER B CA 1
ATOM 5854 C C . SER B 1 313 ? -23.898 -12.399 57.888 1.00 41.39 313 SER B C 1
ATOM 5855 O O . SER B 1 313 ? -24.667 -13.360 57.846 1.00 38.87 313 SER B O 1
ATOM 5858 N N . TYR B 1 314 ? -23.694 -11.682 58.990 1.00 34.23 314 TYR B N 1
ATOM 5859 C CA . TYR B 1 314 ? -24.328 -12.031 60.249 1.00 30.32 314 TYR B CA 1
ATOM 5860 C C . TYR B 1 314 ? -24.052 -10.964 61.286 1.00 32.51 314 TYR B C 1
ATOM 5861 O O . TYR B 1 314 ? -23.145 -10.138 61.128 1.00 28.84 314 TYR B O 1
ATOM 5870 N N . ASP B 1 315 ? -24.857 -10.985 62.341 1.00 29.15 315 ASP B N 1
ATOM 5871 C CA . ASP B 1 315 ? -24.703 -10.062 63.443 1.00 28.65 315 ASP B CA 1
ATOM 5872 C C . ASP B 1 315 ? -23.907 -10.735 64.553 1.00 37.30 315 ASP B C 1
ATOM 5873 O O . ASP B 1 315 ? -24.130 -11.903 64.878 1.00 35.84 315 ASP B O 1
ATOM 5878 N N . LEU B 1 316 ? -22.985 -9.979 65.136 1.00 25.27 316 LEU B N 1
ATOM 5879 C CA . LEU B 1 316 ? -22.183 -10.461 66.235 1.00 23.66 316 LEU B CA 1
ATOM 5880 C C . LEU B 1 316 ? -22.593 -9.679 67.465 1.00 26.69 316 LEU B C 1
ATOM 5881 O O . LEU B 1 316 ? -22.405 -8.470 67.509 1.00 27.08 316 LEU B O 1
ATOM 5886 N N . THR B 1 317 ? -23.157 -10.358 68.461 1.00 26.26 317 THR B N 1
ATOM 5887 C CA . THR B 1 317 ? -23.619 -9.681 69.661 1.00 20.82 317 THR B CA 1
ATOM 5888 C C . THR B 1 317 ? -22.777 -10.062 70.860 1.00 21.00 317 THR B C 1
ATOM 5889 O O . THR B 1 317 ? -22.691 -11.235 71.221 1.00 28.04 317 THR B O 1
ATOM 5893 N N . LEU B 1 318 ? -22.156 -9.069 71.480 1.00 20.03 318 LEU B N 1
ATOM 5894 C CA . LEU B 1 318 ? -21.280 -9.347 72.607 1.00 24.97 318 LEU B CA 1
ATOM 5895 C C . LEU B 1 318 ? -21.978 -8.927 73.870 1.00 24.35 318 LEU B C 1
ATOM 5896 O O . LEU B 1 318 ? -22.386 -7.776 73.990 1.00 29.20 318 LEU B O 1
ATOM 5901 N N . SER B 1 319 ? -22.124 -9.846 74.814 1.00 26.71 319 SER B N 1
ATOM 5902 C CA . SER B 1 319 ? -22.730 -9.472 76.086 1.00 30.48 319 SER B CA 1
ATOM 5903 C C . SER B 1 319 ? -21.979 -10.040 77.290 1.00 22.59 319 SER B C 1
ATOM 5904 O O . SER B 1 319 ? -21.707 -11.235 77.362 1.00 30.21 319 SER B O 1
ATOM 5907 N N . GLY B 1 320 ? -21.637 -9.160 78.222 1.00 23.05 320 GLY B N 1
ATOM 5908 C CA . GLY B 1 320 ? -20.905 -9.524 79.424 1.00 20.75 320 GLY B CA 1
ATOM 5909 C C . GLY B 1 320 ? -20.631 -8.219 80.109 1.00 23.84 320 GLY B C 1
ATOM 5910 O O . GLY B 1 320 ? -21.030 -7.194 79.580 1.00 23.91 320 GLY B O 1
ATOM 5911 N N . PHE B 1 321 ? -19.963 -8.225 81.265 1.00 20.56 321 PHE B N 1
ATOM 5912 C CA . PHE B 1 321 ? -19.707 -6.972 81.955 1.00 17.94 321 PHE B CA 1
ATOM 5913 C C . PHE B 1 321 ? -18.374 -6.375 81.539 1.00 18.50 321 PHE B C 1
ATOM 5914 O O . PHE B 1 321 ? -17.484 -7.109 81.118 1.00 24.20 321 PHE B O 1
ATOM 5922 N N . LEU B 1 322 ? -18.245 -5.054 81.641 1.00 16.57 322 LEU B N 1
ATOM 5923 C CA . LEU B 1 322 ? -16.995 -4.387 81.258 1.00 19.06 322 LEU B CA 1
ATOM 5924 C C . LEU B 1 322 ? -16.044 -4.219 82.433 1.00 26.20 322 LEU B C 1
ATOM 5925 O O . LEU B 1 322 ? -16.436 -3.707 83.490 1.00 25.96 322 LEU B O 1
ATOM 5930 N N . ARG B 1 323 ? -14.785 -4.598 82.208 1.00 23.10 323 ARG B N 1
ATOM 5931 C CA . ARG B 1 323 ? -13.760 -4.655 83.248 1.00 24.97 323 ARG B CA 1
ATOM 5932 C C . ARG B 1 323 ? -13.552 -3.337 83.946 1.00 31.60 323 ARG B C 1
ATOM 5933 O O . ARG B 1 323 ? -13.600 -2.262 83.342 1.00 25.74 323 ARG B O 1
ATOM 5941 N N . TRP B 1 324 ? -13.285 -3.426 85.238 1.00 28.24 324 TRP B N 1
ATOM 5942 C CA . TRP B 1 324 ? -12.996 -2.236 85.999 1.00 31.12 324 TRP B CA 1
ATOM 5943 C C . TRP B 1 324 ? -11.667 -1.679 85.557 1.00 28.24 324 TRP B C 1
ATOM 5944 O O . TRP B 1 324 ? -10.703 -2.429 85.366 1.00 24.29 324 TRP B O 1
ATOM 5955 N N . GLY B 1 325 ? -11.606 -0.364 85.397 1.00 30.84 325 GLY B N 1
ATOM 5956 C CA . GLY B 1 325 ? -10.346 0.285 85.092 1.00 32.53 325 GLY B CA 1
ATOM 5957 C C . GLY B 1 325 ? -9.698 -0.061 83.762 1.00 42.51 325 GLY B C 1
ATOM 5958 O O . GLY B 1 325 ? -8.479 -0.025 83.628 1.00 45.12 325 GLY B O 1
ATOM 5959 N N . GLY B 1 326 ? -10.500 -0.393 82.762 1.00 39.40 326 GLY B N 1
ATOM 5960 C CA . GLY B 1 326 ? -9.934 -0.663 81.463 1.00 22.61 326 GLY B CA 1
ATOM 5961 C C . GLY B 1 326 ? -10.904 -1.349 80.536 1.00 25.60 326 GLY B C 1
ATOM 5962 O O . GLY B 1 326 ? -10.910 -2.571 80.440 1.00 26.48 326 GLY B O 1
ATOM 5963 N N . ASN B 1 327 ? -11.728 -0.560 79.856 1.00 17.11 327 ASN B N 1
ATOM 5964 C CA . ASN B 1 327 ? -12.564 -1.092 78.781 1.00 20.55 327 ASN B CA 1
ATOM 5965 C C . ASN B 1 327 ? -12.672 -0.038 77.696 1.00 17.18 327 ASN B C 1
ATOM 5966 O O . ASN B 1 327 ? -12.311 1.109 77.914 1.00 17.72 327 ASN B O 1
ATOM 5971 N N . ALA B 1 328 ? -13.183 -0.415 76.528 1.00 21.75 328 ALA B N 1
ATOM 5972 C CA . ALA B 1 328 ? -13.211 0.523 75.408 1.00 16.84 328 ALA B CA 1
ATOM 5973 C C . ALA B 1 328 ? -14.510 1.323 75.249 1.00 18.41 328 ALA B C 1
ATOM 5974 O O . ALA B 1 328 ? -14.627 2.165 74.352 1.00 18.55 328 ALA B O 1
ATOM 5976 N N . TRP B 1 329 ? -15.500 1.108 76.110 1.00 23.15 329 TRP B N 1
ATOM 5977 C CA . TRP B 1 329 ? -16.707 1.912 75.931 1.00 15.28 329 TRP B CA 1
ATOM 5978 C C . TRP B 1 329 ? -16.337 3.367 76.091 1.00 21.29 329 TRP B C 1
ATOM 5979 O O . TRP B 1 329 ? -15.459 3.696 76.875 1.00 19.77 329 TRP B O 1
ATOM 5990 N N . TYR B 1 330 ? -16.974 4.248 75.331 1.00 20.01 330 TYR B N 1
ATOM 5991 C CA . TYR B 1 330 ? -16.496 5.621 75.280 1.00 14.73 330 TYR B CA 1
ATOM 5992 C C . TYR B 1 330 ? -16.619 6.409 76.579 1.00 21.56 330 TYR B C 1
ATOM 5993 O O . TYR B 1 330 ? -15.890 7.377 76.745 1.00 15.21 330 TYR B O 1
ATOM 6002 N N . THR B 1 331 ? -17.543 6.030 77.476 1.00 13.97 331 THR B N 1
ATOM 6003 C CA . THR B 1 331 ? -17.639 6.716 78.764 1.00 22.72 331 THR B CA 1
ATOM 6004 C C . THR B 1 331 ? -16.684 6.080 79.770 1.00 26.50 331 THR B C 1
ATOM 6005 O O . THR B 1 331 ? -16.490 6.591 80.873 1.00 26.98 331 THR B O 1
ATOM 6009 N N . HIS B 1 332 ? -16.102 4.949 79.382 1.00 25.19 332 HIS B N 1
ATOM 6010 C CA . HIS B 1 332 ? -15.127 4.238 80.196 1.00 24.39 332 HIS B CA 1
ATOM 6011 C C . HIS B 1 332 ? -15.610 3.977 81.618 1.00 27.97 332 HIS B C 1
ATOM 6012 O O . HIS B 1 332 ? -14.944 4.361 82.566 1.00 28.23 332 HIS B O 1
ATOM 6019 N N . PRO B 1 333 ? -16.755 3.297 81.760 1.00 28.49 333 PRO B N 1
ATOM 6020 C CA . PRO B 1 333 ? -17.396 3.060 83.064 1.00 20.65 333 PRO B CA 1
ATOM 6021 C C . PRO B 1 333 ? -16.509 2.180 83.926 1.00 32.55 333 PRO B C 1
ATOM 6022 O O . PRO B 1 333 ? -15.825 1.289 83.408 1.00 26.30 333 PRO B O 1
ATOM 6026 N N . ASP B 1 334 ? -16.529 2.433 85.234 1.00 32.58 334 ASP B N 1
ATOM 6027 C CA . ASP B 1 334 ? -15.737 1.672 86.181 1.00 29.30 334 ASP B CA 1
ATOM 6028 C C . ASP B 1 334 ? -16.598 0.860 87.143 1.00 36.81 334 ASP B C 1
ATOM 6029 O O . ASP B 1 334 ? -16.076 0.331 88.116 1.00 33.38 334 ASP B O 1
ATOM 6034 N N . ASN B 1 335 ? -17.902 0.768 86.883 1.00 29.98 335 ASN B N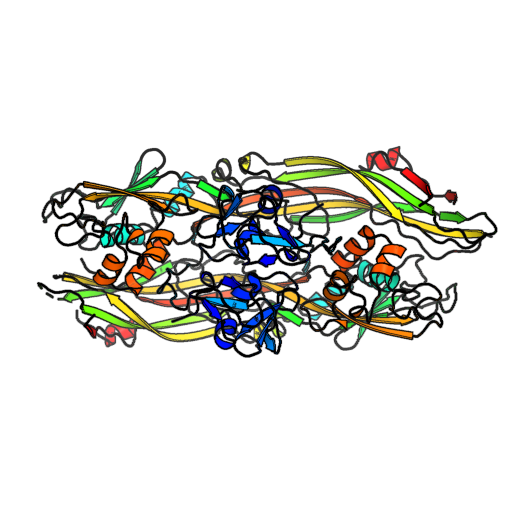 1
ATOM 6035 C CA . ASN B 1 335 ? -18.802 0.068 87.792 1.00 28.26 335 ASN B CA 1
ATOM 6036 C C . ASN B 1 335 ? -19.229 -1.273 87.241 1.00 28.59 335 ASN B C 1
ATOM 6037 O O . ASN B 1 335 ? -20.314 -1.771 87.540 1.00 32.03 335 ASN B O 1
ATOM 6042 N N . ARG B 1 336 ? -18.364 -1.849 86.418 1.00 25.34 336 ARG B N 1
ATOM 6043 C CA . ARG B 1 336 ? -18.595 -3.167 85.852 1.00 25.83 336 ARG B CA 1
ATOM 6044 C C . ARG B 1 336 ? -20.021 -3.366 85.321 1.00 29.93 336 ARG B C 1
ATOM 6045 O O . ARG B 1 336 ? -20.699 -4.344 85.678 1.00 26.05 336 ARG B O 1
ATOM 6053 N N . PRO B 1 337 ? -20.485 -2.451 84.450 1.00 30.24 337 PRO B N 1
ATOM 6054 C CA . PRO B 1 337 ? -21.846 -2.665 83.934 1.00 27.89 337 PRO B CA 1
ATOM 6055 C C . PRO B 1 337 ? -21.946 -3.933 83.092 1.00 27.39 337 PRO B C 1
ATOM 6056 O O . PRO B 1 337 ? -20.983 -4.317 82.412 1.00 20.62 337 PRO B O 1
ATOM 6060 N N . ASN B 1 338 ? -23.109 -4.572 83.132 1.00 18.94 338 ASN B N 1
ATOM 6061 C CA . ASN B 1 338 ? -23.440 -5.626 82.191 1.00 24.20 338 ASN B CA 1
ATOM 6062 C C . ASN B 1 338 ? -23.744 -4.963 80.863 1.00 27.80 338 ASN B C 1
ATOM 6063 O O . ASN B 1 338 ? -24.537 -4.029 80.810 1.00 25.44 338 ASN B O 1
ATOM 6068 N N . TRP B 1 339 ? -23.106 -5.434 79.792 1.00 22.52 339 TRP B N 1
ATOM 6069 C CA . TRP B 1 339 ? -23.133 -4.704 78.534 1.00 19.74 339 TRP B CA 1
ATOM 6070 C C . TRP B 1 339 ? -23.573 -5.559 77.373 1.00 22.86 339 TRP B C 1
ATOM 6071 O O . TRP B 1 339 ? -23.383 -6.770 77.386 1.00 27.34 339 TRP B O 1
ATOM 6082 N N . ASN B 1 340 ? -24.171 -4.921 76.365 1.00 21.91 340 ASN B N 1
ATOM 6083 C CA . ASN B 1 340 ? -24.568 -5.610 75.144 1.00 19.64 340 ASN B CA 1
ATOM 6084 C C . ASN B 1 340 ? -24.230 -4.725 73.990 1.00 19.28 340 ASN B C 1
ATOM 6085 O O . ASN B 1 340 ? -24.498 -3.528 74.036 1.00 24.47 340 ASN B O 1
ATOM 6090 N N . HIS B 1 341 ? -23.642 -5.299 72.946 1.00 17.26 341 HIS B N 1
ATOM 6091 C CA . HIS B 1 341 ? -23.464 -4.538 71.718 1.00 16.58 341 HIS B CA 1
ATOM 6092 C C . HIS B 1 341 ? -23.487 -5.481 70.527 1.00 20.00 341 HIS B C 1
ATOM 6093 O O . HIS B 1 341 ? -22.990 -6.615 70.584 1.00 26.09 341 HIS B O 1
ATOM 6100 N N . THR B 1 342 ? -24.066 -5.006 69.436 1.00 17.78 342 THR B N 1
ATOM 6101 C CA . THR B 1 342 ? -24.134 -5.813 68.224 1.00 20.21 342 THR B CA 1
ATOM 6102 C C . THR B 1 342 ? -23.346 -5.162 67.118 1.00 19.15 342 THR B C 1
ATOM 6103 O O . THR B 1 342 ? -23.517 -3.981 66.840 1.00 20.52 342 THR B O 1
ATOM 6107 N N . PHE B 1 343 ? -22.443 -5.924 66.516 1.00 14.67 343 PHE B N 1
ATOM 6108 C CA . PHE B 1 343 ? -21.797 -5.475 65.287 1.00 20.14 343 PHE B CA 1
ATOM 6109 C C . PHE B 1 343 ? -22.392 -6.262 64.134 1.00 21.94 343 PHE B C 1
ATOM 6110 O O . PHE B 1 343 ? -22.676 -7.452 64.269 1.00 25.98 343 PHE B O 1
ATOM 6118 N N . VAL B 1 344 ? -22.570 -5.597 62.999 1.00 23.77 344 VAL B N 1
ATOM 6119 C CA . VAL B 1 344 ? -22.965 -6.270 61.765 1.00 17.58 344 VAL B CA 1
ATOM 6120 C C . VAL B 1 344 ? -21.694 -6.615 60.972 1.00 24.81 344 VAL B C 1
ATOM 6121 O O . VAL B 1 344 ? -20.970 -5.728 60.507 1.00 20.27 344 VAL B O 1
ATOM 6125 N N . ILE B 1 345 ? -21.429 -7.907 60.849 1.00 22.42 345 ILE B N 1
ATOM 6126 C CA . ILE B 1 345 ? -20.268 -8.403 60.138 1.00 26.50 345 ILE B CA 1
ATOM 6127 C C . ILE B 1 345 ? -20.686 -8.628 58.692 1.00 38.07 345 ILE B C 1
ATOM 6128 O O . ILE B 1 345 ? -21.306 -9.634 58.367 1.00 44.27 345 ILE B O 1
ATOM 6133 N N . GLY B 1 346 ? -20.368 -7.675 57.830 1.00 30.89 346 GLY B N 1
ATOM 6134 C CA . GLY B 1 346 ? -20.843 -7.715 56.466 1.00 33.29 346 GLY B CA 1
ATOM 6135 C C . GLY B 1 346 ? -21.169 -6.312 56.010 1.00 33.81 346 GLY B C 1
ATOM 6136 O O . GLY B 1 346 ? -20.639 -5.339 56.548 1.00 36.44 346 GLY B O 1
ATOM 6137 N N . PRO B 1 347 ? -22.033 -6.199 55.004 1.00 30.81 347 PRO B N 1
ATOM 6138 C CA . PRO B 1 347 ? -22.483 -4.901 54.505 1.00 39.53 347 PRO B CA 1
ATOM 6139 C C . PRO B 1 347 ? -22.784 -3.950 55.662 1.00 51.02 347 PRO B C 1
ATOM 6140 O O . PRO B 1 347 ? -23.234 -4.385 56.723 1.00 56.78 347 PRO B O 1
ATOM 6144 N N . TYR B 1 348 ? -22.525 -2.665 55.443 1.00 44.09 348 TYR B N 1
ATOM 6145 C CA . TYR B 1 348 ? -22.749 -1.634 56.441 1.00 38.67 348 TYR B CA 1
ATOM 6146 C C . TYR B 1 348 ? -24.251 -1.433 56.645 1.00 32.81 348 TYR B C 1
ATOM 6147 O O . TYR B 1 348 ? -25.023 -1.459 55.683 1.00 29.53 348 TYR B O 1
ATOM 6156 N N . LYS B 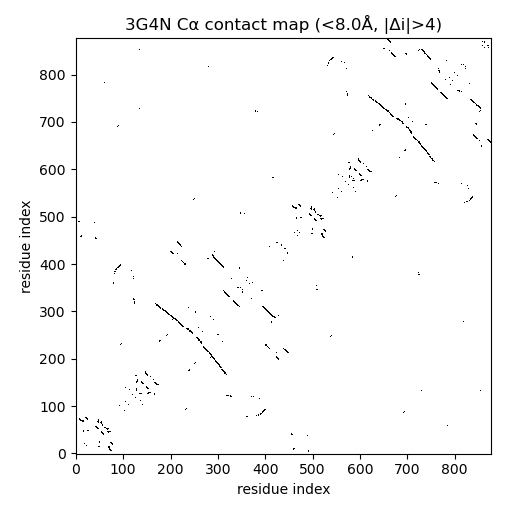1 349 ? -24.658 -1.237 57.893 1.00 21.83 349 LYS B N 1
ATOM 6157 C CA . LYS B 1 349 ? -26.082 -1.019 58.214 1.00 26.84 349 LYS B CA 1
ATOM 6158 C C . LYS B 1 349 ? -26.229 0.345 58.875 1.00 26.19 349 LYS B C 1
ATOM 6159 O O . LYS B 1 349 ? -26.991 1.187 58.417 1.00 23.17 349 LYS B O 1
ATOM 6165 N N . ASP B 1 350 ? -25.450 0.571 59.938 1.00 18.54 350 ASP B N 1
ATOM 6166 C CA . ASP B 1 350 ? -25.387 1.862 60.599 1.00 22.71 350 ASP B CA 1
ATOM 6167 C C . ASP B 1 350 ? -24.042 2.049 61.344 1.00 16.59 350 ASP B C 1
ATOM 6168 O O . ASP B 1 350 ? -23.287 1.105 61.542 1.00 17.03 350 ASP B O 1
ATOM 6173 N N . LYS B 1 351 ? -23.746 3.279 61.718 1.00 13.54 351 LYS B N 1
ATOM 6174 C CA . LYS B 1 351 ? -22.477 3.580 62.353 1.00 24.57 351 LYS B CA 1
ATOM 6175 C C . LYS B 1 351 ? -22.257 2.756 63.635 1.00 19.89 351 LYS B C 1
ATOM 6176 O O . LYS B 1 351 ? -21.160 2.278 63.867 1.00 17.36 351 LYS B O 1
ATOM 6182 N N . ALA B 1 352 ? -23.297 2.637 64.454 1.00 20.00 352 ALA B N 1
ATOM 6183 C CA . ALA B 1 352 ? -23.190 1.968 65.747 1.00 13.11 352 ALA B CA 1
ATOM 6184 C C . ALA B 1 352 ? -22.733 0.520 65.615 1.00 14.23 352 ALA B C 1
ATOM 6185 O O . ALA B 1 352 ? -22.004 0.011 66.466 1.00 23.75 352 ALA B O 1
ATOM 6187 N N . SER B 1 353 ? -23.169 -0.139 64.548 1.00 12.87 353 SER B N 1
ATOM 6188 C CA . SER B 1 353 ? -22.837 -1.544 64.330 1.00 14.46 353 SER B CA 1
ATOM 6189 C C . SER B 1 353 ? -21.667 -1.772 63.348 1.00 13.98 353 SER B C 1
ATOM 6190 O O . SER B 1 353 ? -21.328 -2.907 63.046 1.00 17.88 353 SER B O 1
ATOM 6193 N N . SER B 1 354 ? -21.025 -0.696 62.902 1.00 15.12 354 SER B N 1
ATOM 6194 C CA . SER B 1 354 ? -19.935 -0.813 61.922 1.00 22.87 354 SER B CA 1
ATOM 6195 C C . SER B 1 354 ? -18.546 -0.615 62.549 1.00 15.50 354 SER B C 1
ATOM 6196 O O . SER B 1 354 ? -18.145 0.504 62.843 1.00 21.29 354 SER B O 1
ATOM 6199 N N . ILE B 1 355 ? -17.825 -1.705 62.753 1.00 23.68 355 ILE B N 1
ATOM 6200 C CA . ILE B 1 355 ? -16.424 -1.624 63.174 1.00 26.33 355 ILE B CA 1
ATOM 6201 C C . ILE B 1 355 ? -15.575 -0.746 62.249 1.00 21.10 355 ILE B C 1
ATOM 6202 O O . ILE B 1 355 ? -14.902 0.174 62.707 1.00 20.47 355 ILE B O 1
ATOM 6207 N N . ARG B 1 356 ? -15.636 -1.008 60.944 1.00 22.09 356 ARG B N 1
ATOM 6208 C CA . ARG B 1 356 ? -14.856 -0.225 59.992 1.00 21.69 356 ARG B CA 1
ATOM 6209 C C . ARG B 1 356 ? -15.181 1.246 60.041 1.00 19.42 356 ARG B C 1
ATOM 6210 O O . ARG B 1 356 ? -14.279 2.063 59.972 1.00 21.66 356 ARG B O 1
ATOM 6218 N N . TYR B 1 357 ? -16.467 1.597 60.100 1.00 24.39 357 TYR B N 1
ATOM 6219 C CA . TYR B 1 357 ? -16.844 3.009 60.201 1.00 19.34 357 TYR B CA 1
ATOM 6220 C C . TYR B 1 357 ? -16.243 3.647 61.477 1.00 21.28 357 TYR B C 1
ATOM 6221 O O . TYR B 1 357 ? -15.576 4.672 61.425 1.00 26.91 357 TYR B O 1
ATOM 6230 N N . GLN B 1 358 ? -16.531 3.057 62.627 1.00 17.94 358 GLN B N 1
ATOM 6231 C CA . GLN B 1 358 ? -15.929 3.514 63.893 1.00 17.10 358 GLN B CA 1
ATOM 6232 C C . GLN B 1 358 ? -14.392 3.565 63.817 1.00 18.37 358 GLN B C 1
ATOM 6233 O O . GLN B 1 358 ? -13.789 4.563 64.150 1.00 18.98 358 GLN B O 1
ATOM 6239 N N . TRP B 1 359 ? -13.766 2.501 63.339 1.00 16.08 359 TRP B N 1
ATOM 6240 C CA . TRP B 1 359 ? -12.314 2.519 63.227 1.00 18.14 359 TRP B CA 1
ATOM 6241 C C . TRP B 1 359 ? -11.824 3.717 62.426 1.00 25.78 359 TRP B C 1
ATOM 6242 O O . TRP B 1 359 ? -10.985 4.493 62.907 1.00 26.22 359 TRP B O 1
ATOM 6253 N N . ASP B 1 360 ? -12.349 3.891 61.210 1.00 28.70 360 ASP B N 1
ATOM 6254 C CA . ASP B 1 360 ? -11.806 4.916 60.316 1.00 22.96 360 ASP B CA 1
ATOM 6255 C C . ASP B 1 360 ? -12.153 6.330 60.760 1.00 22.71 360 ASP B C 1
ATOM 6256 O O . ASP B 1 360 ? -11.416 7.256 60.451 1.00 26.53 360 ASP B O 1
ATOM 6261 N N . LYS B 1 361 ? -13.252 6.498 61.507 1.00 21.69 361 LYS B N 1
ATOM 6262 C CA . LYS B 1 361 ? -13.626 7.816 62.032 1.00 16.36 361 LYS B CA 1
ATOM 6263 C C . LYS B 1 361 ? -13.093 8.050 63.467 1.00 20.96 361 LYS B C 1
ATOM 6264 O O . LYS B 1 361 ? -13.457 9.023 64.127 1.00 26.65 361 LYS B O 1
ATOM 6270 N N . ARG B 1 362 ? -12.233 7.167 63.945 1.00 21.32 362 ARG B N 1
ATOM 6271 C CA . ARG B 1 362 ? -11.842 7.175 65.365 1.00 23.76 362 ARG B CA 1
ATOM 6272 C C . ARG B 1 362 ? -11.122 8.449 65.840 1.00 32.90 362 ARG B C 1
ATOM 6273 O O . ARG B 1 362 ? -10.964 8.648 67.049 1.00 27.31 362 ARG B O 1
ATOM 6281 N N . TYR B 1 363 ? -10.671 9.296 64.908 1.00 28.45 363 TYR B N 1
ATOM 6282 C CA . TYR B 1 363 ? -10.016 10.555 65.288 1.00 30.16 363 TYR B CA 1
ATOM 6283 C C . TYR B 1 363 ? -10.930 11.783 65.230 1.00 29.06 363 TYR B C 1
ATOM 6284 O O . TYR B 1 363 ? -10.480 12.913 65.405 1.00 34.48 363 TYR B O 1
ATOM 6293 N N . ILE B 1 364 ? -12.210 11.557 64.976 1.00 31.22 364 ILE B N 1
ATOM 6294 C CA . ILE B 1 364 ? -13.190 12.632 64.987 1.00 28.28 364 ILE B CA 1
ATOM 6295 C C . ILE B 1 364 ? -14.029 12.523 66.269 1.00 22.51 364 ILE B C 1
ATOM 6296 O O . ILE B 1 364 ? -14.871 11.647 66.382 1.00 28.38 364 ILE B O 1
ATOM 6301 N N . PRO B 1 365 ? -13.774 13.410 67.239 1.00 34.97 365 PRO B N 1
ATOM 6302 C CA . PRO B 1 365 ? -14.370 13.392 68.583 1.00 30.62 365 PRO B CA 1
ATOM 6303 C C . PRO B 1 365 ? -15.881 13.272 68.546 1.00 31.46 365 PRO B C 1
ATOM 6304 O O . PRO B 1 365 ? -16.429 12.399 69.210 1.00 32.08 365 PRO B O 1
ATOM 6308 N N . GLY B 1 366 ? -16.535 14.111 67.743 1.00 35.29 366 GLY B N 1
ATOM 6309 C CA . GLY B 1 366 ? -17.981 14.065 67.595 1.00 29.28 366 GLY B CA 1
ATOM 6310 C C . GLY B 1 366 ? -18.515 12.714 67.171 1.00 28.42 366 GLY B C 1
ATOM 6311 O O . GLY B 1 366 ? -19.694 12.422 67.376 1.00 27.78 366 GLY B O 1
ATOM 6312 N N . GLU B 1 367 ? -17.667 11.873 66.584 1.00 28.73 367 GLU B N 1
ATOM 6313 C CA . GLU B 1 367 ? -18.167 10.605 66.025 1.00 26.06 367 GLU B CA 1
ATOM 6314 C C . GLU B 1 367 ? -18.102 9.451 67.025 1.00 23.61 367 GLU B C 1
ATOM 6315 O O . GLU B 1 367 ? -18.685 8.397 66.813 1.00 23.15 367 GLU B O 1
ATOM 6321 N N . VAL B 1 368 ? -17.382 9.648 68.119 1.00 17.78 368 VAL B N 1
ATOM 6322 C CA . VAL B 1 368 ? -17.087 8.527 69.009 1.00 19.08 368 VAL B CA 1
ATOM 6323 C C . VAL B 1 368 ? -18.207 8.373 70.024 1.00 21.11 368 VAL B C 1
ATOM 6324 O O . VAL B 1 368 ? -18.185 9.002 71.086 1.00 23.39 368 VAL B O 1
ATOM 6328 N N . LYS B 1 369 ? -19.173 7.524 69.705 1.00 18.22 369 LYS B N 1
ATOM 6329 C CA . LYS B 1 369 ? -20.380 7.409 70.524 1.00 19.57 369 LYS B CA 1
ATOM 6330 C C . LYS B 1 369 ? -20.585 5.985 70.976 1.00 18.43 369 LYS B C 1
ATOM 6331 O O . LYS B 1 369 ? -21.570 5.678 71.625 1.00 16.91 369 LYS B O 1
ATOM 6337 N N . TRP B 1 370 ? -19.673 5.093 70.619 1.00 16.69 370 TRP B N 1
ATOM 6338 C CA . TRP B 1 370 ? -19.817 3.713 71.054 1.00 17.97 370 TRP B CA 1
ATOM 6339 C C . TRP B 1 370 ? -18.481 3.259 71.615 1.00 26.73 370 TRP B C 1
ATOM 6340 O O . TRP B 1 370 ? -18.190 3.499 72.796 1.00 20.13 370 TRP B O 1
ATOM 6351 N N . TRP B 1 371 ? -17.649 2.663 70.767 1.00 24.61 371 TRP B N 1
ATOM 6352 C CA . TRP B 1 371 ? -16.346 2.189 71.205 1.00 25.21 371 TRP B CA 1
ATOM 6353 C C . TRP B 1 371 ? -15.245 3.207 70.929 1.00 24.04 371 TRP B C 1
ATOM 6354 O O . TRP B 1 371 ? -15.325 3.984 69.979 1.00 22.66 371 TRP B O 1
ATOM 6365 N N . ASP B 1 372 ? -14.247 3.209 71.808 1.00 19.76 372 ASP B N 1
ATOM 6366 C CA . ASP B 1 372 ? -13.086 4.094 71.749 1.00 25.55 372 ASP B CA 1
ATOM 6367 C C . ASP B 1 372 ? -11.929 3.277 71.175 1.00 22.61 372 ASP B C 1
ATOM 6368 O O . ASP B 1 372 ? -11.150 2.668 71.909 1.00 20.09 372 ASP B O 1
ATOM 6373 N N . TRP B 1 373 ? -11.860 3.216 69.852 1.00 26.87 373 TRP B N 1
ATOM 6374 C CA . TRP B 1 373 ? -10.852 2.393 69.170 1.00 21.96 373 TRP B CA 1
ATOM 6375 C C . TRP B 1 373 ? -9.427 2.849 69.393 1.00 19.73 373 TRP B C 1
ATOM 6376 O O . TRP B 1 373 ? -8.498 2.047 69.280 1.00 25.84 373 TRP B O 1
ATOM 6387 N N . ASN B 1 374 ? -9.240 4.134 69.669 1.00 22.88 374 ASN B N 1
ATOM 6388 C CA . ASN B 1 374 ? -7.900 4.633 70.012 1.00 31.29 374 ASN B CA 1
ATOM 6389 C C . ASN B 1 374 ? -7.474 4.019 71.338 1.00 28.84 374 ASN B C 1
ATOM 6390 O O . ASN B 1 374 ? -6.320 3.744 71.562 1.00 25.40 374 ASN B O 1
ATOM 6395 N N . TRP B 1 375 ? -8.434 3.782 72.209 1.00 22.34 375 TRP B N 1
ATOM 6396 C CA . TRP B 1 375 ? -8.115 3.186 73.506 1.00 25.57 375 TRP B CA 1
ATOM 6397 C C . TRP B 1 375 ? -7.657 1.739 73.275 1.00 28.28 375 TRP B C 1
ATOM 6398 O O . TRP B 1 375 ? -6.781 1.253 73.982 1.00 26.84 375 TRP B O 1
ATOM 6409 N N . THR B 1 376 ? -8.235 1.048 72.284 1.00 20.74 376 THR B N 1
ATOM 6410 C CA . THR B 1 376 ? -7.832 -0.340 72.040 1.00 21.49 376 THR B CA 1
ATOM 6411 C C . THR B 1 376 ? -6.410 -0.376 71.479 1.00 23.98 376 THR B C 1
ATOM 6412 O O . THR B 1 376 ? -5.627 -1.281 71.784 1.00 21.11 376 THR B O 1
ATOM 6416 N N . ILE B 1 377 ? -6.072 0.636 70.684 1.00 19.44 377 ILE B N 1
ATOM 6417 C CA . ILE B 1 377 ? -4.732 0.731 70.109 1.00 19.88 377 ILE B CA 1
ATOM 6418 C C . ILE B 1 377 ? -3.666 1.010 71.181 1.00 26.32 377 ILE B C 1
ATOM 6419 O O . ILE B 1 377 ? -2.626 0.352 71.230 1.00 26.99 377 ILE B O 1
ATOM 6424 N N . GLN B 1 378 ? -3.921 2.006 72.015 1.00 32.31 378 GLN B N 1
ATOM 6425 C CA . GLN B 1 378 ? -3.027 2.300 73.125 1.00 37.28 378 GLN B CA 1
ATOM 6426 C C . GLN B 1 378 ? -2.800 1.076 73.991 1.00 32.55 378 GLN B C 1
ATOM 6427 O O . GLN B 1 378 ? -1.675 0.774 74.343 1.00 32.56 378 GLN B O 1
ATOM 6433 N N . GLN B 1 379 ? -3.867 0.358 74.315 1.00 26.78 379 GLN B N 1
ATOM 6434 C CA . GLN B 1 379 ? -3.756 -0.802 75.197 1.00 32.39 379 GLN B CA 1
ATOM 6435 C C . GLN B 1 379 ? -3.071 -2.007 74.537 1.00 39.25 379 GLN B C 1
ATOM 6436 O O . GLN B 1 379 ? -2.297 -2.721 75.188 1.00 29.57 379 GLN B O 1
ATOM 6442 N N . ASN B 1 380 ? -3.330 -2.238 73.251 1.00 26.99 380 ASN B N 1
ATOM 6443 C CA . ASN B 1 380 ? -2.856 -3.476 72.639 1.00 28.57 380 ASN B CA 1
ATOM 6444 C C . ASN B 1 380 ? -1.875 -3.325 71.462 1.00 36.13 380 ASN B C 1
ATOM 6445 O O . ASN B 1 380 ? -1.295 -4.307 71.019 1.00 37.67 380 ASN B O 1
ATOM 6450 N N . GLY B 1 381 ? -1.694 -2.107 70.957 1.00 34.93 381 GLY B N 1
ATOM 6451 C CA . GLY B 1 381 ? -0.804 -1.888 69.826 1.00 37.46 381 GLY B CA 1
ATOM 6452 C C . GLY B 1 381 ? -1.610 -1.821 68.534 1.00 38.12 381 GLY B C 1
ATOM 6453 O O . GLY B 1 381 ? -2.530 -2.610 68.320 1.00 30.13 381 GLY B O 1
ATOM 6454 N N . LEU B 1 382 ? -1.276 -0.867 67.679 1.00 35.18 382 LEU B N 1
ATOM 6455 C CA . LEU B 1 382 ? -1.996 -0.675 66.429 1.00 30.48 382 LEU B CA 1
ATOM 6456 C C . LEU B 1 382 ? -2.038 -1.969 65.618 1.00 26.89 382 LEU B C 1
ATOM 6457 O O . LEU B 1 382 ? -3.094 -2.418 65.173 1.00 26.38 382 LEU B O 1
ATOM 6462 N N . SER B 1 383 ? -0.868 -2.567 65.447 1.00 20.77 383 SER B N 1
ATOM 6463 C CA . SER B 1 383 ? -0.705 -3.796 64.685 1.00 31.36 383 SER B CA 1
ATOM 6464 C C . SER B 1 383 ? -1.580 -4.962 65.178 1.00 30.76 383 SER B C 1
ATOM 6465 O O . SER B 1 383 ? -2.199 -5.662 64.379 1.00 27.73 383 SER B O 1
ATOM 6468 N N . THR B 1 384 ? -1.599 -5.182 66.491 1.00 29.01 384 THR B N 1
ATOM 6469 C CA . THR B 1 384 ? -2.434 -6.215 67.108 1.00 34.94 384 THR B CA 1
ATOM 6470 C C . THR B 1 384 ? -3.943 -5.986 66.901 1.00 24.35 384 THR B C 1
ATOM 6471 O O . THR B 1 384 ? -4.693 -6.919 66.612 1.00 27.58 384 THR B O 1
ATOM 6475 N N . MET B 1 385 ? -4.389 -4.748 67.030 1.00 18.92 385 MET B N 1
ATOM 6476 C CA . MET B 1 385 ? -5.809 -4.471 66.772 1.00 20.56 385 MET B CA 1
ATOM 6477 C C . MET B 1 385 ? -6.133 -4.647 65.285 1.00 28.54 385 MET B C 1
ATOM 6478 O O . MET B 1 385 ? -7.179 -5.176 64.949 1.00 21.47 385 MET B O 1
ATOM 6483 N N . GLN B 1 386 ? -5.221 -4.224 64.405 1.00 22.13 386 GLN B N 1
ATOM 6484 C CA . GLN B 1 386 ? -5.417 -4.334 62.951 1.00 29.71 386 GLN B CA 1
ATOM 6485 C C . GLN B 1 386 ? -5.626 -5.765 62.489 1.00 30.62 386 GLN B C 1
ATOM 6486 O O . GLN B 1 386 ? -6.505 -6.025 61.669 1.00 29.66 386 GLN B O 1
ATOM 6492 N N . ASN B 1 387 ? -4.764 -6.660 62.978 1.00 27.36 387 ASN B N 1
ATOM 6493 C CA . ASN B 1 387 ? -4.790 -8.083 62.658 1.00 25.57 387 ASN B CA 1
ATOM 6494 C C . ASN B 1 387 ? -6.043 -8.784 63.229 1.00 25.21 387 ASN B C 1
ATOM 6495 O O . ASN B 1 387 ? -6.635 -9.628 62.564 1.00 27.40 387 ASN B O 1
ATOM 6500 N N . ASN B 1 388 ? -6.389 -8.497 64.481 1.00 30.25 388 ASN B N 1
ATOM 6501 C CA . ASN B 1 388 ? -7.607 -9.060 65.068 1.00 31.12 388 ASN B CA 1
ATOM 6502 C C . ASN B 1 388 ? -8.833 -8.651 64.248 1.00 28.31 388 ASN B C 1
ATOM 6503 O O . ASN B 1 388 ? -9.596 -9.494 63.813 1.00 36.40 388 ASN B O 1
ATOM 6508 N N . LEU B 1 389 ? -9.014 -7.352 64.035 1.00 27.57 389 LEU B N 1
ATOM 6509 C CA . LEU B 1 389 ? -10.146 -6.889 63.252 1.00 27.68 389 LEU B CA 1
ATOM 6510 C C . LEU B 1 389 ? -10.110 -7.385 61.810 1.00 24.05 389 LEU B C 1
ATOM 6511 O O . LEU B 1 389 ? -11.169 -7.610 61.240 1.00 20.72 389 LEU B O 1
ATOM 6516 N N . ALA B 1 390 ? -8.924 -7.557 61.236 1.00 22.77 390 ALA B N 1
ATOM 6517 C CA . ALA B 1 390 ? -8.815 -8.068 59.872 1.00 25.25 390 ALA B CA 1
ATOM 6518 C C . ALA B 1 390 ? -9.436 -9.459 59.777 1.00 23.73 390 ALA B C 1
ATOM 6519 O O . ALA B 1 390 ? -10.072 -9.806 58.782 1.00 29.88 390 ALA B O 1
ATOM 6521 N N . ARG B 1 391 ? -9.242 -10.244 60.830 1.00 27.31 391 ARG B N 1
ATOM 6522 C CA . ARG B 1 391 ? -9.788 -11.595 60.935 1.00 25.62 391 ARG B CA 1
ATOM 6523 C C . ARG B 1 391 ? -11.289 -11.603 61.303 1.00 28.61 391 ARG B C 1
ATOM 6524 O O . ARG B 1 391 ? -12.090 -12.311 60.675 1.00 25.59 391 ARG B O 1
ATOM 6532 N N . VAL B 1 392 ? -11.674 -10.822 62.306 1.00 21.60 392 VAL B N 1
ATOM 6533 C CA . VAL B 1 392 ? -13.103 -10.710 62.630 1.00 26.25 392 VAL B CA 1
ATOM 6534 C C . VAL B 1 392 ? -13.888 -10.357 61.363 1.00 28.89 392 VAL B C 1
ATOM 6535 O O . VAL B 1 392 ? -14.922 -10.959 61.074 1.00 23.86 392 VAL B O 1
ATOM 6539 N N . LEU B 1 393 ? -13.364 -9.405 60.595 1.00 30.56 393 LEU B N 1
ATOM 6540 C CA . LEU B 1 393 ? -14.038 -8.896 59.411 1.00 26.43 393 LEU B CA 1
ATOM 6541 C C . LEU B 1 393 ? -13.646 -9.605 58.097 1.00 37.95 393 LEU B C 1
ATOM 6542 O O . LEU B 1 393 ? -13.962 -9.125 57.005 1.00 38.68 393 LEU B O 1
ATOM 6547 N N . ARG B 1 394 ? -12.979 -10.748 58.187 1.00 30.83 394 ARG B N 1
ATOM 6548 C CA . ARG B 1 394 ? -12.636 -11.460 56.971 1.00 33.50 394 ARG B CA 1
ATOM 6549 C C . ARG B 1 394 ? -13.874 -11.946 56.226 1.00 41.48 394 ARG B C 1
ATOM 6550 O O . ARG B 1 394 ? -14.701 -12.664 56.795 1.00 39.31 394 ARG B O 1
ATOM 6558 N N . PRO B 1 395 ? -13.995 -11.577 54.943 1.00 51.11 395 PRO B N 1
ATOM 6559 C CA . PRO B 1 395 ? -15.083 -12.073 54.092 1.00 40.64 395 PRO B CA 1
ATOM 6560 C C . PRO B 1 395 ? -15.223 -13.588 54.193 1.00 34.90 395 PRO B C 1
ATOM 6561 O O . PRO B 1 395 ? -14.242 -14.302 54.025 1.00 33.16 395 PRO B O 1
ATOM 6565 N N . VAL B 1 396 ? -16.425 -14.076 54.486 1.00 33.80 396 VAL B N 1
ATOM 6566 C CA . VAL B 1 396 ? -16.706 -15.508 54.454 1.00 36.78 396 VAL B CA 1
ATOM 6567 C C . VAL B 1 396 ? -17.568 -15.800 53.225 1.00 42.34 396 VAL B C 1
ATOM 6568 O O . VAL B 1 396 ? -18.501 -15.055 52.933 1.00 48.45 396 VAL B O 1
ATOM 6572 N N . ARG B 1 397 ? -17.248 -16.866 52.497 1.00 36.53 397 ARG B N 1
ATOM 6573 C CA . ARG B 1 397 ? -17.954 -17.173 51.270 1.00 42.17 397 ARG B CA 1
ATOM 6574 C C . ARG B 1 397 ? -18.365 -18.627 51.250 1.00 49.60 397 ARG B C 1
ATOM 6575 O O . ARG B 1 397 ? -17.574 -19.500 51.593 1.00 58.26 397 ARG B O 1
ATOM 6583 N N . ALA B 1 398 ? -19.603 -18.883 50.837 1.00 44.78 398 ALA B N 1
ATOM 6584 C CA . ALA B 1 398 ? -20.102 -20.242 50.692 1.00 42.84 398 ALA B CA 1
ATOM 6585 C C . ALA B 1 398 ? -20.299 -20.583 49.218 1.00 51.27 398 ALA B C 1
ATOM 6586 O O . ALA B 1 398 ? -20.713 -19.740 48.417 1.00 49.92 398 ALA B O 1
ATOM 6588 N N . GLY B 1 399 ? -19.994 -21.820 48.852 1.00 55.25 399 GLY B N 1
ATOM 6589 C CA . GLY B 1 399 ? -20.178 -22.248 47.480 1.00 53.57 399 GLY B CA 1
ATOM 6590 C C . GLY B 1 399 ? -21.644 -22.493 47.198 1.00 56.24 399 GLY B C 1
ATOM 6591 O O . GLY B 1 399 ? -22.365 -23.031 48.041 1.00 57.66 399 GLY B O 1
ATOM 6592 N N . ILE B 1 400 ? -22.096 -22.070 46.025 1.00 51.28 400 ILE B N 1
ATOM 6593 C CA . ILE B 1 400 ? -23.435 -22.411 45.568 1.00 49.57 400 ILE B CA 1
ATOM 6594 C C . ILE B 1 400 ? -23.314 -23.130 44.229 1.00 48.88 400 ILE B C 1
ATOM 6595 O O . ILE B 1 400 ? -22.981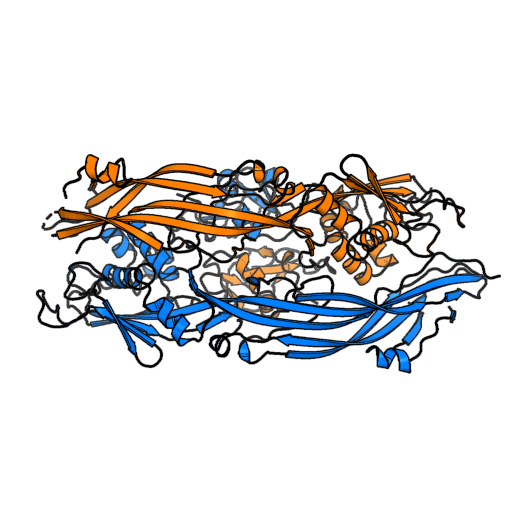 -22.517 43.215 1.00 49.14 400 ILE B O 1
ATOM 6600 N N . THR B 1 401 ? -23.592 -24.430 44.234 1.00 51.90 401 THR B N 1
ATOM 6601 C CA . THR B 1 401 ? -23.281 -25.292 43.100 1.00 49.47 401 THR B CA 1
ATOM 6602 C C . THR B 1 401 ? -24.510 -25.945 42.462 1.00 52.57 401 THR B C 1
ATOM 6603 O O . THR B 1 401 ? -25.583 -26.010 43.065 1.00 47.54 401 THR B O 1
ATOM 6607 N N . GLY B 1 402 ? -24.334 -26.436 41.236 1.00 57.26 402 GLY B N 1
ATOM 6608 C CA . GLY B 1 402 ? -25.403 -27.093 40.504 1.00 54.68 402 GLY B CA 1
ATOM 6609 C C . GLY B 1 402 ? -25.184 -27.138 38.999 1.00 58.93 402 GLY B C 1
ATOM 6610 O O . GLY B 1 402 ? -24.203 -26.606 38.475 1.00 53.49 402 GLY B O 1
ATOM 6611 N N . ASP B 1 403 ? -26.114 -27.775 38.297 1.00 61.72 403 ASP B N 1
ATOM 6612 C CA . ASP B 1 403 ? -26.005 -27.936 36.855 1.00 64.66 403 ASP B CA 1
ATOM 6613 C C . ASP B 1 403 ? -26.875 -26.922 36.127 1.00 63.96 403 ASP B C 1
ATOM 6614 O O . ASP B 1 403 ? -27.941 -26.539 36.612 1.00 66.77 403 ASP B O 1
ATOM 6619 N N . PHE B 1 404 ? -26.409 -26.492 34.962 1.00 56.46 404 PHE B N 1
ATOM 6620 C CA . PHE B 1 404 ? -27.127 -25.520 34.152 1.00 50.64 404 PHE B CA 1
ATOM 6621 C C . PHE B 1 404 ? -27.333 -26.082 32.760 1.00 52.71 404 PHE B C 1
ATOM 6622 O O . PHE B 1 404 ? -26.569 -26.940 32.318 1.00 54.72 404 PHE B O 1
ATOM 6630 N N . SER B 1 405 ? -28.371 -25.606 32.079 1.00 51.82 405 SER B N 1
ATOM 6631 C CA . SER B 1 405 ? -28.638 -26.008 30.700 1.00 55.93 405 SER B CA 1
ATOM 6632 C C . SER B 1 405 ? -29.508 -24.973 29.992 1.00 56.59 405 SER B C 1
ATOM 6633 O O . SER B 1 405 ? -30.493 -24.498 30.549 1.00 56.81 405 SER B O 1
ATOM 6636 N N . ALA B 1 406 ? -29.147 -24.618 28.763 1.00 62.23 406 ALA B N 1
ATOM 6637 C CA . ALA B 1 406 ? -29.891 -23.587 28.040 1.00 62.96 406 ALA B CA 1
ATOM 6638 C C . ALA B 1 406 ? -30.070 -23.892 26.557 1.00 67.09 406 ALA B C 1
ATOM 6639 O O . ALA B 1 406 ? -29.453 -24.814 26.023 1.00 68.26 406 ALA B O 1
ATOM 6641 N N . GLU B 1 407 ? -30.930 -23.113 25.905 1.00 66.13 407 GLU B N 1
ATOM 6642 C CA . GLU B 1 407 ? -31.146 -23.213 24.461 1.00 66.37 407 GLU B CA 1
ATOM 6643 C C . GLU B 1 407 ? -31.826 -21.963 23.924 1.00 62.78 407 GLU B C 1
ATOM 6644 O O . GLU B 1 407 ? -32.824 -21.509 24.479 1.00 61.40 407 GLU B O 1
ATOM 6650 N N . SER B 1 408 ? -31.292 -21.420 22.832 1.00 63.32 408 SER B N 1
ATOM 6651 C CA . SER B 1 408 ? -31.824 -20.193 22.257 1.00 62.28 408 SER B CA 1
ATOM 6652 C C . SER B 1 408 ? -31.984 -20.271 20.745 1.00 65.52 408 SER B C 1
ATOM 6653 O O . SER B 1 408 ? -31.376 -21.111 20.083 1.00 68.01 408 SER B O 1
ATOM 6656 N N . GLN B 1 409 ? -32.828 -19.391 20.214 1.00 63.85 409 GLN B N 1
ATOM 6657 C CA . GLN B 1 409 ? -33.025 -19.251 18.781 1.00 62.51 409 GLN B CA 1
ATOM 6658 C C . GLN B 1 409 ? -32.809 -17.795 18.403 1.00 61.09 409 GLN B C 1
ATOM 6659 O O . GLN B 1 409 ? -33.662 -16.946 18.662 1.00 63.79 409 GLN B O 1
ATOM 6665 N N . PHE B 1 410 ? -31.663 -17.502 17.802 1.00 52.06 410 PHE B N 1
ATOM 6666 C CA . PHE B 1 410 ? -31.355 -16.130 17.422 1.00 52.58 410 PHE B CA 1
ATOM 6667 C C . PHE B 1 410 ? -31.001 -15.981 15.945 1.00 49.32 410 PHE B C 1
ATOM 6668 O O . PHE B 1 410 ? -30.583 -16.935 15.285 1.00 46.21 410 PHE B O 1
ATOM 6676 N N . ALA B 1 411 ? -31.203 -14.775 15.430 1.00 46.46 411 ALA B N 1
ATOM 6677 C CA . ALA B 1 411 ? -30.871 -14.472 14.051 1.00 50.80 411 ALA B CA 1
ATOM 6678 C C . ALA B 1 411 ? -29.454 -13.935 14.007 1.00 53.84 411 ALA B C 1
ATOM 6679 O O . ALA B 1 411 ? -28.918 -13.494 15.025 1.00 51.69 411 ALA B O 1
ATOM 6681 N N . GLY B 1 412 ? -28.849 -13.994 12.825 1.00 50.10 412 GLY B N 1
ATOM 6682 C CA . GLY B 1 412 ? -27.586 -13.331 12.581 1.00 41.42 412 GLY B CA 1
ATOM 6683 C C . GLY B 1 412 ? -27.886 -11.991 11.944 1.00 42.19 412 GLY B C 1
ATOM 6684 O O . GLY B 1 412 ? -29.047 -11.585 11.875 1.00 43.57 412 GLY B O 1
ATOM 6685 N N . ASN B 1 413 ? -26.842 -11.314 11.475 1.00 46.86 413 ASN B N 1
ATOM 6686 C CA . ASN B 1 413 ? -26.963 -10.026 10.789 1.00 57.83 413 ASN B CA 1
ATOM 6687 C C . ASN B 1 413 ? -27.688 -10.130 9.447 1.00 59.35 413 ASN B C 1
ATOM 6688 O O . ASN B 1 413 ? -27.595 -11.149 8.763 1.00 54.13 413 ASN B O 1
ATOM 6693 N N . ILE B 1 414 ? -28.412 -9.078 9.073 1.00 44.91 414 ILE B N 1
ATOM 6694 C CA . ILE B 1 414 ? -28.916 -8.983 7.722 1.00 52.88 414 ILE B CA 1
ATOM 6695 C C . ILE B 1 414 ? -27.690 -8.696 6.888 1.00 59.65 414 ILE B C 1
ATOM 6696 O O . ILE B 1 414 ? -27.048 -7.658 7.056 1.00 64.86 414 ILE B O 1
ATOM 6701 N N . GLU B 1 415 ? -27.342 -9.632 6.015 1.00 55.93 415 GLU B N 1
ATOM 6702 C CA . GLU B 1 415 ? -26.144 -9.482 5.200 1.00 53.72 415 GLU B CA 1
ATOM 6703 C C . GLU B 1 415 ? -26.507 -9.261 3.735 1.00 61.58 415 GLU B C 1
ATOM 6704 O O . GLU B 1 415 ? -27.446 -9.869 3.214 1.00 61.19 415 GLU B O 1
ATOM 6710 N N . ILE B 1 416 ? -25.756 -8.381 3.086 1.00 69.83 416 ILE B N 1
ATOM 6711 C CA . ILE B 1 416 ? -25.917 -8.130 1.662 1.00 76.68 416 ILE B CA 1
ATOM 6712 C C . ILE B 1 416 ? -24.545 -8.130 0.988 1.00 80.40 416 ILE B C 1
ATOM 6713 O O . ILE B 1 416 ? -23.512 -8.096 1.665 1.00 81.43 416 ILE B O 1
ATOM 6718 N N . GLY B 1 417 ? -24.528 -8.173 -0.341 1.00 85.02 417 GLY B N 1
ATOM 6719 C CA . GLY B 1 417 ? -23.271 -8.206 -1.072 1.00 86.39 417 GLY B CA 1
ATOM 6720 C C . GLY B 1 417 ? -23.360 -7.716 -2.506 1.00 88.13 417 GLY B C 1
ATOM 6721 O O . GLY B 1 417 ? -23.471 -6.518 -2.765 1.00 87.29 417 GLY B O 1
ATOM 6722 N N . ILE B 1 445 ? -37.365 -11.091 -1.237 1.00 126.90 445 ILE B N 1
ATOM 6723 C CA . ILE B 1 445 ? -37.064 -12.121 -0.250 1.00 118.74 445 ILE B CA 1
ATOM 6724 C C . ILE B 1 445 ? -38.340 -12.670 0.381 1.00 109.71 445 ILE B C 1
ATOM 6725 O O . ILE B 1 445 ? -38.881 -12.085 1.319 1.00 106.21 445 ILE B O 1
ATOM 6730 N N . PRO B 1 446 ? -38.815 -13.796 -0.141 1.00 105.52 446 PRO B N 1
ATOM 6731 C CA . PRO B 1 446 ? -40.033 -14.430 0.374 1.00 101.56 446 PRO B CA 1
ATOM 6732 C C . PRO B 1 446 ? -39.884 -14.839 1.835 1.00 96.11 446 PRO B C 1
ATOM 6733 O O . PRO B 1 446 ? -38.774 -15.122 2.286 1.00 92.28 446 PRO B O 1
ATOM 6737 N N . LEU B 1 447 ? -40.996 -14.867 2.563 1.00 97.21 447 LEU B N 1
ATOM 6738 C CA . LEU B 1 447 ? -40.980 -15.241 3.972 1.00 97.44 447 LEU B CA 1
ATOM 6739 C C . LEU B 1 447 ? -42.165 -16.135 4.320 1.00 99.42 447 LEU B C 1
ATOM 6740 O O . LEU B 1 447 ? -43.248 -15.648 4.645 1.00 99.99 447 LEU B O 1
ATOM 6745 N N . ASP B 1 448 ? -41.953 -17.445 4.251 1.00 98.85 448 ASP B N 1
ATOM 6746 C CA . ASP B 1 448 ? -43.002 -18.409 4.562 1.00 96.60 448 ASP B CA 1
ATOM 6747 C C . ASP B 1 448 ? -43.096 -18.609 6.081 1.00 85.65 448 ASP B C 1
ATOM 6748 O O . ASP B 1 448 ? -42.340 -19.390 6.659 1.00 80.07 448 ASP B O 1
ATOM 6753 N N . ALA B 1 449 ? -44.019 -17.895 6.723 1.00 80.24 449 ALA B N 1
ATOM 6754 C CA . ALA B 1 449 ? -44.171 -17.964 8.177 1.00 75.51 449 ALA B CA 1
ATOM 6755 C C . ALA B 1 449 ? -44.390 -19.388 8.675 1.00 71.62 449 ALA B C 1
ATOM 6756 O O . ALA B 1 449 ? -43.954 -19.728 9.770 1.00 66.50 449 ALA B O 1
ATOM 6758 N N . GLN B 1 450 ? -45.064 -20.210 7.868 1.00 73.97 450 GLN B N 1
ATOM 6759 C CA . GLN B 1 450 ? -45.275 -21.627 8.181 1.00 81.53 450 GLN B CA 1
ATOM 6760 C C . GLN B 1 450 ? -43.949 -22.356 8.378 1.00 74.66 450 GLN B C 1
ATOM 6761 O O . GLN B 1 450 ? -43.708 -22.958 9.425 1.00 73.10 450 GLN B O 1
ATOM 6767 N N . GLU B 1 451 ? -43.108 -22.303 7.344 1.00 68.77 451 GLU B N 1
ATOM 6768 C CA . GLU B 1 451 ? -41.761 -22.876 7.363 1.00 59.97 451 GLU B CA 1
ATOM 6769 C C . GLU B 1 451 ? -40.939 -22.346 8.536 1.00 47.15 451 GLU B C 1
ATOM 6770 O O . GLU B 1 451 ? -40.443 -23.115 9.364 1.00 46.00 451 GLU B O 1
ATOM 6776 N N . LEU B 1 452 ? -40.815 -21.027 8.602 1.00 45.04 452 LEU B N 1
ATOM 6777 C CA . LEU B 1 452 ? -40.090 -20.359 9.687 1.00 71.82 452 LEU B CA 1
ATOM 6778 C C . LEU B 1 452 ? -40.621 -20.723 11.078 1.00 68.00 452 LEU B C 1
ATOM 6779 O O . LEU B 1 452 ? -39.846 -21.025 11.991 1.00 68.70 452 LEU B O 1
ATOM 6784 N N . SER B 1 453 ? -41.940 -20.679 11.240 1.00 54.79 453 SER B N 1
ATOM 6785 C CA . SER B 1 453 ? -42.549 -21.068 12.497 1.00 54.74 453 SER B CA 1
ATOM 6786 C C . SER B 1 453 ? -42.037 -22.443 12.904 1.00 58.68 453 SER B C 1
ATOM 6787 O O . SER B 1 453 ? -41.477 -22.608 13.988 1.00 64.39 453 SER B O 1
ATOM 6790 N N . GLY B 1 454 ? -42.231 -23.424 12.024 1.00 57.95 454 GLY B N 1
ATOM 6791 C CA . GLY B 1 454 ? -41.786 -24.788 12.265 1.00 54.18 454 GLY B CA 1
ATOM 6792 C C . GLY B 1 454 ? -40.303 -24.924 12.577 1.00 61.82 454 GLY B C 1
ATOM 6793 O O . GLY B 1 454 ? -39.883 -25.920 13.170 1.00 65.87 454 GLY B O 1
ATOM 6794 N N . LEU B 1 455 ? -39.512 -23.929 12.176 1.00 63.15 455 LEU B N 1
ATOM 6795 C CA . LEU B 1 455 ? -38.078 -23.894 12.482 1.00 64.26 455 LEU B CA 1
ATOM 6796 C C . LEU B 1 455 ? -37.808 -23.162 13.803 1.00 65.17 455 LEU B C 1
ATOM 6797 O O . LEU B 1 455 ? -36.668 -22.845 14.120 1.00 63.73 455 LEU B O 1
ATOM 6802 N N . GLY B 1 456 ? -38.865 -22.895 14.567 1.00 75.18 456 GLY B N 1
ATOM 6803 C CA . GLY B 1 456 ? -38.739 -22.233 15.855 1.00 78.49 456 GLY B CA 1
ATOM 6804 C C . GLY B 1 456 ? -38.604 -20.721 15.764 1.00 84.53 456 GLY B C 1
ATOM 6805 O O . GLY B 1 456 ? -38.206 -20.069 16.732 1.00 86.82 456 GLY B O 1
ATOM 6806 N N . PHE B 1 457 ? -38.936 -20.162 14.601 1.00 83.44 457 PHE B N 1
ATOM 6807 C CA . PHE B 1 457 ? -38.878 -18.714 14.386 1.00 78.58 457 PHE B CA 1
ATOM 6808 C C . PHE B 1 457 ? -40.249 -18.113 14.042 1.00 71.68 457 PHE B C 1
ATOM 6809 O O . PHE B 1 457 ? -40.805 -18.364 12.966 1.00 51.84 457 PHE B O 1
ATOM 6817 N N . ASN B 1 458 ? -40.786 -17.309 14.958 1.00 76.92 458 ASN B N 1
ATOM 6818 C CA . ASN B 1 458 ? -42.092 -16.683 14.752 1.00 81.64 458 ASN B CA 1
ATOM 6819 C C . ASN B 1 458 ? -42.007 -15.154 14.667 1.00 88.33 458 ASN B C 1
ATOM 6820 O O . ASN B 1 458 ? -41.038 -14.545 15.136 1.00 87.90 458 ASN B O 1
ATOM 6825 N N . ASN B 1 459 ? -43.017 -14.541 14.049 1.00 89.42 459 ASN B N 1
ATOM 6826 C CA . ASN B 1 459 ? -43.108 -13.080 13.941 1.00 86.87 459 ASN B CA 1
ATOM 6827 C C . ASN B 1 459 ? -42.049 -12.446 13.033 1.00 77.32 459 ASN B C 1
ATOM 6828 O O . ASN B 1 459 ? -41.518 -11.382 13.342 1.00 64.19 459 ASN B O 1
ATOM 6833 N N . VAL B 1 460 ? -41.773 -13.087 11.900 1.00 84.49 460 VAL B N 1
ATOM 6834 C CA . VAL B 1 460 ? -40.705 -12.654 10.999 1.00 89.86 460 VAL B CA 1
ATOM 6835 C C . VAL B 1 460 ? -41.121 -11.536 10.033 1.00 90.17 460 VAL B C 1
ATOM 6836 O O . VAL B 1 460 ? -41.878 -11.766 9.087 1.00 91.79 460 VAL B O 1
ATOM 6840 N N . SER B 1 461 ? -40.607 -10.332 10.277 1.00 87.91 461 SER B N 1
ATOM 6841 C CA . SER B 1 461 ? -40.915 -9.160 9.459 1.00 83.01 461 SER B CA 1
ATOM 6842 C C . SER B 1 461 ? -39.732 -8.758 8.575 1.00 88.24 461 SER B C 1
ATOM 6843 O O . SER B 1 461 ? -38.607 -9.222 8.764 1.00 82.33 461 SER B O 1
ATOM 6846 N N . LEU B 1 462 ? -39.998 -7.892 7.607 1.00 97.90 462 LEU B N 1
ATOM 6847 C CA . LEU B 1 462 ? -38.945 -7.308 6.788 1.00 109.39 462 LEU B CA 1
ATOM 6848 C C . LEU B 1 462 ? -39.421 -5.976 6.217 1.00 116.58 462 LEU B C 1
ATOM 6849 O O . LEU B 1 462 ? -39.733 -5.866 5.030 1.00 118.68 462 LEU B O 1
ATOM 6854 N N . SER B 1 463 ? -39.477 -4.971 7.087 1.00 118.29 463 SER B N 1
ATOM 6855 C CA . SER B 1 463 ? -39.968 -3.647 6.727 1.00 119.67 463 SER B CA 1
ATOM 6856 C C . SER B 1 463 ? -38.904 -2.839 5.987 1.00 122.35 463 SER B C 1
ATOM 6857 O O . SER B 1 463 ? -37.756 -3.268 5.869 1.00 123.86 463 SER B O 1
ATOM 6860 N N . VAL B 1 464 ? -39.295 -1.670 5.485 1.00 122.26 464 VAL B N 1
ATOM 6861 C CA . VAL B 1 464 ? -38.358 -0.749 4.846 1.00 120.64 464 VAL B CA 1
ATOM 6862 C C . VAL B 1 464 ? -38.672 0.692 5.235 1.00 120.41 464 VAL B C 1
ATOM 6863 O O . VAL B 1 464 ? -39.599 1.299 4.700 1.00 121.65 464 VAL B O 1
ATOM 6867 N N . THR B 1 465 ? -37.897 1.235 6.169 1.00 119.24 465 THR B N 1
ATOM 6868 C CA . THR B 1 465 ? -38.102 2.600 6.641 1.00 119.80 465 THR B CA 1
ATOM 6869 C C . THR B 1 465 ? -36.979 3.526 6.185 1.00 119.08 465 THR B C 1
ATOM 6870 O O . THR B 1 465 ? -35.838 3.090 6.024 1.00 120.17 465 THR B O 1
ATOM 6874 N N . PRO B 1 466 ? -37.306 4.811 5.964 1.00 117.07 466 PRO B N 1
ATOM 6875 C CA . PRO B 1 466 ? -36.344 5.854 5.583 1.00 116.28 466 PRO B CA 1
ATOM 6876 C C . PRO B 1 466 ? -35.362 6.167 6.710 1.00 116.02 466 PRO B C 1
ATOM 6877 O O . PRO B 1 466 ? -35.701 5.998 7.880 1.00 116.66 466 PRO B O 1
ATOM 6881 N N . ALA B 1 467 ? -34.165 6.627 6.358 1.00 115.88 467 ALA B N 1
ATOM 6882 C CA . ALA B 1 467 ? -33.136 6.935 7.349 1.00 115.08 467 ALA B CA 1
ATOM 6883 C C . ALA B 1 467 ? -33.550 8.079 8.276 1.00 117.51 467 ALA B C 1
ATOM 6884 O O . ALA B 1 467 ? -33.891 9.173 7.820 1.00 119.41 467 ALA B O 1
#